Protein 9GPH (pdb70)

B-factor: mean 25.3, std 8.69, range [13.29, 93.48]

Radius of gyration: 35.25 Å; Cα contacts (8 Å, |Δi|>4): 3715; chains: 4; bounding box: 80×82×98 Å

Nearest PDB structures (foldseek):
  7fip-assembly1_D  TM=9.670E-01  e=7.766E-43  Thermoanaerobacter sp. X514
  5b0r-assembly1_B  TM=9.169E-01  e=2.205E-27  Listeria innocua Clip11262
  1vkd-assembly1_A  TM=8.508E-01  e=1.346E-24  Thermotoga maritima MSB8
  4kmi-assembly1_A  TM=8.666E-01  e=1.536E-18  Bacteroides fragilis NCTC 9343
  3was-assembly1_A  TM=8.401E-01  e=7.927E-19  Bacteroides fragilis NCTC 9343

Sequence (1202 aa):
GIKLKRLSDKPVLMPKAENEWERAAVFNTAAIYDNGLFHLIYRATDIGPHAKYGKYISRLGYAVSKDGINFMRLDKPVMSNETEQELRGLEDPRIVKIDGIYYMMMYTGFGDRFQDDYRICLATSKNLIDWERKGVVLDEPNKDASLFPEKINGKYVMLHRRYPDIWIAFSDDLKNWYDHKPILKPIPNTWESARVGIGGPPIKTKDGWFLIYHAADDNNVYRLGAVLLDLEDPSKVIARQKEPILEPELGWEKEGYIPNVVFSCGNAVKDDTIYVYYGGADTVIGVAILEMKDIKFHHHHHHGIKLKRLSDKPVLMPKAENEWERAAVFNTAAIYDNGLFHLIYRATDIGPHAKYGKYISRLGYAVSKDGINFMRLDKPVMSNETEQELRGLEDPRIVKIDGIYYMMYTGFGDRFQDDYRICLATSKNLIDWERKGVVLDEPNKDASLFPEKINGKYVMLHRRYPDIWIAFSDDLKNWYDHKPILKPIPNTWESARVGIGGPPIKTKDGWFLIYHAADDNNVYRLGAVLLDLEDPSKVIARQKEPILEPELGWEKEGYIPNVVFSCGNAVKDDTIYVYYGGADTVIGVAILEMKDIKFGIKLKRLSDKPVLMPKAENEWERAAVFNTAAIYDNGLFHLIYRATDIGPHAKYGKYISRLGYAVSKDGINFMRLDKPVMSNETEQELRGLEDPRIVKIDGIYYMMYTGFGDRFQDDYRICLATSKNLIDWERKGVVLDEPNKDASLFPEKINGKYVMLHRRYPDIWIAFSDDLKNWYDHKPILKPIPNTWESARVGIGGPPIKTKDGWFLIYHAADDNNVYRLGAVLLDLEDPSKVIARQKEPILEPELGWEKEGYIPNVVFSCGNAVKDDTIYVYYGGADTVIGVAILEMKDIKFHHHHHHGIKLKRLSDKPVLMPKAENEWERAAVFNTAAIYDNGLFHLIYRATDIGPHAKYGKYISRLGYAVSKDGINFMRLDKPVMSNETEQELRGLEDPRIVKIDGIYYMMYTGFGDRFQDDYRICLATSKNLIDWERKGVVLDEPNKDASLFPEKINGKYVMLHRRYPDIWIAFSDDLKNWYDHKPILKPIPNTWESARVGIGGPPIKTKDGWFLIYHAADDNNVYRLGAVLLDLEDPSKVIARQKEPILEPELGWEKEGYIPNVVFSCGNAVKDDTIYVYYGGADTVIGVAILEMKDIKFHHHHHH

Secondary structure (DSSP, 8-state):
----EES-SS-SB---TT-GGGSSEEEEEEEEEETTEEEEEEEEESS-TT-SSS---EEEEEEEESSSSS-EEBSS-SB---SGGGTTBEEEEEEEEETTEEEEEEEEE--SSTT-EEEEEEEESSSSS-EEEEESSSSS--S-EE-SS-BTTBEEEEE-STTSEEEEEESSSS--EEEEEEE---TTSTT-SEEEE-S--EEETTEEEEEEEEE-TT--EEEEEEEE-SS-TTSEEEE-SS-SB---SHHHHSSSSSSBEEEEEEEEETTEEEEEEEETTTEEEEEEEEGGG---------/----EES-SS-SB---TT-GGGSSEEEEEEEEEETTEEEEEEEEESS-SSTTT----EEEEEEEESSSSS-EEBSS-SB---SGGGTTBEEEEEEEEETTEEEEEEEEE--SSTT-EEEEEEEESSSSS-EEEEESSSSS--S-EE-SS-BTTBEEEEE-STTSEEEEEESSSS--EEEEEEE---TTSTT-SEEEE-S--EEETTEEEEEEEEE-TT--EEEEEEEE-SS-TTSEEEE-SS-SB---SHHHHSSSSSSBEEEEEEEEETTEEEEEEEETTTEEEEEEEEGGG---/----EES-SS-SB---TT-GGGSSEEEEEEEEEETTEEEEEEEEESS-SSTTT----EEEEEEEESSSSS-EEBSS-SB---SGGGTTBEEEEEEEEETTEEEEEEEEE--SSTT-EEEEEEEESSSSS-EEEEESSSSS--S-EE-SS-BTTBEEEEE-STTSEEEEEESSSS--EEEEEEE---TTSTT-SEEEE-S--EEETTEEEEEEEEE-TT--EEEEEEEE-SS-TTSEEEE-SS-SB---SHHHHSSSSSSBEEEEEEEEETTEEEEEEEETTTEEEEEEEEGGG---------/----EES-SS-SB---TTSGGGSSEEEEEEEEEETTEEEEEEEEESS-TT-SSS---EEEEEEEESSSSS-EEBSS-SB---SGGGTTBEEEEEEEEETTEEEEEEEEE--SSTT-EEEEEEEESSSSS-EEEEESSSSS--S-EE-SS-BTTBEEEEE-STTSEEEEEESSSS--EEEEEEE---TTSTT-SEEEE-S--EEETTEEEEEEEEE-TT--EEEEEEEE-SS-TTSEEEE-SS-SB---SHHHHSSSSSSBEEEEEEEEETTEEEEEEEETTTEEEEEEEEGGG---------

Foldseek 3Di:
DAAWFFPDLDFLWFFDCVAQAANFFKFLWAWADDPQKIKTFIWGWNHQPPDPPDQIAIATWIWMGNVLRHIDTDRDGLGGQDDLLQCRHWANWAWADEPQKIKIWTWRHNVPDPLSIATWIWMDNPVRHIHTPGGQDPGRWGLKDWANYAAPQWIKMWIQPPAFIWMWTHNPSRDTDPIDGQGFADPPAQAHHGKGWFYHWDDDPQATWTKMWGHDPVGAIFIWIWGAHHRGRSHTQFTARDTNGWQDRPQQQDDSAGTDWGHHYWYDDPQKIWTWTGRRSGGITTTIDGNVNPDGDHDDDD/DAAFFFPDLDFLWFFDCVAQAANFFKFLWAWADDPQKIKTFIWGWNWQPDPVTHLIAIATWIWMGNPLRHIDTDRDGLGFQDDLLQCSHWANWAWADEPQKIKIWTWRHNPPDPLSIATWIWMDNPSRHIHTPGGQDPGRWGLKDWANYAAPQWIKMWIQPPAFIWIWTHNPSRDTDPIDGQGFADPPDQAHHGKHWFYHWDDDPQATKTKMWGHDPVRAIFIWIWGAHHRGRSHTPDTDPDTNGWQDRPQQQDGSAGTDWGHHYWYDDPQKIWTWTGRRSGGIGTTIDGNVNPDD/DAAWFFPDLDFLWFFDCVAQQANFFWFLWAWADDPQKIKTFIWGWNWQPDPVTHLIAIATWIWMGNPLRHIDTDRDGLGGQDDLLQCSHWANWAWADEPQKIKIWTWRHNPPDPLSIATWIWMDNPSRHIHTPGGQDPGRWGLKDWANYAAPQWIKMWIQPPAFIWMWTHNPSRDTDPIDGQGFADPPAQAHHGKGWFYHWDDDPQATKTKMWGHDPVRAIFIWIWGAHHRGRSHTPATARDTNGWQDRPQQQDGSAGTDWGHHYWYDDPQKIWTWTGRRSGGIGTTIDGNVNPDGDDDDDD/DAAWFFPDLDFLWFFDCVQQAANFFKFLWAWADDPQKIKTFIWGWNHQPPDPPDQIATFTWIWMGNPLRHIDTDRDGLGGQDDLLQCRHWANWAWADEPQKIKIWTWRHNVPDPLSIATWIWMDNPSRHIHTPGGQDPDRWGLKDWANYAAPQWIKMWIQPPAFIWMWIGNPSRDTDPIDGQGAADPPAQAHHGKHWFHHWDDDPQATWTKMWGHDPVGAIFIWIWGAHHRGRSHTQFTDRDTNGWQDRPQQQDDSAGTDWGHHYWYDDPQKIWTWTHRRSGGITTTIDGNVSPDGDGDDDD

Solvent-accessible surface area: 47420 Å² total; per-residue (Å²): 83,3,116,10,135,52,54,35,100,145,27,16,8,108,40,30,24,51,20,108,23,0,55,2,0,0,0,5,0,0,5,25,60,32,78,34,5,1,16,0,2,0,20,0,0,26,46,9,7,71,19,89,20,54,133,34,33,0,42,0,0,20,0,0,0,96,64,0,61,102,16,19,23,1,22,108,30,11,7,26,42,125,55,105,29,2,75,25,0,0,23,18,0,2,6,6,79,17,140,38,49,8,22,0,2,6,8,0,37,3,66,104,118,160,71,2,64,32,1,5,7,0,14,7,126,26,3,8,57,19,103,70,110,34,69,15,12,130,38,62,3,74,5,6,1,3,1,35,68,86,18,135,56,56,37,1,0,0,0,12,73,142,40,14,0,46,0,0,22,0,87,65,30,165,99,26,89,75,49,59,53,17,6,114,26,69,110,148,51,37,3,20,30,50,0,0,0,0,0,7,2,19,96,27,100,103,0,2,1,0,1,0,3,0,0,20,116,127,61,26,30,44,0,0,0,0,4,0,31,50,143,62,1,27,122,57,67,9,64,14,164,76,16,2,6,59,14,105,45,53,46,0,86,71,36,27,31,35,38,4,0,17,0,0,0,14,2,48,65,123,100,24,0,31,0,0,1,0,0,0,18,21,6,0,0,4,0,28,6,70,49,152,56,27,135,28,163,114,168,186,172,223,97,3,117,10,130,50,61,62,96,146,14,18,6,62,21,27,17,40,21,108,25,0,86,8,0,0,0,5,0,0,5,25,62,32,79,36,4,1,17,0,2,0,17,0,0,25,39,3,11,80,83,133,31,11,136,29,26,0,42,0,0,20,0,0,0,97,62,0,72,103,18,20,23,1,23,112,31,11,7,28,41,129,55,105,30,2,74,25,0,0,14,9,0,2,6,4,78,16,141,31,60,7,21,0,1,7,4,0,37,3,76,108,119,92,86,2,59,34,1,4,9,0,15,6,121,27,4,9,55,16,102,67,110,34,69,17,14,128,40,59,2,57,4,4,1,3,2,38,68,91,19,134,61,56,29,1,0,0,0,14,72,141,40,18,0,46,0,0,28,0,93,72,30,169,99,26,73,84,51,82,52,18,6,114,26,67,100,152,53,37,3,28,31,47,0,0,0,0,0,8,2,20,97,26,190,86,0,1,1,0,1,0,2,0,0,15,124,118,72,24,33,42,0,0,0,0,14,0,42,55,149,66,0,24,117,52,77,27,66,15,165,77,16,2,7,60,12,101,42,42,13,0,94,91,30,35,32,80,50,5,0,15,0,0,0,14,2,49,63,122,101,23,0,33,0,0,1,0,0,0,23,12,0,0,0,9,0,26,8,69,50,144,63,24,148,99,89,4,111,11,134,49,61,61,98,144,12,16,6,56,23,38,18,44,17,110,24,0,85,7,0,0,0,6,0,0,5,26,58,31,79,34,5,1,18,0,2,0,19,0,0,25,36,3,12,79,88,132,32,10,126,29,24,0,43,0,0,20,0,0,0,98,63,0,69,104,17,19,23,1,23,109,32,12,6,27,42,127,56,106,29,3,76,26,0,0,21,16,0,2,5,5,81,16,143,38,52,7,22,0,2,6,7,0,32,3,74,104,117,161,68,2,60,31,1,5,7,0,15,8,129,24,3,9,56,19,103,70,98,34,69,16,13,127,40,65,2,72,4,6,0,3,2,40,67,83,16,127,57,50,36,1,0,0,0,11,72,143,40,15,0,45,0,0,28,0,93,71,30,155,100,29,78,94,52,97,52,17,7,114,25,66,102,152,53,40,4,28,29,50,0,0,0,0,0,7,2,21,101,19,188,82,0,1,2,0,2,0,2,0,0,20,132,129,76,20,32,39,0,0,0,0,11,0,40,52,141,45,0,19,126,60,80,10,65,15,160,70,17,3,6,60,11,102,42,42,14,0,98,93,30,32,34,79,51,5,0,18,0,0,0,14,2,48,64,124,99,20,0,32,0,0,1,0,0,0,24,12,0,0,1,9,0,30,7,65,40,145,61,20,143,22,162,182,138,162,172,208,101,2,116,10,137,50,50,49,93,142,25,18,9,102,40,36,18,27,20,108,23,0,77,2,0,0,1,6,0,0,4,25,59,30,74,34,4,1,16,0,1,0,20,0,0,24,45,9,8,71,19,89,20,61,145,33,33,0,44,0,0,20,0,1,0,96,65,0,60,103,17,20,23,2,24,110,32,12,6,26,40,127,55,105,30,3,76,26,0,0,22,18,0,2,5,4,80,16,136,39,51,7,22,0,2,7,7,0,36,2,75,102,118,152,64,1,64,33,1,5,11,0,15,7,126,26,3,9,59,19,104,68,110,35,67,21,13,127,39,64,3,76,5,5,1,3,2,36,68,84,17,132,56,60,34,1,0,0,0,12,72,142,39,16,0,46,0,0,25,0,90,68,33,168,99,29,84,76,50,72,52,17,7,114,25,68,100,148,49,37,3,20,30,50,0,0,0,0,0,7,2,17,98,25,101,93,0,2,1,0,1,0,2,0,0,24,120,124,62,22,32,46,0,0,0,0,2,0,48,56,150,48,0,21,128,61,57,10,65,16,163,83,16,2,6,58,15,106,45,54,43,0,86,68,35,29,33,32,36,4,0,17,0,0,0,13,2,49,64,124,98,23,0,31,0,0,1,0,0,0,19,20,6,0,0,6,0,29,8,69,46,150,61,25,145,30,153,102,154,186,171,222

Organism: Thermoanaerobacter sp. (strain X514) (NCBI:txid399726)

Structure (mmCIF, N/CA/C/O backbone):
data_9GPH
#
_entry.id   9GPH
#
_cell.length_a   67.386
_cell.length_b   67.570
_cell.length_c   299.540
_cell.angle_alpha   90.000
_cell.angle_beta   90.000
_cell.angle_gamma   90.000
#
_symmetry.space_group_name_H-M   'P 21 21 21'
#
loop_
_entity.id
_entity.type
_entity.pdbx_description
1 polymer '1,2-beta-oligomannan phosphorylase'
2 non-polymer 'PHOSPHATE ION'
3 non-polymer alpha-D-mannopyranose
4 non-polymer 1,2-ETHANEDIOL
5 water water
#
loop_
_atom_site.group_PDB
_atom_site.id
_atom_site.type_symbol
_atom_site.label_atom_id
_atom_site.label_alt_id
_atom_site.label_comp_id
_atom_site.label_asym_id
_atom_site.label_entity_id
_atom_site.label_seq_id
_atom_site.pdbx_PDB_ins_code
_atom_site.Cartn_x
_atom_site.Cartn_y
_atom_site.Cartn_z
_atom_site.occupancy
_atom_site.B_iso_or_equiv
_atom_site.auth_seq_id
_atom_site.auth_comp_id
_atom_site.auth_asym_id
_atom_site.auth_atom_id
_atom_site.pdbx_PDB_model_num
ATOM 1 N N . GLY A 1 2 ? -22.489 -24.276 69.927 1.000 48.994 2 GLY A N 1
ATOM 2 C CA . GLY A 1 2 ? -23.067 -25.421 69.202 1.000 42.149 2 GLY A CA 1
ATOM 3 C C . GLY A 1 2 ? -23.218 -25.103 67.716 1.000 36.863 2 GLY A C 1
ATOM 4 O O . GLY A 1 2 ? -22.469 -25.625 66.893 1.000 36.749 2 GLY A O 1
ATOM 5 N N . ILE A 1 3 ? -24.245 -24.322 67.383 1.000 29.334 3 ILE A N 1
ATOM 6 C CA . ILE A 1 3 ? -24.510 -23.939 66.001 1.000 26.713 3 ILE A CA 1
ATOM 7 C C . ILE A 1 3 ? -23.501 -22.861 65.594 1.000 23.120 3 ILE A C 1
ATOM 8 O O . ILE A 1 3 ? -23.326 -21.875 66.313 1.000 20.715 3 ILE A O 1
ATOM 13 N N . LYS A 1 4 ? -22.822 -23.086 64.461 1.000 26.443 4 LYS A N 1
ATOM 14 C CA . LYS A 1 4 ? -21.920 -22.099 63.880 1.000 27.084 4 LYS A CA 1
ATOM 15 C C . LYS A 1 4 ? -22.146 -22.046 62.374 1.000 28.793 4 LYS A C 1
ATOM 16 O O . LYS A 1 4 ? -22.079 -23.085 61.712 1.000 25.278 4 LYS A O 1
ATOM 22 N N . LEU A 1 5 ? -22.398 -20.841 61.845 1.000 25.660 5 LEU A N 1
ATOM 23 C CA . LEU A 1 5 ? -22.472 -20.656 60.404 1.000 25.302 5 LEU A CA 1
ATOM 24 C C . LEU A 1 5 ? -21.085 -20.835 59.780 1.000 23.276 5 LEU A C 1
ATOM 25 O O . LEU A 1 5 ? -20.088 -20.412 60.337 1.000 22.958 5 LEU A O 1
ATOM 30 N N . LYS A 1 6 ? -21.055 -21.486 58.621 1.000 23.018 6 LYS A N 1
ATOM 31 C CA . LYS A 1 6 ? -19.828 -21.752 57.890 1.000 24.330 6 LYS A CA 1
ATOM 32 C C . LYS A 1 6 ? -19.748 -20.873 56.633 1.000 21.953 6 LYS A C 1
ATOM 33 O O . LYS A 1 6 ? -20.508 -21.073 55.703 1.000 20.543 6 LYS A O 1
ATOM 39 N N . ARG A 1 7 ? -18.786 -19.964 56.589 1.000 21.053 7 ARG A N 1
ATOM 40 C CA . ARG A 1 7 ? -18.587 -19.128 55.407 1.000 22.019 7 ARG A CA 1
ATOM 41 C C . ARG A 1 7 ? -18.291 -19.962 54.156 1.000 23.531 7 ARG A C 1
ATOM 42 O O . ARG A 1 7 ? -17.524 -20.896 54.236 1.000 23.416 7 ARG A O 1
ATOM 50 N N . LEU A 1 8 ? -18.898 -19.615 53.017 1.000 24.061 8 LEU A N 1
ATOM 51 C CA . LEU A 1 8 ? -18.647 -20.321 51.768 1.000 27.080 8 LEU A CA 1
ATOM 52 C C . LEU A 1 8 ? -17.421 -19.773 51.057 1.000 34.595 8 LEU A C 1
ATOM 53 O O . LEU A 1 8 ? -16.872 -20.444 50.195 1.000 37.771 8 LEU A O 1
ATOM 58 N N . SER A 1 9 ? -16.990 -18.564 51.426 1.000 34.517 9 SER A N 1
ATOM 59 C CA . SER A 1 9 ? -15.919 -17.879 50.740 1.000 34.505 9 SER A CA 1
ATOM 60 C C . SER A 1 9 ? -15.207 -16.984 51.746 1.000 32.005 9 SER A C 1
ATOM 61 O O . SER A 1 9 ? -15.866 -16.559 52.684 1.000 31.930 9 SER A O 1
ATOM 64 N N . ASP A 1 10 ? -13.909 -16.678 51.574 1.000 33.304 10 ASP A N 1
ATOM 65 C CA . ASP A 1 10 ? -13.300 -15.615 52.353 1.000 32.938 10 ASP A CA 1
ATOM 66 C C . ASP A 1 10 ? -13.438 -14.269 51.639 1.000 28.013 10 ASP A C 1
ATOM 67 O O . ASP A 1 10 ? -12.912 -13.271 52.101 1.000 26.441 10 ASP A O 1
ATOM 72 N N . LYS A 1 11 ? -14.185 -14.233 50.521 1.000 26.611 11 LYS A N 1
ATOM 73 C CA . LYS A 1 11 ? -14.411 -13.011 49.764 1.000 27.715 11 LYS A CA 1
ATOM 74 C C . LYS A 1 11 ? -15.907 -12.700 49.785 1.000 22.970 11 LYS A C 1
ATOM 75 O O . LYS A 1 11 ? -16.725 -13.616 49.772 1.000 21.699 11 LYS A O 1
ATOM 81 N N . PRO A 1 12 ? -16.307 -11.411 49.719 1.000 22.566 12 PRO A N 1
ATOM 82 C CA . PRO A 1 12 ? -17.715 -11.047 49.585 1.000 19.695 12 PRO A CA 1
ATOM 83 C C . PRO A 1 12 ? -18.322 -11.675 48.340 1.000 19.335 12 PRO A C 1
ATOM 84 O O . PRO A 1 12 ? -17.612 -11.913 47.347 1.000 19.524 12 PRO A O 1
ATOM 88 N N . VAL A 1 13 ? -19.645 -11.885 48.385 1.000 16.865 13 VAL A N 1
ATOM 89 C CA . VAL A 1 13 ? -20.377 -12.343 47.220 1.000 18.113 13 VAL A CA 1
ATOM 90 C C . VAL A 1 13 ? -20.954 -11.152 46.450 1.000 16.793 13 VAL A C 1
ATOM 91 O O . VAL A 1 13 ? -21.364 -11.294 45.298 1.000 17.757 13 VAL A O 1
ATOM 95 N N . LEU A 1 14 ? -21.027 -9.988 47.095 1.000 16.838 14 LEU A N 1
ATOM 96 C CA . LEU A 1 14 ? -21.495 -8.791 46.409 1.000 16.322 14 LEU A CA 1
ATOM 97 C C . LEU A 1 14 ? -20.814 -7.562 47.015 1.000 18.102 14 LEU A C 1
ATOM 98 O O . LEU A 1 14 ? -20.722 -7.397 48.241 1.000 15.731 14 LEU A O 1
ATOM 103 N N . MET A 1 15 ? -20.324 -6.698 46.111 1.000 16.556 15 MET A N 1
ATOM 104 C CA . MET A 1 15 ? -19.596 -5.498 46.485 1.000 17.253 15 MET A CA 1
ATOM 105 C C . MET A 1 15 ? -20.185 -4.272 45.779 1.000 16.186 15 MET A C 1
ATOM 106 O O . MET A 1 15 ? -20.875 -4.384 44.769 1.000 15.095 15 MET A O 1
ATOM 111 N N . PRO A 1 16 ? -19.967 -3.063 46.325 1.000 15.664 16 PRO A N 1
ATOM 112 C CA . PRO A 1 16 ? -20.420 -1.844 45.665 1.000 15.816 16 PRO A CA 1
ATOM 113 C C . PRO A 1 16 ? -19.788 -1.703 44.283 1.000 15.844 16 PRO A C 1
ATOM 114 O O . PRO A 1 16 ? -18.758 -2.279 43.996 1.000 18.300 16 PRO A O 1
ATOM 118 N N . LYS A 1 17 ? -20.449 -0.936 43.430 1.000 17.153 17 LYS A N 1
ATOM 119 C CA . LYS A 1 17 ? -20.044 -0.791 42.043 1.000 20.873 17 LYS A CA 1
ATOM 120 C C . LYS A 1 17 ? -19.934 0.698 41.719 1.000 21.244 17 LYS A C 1
ATOM 121 O O . LYS A 1 17 ? -20.938 1.404 41.654 1.000 20.207 17 LYS A O 1
ATOM 127 N N . ALA A 1 18 ? -18.710 1.128 41.439 1.000 24.867 18 ALA A N 1
ATOM 128 C CA . ALA A 1 18 ? -18.359 2.523 41.200 1.000 26.135 18 ALA A CA 1
ATOM 129 C C . ALA A 1 18 ? -19.185 3.189 40.096 1.000 23.401 18 ALA A C 1
ATOM 130 O O . ALA A 1 18 ? -19.539 4.354 40.204 1.000 25.279 18 ALA A O 1
ATOM 132 N N . GLU A 1 19 ? -19.498 2.423 39.058 1.000 22.190 19 GLU A N 1
ATOM 133 C CA . GLU A 1 19 ? -20.135 2.932 37.849 1.000 24.707 19 GLU A CA 1
ATOM 134 C C . GLU A 1 19 ? -21.567 3.397 38.116 1.000 26.093 19 GLU A C 1
ATOM 135 O O . GLU A 1 19 ? -22.097 4.195 37.356 1.000 24.888 19 GLU A O 1
ATOM 141 N N . ASN A 1 20 ? -22.232 2.837 39.138 1.000 20.692 20 ASN A N 1
ATOM 142 C CA . ASN A 1 20 ? -23.627 3.119 39.377 1.000 19.421 20 ASN A CA 1
ATOM 143 C C . ASN A 1 20 ? -23.758 3.908 40.682 1.000 20.295 20 ASN A C 1
ATOM 144 O O . ASN A 1 20 ? -23.491 3.361 41.767 1.000 18.310 20 ASN A O 1
ATOM 149 N N . GLU A 1 21 ? -24.154 5.181 40.557 1.000 19.381 21 GLU A N 1
ATOM 150 C CA . GLU A 1 21 ? -24.174 6.090 41.694 1.000 22.313 21 GLU A CA 1
ATOM 151 C C . GLU A 1 21 ? -24.967 5.503 42.865 1.000 20.709 21 GLU A C 1
ATOM 152 O O . GLU A 1 21 ? -24.539 5.592 44.012 1.000 19.718 21 GLU A O 1
ATOM 158 N N . TRP A 1 22 ? -26.116 4.898 42.575 1.000 17.783 22 TRP A N 1
ATOM 159 C CA . TRP A 1 22 ? -26.999 4.388 43.615 1.000 17.003 22 TRP A CA 1
ATOM 160 C C . TRP A 1 22 ? -26.373 3.289 44.494 1.000 16.960 22 TRP A C 1
ATOM 161 O O . TRP A 1 22 ? -26.879 3.027 45.595 1.000 18.305 22 TRP A O 1
ATOM 172 N N . GLU A 1 23 ? -25.303 2.631 44.035 1.000 15.444 23 GLU A N 1
ATOM 173 C CA . GLU A 1 23 ? -24.689 1.544 44.774 1.000 15.890 23 GLU A CA 1
ATOM 174 C C . GLU A 1 23 ? -23.178 1.735 44.797 1.000 15.928 23 GLU A C 1
ATOM 175 O O . GLU A 1 23 ? -22.414 0.773 44.847 1.000 16.608 23 GLU A O 1
ATOM 181 N N . ARG A 1 24 ? -22.750 2.999 44.750 1.000 16.899 24 ARG A N 1
ATOM 182 C CA . ARG A 1 24 ? -21.342 3.323 44.616 1.000 18.951 24 ARG A CA 1
ATOM 183 C C . ARG A 1 24 ? -20.573 3.032 45.902 1.000 18.383 24 ARG A C 1
ATOM 184 O O . ARG A 1 24 ? -19.400 2.687 45.837 1.000 17.525 24 ARG A O 1
ATOM 192 N N . ALA A 1 25 ? -21.206 3.201 47.070 1.000 17.287 25 ALA A N 1
ATOM 193 C CA . ALA A 1 25 ? -20.467 3.152 48.320 1.000 16.495 25 ALA A CA 1
ATOM 194 C C . ALA A 1 25 ? -20.552 1.796 49.007 1.000 16.397 25 ALA A C 1
ATOM 195 O O . ALA A 1 25 ? -19.532 1.255 49.468 1.000 16.823 25 ALA A O 1
ATOM 197 N N . ALA A 1 26 ? -21.774 1.270 49.147 1.000 16.450 26 ALA A N 1
ATOM 198 C CA . ALA A 1 26 ? -22.017 0.124 50.018 1.000 14.842 26 ALA A CA 1
ATOM 199 C C . ALA A 1 26 ? -23.168 -0.725 49.482 1.000 14.303 26 ALA A C 1
ATOM 200 O O . ALA A 1 26 ? -24.137 -0.159 48.994 1.000 14.933 26 ALA A O 1
ATOM 202 N N . VAL A 1 27 ? -23.023 -2.054 49.592 1.000 14.794 27 VAL A N 1
ATOM 203 C CA . VAL A 1 27 ? -24.135 -2.979 49.411 1.000 13.657 27 VAL A CA 1
ATOM 204 C C . VAL A 1 27 ? -24.131 -3.906 50.611 1.000 14.023 27 VAL A C 1
ATOM 205 O O . VAL A 1 27 ? -23.071 -4.377 51.001 1.000 14.202 27 VAL A O 1
ATOM 209 N N . PHE A 1 28 ? -25.276 -4.055 51.287 1.000 15.242 28 PHE A N 1
ATOM 210 C CA . PHE A 1 28 ? -25.290 -4.766 52.564 1.000 14.454 28 PHE A CA 1
ATOM 211 C C . PHE A 1 28 ? -26.728 -5.123 52.915 1.000 13.932 28 PHE A C 1
ATOM 212 O O . PHE A 1 28 ? -27.671 -4.777 52.199 1.000 14.453 28 PHE A O 1
ATOM 220 N N . ASN A 1 29 ? -26.874 -5.894 54.000 1.000 14.790 29 ASN A N 1
ATOM 221 C CA . ASN A 1 29 ? -28.149 -6.067 54.670 1.000 13.748 29 ASN A CA 1
ATOM 222 C C . ASN A 1 29 ? -29.245 -6.416 53.679 1.000 13.964 29 ASN A C 1
ATOM 223 O O . ASN A 1 29 ? -30.256 -5.714 53.582 1.000 16.603 29 ASN A O 1
ATOM 228 N N . THR A 1 30 ? -29.024 -7.501 52.947 1.000 14.194 30 THR A N 1
ATOM 229 C CA . THR A 1 30 ? -29.880 -7.902 51.847 1.000 15.148 30 THR A CA 1
ATOM 230 C C . THR A 1 30 ? -30.957 -8.886 52.303 1.000 14.666 30 THR A C 1
ATOM 231 O O . THR A 1 30 ? -30.706 -9.810 53.077 1.000 16.639 30 THR A O 1
ATOM 235 N N . ALA A 1 31 ? -32.133 -8.744 51.703 1.000 14.454 31 ALA A N 1
ATOM 236 C CA . ALA A 1 31 ? -33.100 -9.832 51.690 1.000 14.255 31 ALA A CA 1
ATOM 237 C C . ALA A 1 31 ? -32.588 -10.947 50.774 1.000 16.074 31 ALA A C 1
ATOM 238 O O . ALA A 1 31 ? -31.768 -10.703 49.894 1.000 14.231 31 ALA A O 1
ATOM 240 N N . ALA A 1 32 ? -33.079 -12.169 50.982 1.000 16.575 32 ALA A N 1
ATOM 241 C CA . ALA A 1 32 ? -32.662 -13.308 50.184 1.000 17.286 32 ALA A CA 1
ATOM 242 C C . ALA A 1 32 ? -33.758 -14.350 50.131 1.000 19.128 32 ALA A C 1
ATOM 243 O O . ALA A 1 32 ? -34.457 -14.581 51.120 1.000 18.081 32 ALA A O 1
ATOM 245 N N . ILE A 1 33 ? -33.887 -15.009 48.972 1.000 16.842 33 ILE A N 1
ATOM 246 C CA . ILE A 1 33 ? -34.860 -16.073 48.850 1.000 18.117 33 ILE A CA 1
ATOM 247 C C . ILE A 1 33 ? -34.445 -17.009 47.717 1.000 19.230 33 ILE A C 1
ATOM 248 O O . ILE A 1 33 ? -33.833 -16.572 46.735 1.000 19.560 33 ILE A O 1
ATOM 253 N N . TYR A 1 34 ? -34.694 -18.295 47.928 1.000 17.171 34 TYR A N 1
ATOM 254 C CA . TYR A 1 34 ? -34.476 -19.292 46.896 1.000 17.605 34 TYR A CA 1
ATOM 255 C C . TYR A 1 34 ? -35.815 -19.563 46.227 1.000 19.258 34 TYR A C 1
ATOM 256 O O . TYR A 1 34 ? -36.786 -19.908 46.897 1.000 18.207 34 TYR A O 1
ATOM 265 N N . ASP A 1 35 ? -35.865 -19.381 44.906 1.000 16.378 35 ASP A N 1
ATOM 266 C CA . ASP A 1 35 ? -37.090 -19.582 44.145 1.000 17.347 35 ASP A CA 1
ATOM 267 C C . ASP A 1 35 ? -36.783 -19.958 42.704 1.000 17.096 35 ASP A C 1
ATOM 268 O O . ASP A 1 35 ? -35.954 -19.316 42.062 1.000 17.073 35 ASP A O 1
ATOM 273 N N . ASN A 1 36 ? -37.491 -20.973 42.187 1.000 17.924 36 ASN A N 1
ATOM 274 C CA . ASN A 1 36 ? -37.430 -21.338 40.776 1.000 18.708 36 ASN A CA 1
ATOM 275 C C . ASN A 1 36 ? -35.989 -21.644 40.367 1.000 18.254 36 ASN A C 1
ATOM 276 O O . ASN A 1 36 ? -35.545 -21.263 39.283 1.000 18.167 36 ASN A O 1
ATOM 281 N N . GLY A 1 37 ? -35.253 -22.325 41.240 1.000 16.711 37 GLY A N 1
ATOM 282 C CA . GLY A 1 37 ? -33.930 -22.826 40.933 1.000 18.867 37 GLY A CA 1
ATOM 283 C C . GLY A 1 37 ? -32.831 -21.769 41.067 1.000 17.485 37 GLY A C 1
ATOM 284 O O . GLY A 1 37 ? -31.698 -22.037 40.683 1.000 17.483 37 GLY A O 1
ATOM 285 N N . LEU A 1 38 ? -33.141 -20.606 41.672 1.000 17.768 38 LEU A N 1
ATOM 286 C CA . LEU A 1 38 ? -32.172 -19.525 41.775 1.000 16.828 38 LEU A CA 1
ATOM 287 C C . LEU A 1 38 ? -32.205 -18.889 43.162 1.000 15.938 38 LEU A C 1
ATOM 288 O O . LEU A 1 38 ? -33.260 -18.822 43.795 1.000 16.016 38 LEU A O 1
ATOM 293 N N . PHE A 1 39 ? -31.043 -18.360 43.569 1.000 15.422 39 PHE A N 1
ATOM 294 C CA . PHE A 1 39 ? -30.937 -17.474 44.715 1.000 15.972 39 PHE A CA 1
ATOM 295 C C . PHE A 1 39 ? -31.162 -16.044 44.242 1.000 17.106 39 PHE A C 1
ATOM 296 O O . PHE A 1 39 ? -30.540 -15.611 43.278 1.000 15.735 39 PHE A O 1
ATOM 304 N N . HIS A 1 40 ? -32.016 -15.307 44.961 1.000 16.233 40 HIS A N 1
ATOM 305 C CA . HIS A 1 40 ? -32.310 -13.927 44.652 1.000 15.944 40 HIS A CA 1
ATOM 306 C C . HIS A 1 40 ? -32.006 -13.061 45.877 1.000 16.148 40 HIS A C 1
ATOM 307 O O . HIS A 1 40 ? -32.395 -13.405 46.997 1.000 16.401 40 HIS A O 1
ATOM 314 N N . LEU A 1 41 ? -31.280 -11.970 45.636 1.000 14.434 41 LEU A N 1
ATOM 315 C CA . LEU A 1 41 ? -30.990 -10.966 46.664 1.000 13.692 41 LEU A CA 1
ATOM 316 C C . LEU A 1 41 ? -31.716 -9.675 46.315 1.000 15.077 41 LEU A C 1
ATOM 317 O O . LEU A 1 41 ? -31.646 -9.199 45.179 1.000 14.643 41 LEU A O 1
ATOM 322 N N . ILE A 1 42 ? -32.417 -9.101 47.301 1.000 14.340 42 ILE A N 1
ATOM 323 C CA . ILE A 1 42 ? -32.861 -7.727 47.211 1.000 14.316 42 ILE A CA 1
ATOM 324 C C . ILE A 1 42 ? -32.047 -6.939 48.243 1.000 13.744 42 ILE A C 1
ATOM 325 O O . ILE A 1 42 ? -32.329 -7.013 49.445 1.000 13.673 42 ILE A O 1
ATOM 330 N N . TYR A 1 43 ? -31.030 -6.231 47.749 1.000 13.601 43 TYR A N 1
ATOM 331 C CA . TYR A 1 43 ? -29.953 -5.727 48.591 1.000 14.351 43 TYR A CA 1
ATOM 332 C C . TYR A 1 43 ? -30.077 -4.228 48.837 1.000 14.755 43 TYR A C 1
ATOM 333 O O . TYR A 1 43 ? -30.457 -3.461 47.940 1.000 14.211 43 TYR A O 1
ATOM 342 N N . ARG A 1 44 ? -29.702 -3.828 50.062 1.000 15.802 44 ARG A N 1
ATOM 343 C CA . ARG A 1 44 ? -29.601 -2.419 50.400 1.000 16.044 44 ARG A CA 1
ATOM 344 C C . ARG A 1 44 ? -28.316 -1.857 49.785 1.000 15.226 44 ARG A C 1
ATOM 345 O O . ARG A 1 44 ? -27.252 -2.461 49.897 1.000 16.835 44 ARG A O 1
ATOM 353 N N . ALA A 1 45 ? -28.441 -0.711 49.126 1.000 14.920 45 ALA A N 1
ATOM 354 C CA . ALA A 1 45 ? -27.295 -0.041 48.525 1.000 16.585 45 ALA A CA 1
ATOM 355 C C . ALA A 1 45 ? -27.323 1.449 48.837 1.000 17.002 45 ALA A C 1
ATOM 356 O O . ALA A 1 45 ? -28.398 2.056 48.800 1.000 17.000 45 ALA A O 1
ATOM 358 N N . THR A 1 46 ? -26.149 2.045 49.090 1.000 17.282 46 THR A N 1
ATOM 359 C CA . THR A 1 46 ? -26.053 3.485 49.278 1.000 16.112 46 THR A CA 1
ATOM 360 C C . THR A 1 46 ? -25.042 4.110 48.312 1.000 16.792 46 THR A C 1
ATOM 361 O O . THR A 1 46 ? -24.072 3.477 47.878 1.000 16.524 46 THR A O 1
ATOM 365 N N . ASP A 1 47 ? -25.310 5.383 48.025 1.000 16.420 47 ASP A N 1
ATOM 366 C CA . ASP A 1 47 ? -24.537 6.204 47.110 1.000 16.939 47 ASP A CA 1
ATOM 367 C C . ASP A 1 47 ? -23.322 6.801 47.805 1.000 18.113 47 ASP A C 1
ATOM 368 O O . ASP A 1 47 ? -22.313 7.066 47.145 1.000 20.068 47 ASP A O 1
ATOM 373 N N . ILE A 1 48 ? -23.441 7.003 49.121 1.000 20.113 48 ILE A N 1
ATOM 374 C CA . ILE A 1 48 ? -22.317 7.451 49.934 1.000 21.344 48 ILE A CA 1
ATOM 375 C C . ILE A 1 48 ? -22.269 6.552 51.155 1.000 19.977 48 ILE A C 1
ATOM 376 O O . ILE A 1 48 ? -23.227 5.837 51.427 1.000 21.256 48 ILE A O 1
ATOM 381 N N . GLY A 1 49 ? -21.163 6.581 51.887 1.000 18.199 49 GLY A N 1
ATOM 382 C CA . GLY A 1 49 ? -21.039 5.742 53.065 1.000 17.588 49 GLY A CA 1
ATOM 383 C C . GLY A 1 49 ? -22.252 5.916 53.983 1.000 17.484 49 GLY A C 1
ATOM 384 O O . GLY A 1 49 ? -22.722 7.045 54.203 1.000 17.586 49 GLY A O 1
ATOM 385 N N . PRO A 1 50 ? -22.825 4.808 54.504 1.000 19.283 50 PRO A N 1
ATOM 386 C CA . PRO A 1 50 ? -24.074 4.870 55.266 1.000 20.700 50 PRO A CA 1
ATOM 387 C C . PRO A 1 50 ? -23.935 5.420 56.678 1.000 21.908 50 PRO A C 1
ATOM 388 O O . PRO A 1 50 ? -24.914 5.416 57.410 1.000 23.793 50 PRO A O 1
ATOM 392 N N . HIS A 1 51 ? -22.705 5.818 57.060 1.000 21.336 51 HIS A N 1
ATOM 393 C CA . HIS A 1 51 ? -22.496 6.552 58.303 1.000 26.497 51 HIS A CA 1
ATOM 394 C C . HIS A 1 51 ? -21.982 7.972 58.064 1.000 28.152 51 HIS A C 1
ATOM 395 O O . HIS A 1 51 ? -21.388 8.587 58.952 1.000 26.798 51 HIS A O 1
ATOM 402 N N . ALA A 1 52 ? -22.221 8.492 56.853 1.000 24.961 52 ALA A N 1
ATOM 403 C CA . ALA A 1 52 ? -21.753 9.828 56.514 1.000 23.646 52 ALA A CA 1
ATOM 404 C C . ALA A 1 52 ? -22.545 10.858 57.316 1.000 23.121 52 ALA A C 1
ATOM 405 O O . ALA A 1 52 ? -23.763 10.769 57.458 1.000 21.414 52 ALA A O 1
ATOM 407 N N . LYS A 1 53 ? -21.824 11.855 57.823 1.000 23.226 53 LYS A N 1
ATOM 408 C CA . LYS A 1 53 ? -22.424 12.969 58.546 1.000 23.966 53 LYS A CA 1
ATOM 409 C C . LYS A 1 53 ? -22.505 14.228 57.676 1.000 24.108 53 LYS A C 1
ATOM 410 O O . LYS A 1 53 ? -22.966 15.268 58.138 1.000 26.058 53 LYS A O 1
ATOM 416 N N . TYR A 1 54 ? -22.071 14.124 56.427 1.000 20.956 54 TYR A N 1
ATOM 417 C CA . TYR A 1 54 ? -22.215 15.166 55.423 1.000 23.769 54 TYR A CA 1
ATOM 418 C C . TYR A 1 54 ? -23.203 14.643 54.390 1.000 26.541 54 TYR A C 1
ATOM 419 O O . TYR A 1 54 ? -23.358 13.424 54.275 1.000 25.105 54 TYR A O 1
ATOM 428 N N . GLY A 1 55 ? -23.807 15.546 53.606 1.000 27.329 55 GLY A N 1
ATOM 429 C CA . GLY A 1 55 ? -24.700 15.152 52.533 1.000 27.596 55 GLY A CA 1
ATOM 430 C C . GLY A 1 55 ? -25.902 14.391 53.086 1.000 28.958 55 GLY A C 1
ATOM 431 O O . GLY A 1 55 ? -26.262 14.547 54.256 1.000 26.307 55 GLY A O 1
ATOM 432 N N . LYS A 1 56 ? -26.505 13.544 52.240 1.000 26.270 56 LYS A N 1
ATOM 433 C CA . LYS A 1 56 ? -27.688 12.804 52.631 1.000 27.319 56 LYS A CA 1
ATOM 434 C C . LYS A 1 56 ? -27.695 11.459 51.916 1.000 20.716 56 LYS A C 1
ATOM 435 O O . LYS A 1 56 ? -28.251 11.383 50.823 1.000 24.330 56 LYS A O 1
ATOM 441 N N . TYR A 1 57 ? -27.089 10.427 52.528 1.000 20.717 57 TYR A N 1
ATOM 442 C CA . TYR A 1 57 ? -27.004 9.110 51.897 1.000 19.033 57 TYR A CA 1
ATOM 443 C C . TYR A 1 57 ? -28.430 8.630 51.676 1.000 19.492 57 TYR A C 1
ATOM 444 O O . TYR A 1 57 ? -29.310 8.906 52.492 1.000 20.179 57 TYR A O 1
ATOM 453 N N . ILE A 1 58 ? -28.629 7.915 50.558 1.000 17.002 58 ILE A N 1
ATOM 454 C CA . ILE A 1 58 ? -29.927 7.378 50.227 1.000 18.565 58 ILE A CA 1
ATOM 455 C C . ILE A 1 58 ? -29.763 5.873 50.023 1.000 17.682 58 ILE A C 1
ATOM 456 O O . ILE A 1 58 ? -28.853 5.455 49.325 1.000 15.954 58 ILE A O 1
ATOM 461 N N . SER A 1 59 ? -30.614 5.080 50.683 1.000 17.385 59 SER A N 1
ATOM 462 C CA . SER A 1 59 ? -30.651 3.635 50.498 1.000 17.693 59 SER A CA 1
ATOM 463 C C . SER A 1 59 ? -31.655 3.272 49.417 1.000 16.422 59 SER A C 1
ATOM 464 O O . SER A 1 59 ? -32.801 3.678 49.501 1.000 17.922 59 SER A O 1
ATOM 467 N N . ARG A 1 60 ? -31.210 2.470 48.432 1.000 15.259 60 ARG A N 1
ATOM 468 C CA . ARG A 1 60 ? -32.118 1.937 47.423 1.000 16.958 60 ARG A CA 1
ATOM 469 C C . ARG A 1 60 ? -31.908 0.435 47.342 1.000 16.272 60 ARG A C 1
ATOM 470 O O . ARG A 1 60 ? -30.925 -0.085 47.877 1.000 17.421 60 ARG A O 1
ATOM 478 N N . LEU A 1 61 ? -32.883 -0.270 46.729 1.000 15.253 61 LEU A N 1
ATOM 479 C CA . LEU A 1 61 ? -32.889 -1.715 46.778 1.000 15.589 61 LEU A CA 1
ATOM 480 C C . LEU A 1 61 ? -32.552 -2.283 45.402 1.000 14.590 61 LEU A C 1
ATOM 481 O O . LEU A 1 61 ? -33.253 -2.009 44.424 1.000 15.118 61 LEU A O 1
ATOM 486 N N . GLY A 1 62 ? -31.477 -3.065 45.369 1.000 14.013 62 GLY A N 1
ATOM 487 C CA . GLY A 1 62 ? -30.997 -3.711 44.157 1.000 15.451 62 GLY A CA 1
ATOM 488 C C . GLY A 1 62 ? -31.487 -5.143 44.050 1.000 14.785 62 GLY A C 1
ATOM 489 O O . GLY A 1 62 ? -31.984 -5.726 45.011 1.000 14.895 62 GLY A O 1
ATOM 490 N N . TYR A 1 63 ? -31.327 -5.717 42.853 1.000 14.706 63 TYR A N 1
ATOM 491 C CA . TYR A 1 63 ? -31.647 -7.114 42.600 1.000 15.198 63 TYR A CA 1
ATOM 492 C C . TYR A 1 63 ? -30.404 -7.844 42.071 1.000 16.049 63 TYR A C 1
ATOM 493 O O . TYR A 1 63 ? -29.763 -7.347 41.149 1.000 14.729 63 TYR A O 1
ATOM 502 N N . ALA A 1 64 ? -30.071 -8.975 42.694 1.000 14.298 64 ALA A N 1
ATOM 503 C CA . ALA A 1 64 ? -29.052 -9.884 42.192 1.000 16.130 64 ALA A CA 1
ATOM 504 C C . ALA A 1 64 ? -29.566 -11.318 42.181 1.000 16.638 64 ALA A C 1
ATOM 505 O O . ALA A 1 64 ? -30.456 -11.679 42.956 1.000 14.809 64 ALA A O 1
ATOM 507 N N . VAL A 1 65 ? -28.949 -12.157 41.352 1.000 16.461 65 VAL A N 1
ATOM 508 C CA . VAL A 1 65 ? -29.421 -13.499 41.107 1.000 15.559 65 VAL A CA 1
ATOM 509 C C . VAL A 1 65 ? -28.244 -14.448 40.864 1.000 16.927 65 VAL A C 1
ATOM 510 O O . VAL A 1 65 ? -27.248 -14.075 40.241 1.000 16.427 65 VAL A O 1
ATOM 514 N N . SER A 1 66 ? -28.367 -15.681 41.386 1.000 16.298 66 SER A N 1
ATOM 515 C CA . SER A 1 66 ? -27.296 -16.664 41.309 1.000 17.456 66 SER A CA 1
ATOM 516 C C . SER A 1 66 ? -27.839 -18.082 41.172 1.000 19.075 66 SER A C 1
ATOM 517 O O . SER A 1 66 ? -28.831 -18.424 41.815 1.000 19.402 66 SER A O 1
ATOM 520 N N . LYS A 1 67 ? -27.119 -18.921 40.409 1.000 19.912 67 LYS A N 1
ATOM 521 C CA . LYS A 1 67 ? -27.427 -20.345 40.334 1.000 24.504 67 LYS A CA 1
ATOM 522 C C . LYS A 1 67 ? -26.828 -21.083 41.529 1.000 24.545 67 LYS A C 1
ATOM 523 O O . LYS A 1 67 ? -27.340 -22.121 41.918 1.000 28.072 67 LYS A O 1
ATOM 529 N N . ASP A 1 68 ? -25.720 -20.604 42.085 1.000 22.102 68 ASP A N 1
ATOM 530 C CA . ASP A 1 68 ? -24.982 -21.396 43.062 1.000 22.483 68 ASP A CA 1
ATOM 531 C C . ASP A 1 68 ? -24.975 -20.754 44.448 1.000 22.527 68 ASP A C 1
ATOM 532 O O . ASP A 1 68 ? -24.469 -21.366 45.405 1.000 20.983 68 ASP A O 1
ATOM 537 N N . GLY A 1 69 ? -25.496 -19.519 44.564 1.000 21.949 69 GLY A N 1
ATOM 538 C CA . GLY A 1 69 ? -25.555 -18.846 45.852 1.000 18.102 69 GLY A CA 1
ATOM 539 C C . GLY A 1 69 ? -24.265 -18.111 46.245 1.000 17.835 69 GLY A C 1
ATOM 540 O O . GLY A 1 69 ? -24.225 -17.471 47.303 1.000 18.774 69 GLY A O 1
ATOM 541 N N . ILE A 1 70 ? -23.229 -18.153 45.379 1.000 17.899 70 ILE A N 1
ATOM 542 C CA . ILE A 1 70 ? -21.942 -17.523 45.617 1.000 19.685 70 ILE A CA 1
ATOM 543 C C . ILE A 1 70 ? -21.636 -16.461 44.548 1.000 18.975 70 ILE A C 1
ATOM 544 O O . ILE A 1 70 ? -21.211 -15.344 44.868 1.000 17.177 70 ILE A O 1
ATOM 549 N N . ASN A 1 71 ? -21.855 -16.832 43.283 1.000 19.150 71 ASN A N 1
ATOM 550 C CA . ASN A 1 71 ? -21.515 -16.005 42.137 1.000 18.953 71 ASN A CA 1
ATOM 551 C C . ASN A 1 71 ? -22.793 -15.377 41.601 1.000 16.809 71 ASN A C 1
ATOM 552 O O . ASN A 1 71 ? -23.641 -16.093 41.074 1.000 16.845 71 ASN A O 1
ATOM 557 N N . PHE A 1 72 ? -22.907 -14.045 41.745 1.000 16.052 72 PHE A N 1
ATOM 558 C CA . PHE A 1 72 ? -24.122 -13.318 41.414 1.000 15.994 72 PHE A CA 1
ATOM 559 C C . PHE A 1 72 ? -23.985 -12.490 40.144 1.000 16.453 72 PHE A C 1
ATOM 560 O O . PHE A 1 72 ? -22.926 -11.954 39.830 1.000 18.066 72 PHE A O 1
ATOM 568 N N . MET A 1 73 ? -25.108 -12.408 39.433 1.000 15.928 73 MET A N 1
ATOM 569 C CA . MET A 1 73 ? -25.372 -11.392 38.437 1.000 15.197 73 MET A CA 1
ATOM 570 C C . MET A 1 73 ? -26.265 -10.326 39.065 1.000 17.260 73 MET A C 1
ATOM 571 O O . MET A 1 73 ? -27.022 -10.637 39.979 1.000 19.418 73 MET A O 1
ATOM 576 N N . ARG A 1 74 ? -26.163 -9.076 38.597 1.000 14.614 74 ARG A N 1
ATOM 577 C CA . ARG A 1 74 ? -26.878 -7.970 39.223 1.000 15.038 74 ARG A CA 1
ATOM 578 C C . ARG A 1 74 ? -27.490 -7.078 38.152 1.000 16.811 74 ARG A C 1
ATOM 579 O O . ARG A 1 74 ? -26.887 -6.853 37.098 1.000 18.368 74 ARG A O 1
ATOM 587 N N . LEU A 1 75 ? -28.665 -6.517 38.467 1.000 15.122 75 LEU A N 1
ATOM 588 C CA . LEU A 1 75 ? -29.315 -5.544 37.599 1.000 16.814 75 LEU A CA 1
ATOM 589 C C . LEU A 1 75 ? -28.702 -4.154 37.783 1.000 16.472 75 LEU A C 1
ATOM 590 O O . LEU A 1 75 ? -28.180 -3.819 38.844 1.000 15.369 75 LEU A O 1
ATOM 595 N N . ASP A 1 76 ? -28.802 -3.338 36.719 1.000 14.088 76 ASP A N 1
ATOM 596 C CA . ASP A 1 76 ? -28.072 -2.080 36.640 1.000 14.944 76 ASP A CA 1
ATOM 597 C C . ASP A 1 76 ? -28.778 -0.940 37.369 1.000 15.380 76 ASP A C 1
ATOM 598 O O . ASP A 1 76 ? -28.163 0.080 37.627 1.000 16.868 76 ASP A O 1
ATOM 603 N N . LYS A 1 77 ? -30.054 -1.101 37.699 1.000 15.288 77 LYS A N 1
ATOM 604 C CA . LYS A 1 77 ? -30.835 -0.075 38.343 1.000 16.193 77 LYS A CA 1
ATOM 605 C C . LYS A 1 77 ? -31.543 -0.701 39.538 1.000 16.520 77 LYS A C 1
ATOM 606 O O . LYS A 1 77 ? -31.780 -1.904 39.560 1.000 17.051 77 LYS A O 1
ATOM 612 N N . PRO A 1 78 ? -31.915 0.104 40.549 1.000 16.944 78 PRO A N 1
ATOM 613 C CA . PRO A 1 78 ? -32.634 -0.424 41.698 1.000 15.160 78 PRO A CA 1
ATOM 614 C C . PRO A 1 78 ? -34.051 -0.837 41.344 1.000 16.678 78 PRO A C 1
ATOM 615 O O . PRO A 1 78 ? -34.687 -0.215 40.497 1.000 17.844 78 PRO A O 1
ATOM 619 N N . VAL A 1 79 ? -34.529 -1.910 41.999 1.000 16.539 79 VAL A N 1
ATOM 620 C CA . VAL A 1 79 ? -35.890 -2.388 41.802 1.000 18.096 79 VAL A CA 1
ATOM 621 C C . VAL A 1 79 ? -36.857 -1.601 42.690 1.000 16.817 79 VAL A C 1
ATOM 622 O O . VAL A 1 79 ? -38.034 -1.539 42.384 1.000 17.356 79 VAL A O 1
ATOM 626 N N . MET A 1 80 ? -36.353 -0.938 43.734 1.000 16.472 80 MET A N 1
ATOM 627 C CA . MET A 1 80 ? -37.146 0.059 44.452 1.000 17.003 80 MET A CA 1
ATOM 628 C C . MET A 1 80 ? -36.212 1.207 44.792 1.000 17.597 80 MET A C 1
ATOM 629 O O . MET A 1 80 ? -35.111 0.983 45.291 1.000 17.836 80 MET A O 1
ATOM 634 N N . SER A 1 81 ? -36.699 2.418 44.552 1.000 18.249 81 SER A N 1
ATOM 635 C CA . SER A 1 81 ? -35.958 3.634 44.808 1.000 20.097 81 SER A CA 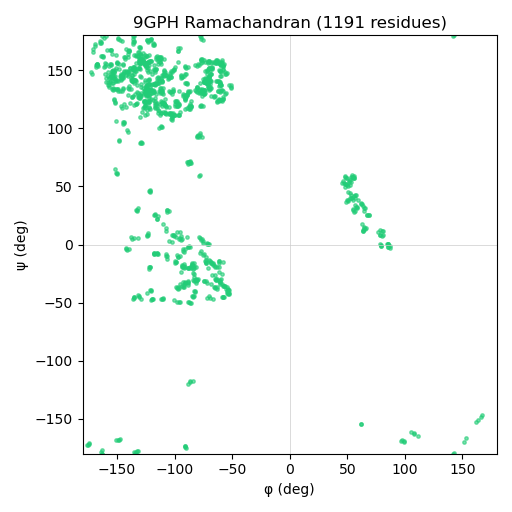1
ATOM 636 C C . SER A 1 81 ? -36.768 4.511 45.762 1.000 21.351 81 SER A C 1
ATOM 637 O O . SER A 1 81 ? -37.887 4.172 46.115 1.000 22.573 81 SER A O 1
ATOM 640 N N . ASN A 1 82 ? -36.173 5.626 46.180 1.000 21.834 82 ASN A N 1
ATOM 641 C CA . ASN A 1 82 ? -36.756 6.513 47.170 1.000 23.921 82 ASN A CA 1
ATOM 642 C C . ASN A 1 82 ? -37.877 7.356 46.556 1.000 30.280 82 ASN A C 1
ATOM 643 O O . ASN A 1 82 ? -37.613 8.453 46.075 1.000 36.006 82 ASN A O 1
ATOM 648 N N . GLU A 1 83 ? -39.129 6.887 46.641 1.000 24.407 83 GLU A N 1
ATOM 649 C CA . GLU A 1 83 ? -40.177 7.503 45.841 1.000 28.679 83 GLU A CA 1
ATOM 650 C C . GLU A 1 83 ? -41.296 8.138 46.664 1.000 27.220 83 GLU A C 1
ATOM 651 O O . GLU A 1 83 ? -42.150 8.785 46.075 1.000 31.458 83 GLU A O 1
ATOM 657 N N . THR A 1 84 ? -41.320 7.958 47.983 1.000 24.596 84 THR A N 1
ATOM 658 C CA . THR A 1 84 ? -42.318 8.636 48.805 1.000 25.302 84 THR A CA 1
ATOM 659 C C . THR A 1 84 ? -41.619 9.546 49.813 1.000 25.200 84 THR A C 1
ATOM 660 O O . THR A 1 84 ? -40.411 9.460 50.022 1.000 25.307 84 THR A O 1
ATOM 664 N N . GLU A 1 85 ? -42.427 10.334 50.530 1.000 24.879 85 GLU A N 1
ATOM 665 C CA . GLU A 1 85 ? -41.928 11.191 51.596 1.000 23.304 85 GLU A CA 1
ATOM 666 C C . GLU A 1 85 ? -41.374 10.358 52.753 1.000 22.153 85 GLU A C 1
ATOM 667 O O . GLU A 1 85 ? -40.396 10.745 53.388 1.000 22.806 85 GLU A O 1
ATOM 673 N N . GLN A 1 86 ? -42.005 9.222 53.060 1.000 23.611 86 GLN A N 1
ATOM 674 C CA . GLN A 1 86 ? -41.538 8.335 54.120 1.000 21.375 86 GLN A CA 1
ATOM 675 C C . GLN A 1 86 ? -40.188 7.701 53.758 1.000 19.684 86 GLN A C 1
ATOM 676 O O . GLN A 1 86 ? -39.483 7.178 54.630 1.000 18.798 86 GLN A O 1
ATOM 682 N N . GLU A 1 87 ? -39.832 7.764 52.467 1.000 22.117 87 GLU A N 1
ATOM 683 C CA . GLU A 1 87 ? -38.613 7.147 51.949 1.000 20.427 87 GLU A CA 1
ATOM 684 C C . GLU A 1 87 ? -37.646 8.197 51.385 1.000 21.873 87 GLU A C 1
ATOM 685 O O . GLU A 1 87 ? -36.815 7.883 50.528 1.000 18.714 87 GLU A O 1
ATOM 691 N N . LEU A 1 88 ? -37.707 9.449 51.861 1.000 22.598 88 LEU A N 1
ATOM 692 C CA . LEU A 1 88 ? -36.824 10.481 51.339 1.000 23.765 88 LEU A CA 1
ATOM 693 C C . LEU A 1 88 ? -35.356 10.052 51.396 1.000 21.584 88 LEU A C 1
ATOM 694 O O . LEU A 1 88 ? -34.596 10.369 50.474 1.000 22.860 88 LEU A O 1
ATOM 699 N N . ARG A 1 89 ? -34.944 9.363 52.462 1.000 21.167 89 ARG A N 1
ATOM 700 C CA . ARG A 1 89 ? -33.576 8.880 52.602 1.000 21.028 89 ARG A CA 1
ATOM 701 C C . ARG A 1 89 ? -33.478 7.384 52.281 1.000 21.380 89 ARG A C 1
ATOM 702 O O . ARG A 1 89 ? -32.449 6.759 52.535 1.000 20.915 89 ARG A O 1
ATOM 710 N N . GLY A 1 90 ? -34.570 6.818 51.768 1.000 20.801 90 GLY A N 1
ATOM 711 C CA . GLY A 1 90 ? -34.568 5.530 51.094 1.000 20.841 90 GLY A CA 1
ATOM 712 C C . GLY A 1 90 ? -35.163 4.395 51.928 1.000 21.097 90 GLY A C 1
ATOM 713 O O . GLY A 1 90 ? -35.957 4.603 52.862 1.000 17.546 90 GLY A O 1
ATOM 714 N N . LEU A 1 91 ? -34.811 3.174 51.502 1.000 18.176 91 LEU A N 1
ATOM 715 C CA . LEU A 1 91 ? -35.382 1.929 51.988 1.000 16.948 91 LEU A CA 1
ATOM 716 C C . LEU A 1 91 ? -34.270 1.092 52.595 1.000 17.030 91 LEU A C 1
ATOM 717 O O . LEU A 1 91 ? -33.271 0.823 51.925 1.000 17.299 91 LEU A O 1
ATOM 722 N N . GLU A 1 92 ? -34.479 0.577 53.809 1.000 15.763 92 GLU A N 1
ATOM 723 C CA . GLU A 1 92 ? -33.415 -0.089 54.547 1.000 16.372 92 GLU A CA 1
ATOM 724 C C . GLU A 1 92 ? -33.808 -1.518 54.923 1.000 16.471 92 GLU A C 1
ATOM 725 O O . GLU A 1 92 ? -34.949 -1.783 55.299 1.000 17.835 92 GLU A O 1
ATOM 731 N N . ASP A 1 93 ? -32.813 -2.410 54.830 1.000 17.492 93 ASP A N 1
ATOM 732 C CA . ASP A 1 93 ? -32.766 -3.681 55.533 1.000 15.989 93 ASP A CA 1
ATOM 733 C C . ASP A 1 93 ? -34.026 -4.497 55.269 1.000 16.379 93 ASP A C 1
ATOM 734 O O . ASP A 1 93 ? -34.762 -4.849 56.197 1.000 17.812 93 ASP A O 1
ATOM 739 N N . PRO A 1 94 ? -34.333 -4.805 53.992 1.000 15.435 94 PRO A N 1
ATOM 740 C CA . PRO A 1 94 ? -35.546 -5.535 53.641 1.000 16.616 94 PRO A CA 1
ATOM 741 C C . PRO A 1 94 ? -35.502 -6.986 54.129 1.000 15.714 94 PRO A C 1
ATOM 742 O O . PRO A 1 94 ? -34.441 -7.612 54.121 1.000 16.385 94 PRO A O 1
ATOM 746 N N . ARG A 1 95 ? -36.674 -7.524 54.497 1.000 14.818 95 ARG A N 1
ATOM 747 C CA . ARG A 1 95 ? -36.855 -8.941 54.754 1.000 14.586 95 ARG A CA 1
ATOM 748 C C . ARG A 1 95 ? -38.007 -9.433 53.890 1.000 14.484 95 ARG A C 1
ATOM 749 O O . ARG A 1 95 ? -39.056 -8.794 53.857 1.000 13.977 95 ARG A O 1
ATOM 757 N N . ILE A 1 96 ? -37.799 -10.570 53.205 1.000 15.499 96 ILE A N 1
ATOM 758 C CA . ILE A 1 96 ? -38.777 -11.097 52.265 1.000 15.811 96 ILE A CA 1
ATOM 759 C C . ILE A 1 96 ? -39.163 -12.532 52.635 1.000 16.019 96 ILE A C 1
ATOM 760 O O . ILE A 1 96 ? -38.317 -13.362 52.933 1.000 14.549 96 ILE A O 1
ATOM 765 N N . VAL A 1 97 ? -40.476 -12.800 52.545 1.000 17.152 97 VAL A N 1
ATOM 766 C CA . VAL A 1 97 ? -41.058 -14.130 52.533 1.000 15.527 97 VAL A CA 1
ATOM 767 C C . VAL A 1 97 ? -41.996 -14.257 51.338 1.000 15.801 97 VAL A C 1
ATOM 768 O O . VAL A 1 97 ? -42.487 -13.254 50.795 1.000 17.132 97 VAL A O 1
ATOM 772 N N . LYS A 1 98 ? -42.266 -15.497 50.932 1.000 16.900 98 LYS A N 1
ATOM 773 C CA . LYS A 1 98 ? -43.219 -15.781 49.870 1.000 16.912 98 LYS A CA 1
ATOM 774 C C . LYS A 1 98 ? -44.381 -16.592 50.444 1.000 18.470 98 LYS A C 1
ATOM 775 O O . LYS A 1 98 ? -44.153 -17.657 50.987 1.000 19.257 98 LYS A O 1
ATOM 781 N N . ILE A 1 99 ? -45.600 -16.074 50.323 1.000 19.622 99 ILE A N 1
ATOM 782 C CA . ILE A 1 99 ? -46.797 -16.782 50.770 1.000 20.664 99 ILE A CA 1
ATOM 783 C C . ILE A 1 99 ? -47.790 -16.873 49.607 1.000 20.216 99 ILE A C 1
ATOM 784 O O . ILE A 1 99 ? -48.232 -15.859 49.084 1.000 18.652 99 ILE A O 1
ATOM 789 N N . ASP A 1 100 ? -48.123 -18.114 49.206 1.000 24.514 100 ASP A N 1
ATOM 790 C CA . ASP A 1 100 ? -49.167 -18.364 48.215 1.000 23.994 100 ASP A CA 1
ATOM 791 C C . ASP A 1 100 ? -48.947 -17.498 46.972 1.000 25.229 100 ASP A C 1
ATOM 792 O O . ASP A 1 100 ? -49.856 -16.791 46.507 1.000 21.877 100 ASP A O 1
ATOM 797 N N . GLY A 1 101 ? -47.721 -17.537 46.433 1.000 24.078 101 GLY A N 1
ATOM 798 C CA . GLY A 1 101 ? -47.449 -16.907 45.150 1.000 22.475 101 GLY A CA 1
ATOM 799 C C . GLY A 1 101 ? -47.069 -15.422 45.223 1.000 21.601 101 GLY A C 1
ATOM 800 O O . GLY A 1 101 ? -46.800 -14.834 44.172 1.000 20.289 101 GLY A O 1
ATOM 801 N N . ILE A 1 102 ? -47.046 -14.821 46.423 1.000 20.702 102 ILE A N 1
ATOM 802 C CA . ILE A 1 102 ? -46.790 -13.403 46.566 1.000 18.152 102 ILE A CA 1
ATOM 803 C C . ILE A 1 102 ? -45.607 -13.214 47.518 1.000 16.775 102 ILE A C 1
ATOM 804 O O . ILE A 1 102 ? -45.519 -13.837 48.576 1.000 18.306 102 ILE A O 1
ATOM 809 N N . TYR A 1 103 ? -44.677 -12.350 47.109 1.000 16.547 103 TYR A N 1
ATOM 810 C CA . TYR A 1 103 ? -43.548 -11.958 47.945 1.000 16.122 103 TYR A CA 1
ATOM 811 C C . TYR A 1 103 ? -43.963 -10.747 48.786 1.000 15.763 103 TYR A C 1
ATOM 812 O O . TYR A 1 103 ? -44.491 -9.763 48.253 1.000 16.428 103 TYR A O 1
ATOM 821 N N . TYR A 1 104 ? -43.735 -10.857 50.101 1.000 14.961 104 TYR A N 1
ATOM 822 C CA . TYR A 1 104 ? -44.018 -9.811 51.071 1.000 15.704 104 TYR A CA 1
ATOM 823 C C . TYR A 1 104 ? -42.705 -9.304 51.644 1.000 14.687 104 TYR A C 1
ATOM 824 O O . TYR A 1 104 ? -41.999 -10.046 52.307 1.000 16.053 104 TYR A O 1
ATOM 833 N N A MET A 1 105 ? -42.392 -8.042 51.351 0.500 15.697 105 MET A N 1
ATOM 834 N N B MET A 1 105 ? -42.391 -8.044 51.346 0.500 16.087 105 MET A N 1
ATOM 835 C CA A MET A 1 105 ? -41.164 -7.415 51.800 0.500 16.173 105 MET A CA 1
ATOM 836 C CA B MET A 1 105 ? -41.165 -7.418 51.800 0.500 16.851 105 MET A CA 1
ATOM 837 C C A MET A 1 105 ? -41.497 -6.358 52.842 0.500 16.899 105 MET A C 1
ATOM 838 C C B MET A 1 105 ? -41.498 -6.360 52.842 0.500 17.290 105 MET A C 1
ATOM 839 O O A MET A 1 105 ? -42.224 -5.419 52.547 0.500 18.320 105 MET A O 1
ATOM 840 O O B MET A 1 105 ? -42.224 -5.419 52.547 0.500 18.775 105 MET A O 1
ATOM 849 N N . MET A 1 106 ? -40.934 -6.500 54.035 1.000 16.149 106 MET A N 1
ATOM 850 C CA . MET A 1 106 ? -40.941 -5.420 55.009 1.000 15.887 106 MET A CA 1
ATOM 851 C C . MET A 1 106 ? -39.567 -4.741 54.993 1.000 14.733 106 MET A C 1
ATOM 852 O O . MET A 1 106 ? -38.547 -5.415 55.010 1.000 16.145 106 MET A O 1
ATOM 857 N N . TYR A 1 107 ? -39.579 -3.411 54.934 1.000 14.505 107 TYR A N 1
ATOM 858 C CA . TYR A 1 107 ? -38.376 -2.612 54.958 1.000 14.555 107 TYR A CA 1
ATOM 859 C C . TYR A 1 107 ? -38.616 -1.384 55.821 1.000 16.621 107 TYR A C 1
ATOM 860 O O . TYR A 1 107 ? -39.765 -1.038 56.113 1.000 18.202 107 TYR A O 1
ATOM 869 N N . THR A 1 108 ? -37.529 -0.690 56.182 1.000 14.912 108 THR A N 1
ATOM 870 C CA . THR A 1 108 ? -37.661 0.543 56.928 1.000 16.505 108 THR A CA 1
ATOM 871 C C . THR A 1 108 ? -37.563 1.714 55.953 1.000 17.039 108 THR A C 1
ATOM 872 O O . THR A 1 108 ? -36.547 1.883 55.247 1.000 16.830 108 THR A O 1
ATOM 876 N N . GLY A 1 109 ? -38.638 2.501 55.898 1.000 16.003 109 GLY A N 1
ATOM 877 C CA . GLY A 1 109 ? -38.621 3.741 55.137 1.000 17.626 109 GLY A CA 1
ATOM 878 C C . GLY A 1 109 ? -38.078 4.857 56.023 1.000 17.994 109 GLY A C 1
ATOM 879 O O . GLY A 1 109 ? -38.683 5.168 57.041 1.000 18.130 109 GLY A O 1
ATOM 880 N N . PHE A 1 110 ? -36.957 5.449 55.617 1.000 19.093 110 PHE A N 1
ATOM 881 C CA . PHE A 1 110 ? -36.306 6.501 56.382 1.000 17.987 110 PHE A CA 1
ATOM 882 C C . PHE A 1 110 ? -36.595 7.839 55.708 1.000 20.355 110 PHE A C 1
ATOM 883 O O . PHE A 1 110 ? -36.131 8.099 54.604 1.000 19.158 110 PHE A O 1
ATOM 891 N N . GLY A 1 111 ? -37.373 8.690 56.385 1.000 20.352 111 GLY A N 1
ATOM 892 C CA . GLY A 1 111 ? -37.751 9.986 55.844 1.000 22.363 111 GLY A CA 1
ATOM 893 C C . GLY A 1 111 ? -36.861 11.118 56.356 1.000 23.446 111 GLY A C 1
ATOM 894 O O . GLY A 1 111 ? -36.543 12.046 55.617 1.000 26.916 111 GLY A O 1
ATOM 895 N N . ASP A 1 112 ? -36.487 11.031 57.637 1.000 24.942 112 ASP A N 1
ATOM 896 C CA . ASP A 1 112 ? -35.617 12.004 58.289 1.000 26.971 112 ASP A CA 1
ATOM 897 C C . ASP A 1 112 ? -36.196 13.423 58.237 1.000 29.208 112 ASP A C 1
ATOM 898 O O . ASP A 1 112 ? -35.437 14.386 58.207 1.000 29.401 112 ASP A O 1
ATOM 903 N N . ARG A 1 113 ? -37.524 13.557 58.274 1.000 31.976 113 ARG A N 1
ATOM 904 C CA . ARG A 1 113 ? -38.168 14.861 58.168 1.000 31.513 113 ARG A CA 1
ATOM 905 C C . ARG A 1 113 ? -38.317 15.503 59.548 1.000 31.878 113 ARG A C 1
ATOM 906 O O . ARG A 1 113 ? -38.525 16.706 59.656 1.000 28.687 113 ARG A O 1
ATOM 914 N N . PHE A 1 114 ? -38.264 14.683 60.593 1.000 32.046 114 PHE A N 1
ATOM 915 C CA . PHE A 1 114 ? -38.444 15.118 61.972 1.000 34.437 114 PHE A CA 1
ATOM 916 C C . PHE A 1 114 ? -37.902 13.987 62.838 1.000 35.665 114 PHE A C 1
ATOM 917 O O . PHE A 1 114 ? -37.442 12.976 62.313 1.000 30.503 114 PHE A O 1
ATOM 925 N N . GLN A 1 115 ? -37.959 14.150 64.160 1.000 34.494 115 GLN A N 1
ATOM 926 C CA . GLN A 1 115 ? -37.385 13.184 65.080 1.000 37.008 115 GLN A CA 1
ATOM 927 C C . GLN A 1 115 ? -38.021 11.815 64.845 1.000 33.315 115 GLN A C 1
ATOM 928 O O . GLN A 1 115 ? -39.242 11.709 64.739 1.000 31.074 115 GLN A O 1
ATOM 934 N N . ASP A 1 116 ? -37.170 10.777 64.746 1.000 29.702 116 ASP A N 1
ATOM 935 C CA . ASP A 1 116 ? -37.601 9.386 64.706 1.000 30.808 116 ASP A CA 1
ATOM 936 C C . ASP A 1 116 ? -38.489 9.123 63.480 1.000 26.169 116 ASP A C 1
ATOM 937 O O . ASP A 1 116 ? -39.417 8.307 63.543 1.000 25.836 116 ASP A O 1
ATOM 942 N N . ASP A 1 117 ? -38.182 9.772 62.350 1.000 23.164 117 ASP A N 1
ATOM 943 C CA . ASP A 1 117 ? -39.012 9.633 61.162 1.000 23.099 117 ASP A CA 1
ATOM 944 C C . ASP A 1 117 ? -38.540 8.432 60.344 1.000 21.828 117 ASP A C 1
ATOM 945 O O . ASP A 1 117 ? -37.956 8.595 59.274 1.000 22.970 117 ASP A O 1
ATOM 950 N N . TYR A 1 118 ? -38.768 7.235 60.875 1.000 22.236 118 TYR A N 1
ATOM 951 C CA . TYR A 1 118 ? -38.582 6.005 60.116 1.000 21.529 118 TYR A CA 1
ATOM 952 C C . TYR A 1 118 ? -39.719 5.060 60.480 1.000 21.056 118 TYR A C 1
ATOM 953 O O . TYR A 1 118 ? -40.205 5.078 61.600 1.000 24.208 118 TYR A O 1
ATOM 962 N N . ARG A 1 119 ? -40.146 4.218 59.521 1.000 19.606 119 ARG A N 1
ATOM 963 C CA . ARG A 1 119 ? -41.303 3.373 59.707 1.000 17.970 119 ARG A CA 1
ATOM 964 C C . ARG A 1 119 ? -41.083 2.046 58.984 1.000 17.614 119 ARG A C 1
ATOM 965 O O . ARG A 1 119 ? -40.492 2.018 57.906 1.000 17.136 119 ARG A O 1
ATOM 973 N N . ILE A 1 120 ? -41.577 0.978 59.591 1.000 17.562 120 ILE A N 1
ATOM 974 C CA . ILE A 1 120 ? -41.753 -0.290 58.906 1.000 17.224 120 ILE A CA 1
ATOM 975 C C . ILE A 1 120 ? -42.788 -0.094 57.812 1.000 18.840 120 ILE A C 1
ATOM 976 O O . ILE A 1 120 ? -43.897 0.341 58.095 1.000 17.985 120 ILE A O 1
ATOM 981 N N . CYS A 1 121 ? -42.433 -0.497 56.581 1.000 16.090 121 CYS A N 1
ATOM 982 C CA . CYS A 1 121 ? -43.307 -0.396 55.428 1.000 15.528 121 CYS A CA 1
ATOM 983 C C . CYS A 1 121 ? -43.362 -1.756 54.747 1.000 16.312 121 CYS A C 1
ATOM 984 O O . CYS A 1 121 ? -42.479 -2.576 54.951 1.000 15.888 121 CYS A O 1
ATOM 987 N N . LEU A 1 122 ? -44.431 -1.995 53.992 1.000 16.743 122 LEU A N 1
ATOM 988 C CA . LEU A 1 122 ? -44.656 -3.253 53.310 1.000 18.418 122 LEU A CA 1
ATOM 989 C C . LEU A 1 122 ? -44.756 -3.006 51.812 1.000 17.145 122 LEU A C 1
ATOM 990 O O . LEU A 1 122 ? -45.406 -2.055 51.390 1.000 16.486 122 LEU A O 1
ATOM 995 N N . ALA A 1 123 ? -44.116 -3.877 51.012 1.000 18.547 123 ALA A N 1
ATOM 996 C CA . ALA A 1 123 ? -44.366 -3.917 49.575 1.000 16.559 123 ALA A CA 1
ATOM 997 C C . ALA A 1 123 ? -44.522 -5.369 49.135 1.000 14.744 123 ALA A C 1
ATOM 998 O O . ALA A 1 123 ? -43.969 -6.278 49.770 1.000 15.429 123 ALA A O 1
ATOM 1000 N N . THR A 1 124 ? -45.303 -5.570 48.081 1.000 15.941 124 THR A N 1
ATOM 1001 C CA . THR A 1 124 ? -45.543 -6.904 47.543 1.000 17.551 124 THR A CA 1
ATOM 1002 C C . THR A 1 124 ? -45.122 -6.986 46.083 1.000 16.579 124 THR A C 1
ATOM 1003 O O . THR A 1 124 ? -45.108 -5.988 45.365 1.000 17.529 124 THR A O 1
ATOM 1007 N N . SER A 1 125 ? -44.859 -8.227 45.652 1.000 16.610 125 SER A N 1
ATOM 1008 C CA . SER A 1 125 ? -44.511 -8.507 44.268 1.000 17.822 125 SER A CA 1
ATOM 1009 C C . SER A 1 125 ? -44.838 -9.952 43.931 1.000 18.072 125 SER A C 1
ATOM 1010 O O . SER A 1 125 ? -44.774 -10.827 44.804 1.000 16.361 125 SER A O 1
ATOM 1013 N N . LYS A 1 126 ? -45.062 -10.212 42.634 1.000 17.299 126 LYS A N 1
ATOM 1014 C CA . LYS A 1 126 ? -45.142 -11.577 42.134 1.000 18.659 126 LYS A CA 1
ATOM 1015 C C . LYS A 1 126 ? -43.820 -12.049 41.535 1.000 18.675 126 LYS A C 1
ATOM 1016 O O . LYS A 1 126 ? -43.687 -13.246 41.244 1.000 18.642 126 LYS A O 1
ATOM 1022 N N . ASN A 1 127 ? -42.854 -11.139 41.343 1.000 16.969 127 ASN A N 1
ATOM 1023 C CA . ASN A 1 127 ? -41.708 -11.459 40.498 1.000 16.060 127 ASN A CA 1
ATOM 1024 C C . ASN A 1 127 ? -40.373 -10.913 41.016 1.000 15.263 127 ASN A C 1
ATOM 1025 O O . ASN A 1 127 ? -39.339 -11.158 40.387 1.000 16.509 127 ASN A O 1
ATOM 1030 N N . LEU A 1 128 ? -40.371 -10.130 42.108 1.000 15.959 128 LEU A N 1
ATOM 1031 C CA . LEU A 1 128 ? -39.178 -9.590 42.761 1.000 16.784 128 LEU A CA 1
ATOM 1032 C C . LEU A 1 128 ? -38.606 -8.360 42.038 1.000 16.383 128 LEU A C 1
ATOM 1033 O O . LEU A 1 128 ? -37.677 -7.713 42.548 1.000 16.731 128 LEU A O 1
ATOM 1038 N N . ILE A 1 129 ? -39.230 -7.954 40.940 1.000 15.738 129 ILE A N 1
ATOM 1039 C CA . ILE A 1 129 ? -38.752 -6.825 40.149 1.000 17.044 129 ILE A CA 1
ATOM 1040 C C . ILE A 1 129 ? -39.706 -5.641 40.276 1.000 17.498 129 ILE A C 1
ATOM 1041 O O . ILE A 1 129 ? -39.259 -4.514 40.482 1.000 17.692 129 ILE A O 1
ATOM 1046 N N . ASP A 1 130 ? -41.009 -5.909 40.163 1.000 16.599 130 ASP A N 1
ATOM 1047 C CA . ASP A 1 130 ? -42.050 -4.909 40.195 1.000 16.555 130 ASP A CA 1
ATOM 1048 C C . ASP A 1 130 ? -42.709 -4.942 41.565 1.000 17.432 130 ASP A C 1
ATOM 1049 O O . ASP A 1 130 ? -43.377 -5.913 41.893 1.000 18.406 130 ASP A O 1
ATOM 1054 N N . TRP A 1 131 ? -42.491 -3.885 42.356 1.000 16.853 131 TRP A N 1
ATOM 1055 C CA . TRP A 1 131 ? -42.930 -3.844 43.748 1.000 18.128 131 TRP A CA 1
ATOM 1056 C C . TRP A 1 131 ? -44.056 -2.842 43.910 1.000 18.569 131 TRP A C 1
ATOM 1057 O O . TRP A 1 131 ? -43.960 -1.727 43.425 1.000 18.878 131 TRP A O 1
ATOM 1068 N N . GLU A 1 132 ? -45.123 -3.266 44.597 1.000 18.255 132 GLU A N 1
ATOM 1069 C CA . GLU A 1 132 ? -46.253 -2.407 44.904 1.000 20.527 132 GLU A CA 1
ATOM 1070 C C . GLU A 1 132 ? -46.227 -2.070 46.394 1.000 17.632 132 GLU A C 1
ATOM 1071 O O . GLU A 1 132 ? -46.304 -2.964 47.234 1.000 19.754 132 GLU A O 1
ATOM 1077 N N . ARG A 1 133 ? -46.097 -0.777 46.698 1.000 19.124 133 ARG A N 1
ATOM 1078 C CA . ARG A 1 133 ? -46.088 -0.304 48.067 1.000 19.445 133 ARG A CA 1
ATOM 1079 C C . ARG A 1 133 ? -47.473 -0.460 48.682 1.000 20.523 133 ARG A C 1
ATOM 1080 O O . ARG A 1 133 ? -48.478 -0.135 48.056 1.000 21.279 133 ARG A O 1
ATOM 1088 N N . LYS A 1 134 ? -47.509 -0.994 49.895 1.000 20.902 134 LYS A N 1
ATOM 1089 C CA . LYS A 1 134 ? -48.752 -1.130 50.656 1.000 21.885 134 LYS A CA 1
ATOM 1090 C C . LYS A 1 134 ? -48.785 -0.125 51.814 1.000 23.509 134 LYS A C 1
ATOM 1091 O O . LYS A 1 134 ? -49.798 -0.030 52.506 1.000 25.680 134 LYS A O 1
ATOM 1097 N N . GLY A 1 135 ? -47.666 0.572 52.063 1.000 20.325 135 GLY A N 1
ATOM 1098 C CA . GLY A 1 135 ? -47.601 1.633 53.059 1.000 21.830 135 GLY A CA 1
ATOM 1099 C C . GLY A 1 135 ? -47.062 1.205 54.421 1.000 21.222 135 GLY A C 1
ATOM 1100 O O . GLY A 1 135 ? -46.527 0.123 54.601 1.000 19.839 135 GLY A O 1
ATOM 1101 N N . VAL A 1 136 ? -47.219 2.107 55.411 1.000 19.818 136 VAL A N 1
ATOM 1102 C CA . VAL A 1 136 ? -46.675 1.919 56.734 1.000 20.629 136 VAL A CA 1
ATOM 1103 C C . VAL A 1 136 ? -47.412 0.805 57.468 1.000 20.797 136 VAL A C 1
ATOM 1104 O O . VAL A 1 136 ? -48.639 0.762 57.495 1.000 21.965 136 VAL A O 1
ATOM 1108 N N . VAL A 1 137 ? -46.655 -0.075 58.122 1.000 19.807 137 VAL A N 1
ATOM 1109 C CA . VAL A 1 137 ? -47.215 -1.233 58.798 1.000 20.293 137 VAL A CA 1
ATOM 1110 C C . VAL A 1 137 ? -47.631 -0.840 60.214 1.000 23.788 137 VAL A C 1
ATOM 1111 O O . VAL A 1 137 ? -48.752 -1.156 60.621 1.000 22.310 137 VAL A O 1
ATOM 1115 N N . LEU A 1 138 ? -46.714 -0.193 60.956 1.000 22.379 138 LEU A N 1
ATOM 1116 C CA . LEU A 1 138 ? -46.981 0.260 62.316 1.000 23.566 138 LEU A CA 1
ATOM 1117 C C . LEU A 1 138 ? -46.709 1.757 62.361 1.000 24.293 138 LEU A C 1
ATOM 1118 O O . LEU A 1 138 ? -45.659 2.207 61.907 1.000 21.633 138 LEU A O 1
ATOM 1123 N N . ASP A 1 139 ? -47.634 2.534 62.942 1.000 24.851 139 ASP A N 1
ATOM 1124 C CA . ASP A 1 139 ? -47.465 3.980 62.987 1.000 27.191 139 ASP A CA 1
ATOM 1125 C C . ASP A 1 139 ? -46.645 4.363 64.218 1.000 27.751 139 ASP A C 1
ATOM 1126 O O . ASP A 1 139 ? -47.181 4.881 65.200 1.000 27.041 139 ASP A O 1
ATOM 1131 N N . GLU A 1 140 ? -45.353 4.051 64.177 1.000 24.824 140 GLU A N 1
ATOM 1132 C CA . GLU A 1 140 ? -44.474 4.248 65.316 1.000 22.791 140 GLU A CA 1
ATOM 1133 C C . GLU A 1 140 ? -43.051 4.067 64.826 1.000 22.685 140 GLU A C 1
ATOM 1134 O O . GLU A 1 140 ? -42.818 3.298 63.897 1.000 22.746 140 GLU A O 1
ATOM 1140 N N . PRO A 1 141 ? -42.048 4.708 65.462 1.000 23.326 141 PRO A N 1
ATOM 1141 C CA . PRO A 1 141 ? -40.661 4.404 65.137 1.000 26.073 141 PRO A CA 1
ATOM 1142 C C . PRO A 1 141 ? -40.385 2.938 65.450 1.000 23.181 141 PRO A C 1
ATOM 1143 O O . PRO A 1 141 ? -40.577 2.483 66.576 1.000 23.652 141 PRO A O 1
ATOM 1147 N N . ASN A 1 142 ? -39.930 2.196 64.430 1.000 19.864 142 ASN A N 1
ATOM 1148 C CA . ASN A 1 142 ? -39.686 0.767 64.556 1.000 19.351 142 ASN A CA 1
ATOM 1149 C C . ASN A 1 142 ? -38.920 0.324 63.305 1.000 18.867 142 ASN A C 1
ATOM 1150 O O . ASN A 1 142 ? -38.749 1.133 62.393 1.000 18.493 142 ASN A O 1
ATOM 1155 N N . LYS A 1 143 ? -38.459 -0.928 63.290 1.000 18.772 143 LYS A N 1
ATOM 1156 C CA . LYS A 1 143 ? -37.553 -1.456 62.279 1.000 20.424 143 LYS A CA 1
ATOM 1157 C C . LYS A 1 143 ? -37.365 -2.947 62.529 1.000 18.173 143 LYS A C 1
ATOM 1158 O O . LYS A 1 143 ? -38.028 -3.504 63.399 1.000 18.211 143 LYS A O 1
ATOM 1164 N N . ASP A 1 144 ? -36.428 -3.590 61.802 1.000 15.754 144 ASP A N 1
ATOM 1165 C CA . ASP A 1 144 ? -36.095 -4.989 62.012 1.000 17.250 144 ASP A CA 1
ATOM 1166 C C . ASP A 1 144 ? -37.372 -5.833 62.007 1.000 17.381 144 ASP A C 1
ATOM 1167 O O . ASP A 1 144 ? -37.607 -6.613 62.920 1.000 17.413 144 ASP A O 1
ATOM 1172 N N . ALA A 1 145 ? -38.150 -5.697 60.920 1.000 16.874 145 ALA A N 1
ATOM 1173 C CA . ALA A 1 145 ? -39.449 -6.333 60.792 1.000 16.472 145 ALA A CA 1
ATOM 1174 C C . ALA A 1 145 ? -39.470 -7.355 59.653 1.000 15.247 145 ALA A C 1
ATOM 1175 O O . ALA A 1 145 ? -38.779 -7.219 58.642 1.000 15.371 145 ALA A O 1
ATOM 1177 N N . SER A 1 146 ? -40.319 -8.355 59.832 1.000 15.474 146 SER A N 1
ATOM 1178 C CA . SER A 1 146 ? -40.614 -9.348 58.807 1.000 16.906 146 SER A CA 1
ATOM 1179 C C . SER A 1 146 ? -41.925 -10.054 59.125 1.000 19.323 146 SER A C 1
ATOM 1180 O O . SER A 1 146 ? -42.293 -10.187 60.300 1.000 20.226 146 SER A O 1
ATOM 1183 N N . LEU A 1 147 ? -42.607 -10.541 58.080 1.000 18.914 147 LEU A N 1
ATOM 1184 C CA . LEU A 1 147 ? -43.615 -11.569 58.269 1.000 18.983 147 LEU A CA 1
ATOM 1185 C C . LEU A 1 147 ? -42.954 -12.898 58.558 1.000 19.637 147 LEU A C 1
ATOM 1186 O O . LEU A 1 147 ? -41.812 -13.150 58.163 1.000 20.727 147 LEU A O 1
ATOM 1191 N N . PHE A 1 148 ? -43.709 -13.785 59.206 1.000 18.630 148 PHE A N 1
ATOM 1192 C CA . PHE A 1 148 ? -43.398 -15.195 59.153 1.000 17.388 148 PHE A CA 1
ATOM 1193 C C . PHE A 1 148 ? -43.785 -15.700 57.773 1.000 19.384 148 PHE A C 1
ATOM 1194 O O . PHE A 1 148 ? -44.701 -15.152 57.154 1.000 19.668 148 PHE A O 1
ATOM 1202 N N . PRO A 1 149 ? -43.086 -16.725 57.238 1.000 19.925 149 PRO A N 1
ATOM 1203 C CA . PRO A 1 149 ? -43.370 -17.236 55.889 1.000 21.701 149 PRO A CA 1
ATOM 1204 C C . PRO A 1 149 ? -44.603 -18.120 55.727 1.000 23.398 149 PRO A C 1
ATOM 1205 O O . PRO A 1 149 ? -44.833 -18.659 54.646 1.000 22.747 149 PRO A O 1
ATOM 1209 N N . GLU A 1 150 ? -45.384 -18.272 56.801 1.000 23.322 150 GLU A N 1
ATOM 1210 C CA . GLU A 1 150 ? -46.666 -18.943 56.733 1.000 25.978 150 GLU A CA 1
ATOM 1211 C C . GLU A 1 150 ? -47.616 -18.255 57.701 1.000 24.819 150 GLU A C 1
ATOM 1212 O O . GLU A 1 150 ? -47.172 -17.653 58.674 1.000 21.991 150 GLU A O 1
ATOM 1218 N N . LYS A 1 151 ? -48.924 -18.365 57.434 1.000 26.085 151 LYS A N 1
ATOM 1219 C CA . LYS A 1 151 ? -49.905 -17.974 58.436 1.000 26.084 151 LYS A CA 1
ATOM 1220 C C . LYS A 1 151 ? -49.841 -18.995 59.563 1.000 24.353 151 LYS A C 1
ATOM 1221 O O . LYS A 1 151 ? -49.448 -20.135 59.349 1.000 28.472 151 LYS A O 1
ATOM 1227 N N . ILE A 1 152 ? -50.185 -18.571 60.783 1.000 26.304 152 ILE A N 1
ATOM 1228 C CA . ILE A 1 152 ? -50.239 -19.486 61.909 1.000 26.390 152 ILE A CA 1
ATOM 1229 C C . ILE A 1 152 ? -51.635 -19.377 62.503 1.000 26.986 152 ILE A C 1
ATOM 1230 O O . ILE A 1 152 ? -52.092 -18.279 62.814 1.000 26.010 152 ILE A O 1
ATOM 1235 N N . ASN A 1 153 ? -52.333 -20.511 62.590 1.000 31.240 153 ASN A N 1
ATOM 1236 C CA . ASN A 1 153 ? -53.687 -20.506 63.127 1.000 34.000 153 ASN A CA 1
ATOM 1237 C C . ASN A 1 153 ? -54.536 -19.477 62.372 1.000 32.559 153 ASN A C 1
ATOM 1238 O O . ASN A 1 153 ? -55.285 -18.718 62.974 1.000 33.238 153 ASN A O 1
ATOM 1243 N N . GLY A 1 154 ? -54.356 -19.391 61.047 1.000 29.720 154 GLY A N 1
ATOM 1244 C CA . GLY A 1 154 ? -55.194 -18.546 60.210 1.000 31.208 154 GLY A CA 1
ATOM 1245 C C . GLY A 1 154 ? -54.844 -17.058 60.260 1.000 31.862 154 GLY A C 1
ATOM 1246 O O . GLY A 1 154 ? -55.574 -16.247 59.692 1.000 33.326 154 GLY A O 1
ATOM 1247 N N . LYS A 1 155 ? -53.725 -16.687 60.912 1.000 26.904 155 LYS A N 1
ATOM 1248 C CA . LYS A 1 155 ? -53.344 -15.289 61.024 1.000 26.567 155 LYS A CA 1
ATOM 1249 C C . LYS A 1 155 ? -51.967 -15.060 60.407 1.000 22.149 155 LYS A C 1
ATOM 1250 O O . LYS A 1 155 ? -51.112 -15.933 60.470 1.000 24.750 155 LYS A O 1
ATOM 1256 N N . TYR A 1 156 ? -51.775 -13.846 59.881 1.000 22.445 156 TYR A N 1
ATOM 1257 C CA . TYR A 1 156 ? -50.448 -13.349 59.551 1.000 22.428 156 TYR A CA 1
ATOM 1258 C C . TYR A 1 156 ? -49.729 -12.987 60.850 1.000 21.682 156 TYR A C 1
ATOM 1259 O O . TYR A 1 156 ? -50.342 -12.455 61.781 1.000 22.103 156 TYR A O 1
ATOM 1268 N N . VAL A 1 157 ? -48.440 -13.306 60.911 1.000 19.387 157 VAL A N 1
ATOM 1269 C CA . VAL A 1 157 ? -47.627 -13.012 62.065 1.000 19.421 157 VAL A CA 1
ATOM 1270 C C . VAL A 1 157 ? -46.413 -12.203 61.622 1.000 19.189 157 VAL A C 1
ATOM 1271 O O . VAL A 1 157 ? -45.784 -12.543 60.612 1.000 19.451 157 VAL A O 1
ATOM 1275 N N . MET A 1 158 ? -46.073 -11.158 62.395 1.000 18.831 158 MET A N 1
ATOM 1276 C CA . MET A 1 158 ? -44.891 -10.374 62.086 1.000 18.977 158 MET A CA 1
ATOM 1277 C C . MET A 1 158 ? -43.996 -10.291 63.312 1.000 21.047 158 MET A C 1
ATOM 1278 O O . MET A 1 158 ? -44.449 -10.382 64.470 1.000 20.375 158 MET A O 1
ATOM 1283 N N . LEU A 1 159 ? -42.727 -10.034 63.036 1.000 18.217 159 LEU A N 1
ATOM 1284 C CA . LEU A 1 159 ? -41.746 -9.700 64.045 1.000 19.207 159 LEU A CA 1
ATOM 1285 C C . LEU A 1 159 ? -41.381 -8.243 63.870 1.000 18.954 159 LEU A C 1
ATOM 1286 O O . LEU A 1 159 ? -41.344 -7.729 62.746 1.000 20.029 159 LEU A O 1
ATOM 1291 N N . HIS A 1 160 ? -41.101 -7.569 64.992 1.000 19.511 160 HIS A N 1
ATOM 1292 C CA . HIS A 1 160 ? -40.697 -6.183 64.976 1.000 18.870 160 HIS A CA 1
ATOM 1293 C C . HIS A 1 160 ? -39.761 -5.920 66.143 1.000 15.978 160 HIS A C 1
ATOM 1294 O O . HIS A 1 160 ? -39.257 -6.870 66.725 1.000 16.735 160 HIS A O 1
ATOM 1301 N N . ARG A 1 161 ? -39.475 -4.642 66.426 1.000 16.326 161 ARG A N 1
ATOM 1302 C CA . ARG A 1 161 ? -38.392 -4.339 67.345 1.000 17.063 161 ARG A CA 1
ATOM 1303 C C . ARG A 1 161 ? -38.652 -3.039 68.099 1.000 18.306 161 ARG A C 1
ATOM 1304 O O . ARG A 1 161 ? -37.847 -2.116 68.062 1.000 19.597 161 ARG A O 1
ATOM 1312 N N . ARG A 1 162 ? -39.748 -2.994 68.862 1.000 20.380 162 ARG A N 1
ATOM 1313 C CA . ARG A 1 162 ? -39.870 -1.943 69.854 1.000 19.829 162 ARG A CA 1
ATOM 1314 C C . ARG A 1 162 ? -38.674 -2.035 70.794 1.000 18.652 162 ARG A C 1
ATOM 1315 O O . ARG A 1 162 ? -38.374 -3.091 71.336 1.000 20.545 162 ARG A O 1
ATOM 1323 N N . TYR A 1 163 ? -37.961 -0.923 70.934 1.000 20.383 163 TYR A N 1
ATOM 1324 C CA . TYR A 1 163 ? -36.603 -0.980 71.457 1.000 23.147 163 TYR A CA 1
ATOM 1325 C C . TYR A 1 163 ? -36.588 -1.531 72.881 1.000 24.680 163 TYR A C 1
ATOM 1326 O O . TYR A 1 163 ? -37.446 -1.129 73.658 1.000 24.152 163 TYR A O 1
ATOM 1335 N N . PRO A 1 164 ? -35.618 -2.378 73.325 1.000 21.049 164 PRO A N 1
ATOM 1336 C CA . PRO A 1 164 ? -34.577 -3.017 72.506 1.000 22.686 164 PRO A CA 1
ATOM 1337 C C . PRO A 1 164 ? -34.750 -4.498 72.187 1.000 20.450 164 PRO A C 1
ATOM 1338 O O . PRO A 1 164 ? -33.760 -5.233 72.028 1.000 19.978 164 PRO A O 1
ATOM 1342 N N . ASP A 1 165 ? -36.017 -4.925 72.142 1.000 20.857 165 ASP A N 1
ATOM 1343 C CA . ASP A 1 165 ? -36.387 -6.324 72.127 1.000 19.598 165 ASP A CA 1
ATOM 1344 C C . ASP A 1 165 ? -37.001 -6.715 70.792 1.000 17.471 165 ASP A C 1
ATOM 1345 O O . ASP A 1 165 ? -37.564 -5.879 70.107 1.000 18.137 165 ASP A O 1
ATOM 1350 N N . ILE A 1 166 ? -36.953 -8.009 70.480 1.000 18.471 166 ILE A N 1
ATOM 1351 C CA . ILE A 1 166 ? -37.757 -8.548 69.396 1.000 18.232 166 ILE A CA 1
ATOM 1352 C C . ILE A 1 166 ? -39.179 -8.712 69.911 1.000 18.681 166 ILE A C 1
ATOM 1353 O O . ILE A 1 166 ? -39.372 -9.315 70.968 1.000 21.172 166 ILE A O 1
ATOM 1358 N N . TRP A 1 167 ? -40.130 -8.212 69.120 1.000 18.581 167 TRP A N 1
ATOM 1359 C CA . TRP A 1 167 ? -41.560 -8.329 69.373 1.000 19.420 167 TRP A CA 1
ATOM 1360 C C . TRP A 1 167 ? -42.224 -9.159 68.278 1.000 21.012 167 TRP A C 1
ATOM 1361 O O . TRP A 1 167 ? -41.704 -9.307 67.185 1.000 19.115 167 TRP A O 1
ATOM 1372 N N . ILE A 1 168 ? -43.427 -9.634 68.577 1.000 19.797 168 ILE A N 1
ATOM 1373 C CA . ILE A 1 168 ? -44.287 -10.310 67.625 1.000 20.747 168 ILE A CA 1
ATOM 1374 C C . ILE A 1 168 ? -45.631 -9.596 67.649 1.000 22.941 168 ILE A C 1
ATOM 1375 O O . ILE A 1 168 ? -45.981 -8.926 68.636 1.000 24.708 168 ILE A O 1
ATOM 1380 N N . ALA A 1 169 ? -46.375 -9.735 66.553 1.000 21.437 169 ALA A N 1
ATOM 1381 C CA . ALA A 1 169 ? -47.740 -9.254 66.474 1.000 19.685 169 ALA A CA 1
ATOM 1382 C C . ALA A 1 169 ? -48.486 -10.071 65.415 1.000 20.742 169 ALA A C 1
ATOM 1383 O O . ALA A 1 169 ? -47.875 -10.818 64.636 1.000 21.959 169 ALA A O 1
ATOM 1385 N N . PHE A 1 170 ? -49.809 -9.928 65.417 1.000 20.267 170 PHE A N 1
ATOM 1386 C CA . PHE A 1 170 ? -50.706 -10.789 64.658 1.000 20.265 170 PHE A CA 1
ATOM 1387 C C . PHE A 1 170 ? -51.675 -9.912 63.873 1.000 20.324 170 PHE A C 1
ATOM 1388 O O . PHE A 1 170 ? -51.981 -8.798 64.283 1.000 20.396 170 PHE A O 1
ATOM 1396 N N . SER A 1 171 ? -52.159 -10.429 62.734 1.000 20.704 171 SER A N 1
ATOM 1397 C CA . SER A 1 171 ? -53.075 -9.696 61.884 1.000 20.579 171 SER A CA 1
ATOM 1398 C C . SER A 1 171 ? -53.910 -10.665 61.055 1.000 23.266 171 SER A C 1
ATOM 1399 O O . SER A 1 171 ? -53.424 -11.709 60.615 1.000 22.036 171 SER A O 1
ATOM 1402 N N . ASP A 1 172 ? -55.169 -10.277 60.825 1.000 27.270 172 ASP A N 1
ATOM 1403 C CA . ASP A 1 172 ? -56.064 -11.028 59.958 1.000 27.668 172 ASP A CA 1
ATOM 1404 C C . ASP A 1 172 ? -55.991 -10.487 58.528 1.000 27.222 172 ASP A C 1
ATOM 1405 O O . ASP A 1 172 ? -56.365 -11.198 57.601 1.000 27.765 172 ASP A O 1
ATOM 1410 N N . ASP A 1 173 ? -55.505 -9.256 58.340 1.000 27.189 173 ASP A N 1
ATOM 1411 C CA . ASP A 1 173 ? -55.698 -8.543 57.080 1.000 29.977 173 ASP A CA 1
ATOM 1412 C C . ASP A 1 173 ? -54.439 -7.821 56.593 1.000 29.569 173 ASP A C 1
ATOM 1413 O O . ASP A 1 173 ? -54.520 -7.071 55.633 1.000 29.120 173 ASP A O 1
ATOM 1418 N N . LEU A 1 174 ? -53.300 -7.985 57.272 1.000 28.476 174 LEU A N 1
ATOM 1419 C CA . LEU A 1 174 ? -52.045 -7.318 56.933 1.000 31.192 174 LEU A CA 1
ATOM 1420 C C . LEU A 1 174 ? -52.108 -5.803 57.064 1.000 33.740 174 LEU A C 1
ATOM 1421 O O . LEU A 1 174 ? -51.207 -5.125 56.590 1.000 36.716 174 LEU A O 1
ATOM 1426 N N . LYS A 1 175 ? -53.156 -5.251 57.683 1.000 26.781 175 LYS A N 1
ATOM 1427 C CA . LYS A 1 175 ? -53.241 -3.809 57.852 1.000 29.286 175 LYS A CA 1
ATOM 1428 C C . LYS A 1 175 ? -53.328 -3.455 59.338 1.000 26.143 175 LYS A C 1
ATOM 1429 O O . LYS A 1 175 ? -52.713 -2.487 59.761 1.000 26.519 175 LYS A O 1
ATOM 1435 N N . ASN A 1 176 ? -54.094 -4.245 60.108 1.000 23.929 176 ASN A N 1
ATOM 1436 C CA . ASN A 1 176 ? -54.326 -4.003 61.522 1.000 24.301 176 ASN A CA 1
ATOM 1437 C C . ASN A 1 176 ? -53.632 -5.106 62.325 1.000 23.923 176 ASN A C 1
ATOM 1438 O O . ASN A 1 176 ? -53.862 -6.299 62.113 1.000 25.342 176 ASN A O 1
ATOM 1443 N N . TRP A 1 177 ? -52.755 -4.680 63.231 1.000 21.643 177 TRP A N 1
ATOM 1444 C CA . TRP A 1 177 ? -51.925 -5.587 64.006 1.000 21.697 177 TRP A CA 1
ATOM 1445 C C . TRP A 1 177 ? -52.318 -5.536 65.476 1.000 21.967 177 TRP A C 1
ATOM 1446 O O . TRP A 1 177 ? -52.605 -4.468 65.992 1.000 22.769 177 TRP A O 1
ATOM 1457 N N . TYR A 1 178 ? -52.321 -6.696 66.140 1.000 23.050 178 TYR A N 1
ATOM 1458 C CA . TYR A 1 178 ? -52.762 -6.749 67.527 1.000 24.835 178 TYR A CA 1
ATOM 1459 C C . TYR A 1 178 ? -51.997 -7.864 68.239 1.000 25.023 178 TYR A C 1
ATOM 1460 O O . TYR A 1 178 ? -51.194 -8.580 67.620 1.000 20.617 178 TYR A O 1
ATOM 1469 N N . ASP A 1 179 ? -52.265 -8.007 69.547 1.000 23.299 179 ASP A N 1
ATOM 1470 C CA . ASP A 1 179 ? -51.572 -8.951 70.396 1.000 25.536 179 ASP A CA 1
ATOM 1471 C C . ASP A 1 179 ? -50.050 -8.813 70.261 1.000 23.872 179 ASP A C 1
ATOM 1472 O O . ASP A 1 179 ? -49.345 -9.815 70.225 1.000 22.964 179 ASP A O 1
ATOM 1477 N N . HIS A 1 180 ? -49.568 -7.568 70.279 1.000 21.970 180 HIS A N 1
ATOM 1478 C CA . HIS A 1 180 ? -48.157 -7.258 70.366 1.000 22.271 180 HIS A CA 1
ATOM 1479 C C . HIS A 1 180 ? -47.572 -7.781 71.668 1.000 24.350 180 HIS A C 1
ATOM 1480 O O . HIS A 1 180 ? -48.128 -7.551 72.737 1.000 23.637 180 HIS A O 1
ATOM 1487 N N . LYS A 1 181 ? -46.438 -8.466 71.593 1.000 22.725 181 LYS A N 1
ATOM 1488 C CA . LYS A 1 181 ? -45.729 -8.842 72.802 1.000 25.410 181 LYS A CA 1
ATOM 1489 C C . LYS A 1 181 ? -44.240 -9.029 72.514 1.000 24.619 181 LYS A C 1
ATOM 1490 O O . LYS A 1 181 ? -43.844 -9.427 71.427 1.000 23.157 181 LYS A O 1
ATOM 1496 N N . PRO A 1 182 ? -43.366 -8.748 73.508 1.000 24.344 182 PRO A N 1
ATOM 1497 C CA . PRO A 1 182 ? -41.936 -9.010 73.367 1.000 22.059 182 PRO A CA 1
ATOM 1498 C C . PRO A 1 182 ? -41.650 -10.499 73.483 1.000 23.878 182 PRO A C 1
ATOM 1499 O O . PRO A 1 182 ? -42.276 -11.193 74.284 1.000 21.708 182 PRO A O 1
ATOM 1503 N N . ILE A 1 183 ? -40.723 -11.017 72.668 1.000 20.223 183 ILE A N 1
ATOM 1504 C CA . ILE A 1 183 ? -40.396 -12.432 72.724 1.000 21.692 183 ILE A CA 1
ATOM 1505 C C . ILE A 1 183 ? -38.912 -12.671 73.019 1.000 23.147 183 ILE A C 1
ATOM 1506 O O . ILE A 1 183 ? -38.541 -13.768 73.418 1.000 21.479 183 ILE A O 1
ATOM 1511 N N . LEU A 1 184 ? -38.046 -11.681 72.774 1.000 21.795 184 LEU A N 1
ATOM 1512 C CA . LEU A 1 184 ? -36.618 -11.875 72.973 1.000 21.533 184 LEU A CA 1
ATOM 1513 C C . LEU A 1 184 ? -36.002 -10.576 73.463 1.000 20.111 184 LEU A C 1
ATOM 1514 O O . LEU A 1 184 ? -36.216 -9.530 72.852 1.000 20.081 184 LEU A O 1
ATOM 1519 N N . LYS A 1 185 ? -35.188 -10.691 74.527 1.000 20.705 185 LYS A N 1
ATOM 1520 C CA . LYS A 1 185 ? -34.582 -9.525 75.131 1.000 22.288 185 LYS A CA 1
ATOM 1521 C C . LYS A 1 185 ? -33.060 -9.671 75.148 1.000 24.150 185 LYS A C 1
ATOM 1522 O O . LYS A 1 185 ? -32.524 -10.788 75.158 1.000 22.744 185 LYS A O 1
ATOM 1528 N N . PRO A 1 186 ? -32.334 -8.532 75.229 1.000 22.473 186 PRO A N 1
ATOM 1529 C CA . PRO A 1 186 ? -30.890 -8.553 75.462 1.000 23.270 186 PRO A CA 1
ATOM 1530 C C . PRO A 1 186 ? -30.577 -9.218 76.795 1.000 23.361 186 PRO A C 1
ATOM 1531 O O . PRO A 1 186 ? -31.425 -9.240 77.674 1.000 22.548 186 PRO A O 1
ATOM 1535 N N . ILE A 1 187 ? -29.368 -9.760 76.923 1.000 24.010 187 ILE A N 1
ATOM 1536 C CA . ILE A 1 187 ? -28.902 -10.340 78.170 1.000 25.376 187 ILE A CA 1
ATOM 1537 C C . ILE A 1 187 ? -27.716 -9.513 78.676 1.000 26.192 187 ILE A C 1
ATOM 1538 O O . ILE A 1 187 ? -26.699 -9.416 77.992 1.000 24.571 187 ILE A O 1
ATOM 1543 N N . PRO A 1 188 ? -27.827 -8.865 79.859 1.000 29.225 188 PRO A N 1
ATOM 1544 C CA . PRO A 1 188 ? -26.735 -8.059 80.418 1.000 28.730 188 PRO A CA 1
ATOM 1545 C C . PRO A 1 188 ? -25.425 -8.830 80.537 1.000 25.727 188 PRO A C 1
ATOM 1546 O O . PRO A 1 188 ? -25.428 -10.042 80.724 1.000 24.945 188 PRO A O 1
ATOM 1550 N N . ASN A 1 189 ? -24.307 -8.113 80.368 1.000 26.315 189 ASN A N 1
ATOM 1551 C CA . ASN A 1 189 ? -22.974 -8.646 80.614 1.000 27.301 189 ASN A CA 1
ATOM 1552 C C . ASN A 1 189 ? -22.650 -9.780 79.648 1.000 27.762 189 ASN A C 1
ATOM 1553 O O . ASN A 1 189 ? -21.901 -10.686 80.017 1.000 24.927 189 ASN A O 1
ATOM 1558 N N . THR A 1 190 ? -23.196 -9.728 78.415 1.000 23.627 190 THR A N 1
ATOM 1559 C CA . THR A 1 190 ? -22.845 -10.699 77.388 1.000 23.537 190 THR A CA 1
ATOM 1560 C C . THR A 1 190 ? -22.628 -9.948 76.072 1.000 22.526 190 THR A C 1
ATOM 1561 O O . THR A 1 190 ? -22.870 -8.765 75.993 1.000 19.821 190 THR A O 1
ATOM 1565 N N . TRP A 1 191 ? -22.295 -10.712 75.036 1.000 23.662 191 TRP A N 1
ATOM 1566 C CA . TRP A 1 191 ? -22.194 -10.231 73.665 1.000 23.994 191 TRP A CA 1
ATOM 1567 C C . TRP A 1 191 ? -23.525 -9.686 73.150 1.000 23.403 191 TRP A C 1
ATOM 1568 O O . TRP A 1 191 ? -23.520 -9.001 72.127 1.000 21.944 191 TRP A O 1
ATOM 1579 N N . GLU A 1 192 ? -24.641 -9.971 73.845 1.000 21.900 192 GLU A N 1
ATOM 1580 C CA . GLU A 1 192 ? -25.964 -9.577 73.366 1.000 22.342 192 GLU A CA 1
ATOM 1581 C C . GLU A 1 192 ? -26.665 -8.680 74.382 1.000 22.795 192 GLU A C 1
ATOM 1582 O O . GLU A 1 192 ? -27.860 -8.836 74.630 1.000 22.605 192 GLU A O 1
ATOM 1588 N N . SER A 1 193 ? -25.929 -7.701 74.916 1.000 22.494 193 SER A N 1
ATOM 1589 C CA . SER A 1 193 ? -26.395 -6.869 76.012 1.000 23.345 193 SER A CA 1
ATOM 1590 C C . SER A 1 193 ? -27.122 -5.593 75.583 1.000 22.062 193 SER A C 1
ATOM 1591 O O . SER A 1 193 ? -27.998 -5.137 76.309 1.000 25.935 193 SER A O 1
ATOM 1594 N N . ALA A 1 194 ? -26.753 -4.963 74.457 1.000 23.305 194 ALA A N 1
ATOM 1595 C CA . ALA A 1 194 ? -27.276 -3.636 74.159 1.000 21.911 194 ALA A CA 1
ATOM 1596 C C . ALA A 1 194 ? -28.655 -3.694 73.495 1.000 21.912 194 ALA A C 1
ATOM 1597 O O . ALA A 1 194 ? -29.549 -2.928 73.823 1.000 22.417 194 ALA A O 1
ATOM 1599 N N . ARG A 1 195 ? -28.818 -4.593 72.531 1.000 18.731 195 ARG A N 1
ATOM 1600 C CA . ARG A 1 195 ? -30.047 -4.678 71.759 1.000 19.637 195 ARG A CA 1
ATOM 1601 C C . ARG A 1 195 ? -30.031 -5.989 70.981 1.000 17.632 195 ARG A C 1
ATOM 1602 O O . ARG A 1 195 ? -28.970 -6.551 70.714 1.000 17.380 195 ARG A O 1
ATOM 1610 N N . VAL A 1 196 ? -31.236 -6.466 70.638 1.000 19.277 196 VAL A N 1
ATOM 1611 C CA . VAL A 1 196 ? -31.410 -7.610 69.780 1.000 17.725 196 VAL A CA 1
ATOM 1612 C C . VAL A 1 196 ? -32.413 -7.214 68.700 1.000 17.311 196 VAL A C 1
ATOM 1613 O O . VAL A 1 196 ? -33.181 -6.265 68.856 1.000 19.027 196 VAL A O 1
ATOM 1617 N N . GLY A 1 197 ? -32.377 -7.961 67.601 1.000 17.875 197 GLY A N 1
ATOM 1618 C CA . GLY A 1 197 ? -33.334 -7.788 66.518 1.000 17.276 197 GLY A CA 1
ATOM 1619 C C . GLY A 1 197 ? -33.295 -9.024 65.636 1.000 17.557 197 GLY A C 1
ATOM 1620 O O . GLY A 1 197 ? -32.347 -9.790 65.692 1.000 17.306 197 GLY A O 1
ATOM 1621 N N . ILE A 1 198 ? -34.314 -9.227 64.815 1.000 15.323 198 ILE A N 1
ATOM 1622 C CA . ILE A 1 198 ? -34.278 -10.356 63.918 1.000 15.046 198 ILE A CA 1
ATOM 1623 C C . ILE A 1 198 ? -33.106 -10.184 62.955 1.000 15.986 198 ILE A C 1
ATOM 1624 O O . ILE A 1 198 ? -32.671 -9.079 62.654 1.000 16.711 198 ILE A O 1
ATOM 1629 N N . GLY A 1 199 ? -32.655 -11.321 62.435 1.000 15.320 199 GLY A N 1
ATOM 1630 C CA . GLY A 1 199 ? -31.903 -11.325 61.190 1.000 16.106 199 GLY A CA 1
ATOM 1631 C C . GLY A 1 199 ? -32.868 -11.388 60.019 1.000 15.329 199 GLY A C 1
ATOM 1632 O O . GLY A 1 199 ? -33.718 -10.508 59.847 1.000 15.532 199 GLY A O 1
ATOM 1633 N N . GLY A 1 200 ? -32.764 -12.481 59.262 1.000 15.744 200 GLY A N 1
ATOM 1634 C CA . GLY A 1 200 ? -33.772 -12.741 58.246 1.000 16.718 200 GLY A CA 1
ATOM 1635 C C . GLY A 1 200 ? -35.061 -13.284 58.868 1.000 15.928 200 GLY A C 1
ATOM 1636 O O . GLY A 1 200 ? -35.144 -13.501 60.069 1.000 16.489 200 GLY A O 1
ATOM 1637 N N . PRO A 1 201 ? -36.094 -13.508 58.030 1.000 16.425 201 PRO A N 1
ATOM 1638 C CA . PRO A 1 201 ? -37.333 -14.140 58.459 1.000 17.013 201 PRO A CA 1
ATOM 1639 C C . PRO A 1 201 ? -37.051 -15.519 59.035 1.000 17.679 201 PRO A C 1
ATOM 1640 O O . PRO A 1 201 ? -36.133 -16.220 58.616 1.000 17.796 201 PRO A O 1
ATOM 1644 N N . PRO A 1 202 ? -37.891 -15.976 59.984 1.000 17.802 202 PRO A N 1
ATOM 1645 C CA . PRO A 1 202 ? -37.685 -17.288 60.592 1.000 19.113 202 PRO A CA 1
ATOM 1646 C C . PRO A 1 202 ? -37.988 -18.389 59.573 1.000 18.757 202 PRO A C 1
ATOM 1647 O O . PRO A 1 202 ? -38.708 -18.175 58.605 1.000 18.588 202 PRO A O 1
ATOM 1651 N N . ILE A 1 203 ? -37.430 -19.567 59.821 1.000 20.747 203 ILE A N 1
ATOM 1652 C CA . ILE A 1 203 ? -37.585 -20.709 58.926 1.000 21.970 203 ILE A CA 1
ATOM 1653 C C . ILE A 1 203 ? -38.294 -21.832 59.681 1.000 24.212 203 ILE A C 1
ATOM 1654 O O . ILE A 1 203 ? -37.876 -22.192 60.774 1.000 26.698 203 ILE A O 1
ATOM 1659 N N . LYS A 1 204 ? -39.320 -22.417 59.071 1.000 26.608 204 LYS A N 1
ATOM 1660 C CA . LYS A 1 204 ? -40.052 -23.493 59.730 1.000 28.115 204 LYS A CA 1
ATOM 1661 C C . LYS A 1 204 ? -39.222 -24.775 59.725 1.000 29.393 204 LYS A C 1
ATOM 1662 O O . LYS A 1 204 ? -38.678 -25.153 58.694 1.000 27.773 204 LYS A O 1
ATOM 1668 N N . THR A 1 205 ? -39.151 -25.428 60.897 1.000 29.427 205 THR A N 1
ATOM 1669 C CA . THR A 1 205 ? -38.536 -26.740 61.037 1.000 31.123 205 THR A CA 1
ATOM 1670 C C . THR A 1 205 ? -39.516 -27.641 61.789 1.000 34.957 205 THR A C 1
ATOM 1671 O O . THR A 1 205 ? -40.509 -27.159 62.326 1.000 29.055 205 THR A O 1
ATOM 1675 N N . LYS A 1 206 ? -39.214 -28.949 61.820 1.000 36.331 206 LYS A N 1
ATOM 1676 C CA . LYS A 1 206 ? -40.021 -29.921 62.552 1.000 39.856 206 LYS A CA 1
ATOM 1677 C C . LYS A 1 206 ? -40.042 -29.569 64.039 1.000 37.056 206 LYS A C 1
ATOM 1678 O O . LYS A 1 206 ? -41.041 -29.798 64.706 1.000 40.422 206 LYS A O 1
ATOM 1680 N N . ASP A 1 207 ? -38.950 -28.994 64.556 1.000 36.568 207 ASP A N 1
ATOM 1681 C CA . ASP A 1 207 ? -38.799 -28.733 65.984 1.000 36.617 207 ASP A CA 1
ATOM 1682 C C . ASP A 1 207 ? -39.284 -27.345 66.405 1.000 32.948 207 ASP A C 1
ATOM 1683 O O . ASP A 1 207 ? -39.290 -27.040 67.592 1.000 34.583 207 ASP A O 1
ATOM 1688 N N . GLY A 1 208 ? -39.662 -26.490 65.445 1.000 29.809 208 GLY A N 1
ATOM 1689 C CA . GLY A 1 208 ? -40.024 -25.122 65.765 1.000 26.377 208 GLY A CA 1
ATOM 1690 C C . GLY A 1 208 ? -39.553 -24.148 64.682 1.000 25.460 208 GLY A C 1
ATOM 1691 O O . GLY A 1 208 ? -38.940 -24.548 63.705 1.000 27.628 208 GLY A O 1
ATOM 1692 N N . TRP A 1 209 ? -39.839 -22.871 64.906 1.000 23.682 209 TRP A N 1
ATOM 1693 C CA . TRP A 1 209 ? -39.329 -21.786 64.073 1.000 23.348 209 TRP A CA 1
ATOM 1694 C C . TRP A 1 209 ? -37.880 -21.494 64.423 1.000 20.335 209 TRP A C 1
ATOM 1695 O O . TRP A 1 209 ? -37.575 -21.115 65.549 1.000 22.526 209 TRP A O 1
ATOM 1706 N N . PHE A 1 210 ? 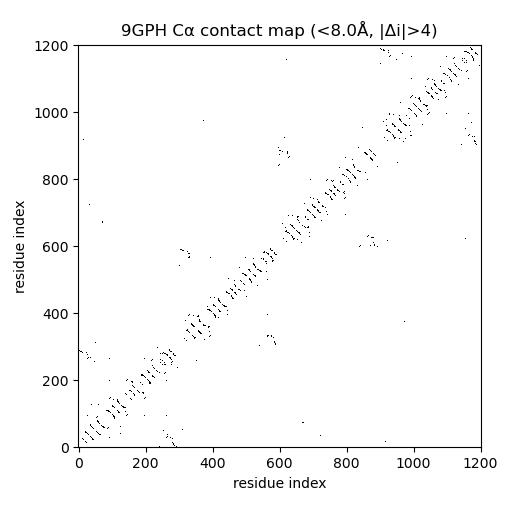-37.009 -21.656 63.425 1.000 23.090 210 PHE A N 1
ATOM 1707 C CA . PHE A 1 210 ? -35.597 -21.374 63.564 1.000 20.521 210 PHE A CA 1
ATOM 1708 C C . PHE A 1 210 ? -35.398 -19.923 63.155 1.000 22.514 210 PHE A C 1
ATOM 1709 O O . PHE A 1 210 ? -35.687 -19.551 62.015 1.000 20.397 210 PHE A O 1
ATOM 1717 N N . LEU A 1 211 ? -34.957 -19.115 64.126 1.000 21.303 211 LEU A N 1
ATOM 1718 C CA . LEU A 1 211 ? -34.863 -17.685 63.946 1.000 19.602 211 LEU A CA 1
ATOM 1719 C C . LEU A 1 211 ? -33.429 -17.280 64.230 1.000 19.323 211 LEU A C 1
ATOM 1720 O O . LEU A 1 211 ? -32.905 -17.461 65.340 1.000 18.906 211 LEU A O 1
ATOM 1725 N N . ILE A 1 212 ? -32.773 -16.774 63.182 1.000 17.463 212 ILE A N 1
ATOM 1726 C CA . ILE A 1 212 ? -31.528 -16.062 63.360 1.000 18.496 212 ILE A CA 1
ATOM 1727 C C . ILE A 1 212 ? -31.844 -14.657 63.845 1.000 17.847 212 ILE A C 1
ATOM 1728 O O . ILE A 1 212 ? -32.730 -13.982 63.323 1.000 19.518 212 ILE A O 1
ATOM 1733 N N . TYR A 1 213 ? -31.104 -14.222 64.864 1.000 17.249 213 TYR A N 1
ATOM 1734 C CA . TYR A 1 213 ? -31.208 -12.873 65.380 1.000 17.687 213 TYR A CA 1
ATOM 1735 C C . TYR A 1 213 ? -29.826 -12.231 65.389 1.000 17.401 213 TYR A C 1
ATOM 1736 O O . TYR A 1 213 ? -28.806 -12.910 65.242 1.000 19.298 213 TYR A O 1
ATOM 1745 N N . HIS A 1 214 ? -29.824 -10.900 65.473 1.000 17.028 214 HIS A N 1
ATOM 1746 C CA . HIS A 1 214 ? -28.592 -10.164 65.697 1.000 18.123 214 HIS A CA 1
ATOM 1747 C C . HIS A 1 214 ? -28.625 -9.526 67.071 1.000 17.699 214 HIS A C 1
ATOM 1748 O O . HIS A 1 214 ? -29.690 -9.354 67.671 1.000 20.045 214 HIS A O 1
ATOM 1755 N N . ALA A 1 215 ? -27.437 -9.172 67.547 1.000 17.142 215 ALA A N 1
ATOM 1756 C CA . ALA A 1 215 ? -27.312 -8.401 68.765 1.000 18.229 215 ALA A CA 1
ATOM 1757 C C . ALA A 1 215 ? -26.061 -7.544 68.696 1.000 17.538 215 ALA A C 1
ATOM 1758 O O . ALA A 1 215 ? -25.106 -7.879 67.996 1.000 20.014 215 ALA A O 1
ATOM 1760 N N . ALA A 1 216 ? -26.081 -6.484 69.482 1.000 18.890 216 ALA A N 1
ATOM 1761 C CA . ALA A 1 216 ? -24.941 -5.622 69.703 1.000 20.326 216 ALA A CA 1
ATOM 1762 C C . ALA A 1 216 ? -24.506 -5.745 71.158 1.000 21.955 216 ALA A C 1
ATOM 1763 O O . ALA A 1 216 ? -25.350 -5.827 72.047 1.000 22.609 216 ALA A O 1
ATOM 1765 N N . ASP A 1 217 ? -23.182 -5.702 71.363 1.000 20.731 217 ASP A N 1
ATOM 1766 C CA . ASP A 1 217 ? -22.599 -5.676 72.697 1.000 20.952 217 ASP A CA 1
ATOM 1767 C C . ASP A 1 217 ? -22.435 -4.228 73.128 1.000 22.147 217 ASP A C 1
ATOM 1768 O O . ASP A 1 217 ? -22.876 -3.307 72.453 1.000 21.867 217 ASP A O 1
ATOM 1773 N N . ASP A 1 218 ? -21.787 -4.028 74.285 1.000 22.319 218 ASP A N 1
ATOM 1774 C CA . ASP A 1 218 ? -21.679 -2.706 74.873 1.000 24.200 218 ASP A CA 1
ATOM 1775 C C . ASP A 1 218 ? -20.649 -1.860 74.123 1.000 24.169 218 ASP A C 1
ATOM 1776 O O . ASP A 1 218 ? -20.583 -0.659 74.375 1.000 24.879 218 ASP A O 1
ATOM 1781 N N . ASN A 1 219 ? -19.888 -2.473 73.201 1.000 22.940 219 ASN A N 1
ATOM 1782 C CA . ASN A 1 219 ? -18.987 -1.721 72.329 1.000 26.260 219 ASN A CA 1
ATOM 1783 C C . ASN A 1 219 ? -19.513 -1.651 70.898 1.000 25.245 219 ASN A C 1
ATOM 1784 O O . ASN A 1 219 ? -18.760 -1.326 69.976 1.000 24.190 219 ASN A O 1
ATOM 1789 N N . ASN A 1 220 ? -20.793 -2.002 70.716 1.000 25.050 220 ASN A N 1
ATOM 1790 C CA . ASN A 1 220 ? -21.470 -1.894 69.434 1.000 24.155 220 ASN A CA 1
ATOM 1791 C C . ASN A 1 220 ? -20.911 -2.873 68.387 1.000 22.165 220 ASN A C 1
ATOM 1792 O O . ASN A 1 220 ? -21.053 -2.644 67.180 1.000 22.588 220 ASN A O 1
ATOM 1797 N N . VAL A 1 221 ? -20.316 -3.985 68.831 1.000 20.277 221 VAL A N 1
ATOM 1798 C CA . VAL A 1 221 ? -20.005 -5.085 67.924 1.000 21.123 221 VAL A CA 1
ATOM 1799 C C . VAL A 1 221 ? -21.271 -5.900 67.660 1.000 21.472 221 VAL A C 1
ATOM 1800 O O . VAL A 1 221 ? -21.989 -6.245 68.606 1.000 22.130 221 VAL A O 1
ATOM 1804 N N . TYR A 1 222 ? -21.526 -6.203 66.376 1.000 19.398 222 TYR A N 1
ATOM 1805 C CA . TYR A 1 222 ? -22.708 -6.958 65.984 1.000 18.395 222 TYR A CA 1
ATOM 1806 C C . TYR A 1 222 ? -22.341 -8.395 65.656 1.000 18.588 222 TYR A C 1
ATOM 1807 O O . TYR A 1 222 ? -21.419 -8.649 64.868 1.000 19.361 222 TYR A O 1
ATOM 1816 N N . ARG A 1 223 ? -23.119 -9.317 66.241 1.000 18.128 223 ARG A N 1
ATOM 1817 C CA . ARG A 1 223 ? -22.998 -10.744 66.005 1.000 18.797 223 ARG A CA 1
ATOM 1818 C C . ARG A 1 223 ? -24.391 -11.326 65.755 1.000 16.513 223 ARG A C 1
ATOM 1819 O O . ARG A 1 223 ? -25.391 -10.691 66.067 1.000 19.050 223 ARG A O 1
ATOM 1827 N N . LEU A 1 224 ? -24.425 -12.513 65.169 1.000 17.729 224 LEU A N 1
ATOM 1828 C CA . LEU A 1 224 ? -25.659 -13.260 64.968 1.000 18.264 224 LEU A CA 1
ATOM 1829 C C . LEU A 1 224 ? -25.765 -14.368 66.016 1.000 19.512 224 LEU A C 1
ATOM 1830 O O . LEU A 1 224 ? -24.754 -14.963 66.387 1.000 19.483 224 LEU A O 1
ATOM 1835 N N . GLY A 1 225 ? -27.014 -14.672 66.388 1.000 19.345 225 GLY A N 1
ATOM 1836 C CA . GLY A 1 225 ? -27.356 -15.795 67.236 1.000 19.261 225 GLY A CA 1
ATOM 1837 C C . GLY A 1 225 ? -28.536 -16.574 66.664 1.000 20.482 225 GLY A C 1
ATOM 1838 O O . GLY A 1 225 ? -29.106 -16.204 65.622 1.000 19.256 225 GLY A O 1
ATOM 1839 N N . ALA A 1 226 ? -28.945 -17.610 67.402 1.000 18.179 226 ALA A N 1
ATOM 1840 C CA . ALA A 1 226 ? -30.033 -18.469 66.983 1.000 20.846 226 ALA A CA 1
ATOM 1841 C C . ALA A 1 226 ? -30.960 -18.763 68.163 1.000 22.226 226 ALA A C 1
ATOM 1842 O O . ALA A 1 226 ? -30.500 -18.976 69.286 1.000 21.849 226 ALA A O 1
ATOM 1844 N N . VAL A 1 227 ? -32.256 -18.781 67.859 1.000 20.341 227 VAL A N 1
ATOM 1845 C CA . VAL A 1 227 ? -33.286 -19.129 68.829 1.000 24.665 227 VAL A CA 1
ATOM 1846 C C . VAL A 1 227 ? -34.315 -20.008 68.114 1.000 24.548 227 VAL A C 1
ATOM 1847 O O . VAL A 1 227 ? -34.439 -19.977 66.886 1.000 22.154 227 VAL A O 1
ATOM 1851 N N . LEU A 1 228 ? -34.980 -20.882 68.881 1.000 24.604 228 LEU A N 1
ATOM 1852 C CA . LEU A 1 228 ? -35.996 -21.783 68.363 1.000 24.553 228 LEU A CA 1
ATOM 1853 C C . LEU A 1 228 ? -37.313 -21.459 69.075 1.000 22.532 228 LEU A C 1
ATOM 1854 O O . LEU A 1 228 ? -37.347 -21.426 70.299 1.000 24.919 228 LEU A O 1
ATOM 1859 N N . LEU A 1 229 ? -38.358 -21.171 68.288 1.000 24.767 229 LEU A N 1
ATOM 1860 C CA . LEU A 1 229 ? -39.665 -20.768 68.802 1.000 23.210 229 LEU A CA 1
ATOM 1861 C C . LEU A 1 229 ? -40.666 -21.902 68.589 1.000 24.299 229 LEU A C 1
ATOM 1862 O O . LEU A 1 229 ? -40.596 -22.630 67.602 1.000 23.047 229 LEU A O 1
ATOM 1867 N N . ASP A 1 230 ? -41.642 -22.021 69.506 1.000 24.969 230 ASP A N 1
ATOM 1868 C CA . ASP A 1 230 ? -42.723 -22.993 69.357 1.000 26.007 230 ASP A CA 1
ATOM 1869 C C . ASP A 1 230 ? -43.524 -22.757 68.065 1.000 25.494 230 ASP A C 1
ATOM 1870 O O . ASP A 1 230 ? -43.839 -21.617 67.731 1.000 27.250 230 ASP A O 1
ATOM 1875 N N . LEU A 1 231 ? -43.861 -23.835 67.340 1.000 28.515 231 LEU A N 1
ATOM 1876 C CA . LEU A 1 231 ? -44.531 -23.741 66.041 1.000 32.494 231 LEU A CA 1
ATOM 1877 C C . LEU A 1 231 ? -45.872 -23.013 66.120 1.000 38.525 231 LEU A C 1
ATOM 1878 O O . LEU A 1 231 ? -46.177 -22.187 65.260 1.000 33.492 231 LEU A O 1
ATOM 1883 N N . GLU A 1 232 ? -46.691 -23.342 67.128 1.000 44.201 232 GLU A N 1
ATOM 1884 C CA . GLU A 1 232 ? -48.063 -22.844 67.186 1.000 45.333 232 GLU A CA 1
ATOM 1885 C C . GLU A 1 232 ? -48.130 -21.513 67.910 1.000 41.061 232 GLU A C 1
ATOM 1886 O O . GLU A 1 232 ? -48.993 -20.689 67.612 1.000 41.211 232 GLU A O 1
ATOM 1892 N N . ASP A 1 233 ? -47.221 -21.327 68.873 1.000 37.806 233 ASP A N 1
ATOM 1893 C CA . ASP A 1 233 ? -47.148 -20.074 69.597 1.000 33.643 233 ASP A CA 1
ATOM 1894 C C . ASP A 1 233 ? -45.704 -19.592 69.575 1.000 33.394 233 ASP A C 1
ATOM 1895 O O . ASP A 1 233 ? -44.926 -19.883 70.475 1.000 26.844 233 ASP A O 1
ATOM 1900 N N . PRO A 1 234 ? -45.302 -18.834 68.533 1.000 35.438 234 PRO A N 1
ATOM 1901 C CA . PRO A 1 234 ? -43.911 -18.399 68.408 1.000 34.359 234 PRO A CA 1
ATOM 1902 C C . PRO A 1 234 ? -43.491 -17.333 69.408 1.000 37.290 234 PRO A C 1
ATOM 1903 O O . PRO A 1 234 ? -42.329 -16.940 69.419 1.000 35.205 234 PRO A O 1
ATOM 1907 N N . SER A 1 235 ? -44.403 -16.914 70.297 1.000 34.659 235 SER A N 1
ATOM 1908 C CA . SER A 1 235 ? -44.005 -16.102 71.434 1.000 33.415 235 SER A CA 1
ATOM 1909 C C . SER A 1 235 ? -43.246 -16.922 72.475 1.000 34.559 235 SER A C 1
ATOM 1910 O O . SER A 1 235 ? -42.594 -16.371 73.354 1.000 39.918 235 SER A O 1
ATOM 1913 N N . LYS A 1 236 ? -43.325 -18.252 72.395 1.000 32.894 236 LYS A N 1
ATOM 1914 C CA . LYS A 1 236 ? -42.685 -19.116 73.369 1.000 34.022 236 LYS A CA 1
ATOM 1915 C C . LYS A 1 236 ? -41.339 -19.589 72.829 1.000 31.047 236 LYS A C 1
ATOM 1916 O O . LYS A 1 236 ? -41.276 -20.243 71.799 1.000 27.545 236 LYS A O 1
ATOM 1922 N N . VAL A 1 237 ? -40.283 -19.289 73.576 1.000 31.543 237 VAL A N 1
ATOM 1923 C CA . VAL A 1 237 ? -38.935 -19.692 73.225 1.000 32.364 237 VAL A CA 1
ATOM 1924 C C . VAL A 1 237 ? -38.676 -21.088 73.774 1.000 33.748 237 VAL A C 1
ATOM 1925 O O . VAL A 1 237 ? -38.663 -21.257 74.988 1.000 32.754 237 VAL A O 1
ATOM 1929 N N . ILE A 1 238 ? -38.382 -22.040 72.885 1.000 27.498 238 ILE A N 1
ATOM 1930 C CA . ILE A 1 238 ? -38.019 -23.392 73.267 1.000 28.786 238 ILE A CA 1
ATOM 1931 C C . ILE A 1 238 ? -36.545 -23.472 73.637 1.000 27.097 238 ILE A C 1
ATOM 1932 O O . ILE A 1 238 ? -36.148 -24.221 74.522 1.000 27.205 238 ILE A O 1
ATOM 1937 N N . ALA A 1 239 ? -35.700 -22.771 72.883 1.000 24.477 239 ALA A N 1
ATOM 1938 C CA . ALA A 1 239 ? -34.272 -22.831 73.129 1.000 27.304 239 ALA A CA 1
ATOM 1939 C C . ALA A 1 239 ? -33.600 -21.609 72.515 1.000 25.998 239 ALA A C 1
ATOM 1940 O O . ALA A 1 239 ? -34.059 -21.097 71.501 1.000 26.914 239 ALA A O 1
ATOM 1942 N N . ARG A 1 240 ? -32.578 -21.114 73.212 1.000 25.967 240 ARG A N 1
ATOM 1943 C CA . ARG A 1 240 ? -31.800 -19.977 72.758 1.000 28.271 240 ARG A CA 1
ATOM 1944 C C . ARG A 1 240 ? -30.333 -20.318 72.936 1.000 27.820 240 ARG A C 1
ATOM 1945 O O . ARG A 1 240 ? -29.912 -20.665 74.028 1.000 28.263 240 ARG A O 1
ATOM 1953 N N . GLN A 1 241 ? -29.560 -20.297 71.853 1.000 25.608 241 GLN A N 1
ATOM 1954 C CA . GLN A 1 241 ? -28.169 -20.665 71.967 1.000 23.568 241 GLN A CA 1
ATOM 1955 C C . GLN A 1 241 ? -27.441 -19.553 72.717 1.000 23.294 241 GLN A C 1
ATOM 1956 O O . GLN A 1 241 ? -27.707 -18.377 72.504 1.000 25.261 241 GLN A O 1
ATOM 1962 N N . LYS A 1 242 ? -26.550 -19.946 73.637 1.000 20.794 242 LYS A N 1
ATOM 1963 C CA . LYS A 1 242 ? -25.849 -18.986 74.461 1.000 22.619 242 LYS A CA 1
ATOM 1964 C C . LYS A 1 242 ? -24.827 -18.189 73.638 1.000 21.872 242 LYS A C 1
ATOM 1965 O O . LYS A 1 242 ? -24.707 -16.978 73.803 1.000 23.405 242 LYS A O 1
ATOM 1971 N N . GLU A 1 243 ? -24.079 -18.895 72.797 1.000 22.255 243 GLU A N 1
ATOM 1972 C CA . GLU A 1 243 ? -22.960 -18.359 72.036 1.000 24.964 243 GLU A CA 1
ATOM 1973 C C . GLU A 1 243 ? -23.470 -17.860 70.682 1.000 23.633 243 GLU A C 1
ATOM 1974 O O . GLU A 1 243 ? -24.435 -18.388 70.148 1.000 23.547 243 GLU A O 1
ATOM 1980 N N . PRO A 1 244 ? -22.790 -16.883 70.059 1.000 23.569 244 PRO A N 1
ATOM 1981 C CA . PRO A 1 244 ? -23.155 -16.459 68.694 1.000 22.118 244 PRO A CA 1
ATOM 1982 C C . PRO A 1 244 ? -22.952 -17.566 67.664 1.000 21.846 244 PRO A C 1
ATOM 1983 O O . PRO A 1 244 ? -22.188 -18.506 67.894 1.000 22.173 244 PRO A O 1
ATOM 1987 N N . ILE A 1 245 ? -23.654 -17.465 66.527 1.000 17.472 245 ILE A N 1
ATOM 1988 C CA . ILE A 1 245 ? -23.468 -18.383 65.416 1.000 18.067 245 ILE A CA 1
ATOM 1989 C C . ILE A 1 245 ? -22.553 -17.766 64.354 1.000 20.672 245 ILE A C 1
ATOM 1990 O O . ILE A 1 245 ? -22.079 -18.484 63.464 1.000 21.197 245 ILE A O 1
ATOM 1995 N N . LEU A 1 246 ? -22.341 -16.444 64.427 1.000 20.961 246 LEU A N 1
ATOM 1996 C CA . LEU A 1 246 ? -21.473 -15.745 63.478 1.000 20.427 246 LEU A CA 1
ATOM 1997 C C . LEU A 1 246 ? -20.982 -14.456 64.126 1.000 19.232 246 LEU A C 1
ATOM 1998 O O . LEU A 1 246 ? -21.759 -13.743 64.754 1.000 18.373 246 LEU A O 1
ATOM 2003 N N . GLU A 1 247 ? -19.687 -14.167 63.990 1.000 18.696 247 GLU A N 1
ATOM 2004 C CA . GLU A 1 247 ? -19.164 -12.905 64.492 1.000 19.613 247 GLU A CA 1
ATOM 2005 C C . GLU A 1 247 ? -18.136 -12.363 63.496 1.000 18.721 247 GLU A C 1
ATOM 2006 O O . GLU A 1 247 ? -17.636 -13.103 62.640 1.000 19.890 247 GLU A O 1
ATOM 2012 N N . PRO A 1 248 ? -17.819 -11.060 63.562 1.000 19.425 248 PRO A N 1
ATOM 2013 C CA . PRO A 1 248 ? -16.856 -10.481 62.630 1.000 20.797 248 PRO A CA 1
ATOM 2014 C C . PRO A 1 248 ? -15.496 -11.147 62.807 1.000 20.723 248 PRO A C 1
ATOM 2015 O O . PRO A 1 248 ? -14.971 -11.175 63.921 1.000 21.920 248 PRO A O 1
ATOM 2019 N N . GLU A 1 249 ? -14.955 -11.683 61.708 1.000 22.794 249 GLU A N 1
ATOM 2020 C CA . GLU A 1 249 ? -13.659 -12.352 61.716 1.000 24.233 249 GLU A CA 1
ATOM 2021 C C . GLU A 1 249 ? -12.825 -11.927 60.502 1.000 24.396 249 GLU A C 1
ATOM 2022 O O . GLU A 1 249 ? -11.636 -11.639 60.647 1.000 23.690 249 GLU A O 1
ATOM 2028 N N . LEU A 1 250 ? -13.422 -11.925 59.313 1.000 21.331 250 LEU A N 1
ATOM 2029 C CA . LEU A 1 250 ? -12.670 -11.573 58.118 1.000 22.580 250 LEU A CA 1
ATOM 2030 C C . LEU A 1 250 ? -12.486 -10.067 58.062 1.000 19.400 250 LEU A C 1
ATOM 2031 O O . LEU A 1 250 ? -13.234 -9.309 58.661 1.000 20.529 250 LEU A O 1
ATOM 2036 N N . GLY A 1 251 ? -11.487 -9.615 57.297 1.000 21.755 251 GLY A N 1
ATOM 2037 C CA . GLY A 1 251 ? -11.128 -8.206 57.280 1.000 22.748 251 GLY A CA 1
ATOM 2038 C C . GLY A 1 251 ? -12.280 -7.307 56.849 1.000 20.320 251 GLY A C 1
ATOM 2039 O O . GLY A 1 251 ? -12.421 -6.191 57.337 1.000 21.270 251 GLY A O 1
ATOM 2040 N N . TRP A 1 252 ? -13.130 -7.783 55.945 1.000 18.784 252 TRP A N 1
ATOM 2041 C CA . TRP A 1 252 ? -14.226 -6.960 55.429 1.000 19.842 252 TRP A CA 1
ATOM 2042 C C . TRP A 1 252 ? -15.487 -7.086 56.287 1.000 19.744 252 TRP A C 1
ATOM 2043 O O . TRP A 1 252 ? -16.489 -6.418 56.004 1.000 19.733 252 TRP A O 1
ATOM 2054 N N . GLU A 1 253 ? -15.424 -7.935 57.330 1.000 18.956 253 GLU A N 1
ATOM 2055 C CA . GLU A 1 253 ? -16.425 -7.941 58.400 1.000 18.056 253 GLU A CA 1
ATOM 2056 C C . GLU A 1 253 ? -16.007 -7.019 59.546 1.000 20.439 253 GLU A C 1
ATOM 2057 O O . GLU A 1 253 ? -16.849 -6.380 60.188 1.000 17.321 253 GLU A O 1
ATOM 2063 N N . LYS A 1 254 ? -14.682 -6.981 59.825 1.000 20.308 254 LYS A N 1
ATOM 2064 C CA . LYS A 1 254 ? -14.119 -6.209 60.917 1.000 19.758 254 LYS A CA 1
ATOM 2065 C C . LYS A 1 254 ? -13.940 -4.744 60.574 1.000 20.602 254 LYS A C 1
ATOM 2066 O O . LYS A 1 254 ? -14.039 -3.890 61.467 1.000 20.825 254 LYS A O 1
ATOM 2072 N N . GLU A 1 255 ? -13.646 -4.456 59.302 1.000 20.920 255 GLU A N 1
ATOM 2073 C CA . GLU A 1 255 ? -13.329 -3.102 58.892 1.000 21.944 255 GLU A CA 1
ATOM 2074 C C . GLU A 1 255 ? -14.170 -2.708 57.681 1.000 19.046 255 GLU A C 1
ATOM 2075 O O . GLU A 1 255 ? -14.360 -3.511 56.770 1.000 21.271 255 GLU A O 1
ATOM 2081 N N . GLY A 1 256 ? -14.657 -1.477 57.734 1.000 18.526 256 GLY A N 1
ATOM 2082 C CA . GLY A 1 256 ? -15.394 -0.852 56.662 1.000 19.169 256 GLY A CA 1
ATOM 2083 C C . GLY A 1 256 ? -16.071 0.401 57.198 1.000 19.667 256 GLY A C 1
ATOM 2084 O O . GLY A 1 256 ? -15.544 1.026 58.103 1.000 21.881 256 GLY A O 1
ATOM 2085 N N . TYR A 1 257 ? -17.246 0.752 56.651 1.000 19.377 257 TYR A N 1
ATOM 2086 C CA . TYR A 1 257 ? -17.918 1.988 57.047 1.000 18.307 257 TYR A CA 1
ATOM 2087 C C . TYR A 1 257 ? -18.322 1.943 58.525 1.000 18.192 257 TYR A C 1
ATOM 2088 O O . TYR A 1 257 ? -18.420 2.986 59.154 1.000 19.605 257 TYR A O 1
ATOM 2097 N N . ILE A 1 258 ? -18.596 0.760 59.078 1.000 19.652 258 ILE A N 1
ATOM 2098 C CA . ILE A 1 258 ? -18.713 0.622 60.522 1.000 21.696 258 ILE A CA 1
ATOM 2099 C C . ILE A 1 258 ? -17.922 -0.614 60.918 1.000 19.129 258 ILE A C 1
ATOM 2100 O O . ILE A 1 258 ? -18.088 -1.679 60.333 1.000 18.436 258 ILE A O 1
ATOM 2105 N N . PRO A 1 259 ? -17.020 -0.522 61.925 1.000 18.253 259 PRO A N 1
ATOM 2106 C CA . PRO A 1 259 ? -16.232 -1.691 62.312 1.000 19.513 259 PRO A CA 1
ATOM 2107 C C . PRO A 1 259 ? -17.055 -2.784 62.987 1.000 16.592 259 PRO A C 1
ATOM 2108 O O . PRO A 1 259 ? -18.065 -2.492 63.630 1.000 17.827 259 PRO A O 1
ATOM 2112 N N . ASN A 1 260 ? -16.595 -4.023 62.791 1.000 17.928 260 ASN A N 1
ATOM 2113 C CA . ASN A 1 260 ? -17.015 -5.184 63.560 1.000 19.796 260 ASN A CA 1
ATOM 2114 C C . ASN A 1 260 ? -18.534 -5.371 63.524 1.000 19.314 260 ASN A C 1
ATOM 2115 O O . ASN A 1 260 ? -19.213 -5.426 64.562 1.000 21.174 260 ASN A O 1
ATOM 2120 N N . VAL A 1 261 ? -19.056 -5.531 62.318 1.000 18.951 261 VAL A N 1
ATOM 2121 C CA . VAL A 1 261 ? -20.465 -5.797 62.117 1.000 18.987 261 VAL A CA 1
ATOM 2122 C C . VAL A 1 261 ? -20.637 -6.972 61.172 1.000 18.635 261 VAL A C 1
ATOM 2123 O O . VAL A 1 261 ? -20.134 -6.951 60.057 1.000 16.543 261 VAL A O 1
ATOM 2127 N N . VAL A 1 262 ? -21.424 -7.963 61.613 1.000 18.720 262 VAL A N 1
ATOM 2128 C CA . VAL A 1 262 ? -22.126 -8.847 60.692 1.000 19.310 262 VAL A CA 1
ATOM 2129 C C . VAL A 1 262 ? -23.609 -8.649 60.945 1.000 20.434 262 VAL A C 1
ATOM 2130 O O . VAL A 1 262 ? -24.013 -8.522 62.098 1.000 20.862 262 VAL A O 1
ATOM 2134 N N . PHE A 1 263 ? -24.414 -8.595 59.862 1.000 17.547 263 PHE A N 1
ATOM 2135 C CA . PHE A 1 263 ? 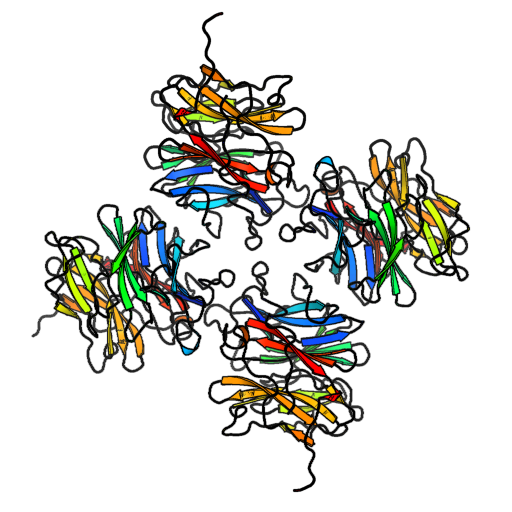-25.812 -8.238 59.994 1.000 17.737 263 PHE A CA 1
ATOM 2136 C C . PHE A 1 263 ? -26.607 -8.895 58.869 1.000 17.521 263 PHE A C 1
ATOM 2137 O O . PHE A 1 263 ? -26.278 -8.690 57.694 1.000 18.390 263 PHE A O 1
ATOM 2145 N N . SER A 1 264 ? -27.611 -9.692 59.220 1.000 15.227 264 SER A N 1
ATOM 2146 C CA . SER A 1 264 ? -28.337 -10.472 58.211 1.000 15.702 264 SER A CA 1
ATOM 2147 C C . SER A 1 264 ? -29.778 -9.980 58.122 1.000 16.154 264 SER A C 1
ATOM 2148 O O . SER A 1 264 ? -30.433 -9.743 59.161 1.000 17.850 264 SER A O 1
ATOM 2151 N N . CYS A 1 265 ? -30.273 -9.898 56.881 1.000 14.263 265 CYS A N 1
ATOM 2152 C CA . CYS A 1 265 ? -31.685 -9.684 56.623 1.000 15.357 265 CYS A CA 1
ATOM 2153 C C . CYS A 1 265 ? -32.268 -10.793 55.746 1.000 14.960 265 CYS A C 1
ATOM 2154 O O . CYS A 1 265 ? -33.402 -10.657 55.289 1.000 15.006 265 CYS A O 1
ATOM 2157 N N . GLY A 1 266 ? -31.498 -11.851 55.482 1.000 16.626 266 GLY A N 1
ATOM 2158 C CA . GLY A 1 266 ? -31.957 -12.853 54.527 1.000 15.717 266 GLY A CA 1
ATOM 2159 C C . GLY A 1 266 ? -31.305 -14.218 54.749 1.000 18.399 266 GLY A C 1
ATOM 2160 O O . GLY A 1 266 ? -30.100 -14.320 54.956 1.000 18.019 266 GLY A O 1
ATOM 2161 N N . ASN A 1 267 ? -32.124 -15.265 54.610 1.000 18.407 267 ASN A N 1
ATOM 2162 C CA . ASN A 1 267 ? -31.697 -16.642 54.761 1.000 23.115 267 ASN A CA 1
ATOM 2163 C C . ASN A 1 267 ? -32.489 -17.446 53.728 1.000 30.510 267 ASN A C 1
ATOM 2164 O O . ASN A 1 267 ? -33.662 -17.740 53.954 1.000 32.843 267 ASN A O 1
ATOM 2169 N N . ALA A 1 268 ? -31.808 -17.825 52.636 1.000 24.443 268 ALA A N 1
ATOM 2170 C CA . ALA A 1 268 ? -32.374 -18.657 51.581 1.000 23.543 268 ALA A CA 1
ATOM 2171 C C . ALA A 1 268 ? -32.151 -20.149 51.865 1.000 25.650 268 ALA A C 1
ATOM 2172 O O . ALA A 1 268 ? -31.100 -20.535 52.376 1.000 28.533 268 ALA A O 1
ATOM 2174 N N . VAL A 1 269 ? -33.099 -21.000 51.449 1.000 23.062 269 VAL A N 1
ATOM 2175 C CA . VAL A 1 269 ? -32.976 -22.429 51.696 1.000 20.208 269 VAL A CA 1
ATOM 2176 C C . VAL A 1 269 ? -33.011 -23.185 50.377 1.000 18.683 269 VAL A C 1
ATOM 2177 O O . VAL A 1 269 ? -33.952 -23.031 49.614 1.000 19.259 269 VAL A O 1
ATOM 2181 N N . LYS A 1 270 ? -31.960 -23.968 50.117 1.000 20.060 270 LYS A N 1
ATOM 2182 C CA . LYS A 1 270 ? -31.953 -24.909 49.010 1.000 21.878 270 LYS A CA 1
ATOM 2183 C C . LYS A 1 270 ? -31.610 -26.310 49.528 1.000 22.427 270 LYS A C 1
ATOM 2184 O O . LYS A 1 270 ? -30.560 -26.490 50.113 1.000 21.677 270 LYS A O 1
ATOM 2190 N N . ASP A 1 271 ? -32.477 -27.292 49.272 1.000 29.869 271 ASP A N 1
ATOM 2191 C CA . ASP A 1 271 ? -32.208 -28.687 49.637 1.000 30.833 271 ASP A CA 1
ATOM 2192 C C . ASP A 1 271 ? -31.685 -28.827 51.066 1.000 30.931 271 ASP A C 1
ATOM 2193 O O . ASP A 1 271 ? -30.604 -29.383 51.299 1.000 32.702 271 ASP A O 1
ATOM 2198 N N . ASP A 1 272 ? -32.426 -28.293 52.026 1.000 30.879 272 ASP A N 1
ATOM 2199 C CA . ASP A 1 272 ? -32.064 -28.497 53.426 1.000 39.539 272 ASP A CA 1
ATOM 2200 C C . ASP A 1 272 ? -30.740 -27.833 53.832 1.000 31.720 272 ASP A C 1
ATOM 2201 O O . ASP A 1 272 ? -30.228 -28.143 54.907 1.000 27.014 272 ASP A O 1
ATOM 2206 N N . THR A 1 273 ? -30.184 -26.915 53.016 1.000 28.528 273 THR A N 1
ATOM 2207 C CA . THR A 1 273 ? -29.083 -26.064 53.458 1.000 25.417 273 THR A CA 1
ATOM 2208 C C . THR A 1 273 ? -29.577 -24.609 53.516 1.000 25.020 273 THR A C 1
ATOM 2209 O O . THR A 1 273 ? -30.165 -24.107 52.564 1.000 22.039 273 THR A O 1
ATOM 2213 N N . ILE A 1 274 ? -29.299 -23.927 54.630 1.000 20.780 274 ILE A N 1
ATOM 2214 C CA . ILE A 1 274 ? -29.605 -22.515 54.804 1.000 20.745 274 ILE A CA 1
ATOM 2215 C C . ILE A 1 274 ? -28.415 -21.672 54.358 1.000 17.743 274 ILE A C 1
ATOM 2216 O O . ILE A 1 274 ? -27.311 -21.859 54.846 1.000 18.374 274 ILE A O 1
ATOM 2221 N N . TYR A 1 275 ? -28.676 -20.749 53.432 1.000 16.147 275 TYR A N 1
ATOM 2222 C CA . TYR A 1 275 ? -27.693 -19.780 52.970 1.000 17.281 275 TYR A CA 1
ATOM 2223 C C . TYR A 1 275 ? -28.017 -18.451 53.638 1.000 15.565 275 TYR A C 1
ATOM 2224 O O . TYR A 1 275 ? -29.004 -17.816 53.292 1.000 16.773 275 TYR A O 1
ATOM 2233 N N . VAL A 1 276 ? -27.188 -18.055 54.591 1.000 15.680 276 VAL A N 1
ATOM 2234 C CA . VAL A 1 276 ? -27.385 -16.834 55.349 1.000 17.339 276 VAL A CA 1
ATOM 2235 C C . VAL A 1 276 ? -26.546 -15.740 54.699 1.000 17.169 276 VAL A C 1
ATOM 2236 O O . VAL A 1 276 ? -25.332 -15.825 54.723 1.000 17.759 276 VAL A O 1
ATOM 2240 N N . TYR A 1 277 ? -27.208 -14.753 54.093 1.000 16.485 277 TYR A N 1
ATOM 2241 C CA . TYR A 1 277 ? -26.523 -13.611 53.510 1.000 15.790 277 TYR A CA 1
ATOM 2242 C C . TYR A 1 277 ? -26.413 -12.553 54.589 1.000 16.842 277 TYR A C 1
ATOM 2243 O O . TYR A 1 277 ? -27.344 -12.329 55.351 1.000 16.997 277 TYR A O 1
ATOM 2252 N N . TYR A 1 278 ? -25.259 -11.897 54.654 1.000 16.653 278 TYR A N 1
ATOM 2253 C CA . TYR A 1 278 ? -25.083 -10.875 55.669 1.000 16.499 278 TYR A CA 1
ATOM 2254 C C . TYR A 1 278 ? -24.237 -9.726 55.110 1.000 16.900 278 TYR A C 1
ATOM 2255 O O . TYR A 1 278 ? -23.320 -9.931 54.307 1.000 16.532 278 TYR A O 1
ATOM 2264 N N . GLY A 1 279 ? -24.522 -8.538 55.634 1.000 17.852 279 GLY A N 1
ATOM 2265 C CA . GLY A 1 279 ? -23.642 -7.393 55.476 1.000 17.650 279 GLY A CA 1
ATOM 2266 C C . GLY A 1 279 ? -22.428 -7.568 56.378 1.000 16.791 279 GLY A C 1
ATOM 2267 O O . GLY A 1 279 ? -22.546 -8.070 57.490 1.000 16.744 279 GLY A O 1
ATOM 2268 N N . GLY A 1 280 ? -21.264 -7.196 55.831 1.000 16.446 280 GLY A N 1
ATOM 2269 C CA . GLY A 1 280 ? -20.045 -7.024 56.589 1.000 17.179 280 GLY A CA 1
ATOM 2270 C C . GLY A 1 280 ? -19.696 -5.550 56.676 1.000 18.452 280 GLY A C 1
ATOM 2271 O O . GLY A 1 280 ? -19.542 -4.885 55.645 1.000 19.397 280 GLY A O 1
ATOM 2272 N N . ALA A 1 281 ? -19.593 -5.044 57.917 1.000 17.306 281 ALA A N 1
ATOM 2273 C CA . ALA A 1 281 ? -19.166 -3.674 58.186 1.000 16.815 281 ALA A CA 1
ATOM 2274 C C . ALA A 1 281 ? -20.032 -2.632 57.464 1.000 16.193 281 ALA A C 1
ATOM 2275 O O . ALA A 1 281 ? -19.547 -1.556 57.172 1.000 17.280 281 ALA A O 1
ATOM 2277 N N . ASP A 1 282 ? -21.301 -2.950 57.196 1.000 15.530 282 ASP A N 1
ATOM 2278 C CA . ASP A 1 282 ? -22.205 -2.111 56.430 1.000 15.228 282 ASP A CA 1
ATOM 2279 C C . ASP A 1 282 ? -21.571 -1.668 55.100 1.000 15.260 282 ASP A C 1
ATOM 2280 O O . ASP A 1 282 ? -21.844 -0.574 54.628 1.000 15.640 282 ASP A O 1
ATOM 2285 N N . THR A 1 283 ? -20.811 -2.558 54.455 1.000 16.128 283 THR A N 1
ATOM 2286 C CA . THR A 1 283 ? -20.056 -2.192 53.260 1.000 16.837 283 THR A CA 1
ATOM 2287 C C . THR A 1 283 ? -20.264 -3.191 52.109 1.000 15.984 283 THR A C 1
ATOM 2288 O O . THR A 1 283 ? -20.401 -2.758 50.975 1.000 14.817 283 THR A O 1
ATOM 2292 N N . VAL A 1 284 ? -20.205 -4.497 52.405 1.000 15.175 284 VAL A N 1
ATOM 2293 C CA . VAL A 1 284 ? -20.291 -5.575 51.427 1.000 15.570 284 VAL A CA 1
ATOM 2294 C C . VAL A 1 284 ? -21.224 -6.674 51.941 1.000 16.270 284 VAL A C 1
ATOM 2295 O O . VAL A 1 284 ? -21.658 -6.631 53.080 1.000 17.136 284 VAL A O 1
ATOM 2299 N N . ILE A 1 285 ? -21.482 -7.681 51.098 1.000 15.548 285 ILE A N 1
ATOM 2300 C CA . ILE A 1 285 ? -22.335 -8.815 51.427 1.000 16.257 285 ILE A CA 1
ATOM 2301 C C . ILE A 1 285 ? -21.541 -10.109 51.314 1.000 16.857 285 ILE A C 1
ATOM 2302 O O . ILE A 1 285 ? -20.860 -10.353 50.295 1.000 18.691 285 ILE A O 1
ATOM 2307 N N . GLY A 1 286 ? -21.690 -10.954 52.348 1.000 16.746 286 GLY A N 1
ATOM 2308 C CA . GLY A 1 286 ? -21.132 -12.295 52.369 1.000 17.630 286 GLY A CA 1
ATOM 2309 C C . GLY A 1 286 ? -22.192 -13.367 52.546 1.000 17.903 286 GLY A C 1
ATOM 2310 O O . GLY A 1 286 ? -23.367 -13.043 52.750 1.000 15.346 286 GLY A O 1
ATOM 2311 N N . VAL A 1 287 ? -21.760 -14.635 52.496 1.000 18.236 287 VAL A N 1
ATOM 2312 C CA . VAL A 1 287 ? -22.667 -15.761 52.688 1.000 19.146 287 VAL A CA 1
ATOM 2313 C C . VAL A 1 287 ? -22.013 -16.810 53.585 1.000 18.890 287 VAL A C 1
ATOM 2314 O O . VAL A 1 287 ? -20.843 -17.124 53.456 1.000 17.250 287 VAL A O 1
ATOM 2318 N N . ALA A 1 288 ? -22.825 -17.391 54.475 1.000 20.132 288 ALA A N 1
ATOM 2319 C CA . ALA A 1 288 ? -22.420 -18.507 55.315 1.000 19.620 288 ALA A CA 1
ATOM 2320 C C . ALA A 1 288 ? -23.570 -19.501 55.398 1.000 20.129 288 ALA A C 1
ATOM 2321 O O . ALA A 1 288 ? -24.719 -19.081 55.332 1.000 20.037 288 ALA A O 1
ATOM 2323 N N . ILE A 1 289 ? -23.265 -20.810 55.535 1.000 20.085 289 ILE A N 1
ATOM 2324 C CA . ILE A 1 289 ? -24.298 -21.817 55.449 1.000 19.827 289 ILE A CA 1
ATOM 2325 C C . ILE A 1 289 ? -24.475 -22.524 56.797 1.000 19.979 289 ILE A C 1
ATOM 2326 O O . ILE A 1 289 ? -23.579 -22.532 57.638 1.000 21.794 289 ILE A O 1
ATOM 2331 N N . LEU A 1 290 ? -25.653 -23.154 56.911 1.000 21.742 290 LEU A N 1
ATOM 2332 C CA . LEU A 1 290 ? -25.999 -24.062 57.994 1.000 20.205 290 LEU A CA 1
ATOM 2333 C C . LEU A 1 290 ? -26.864 -25.169 57.416 1.000 21.991 290 LEU A C 1
ATOM 2334 O O . LEU A 1 290 ? -27.945 -24.888 56.895 1.000 20.479 290 LEU A O 1
ATOM 2339 N N . GLU A 1 291 ? -26.425 -26.427 57.530 1.000 22.103 291 GLU A N 1
ATOM 2340 C CA . GLU A 1 291 ? -27.299 -27.521 57.127 1.000 25.604 291 GLU A CA 1
ATOM 2341 C C . GLU A 1 291 ? -28.393 -27.695 58.178 1.000 21.972 291 GLU A C 1
ATOM 2342 O O . GLU A 1 291 ? -28.111 -27.588 59.352 1.000 25.061 291 GLU A O 1
ATOM 2348 N N . MET A 1 292 ? -29.609 -28.024 57.747 1.000 24.138 292 MET A N 1
ATOM 2349 C CA . MET A 1 292 ? -30.747 -28.177 58.642 1.000 28.820 292 MET A CA 1
ATOM 2350 C C . MET A 1 292 ? -30.456 -29.246 59.703 1.000 28.595 292 MET A C 1
ATOM 2351 O O . MET A 1 292 ? -30.856 -29.078 60.853 1.000 26.762 292 MET A O 1
ATOM 2356 N N . LYS A 1 293 ? -29.729 -30.314 59.330 1.000 28.158 293 LYS A N 1
ATOM 2357 C CA . LYS A 1 293 ? -29.427 -31.393 60.272 1.000 30.147 293 LYS A CA 1
ATOM 2358 C C . LYS A 1 293 ? -28.495 -30.917 61.392 1.000 28.404 293 LYS A C 1
ATOM 2359 O O . LYS A 1 293 ? -28.360 -31.607 62.405 1.000 30.615 293 LYS A O 1
ATOM 2365 N N . ASP A 1 294 ? -27.831 -29.761 61.222 1.000 29.441 294 ASP A N 1
ATOM 2366 C CA . ASP A 1 294 ? -26.924 -29.242 62.238 1.000 27.217 294 ASP A CA 1
ATOM 2367 C C . ASP A 1 294 ? -27.605 -28.246 63.176 1.000 26.691 294 ASP A C 1
ATOM 2368 O O . ASP A 1 294 ? -26.941 -27.667 64.038 1.000 29.868 294 ASP A O 1
ATOM 2373 N N . ILE A 1 295 ? -28.914 -28.033 63.026 1.000 25.109 295 ILE A N 1
ATOM 2374 C CA . ILE A 1 295 ? -29.658 -27.193 63.957 1.000 25.908 295 ILE A CA 1
ATOM 2375 C C . ILE A 1 295 ? -29.919 -28.034 65.213 1.000 30.672 295 ILE A C 1
ATOM 2376 O O . ILE A 1 295 ? -30.863 -28.814 65.252 1.000 28.793 295 ILE A O 1
ATOM 2381 N N . LYS A 1 296 ? -29.057 -27.870 66.210 1.000 27.833 296 LYS A N 1
ATOM 2382 C CA . LYS A 1 296 ? -29.130 -28.617 67.455 1.000 29.122 296 LYS A CA 1
ATOM 2383 C C . LYS A 1 296 ? -29.027 -27.620 68.605 1.000 26.115 296 LYS A C 1
ATOM 2384 O O . LYS A 1 296 ? -28.092 -26.842 68.675 1.000 26.746 296 LYS A O 1
ATOM 2390 N N . PHE A 1 297 ? -29.965 -27.675 69.550 1.000 25.076 297 PHE A N 1
ATOM 2391 C CA . PHE A 1 297 ? -29.903 -26.845 70.735 1.000 26.368 297 PHE A CA 1
ATOM 2392 C C . PHE A 1 297 ? -29.806 -27.732 71.977 1.000 25.832 297 PHE A C 1
ATOM 2393 O O . PHE A 1 297 ? -30.266 -28.863 71.931 1.000 26.441 297 PHE A O 1
ATOM 2401 N N . HIS A 1 298 ? -29.236 -27.190 73.046 1.000 27.493 298 HIS A N 1
ATOM 2402 C CA . HIS A 1 298 ? -29.269 -27.823 74.354 1.000 32.961 298 HIS A CA 1
ATOM 2403 C C . HIS A 1 298 ? -30.693 -27.748 74.904 1.000 34.601 298 HIS A C 1
ATOM 2404 O O . HIS A 1 298 ? -31.336 -26.719 74.795 1.000 36.141 298 HIS A O 1
ATOM 2411 N N . HIS A 1 299 ? -31.201 -28.849 75.466 1.000 32.151 299 HIS A N 1
ATOM 2412 C CA . HIS A 1 299 ? -32.504 -28.878 76.109 1.000 32.428 299 HIS A CA 1
ATOM 2413 C C . HIS A 1 299 ? -32.282 -29.437 77.514 1.000 34.517 299 HIS A C 1
ATOM 2414 O O . HIS A 1 299 ? -31.283 -30.114 77.749 1.000 29.482 299 HIS A O 1
ATOM 2421 N N . HIS A 1 300 ? -33.193 -29.127 78.447 1.000 34.482 300 HIS A N 1
ATOM 2422 C CA . HIS A 1 300 ? -33.095 -29.605 79.820 1.000 41.080 300 HIS A CA 1
ATOM 2423 C C . HIS A 1 300 ? -34.498 -29.923 80.318 1.000 35.797 300 HIS A C 1
ATOM 2424 O O . HIS A 1 300 ? -35.486 -29.584 79.649 1.000 37.615 300 HIS A O 1
ATOM 2431 N N . HIS A 1 301 ? -34.583 -30.597 81.471 1.000 31.215 301 HIS A N 1
ATOM 2432 C CA . HIS A 1 301 ? -35.870 -30.756 82.136 1.000 30.596 301 HIS A CA 1
ATOM 2433 C C . HIS A 1 301 ? -35.699 -30.633 83.651 1.000 28.576 301 HIS A C 1
ATOM 2434 O O . HIS A 1 301 ? -35.287 -31.583 84.298 1.000 30.802 301 HIS A O 1
ATOM 2441 N N . HIS A 1 302 ? -35.990 -29.430 84.151 1.000 28.460 302 HIS A N 1
ATOM 2442 C CA . HIS A 1 302 ? -35.944 -29.082 85.564 1.000 30.116 302 HIS A CA 1
ATOM 2443 C C . HIS A 1 302 ? -36.523 -27.671 85.747 1.000 32.633 302 HIS A C 1
ATOM 2444 O O . HIS A 1 302 ? -36.330 -26.800 84.901 1.000 31.203 302 HIS A O 1
ATOM 2451 N N . HIS A 1 303 ? -37.161 -27.405 86.898 1.000 31.298 303 HIS A N 1
ATOM 2452 C CA . HIS A 1 303 ? -37.444 -26.046 87.344 1.000 33.730 303 HIS A CA 1
ATOM 2453 C C . HIS A 1 303 ? -36.126 -25.263 87.493 1.000 30.810 303 HIS A C 1
ATOM 2454 O O . HIS A 1 303 ? -36.415 -24.052 87.333 1.000 33.034 303 HIS A O 1
ATOM 2461 N N . GLY B 1 2 ? -14.052 40.795 66.853 1.000 44.696 2 GLY B N 1
ATOM 2462 C CA . GLY B 1 2 ? -12.949 39.817 66.789 1.000 41.731 2 GLY B CA 1
ATOM 2463 C C . GLY B 1 2 ? -12.948 39.148 65.418 1.000 40.172 2 GLY B C 1
ATOM 2464 O O . GLY B 1 2 ? -13.908 39.299 64.664 1.000 39.620 2 GLY B O 1
ATOM 2465 N N . ILE B 1 3 ? -11.839 38.478 65.090 1.000 32.040 3 ILE B N 1
ATOM 2466 C CA . ILE B 1 3 ? -11.703 37.782 63.820 1.000 30.876 3 ILE B CA 1
ATOM 2467 C C . ILE B 1 3 ? -12.547 36.512 63.866 1.000 27.451 3 ILE B C 1
ATOM 2468 O O . ILE B 1 3 ? -12.437 35.723 64.803 1.000 25.398 3 ILE B O 1
ATOM 2473 N N . LYS B 1 4 ? -13.374 36.318 62.835 1.000 31.907 4 LYS B N 1
ATOM 2474 C CA . LYS B 1 4 ? -14.133 35.088 62.654 1.000 31.377 4 LYS B CA 1
ATOM 2475 C C . LYS B 1 4 ? -14.064 34.711 61.178 1.000 29.954 4 LYS B C 1
ATOM 2476 O O . LYS B 1 4 ? -14.358 35.535 60.312 1.000 29.605 4 LYS B O 1
ATOM 2482 N N . LEU B 1 5 ? -13.655 33.467 60.905 1.000 27.675 5 LEU B N 1
ATOM 2483 C CA . LEU B 1 5 ? -13.703 32.942 59.545 1.000 24.063 5 LEU B CA 1
ATOM 2484 C C . LEU B 1 5 ? -15.163 32.756 59.134 1.000 25.085 5 LEU B C 1
ATOM 2485 O O . LEU B 1 5 ? -15.999 32.348 59.950 1.000 26.809 5 LEU B O 1
ATOM 2490 N N . LYS B 1 6 ? -15.458 33.062 57.871 1.000 24.018 6 LYS B N 1
ATOM 2491 C CA . LYS B 1 6 ? -16.801 32.944 57.328 1.000 26.558 6 LYS B CA 1
ATOM 2492 C C . LYS B 1 6 ? -16.895 31.765 56.352 1.000 25.196 6 LYS B C 1
ATOM 2493 O O . LYS B 1 6 ? -16.328 31.800 55.266 1.000 22.905 6 LYS B O 1
ATOM 2499 N N . ARG B 1 7 ? -17.657 30.738 56.736 1.000 22.876 7 ARG B N 1
ATOM 2500 C CA . ARG B 1 7 ? -17.947 29.626 55.847 1.000 22.544 7 ARG B CA 1
ATOM 2501 C C . ARG B 1 7 ? -18.731 30.137 54.639 1.000 25.760 7 ARG B C 1
ATOM 2502 O O . ARG B 1 7 ? -19.601 30.984 54.771 1.000 27.765 7 ARG B O 1
ATOM 2510 N N . LEU B 1 8 ? -18.425 29.617 53.452 1.000 30.183 8 LEU B N 1
ATOM 2511 C CA . LEU B 1 8 ? -19.087 30.039 52.216 1.000 34.098 8 LEU B CA 1
ATOM 2512 C C . LEU B 1 8 ? -20.377 29.259 51.997 1.000 34.859 8 LEU B C 1
ATOM 2513 O O . LEU B 1 8 ? -21.223 29.681 51.227 1.000 39.684 8 LEU B O 1
ATOM 2518 N N . SER B 1 9 ? -20.518 28.107 52.644 1.000 33.373 9 SER B N 1
ATOM 2519 C CA . SER B 1 9 ? -21.741 27.326 52.578 1.000 33.255 9 SER B CA 1
ATOM 2520 C C . SER B 1 9 ? -21.721 26.325 53.721 1.000 30.732 9 SER B C 1
ATOM 2521 O O . SER B 1 9 ? -20.748 26.228 54.463 1.000 29.477 9 SER B O 1
ATOM 2524 N N . ASP B 1 10 ? -22.778 25.528 53.797 1.000 30.477 10 ASP B N 1
ATOM 2525 C CA . ASP B 1 10 ? -22.868 24.479 54.790 1.000 32.402 10 ASP B CA 1
ATOM 2526 C C . ASP B 1 10 ? -22.404 23.143 54.211 1.000 28.057 10 ASP B C 1
ATOM 2527 O O . ASP B 1 10 ? -22.577 22.117 54.867 1.000 28.914 10 ASP B O 1
ATOM 2532 N N . LYS B 1 11 ? -21.796 23.149 53.014 1.000 28.264 11 LYS B N 1
ATOM 2533 C CA . LYS B 1 11 ? -21.363 21.901 52.402 1.000 28.725 11 LYS B CA 1
ATOM 2534 C C . LYS B 1 11 ? -19.844 21.823 52.266 1.000 26.922 11 LYS B C 1
ATOM 2535 O O . LYS B 1 11 ? -19.224 22.818 51.907 1.000 25.108 11 LYS B O 1
ATOM 2541 N N . PRO B 1 12 ? -19.235 20.615 52.451 1.000 22.172 12 PRO B N 1
ATOM 2542 C CA . PRO B 1 12 ? -17.807 20.441 52.188 1.000 21.485 12 PRO B CA 1
ATOM 2543 C C . PRO B 1 12 ? -17.459 20.807 50.750 1.000 21.368 12 PRO B C 1
ATOM 2544 O O . PRO B 1 12 ? -18.289 20.680 49.867 1.000 21.332 12 PRO B O 1
ATOM 2548 N N . VAL B 1 13 ? -16.207 21.206 50.520 1.000 18.367 13 VAL B N 1
ATOM 2549 C CA . VAL B 1 13 ? -15.686 21.399 49.177 1.000 18.481 13 VAL B CA 1
ATOM 2550 C C . VAL B 1 13 ? -15.042 20.118 48.650 1.000 17.398 13 VAL B C 1
ATOM 2551 O O . VAL B 1 13 ? -14.815 19.993 47.444 1.000 18.800 13 VAL B O 1
ATOM 2555 N N . LEU B 1 14 ? -14.689 19.191 49.546 1.000 16.094 14 LEU B N 1
ATOM 2556 C CA . LEU B 1 14 ? -14.083 17.946 49.114 1.000 17.756 14 LEU B CA 1
ATOM 2557 C C . LEU B 1 14 ? -14.469 16.833 50.080 1.000 17.173 14 LEU B C 1
ATOM 2558 O O . LEU B 1 14 ? -14.383 16.972 51.296 1.000 17.215 14 LEU B O 1
ATOM 2563 N N . MET B 1 15 ? -14.906 15.710 49.507 1.000 17.133 15 MET B N 1
ATOM 2564 C CA . MET B 1 15 ? -15.364 14.562 50.285 1.000 18.345 15 MET B CA 1
ATOM 2565 C C . MET B 1 15 ? -14.655 13.298 49.818 1.000 17.744 15 MET B C 1
ATOM 2566 O O . MET B 1 15 ? -14.064 13.238 48.735 1.000 15.748 15 MET B O 1
ATOM 2571 N N . PRO B 1 16 ? -14.621 12.253 50.664 1.000 17.512 16 PRO B N 1
ATOM 2572 C CA . PRO B 1 16 ? -14.023 10.993 50.260 1.000 16.887 16 PRO B CA 1
ATOM 2573 C C . PRO B 1 16 ? -14.738 10.424 49.036 1.000 17.058 16 PRO B C 1
ATOM 2574 O O . PRO B 1 16 ? -15.876 10.744 48.775 1.000 18.405 16 PRO B O 1
ATOM 2578 N N . LYS B 1 17 ? -14.021 9.591 48.289 1.000 17.711 17 LYS B N 1
ATOM 2579 C CA . LYS B 1 17 ? -14.522 9.037 47.051 1.000 17.937 17 LYS B CA 1
ATOM 2580 C C . LYS B 1 17 ? -14.452 7.522 47.143 1.000 17.793 17 LYS B C 1
ATOM 2581 O O . LYS B 1 17 ? -13.374 6.950 47.154 1.000 17.839 17 LYS B O 1
ATOM 2587 N N . ALA B 1 18 ? -15.619 6.883 47.185 1.000 22.164 18 ALA B N 1
ATOM 2588 C CA . ALA B 1 18 ? -15.718 5.444 47.411 1.000 21.690 18 ALA B CA 1
ATOM 2589 C C . ALA B 1 18 ? -14.994 4.623 46.338 1.000 22.614 18 ALA B C 1
ATOM 2590 O O . ALA B 1 18 ? -14.411 3.591 46.687 1.000 24.136 18 ALA B O 1
ATOM 2592 N N . GLU B 1 19 ? -14.907 5.143 45.110 1.000 23.070 19 GLU B N 1
ATOM 2593 C CA . GLU B 1 19 ? -14.301 4.431 43.988 1.000 25.927 19 GLU B CA 1
ATOM 2594 C C . GLU B 1 19 ? -12.797 4.186 44.186 1.000 27.957 19 GLU B C 1
ATOM 2595 O O . GLU B 1 19 ? -12.218 3.248 43.630 1.000 25.859 19 GLU B O 1
ATOM 2601 N N . ASN B 1 20 ? -12.127 5.080 44.928 1.000 22.599 20 ASN B N 1
ATOM 2602 C CA . ASN B 1 20 ? -10.681 5.036 45.039 1.000 22.282 20 ASN B CA 1
ATOM 2603 C C . ASN B 1 20 ? -10.289 4.648 46.460 1.000 23.299 20 ASN B C 1
ATOM 2604 O O . ASN B 1 20 ? -10.519 5.427 47.381 1.000 22.832 20 ASN B O 1
ATOM 2609 N N . GLU B 1 21 ? -9.694 3.460 46.608 1.000 23.959 21 GLU B N 1
ATOM 2610 C CA . GLU B 1 21 ? -9.411 2.899 47.919 1.000 25.010 21 GLU B CA 1
ATOM 2611 C C . GLU B 1 21 ? -8.599 3.883 48.774 1.000 24.309 21 GLU B C 1
ATOM 2612 O O . GLU B 1 21 ? -8.880 4.068 49.960 1.000 23.068 21 GLU B O 1
ATOM 2618 N N . TRP B 1 22 ? -7.616 4.545 48.163 1.000 21.825 22 TRP B N 1
ATOM 2619 C CA . TRP B 1 22 ? -6.705 5.410 48.895 1.000 17.940 22 TRP B CA 1
ATOM 2620 C C . TRP B 1 22 ? -7.406 6.625 49.522 1.000 17.736 22 TRP B C 1
ATOM 2621 O O . TRP B 1 22 ? -6.834 7.249 50.414 1.000 18.397 22 TRP B O 1
ATOM 2632 N N . GLU B 1 23 ? -8.609 6.986 49.061 1.000 16.940 23 GLU B N 1
ATOM 2633 C CA . GLU B 1 23 ? -9.314 8.148 49.592 1.000 17.113 23 GLU B CA 1
ATOM 2634 C C . GLU B 1 23 ? -10.765 7.781 49.895 1.000 16.915 23 GLU B C 1
ATOM 2635 O O . GLU B 1 23 ? -11.669 8.607 49.822 1.000 17.127 23 GLU B O 1
ATOM 2641 N N . ARG B 1 24 ? -10.987 6.515 50.226 1.000 19.298 24 ARG B N 1
ATOM 2642 C CA . ARG B 1 24 ? -12.335 5.988 50.388 1.000 19.052 24 ARG B CA 1
ATOM 2643 C C . ARG B 1 24 ? -12.967 6.466 51.696 1.000 20.897 24 ARG B C 1
ATOM 2644 O O . ARG B 1 24 ? -14.175 6.626 51.763 1.000 18.482 24 ARG B O 1
ATOM 2652 N N . ALA B 1 25 ? -12.171 6.685 52.742 1.000 19.639 25 ALA B N 1
ATOM 2653 C CA . ALA B 1 25 ? -12.743 6.977 54.058 1.000 19.027 25 ALA B CA 1
ATOM 2654 C C . ALA B 1 25 ? -12.820 8.473 54.340 1.000 17.014 25 ALA B C 1
ATOM 2655 O O . ALA B 1 25 ? -13.839 8.973 54.789 1.000 17.608 25 ALA B O 1
ATOM 2657 N N . ALA B 1 26 ? -11.707 9.182 54.122 1.000 17.792 26 ALA B N 1
ATOM 2658 C CA . ALA B 1 26 ? -11.551 10.545 54.594 1.000 16.417 26 ALA B CA 1
ATOM 2659 C C . ALA B 1 26 ? -10.631 11.348 53.678 1.000 15.237 26 ALA B C 1
ATOM 2660 O O . ALA B 1 26 ? -9.669 10.812 53.167 1.000 15.862 26 ALA B O 1
ATOM 2662 N N . VAL B 1 27 ? -10.973 12.615 53.472 1.000 14.773 27 VAL B N 1
ATOM 2663 C CA . VAL B 1 27 ? -10.075 13.614 52.910 1.000 14.929 27 VAL B CA 1
ATOM 2664 C C . VAL B 1 27 ? -10.128 14.804 53.854 1.000 16.884 27 VAL B C 1
ATOM 2665 O O . VAL B 1 27 ? -11.211 15.207 54.271 1.000 16.640 27 VAL B O 1
ATOM 2669 N N . PHE B 1 28 ? -8.960 15.308 54.273 1.000 14.744 28 PHE B N 1
ATOM 2670 C CA . PHE B 1 28 ? -8.943 16.311 55.330 1.000 15.029 28 PHE B CA 1
ATOM 2671 C C . PHE B 1 28 ? -7.570 16.977 55.352 1.000 16.854 28 PHE B C 1
ATOM 2672 O O . PHE B 1 28 ? -6.687 16.635 54.563 1.000 16.440 28 PHE B O 1
ATOM 2680 N N . ASN B 1 29 ? -7.437 17.998 56.211 1.000 17.137 29 ASN B N 1
ATOM 2681 C CA . ASN B 1 29 ? -6.134 18.527 56.599 1.000 16.368 29 ASN B CA 1
ATOM 2682 C C . ASN B 1 29 ? -5.260 18.767 55.371 1.000 16.402 29 ASN B C 1
ATOM 2683 O O . ASN B 1 29 ? -4.167 18.229 55.272 1.000 18.598 29 ASN B O 1
ATOM 2688 N N . THR B 1 30 ? -5.755 19.602 54.462 1.000 17.554 30 THR B N 1
ATOM 2689 C CA . THR B 1 30 ? -5.131 19.815 53.175 1.000 16.196 30 THR B CA 1
ATOM 2690 C C . THR B 1 30 ? -4.196 21.027 53.205 1.000 16.610 30 THR B C 1
ATOM 2691 O O . THR B 1 30 ? -4.523 22.075 53.767 1.000 16.999 30 THR B O 1
ATOM 2695 N N . ALA B 1 31 ? -3.083 20.904 52.468 1.000 17.020 31 ALA B N 1
ATOM 2696 C CA . ALA B 1 31 ? -2.323 22.059 52.046 1.000 15.587 31 ALA B CA 1
ATOM 2697 C C . ALA B 1 31 ? -3.120 22.806 50.979 1.000 18.136 31 ALA B C 1
ATOM 2698 O O . ALA B 1 31 ? -3.990 22.225 50.332 1.000 19.413 31 ALA B O 1
ATOM 2700 N N . ALA B 1 32 ? -2.838 24.099 50.804 1.000 17.159 32 ALA B N 1
ATOM 2701 C CA . ALA B 1 32 ? -3.528 24.891 49.810 1.000 18.305 32 ALA B CA 1
ATOM 2702 C C . ALA B 1 32 ? -2.626 26.016 49.329 1.000 20.700 32 ALA B C 1
ATOM 2703 O O . ALA B 1 32 ? -1.908 26.631 50.122 1.000 21.217 32 ALA B O 1
ATOM 2705 N N . ILE B 1 33 ? -2.745 26.336 48.037 1.000 18.750 33 ILE B N 1
ATOM 2706 C CA . ILE B 1 33 ? -2.039 27.485 47.516 1.000 19.740 33 ILE B CA 1
ATOM 2707 C C . ILE B 1 33 ? -2.759 28.010 46.285 1.000 19.659 33 ILE B C 1
ATOM 2708 O O . ILE B 1 33 ? -3.394 27.244 45.551 1.000 18.371 33 ILE B O 1
ATOM 2713 N N . TYR B 1 34 ? -2.701 29.329 46.111 1.000 18.397 34 TYR B N 1
ATOM 2714 C CA . TYR B 1 34 ? -3.208 29.962 44.909 1.000 19.781 34 TYR B CA 1
ATOM 2715 C C . TYR B 1 34 ? -2.014 30.228 44.006 1.000 20.381 34 TYR B C 1
ATOM 2716 O O . TYR B 1 34 ? -1.052 30.865 44.427 1.000 21.091 34 TYR B O 1
ATOM 2725 N N . ASP B 1 35 ? -2.056 29.685 42.788 1.000 19.414 35 ASP B N 1
ATOM 2726 C CA . ASP B 1 35 ? -0.964 29.841 41.839 1.000 19.606 35 ASP B CA 1
ATOM 2727 C C . ASP B 1 35 ? -1.475 29.749 40.407 1.000 20.489 35 ASP B C 1
ATOM 2728 O O . ASP B 1 35 ? -2.244 28.848 40.085 1.000 19.212 35 ASP B O 1
ATOM 2733 N N . ASN B 1 36 ? -1.025 30.688 39.553 1.000 23.497 36 ASN B N 1
ATOM 2734 C CA . ASN B 1 36 ? -1.289 30.637 38.120 1.000 21.373 36 ASN B CA 1
ATOM 2735 C C . ASN B 1 36 ? -2.791 30.587 37.873 1.000 19.144 36 ASN B C 1
ATOM 2736 O O . ASN B 1 36 ? -3.255 29.850 37.005 1.000 20.855 36 ASN B O 1
ATOM 2741 N N . GLY B 1 37 ? -3.542 31.399 38.624 1.000 18.935 37 GLY B N 1
ATOM 2742 C CA . GLY B 1 37 ? -4.954 31.589 38.419 1.000 20.474 37 GLY B CA 1
ATOM 2743 C C . GLY B 1 37 ? -5.839 30.461 38.959 1.000 19.821 37 GLY B C 1
ATOM 2744 O O . GLY B 1 37 ? -7.022 30.442 38.660 1.000 19.631 37 GLY B O 1
ATOM 2745 N N . LEU B 1 38 ? -5.278 29.566 39.767 1.000 18.744 38 LEU B N 1
ATOM 2746 C CA . LEU B 1 38 ? -6.026 28.427 40.296 1.000 19.768 38 LEU B CA 1
ATOM 2747 C C . LEU B 1 38 ? -5.732 28.215 41.776 1.000 18.039 38 LEU B C 1
ATOM 2748 O O . LEU B 1 38 ? -4.622 28.480 42.235 1.000 17.456 38 LEU B O 1
ATOM 2753 N N . PHE B 1 39 ? -6.737 27.681 42.485 1.000 19.748 39 PHE B N 1
ATOM 2754 C CA . PHE B 1 39 ? -6.553 27.112 43.806 1.000 18.614 39 PHE B CA 1
ATOM 2755 C C . PHE B 1 39 ? -6.135 25.657 43.683 1.000 19.366 39 PHE B C 1
ATOM 2756 O O . PHE B 1 39 ? -6.764 24.896 42.961 1.000 20.654 39 PHE B O 1
ATOM 2764 N N . HIS B 1 40 ? -5.084 25.276 44.417 1.000 18.015 40 HIS B N 1
ATOM 2765 C CA . HIS B 1 40 ? -4.590 23.916 44.420 1.000 18.079 40 HIS B CA 1
ATOM 2766 C C . HIS B 1 40 ? -4.601 23.389 45.858 1.000 19.511 40 HIS B C 1
ATOM 2767 O O . HIS B 1 40 ? -4.155 24.087 46.779 1.000 19.905 40 HIS B O 1
ATOM 2774 N N . LEU B 1 41 ? -5.111 22.174 46.020 1.000 18.122 41 LEU B N 1
ATOM 2775 C CA . LEU B 1 41 ? -5.097 21.454 47.284 1.000 17.712 41 LEU B CA 1
ATOM 2776 C C . LEU B 1 41 ? -4.177 20.253 47.155 1.000 16.546 41 LEU B C 1
ATOM 2777 O O . LEU B 1 41 ? -4.272 19.475 46.195 1.000 17.601 41 LEU B O 1
ATOM 2782 N N . ILE B 1 42 ? -3.333 20.054 48.162 1.000 16.125 42 ILE B N 1
ATOM 2783 C CA . ILE B 1 42 ? -2.651 18.796 48.350 1.000 15.990 42 ILE B CA 1
ATOM 2784 C C . ILE B 1 42 ? -3.218 18.222 49.643 1.000 15.838 42 ILE B C 1
ATOM 2785 O O . ILE B 1 42 ? -2.847 18.670 50.732 1.000 17.018 42 ILE B O 1
ATOM 2790 N N . TYR B 1 43 ? -4.151 17.276 49.487 1.000 15.358 43 TYR B N 1
ATOM 2791 C CA . TYR B 1 43 ? -5.010 16.858 50.586 1.000 16.595 43 TYR B CA 1
ATOM 2792 C C . TYR B 1 43 ? -4.571 15.526 51.166 1.000 16.458 43 TYR B C 1
ATOM 2793 O O . TYR B 1 43 ? -4.140 14.632 50.463 1.000 15.927 43 TYR B O 1
ATOM 2802 N N . ARG B 1 44 ? -4.729 15.409 52.487 1.000 17.320 44 ARG B N 1
ATOM 2803 C CA . ARG B 1 44 ? -4.542 14.155 53.182 1.000 16.162 44 ARG B CA 1
ATOM 2804 C C . ARG B 1 44 ? -5.770 13.280 52.928 1.000 16.747 44 ARG B C 1
ATOM 2805 O O . ARG B 1 44 ? -6.898 13.744 53.017 1.000 17.697 44 ARG B O 1
ATOM 2813 N N . ALA B 1 45 ? -5.537 12.030 52.569 1.000 16.701 45 ALA B N 1
ATOM 2814 C CA . ALA B 1 45 ? -6.600 11.059 52.325 1.000 18.627 45 ALA B CA 1
ATOM 2815 C C . ALA B 1 45 ? -6.271 9.734 52.996 1.000 18.576 45 ALA B C 1
ATOM 2816 O O . ALA B 1 45 ? -5.110 9.308 52.992 1.000 18.015 45 ALA B O 1
ATOM 2818 N N . THR B 1 46 ? -7.289 9.077 53.560 1.000 17.980 46 THR B N 1
ATOM 2819 C CA . THR B 1 46 ? -7.120 7.747 54.123 1.000 18.299 46 THR B CA 1
ATOM 2820 C C . THR B 1 46 ? -8.135 6.775 53.525 1.000 17.030 46 THR B C 1
ATOM 2821 O O . THR B 1 46 ? -9.228 7.127 53.103 1.000 16.290 46 THR B O 1
ATOM 2825 N N . ASP B 1 47 ? -7.710 5.512 53.556 1.000 18.393 47 ASP B N 1
ATOM 2826 C CA . ASP B 1 47 ? -8.440 4.359 53.045 1.000 18.927 47 ASP B CA 1
ATOM 2827 C C . ASP B 1 47 ? -9.424 3.861 54.105 1.000 18.419 47 ASP B C 1
ATOM 2828 O O . ASP B 1 47 ? -10.437 3.266 53.769 1.000 20.105 47 ASP B O 1
ATOM 2833 N N . ILE B 1 48 ? -9.110 4.163 55.363 1.000 18.799 48 ILE B N 1
ATOM 2834 C CA . ILE B 1 48 ? -9.837 3.737 56.547 1.000 18.669 48 ILE B CA 1
ATOM 2835 C C . ILE B 1 48 ? -9.939 4.953 57.452 1.000 19.540 48 ILE B C 1
ATOM 2836 O O . ILE B 1 48 ? -9.067 5.811 57.417 1.000 18.632 48 ILE B O 1
ATOM 2841 N N . GLY B 1 49 ? -10.973 5.031 58.294 1.000 18.807 49 GLY B N 1
ATOM 2842 C CA . GLY B 1 49 ? -11.076 6.151 59.207 1.000 19.703 49 GLY B CA 1
ATOM 2843 C C . GLY B 1 49 ? -9.794 6.339 60.016 1.000 19.306 49 GLY B C 1
ATOM 2844 O O . GLY B 1 49 ? -9.202 5.374 60.471 1.000 20.492 49 GLY B O 1
ATOM 2845 N N . PRO B 1 50 ? -9.327 7.591 60.188 1.000 19.547 50 PRO B N 1
ATOM 2846 C CA . PRO B 1 50 ? -8.018 7.852 60.790 1.000 19.950 50 PRO B CA 1
ATOM 2847 C C . PRO B 1 50 ? -7.970 7.731 62.316 1.000 21.779 50 PRO B C 1
ATOM 2848 O O . PRO B 1 50 ? -7.595 8.659 63.039 1.000 22.197 50 PRO B O 1
ATOM 2852 N N . HIS B 1 51 ? -8.300 6.533 62.796 1.000 24.074 51 HIS B N 1
ATOM 2853 C CA . HIS B 1 51 ? -8.112 6.180 64.205 1.000 24.035 51 HIS B CA 1
ATOM 2854 C C . HIS B 1 51 ? -7.925 4.673 64.268 1.000 22.080 51 HIS B C 1
ATOM 2855 O O . HIS B 1 51 ? -8.492 3.935 63.464 1.000 20.280 51 HIS B O 1
ATOM 2862 N N . ALA B 1 52 ? -7.137 4.194 65.239 1.000 23.803 52 ALA B N 1
ATOM 2863 C CA . ALA B 1 52 ? -6.847 2.773 65.363 1.000 25.213 52 ALA B CA 1
ATOM 2864 C C . ALA B 1 52 ? -8.129 1.957 65.552 1.000 24.730 52 ALA B C 1
ATOM 2865 O O . ALA B 1 52 ? -8.169 0.799 65.164 1.000 26.956 52 ALA B O 1
ATOM 2867 N N . LYS B 1 53 ? -9.187 2.559 66.081 1.000 27.366 53 LYS B N 1
ATOM 2868 C CA . LYS B 1 53 ? -10.385 1.770 66.288 1.000 30.233 53 LYS B CA 1
ATOM 2869 C C . LYS B 1 53 ? -11.082 1.466 64.957 1.000 28.911 53 LYS B C 1
ATOM 2870 O O . LYS B 1 53 ? -11.996 0.644 64.921 1.000 23.137 53 LYS B O 1
ATOM 2876 N N . TYR B 1 54 ? -10.650 2.114 63.860 1.000 24.713 54 TYR B N 1
ATOM 2877 C CA . TYR B 1 54 ? -11.220 1.817 62.548 1.000 23.514 54 TYR B CA 1
ATOM 2878 C C . TYR B 1 54 ? -10.341 0.823 61.792 1.000 22.363 54 TYR B C 1
ATOM 2879 O O . TYR B 1 54 ? -10.866 -0.017 61.075 1.000 23.263 54 TYR B O 1
ATOM 2888 N N . GLY B 1 55 ? -9.018 0.930 61.948 1.000 22.625 55 GLY B N 1
ATOM 2889 C CA . GLY B 1 55 ? -8.089 -0.022 61.335 1.000 22.054 55 GLY B CA 1
ATOM 2890 C C . GLY B 1 55 ? -6.727 0.627 61.078 1.000 21.631 55 GLY B C 1
ATOM 2891 O O . GLY B 1 55 ? -6.452 1.700 61.597 1.000 20.814 55 GLY B O 1
ATOM 2892 N N . LYS B 1 56 ? -5.888 -0.041 60.287 1.000 22.474 56 LYS B N 1
ATOM 2893 C CA . LYS B 1 56 ? -4.521 0.400 60.050 1.000 25.894 56 LYS B CA 1
ATOM 2894 C C . LYS B 1 56 ? -4.504 1.366 58.860 1.000 24.082 56 LYS B C 1
ATOM 2895 O O . LYS B 1 56 ? -4.029 1.032 57.781 1.000 23.283 56 LYS B O 1
ATOM 2901 N N . TYR B 1 57 ? -5.078 2.544 59.081 1.000 20.935 57 TYR B N 1
ATOM 2902 C CA . TYR B 1 57 ? -5.245 3.550 58.048 1.000 19.879 57 TYR B CA 1
ATOM 2903 C C . TYR B 1 57 ? -3.863 3.935 57.525 1.000 20.970 57 TYR B C 1
ATOM 2904 O O . TYR B 1 57 ? -2.882 3.987 58.274 1.000 19.536 57 TYR B O 1
ATOM 2913 N N . ILE B 1 58 ? -3.813 4.282 56.250 1.000 18.667 58 ILE B N 1
ATOM 2914 C CA . ILE B 1 58 ? -2.627 4.838 55.627 1.000 19.271 58 ILE B CA 1
ATOM 2915 C C . ILE B 1 58 ? -3.037 6.167 54.994 1.000 18.497 58 ILE B C 1
ATOM 2916 O O . ILE B 1 58 ? -4.031 6.209 54.253 1.000 19.724 58 ILE B O 1
ATOM 2921 N N . SER B 1 59 ? -2.289 7.225 55.317 1.000 18.024 59 SER B N 1
ATOM 2922 C CA . SER B 1 59 ? -2.484 8.550 54.739 1.000 17.524 59 SER B CA 1
ATOM 2923 C C . SER B 1 59 ? -1.664 8.728 53.462 1.000 18.166 59 SER B C 1
ATOM 2924 O O . SER B 1 59 ? -0.467 8.495 53.483 1.000 18.322 59 SER B O 1
ATOM 2927 N N . ARG B 1 60 ? -2.315 9.193 52.385 1.000 18.307 60 ARG B N 1
ATOM 2928 C CA . ARG B 1 60 ? -1.634 9.530 51.139 1.000 18.316 60 ARG B CA 1
ATOM 2929 C C . ARG B 1 60 ? -2.113 10.904 50.702 1.000 17.304 60 ARG B C 1
ATOM 2930 O O . ARG B 1 60 ? -3.122 11.395 51.199 1.000 18.622 60 ARG B O 1
ATOM 2938 N N . LEU B 1 61 ? -1.366 11.545 49.798 1.000 16.061 61 LEU B N 1
ATOM 2939 C CA . LEU B 1 61 ? -1.612 12.937 49.462 1.000 17.268 61 LEU B CA 1
ATOM 2940 C C . LEU B 1 61 ? -2.175 13.052 48.049 1.000 17.198 61 LEU B C 1
ATOM 2941 O O . LEU B 1 61 ? -1.533 12.640 47.080 1.000 17.347 61 LEU B O 1
ATOM 2946 N N . GLY B 1 62 ? -3.374 13.637 47.979 1.000 16.791 62 GLY B N 1
ATOM 2947 C CA . GLY B 1 62 ? -4.089 13.839 46.723 1.000 17.105 62 GLY B CA 1
ATOM 2948 C C . GLY B 1 62 ? -3.867 15.247 46.178 1.000 18.092 62 GLY B C 1
ATOM 2949 O O . GLY B 1 62 ? -3.374 16.133 46.883 1.000 18.353 62 GLY B O 1
ATOM 2950 N N . TYR B 1 63 ? -4.252 15.441 44.908 1.000 17.694 63 TYR B N 1
ATOM 2951 C CA . TYR B 1 63 ? -4.234 16.756 44.287 1.000 16.942 63 TYR B CA 1
ATOM 2952 C C . TYR B 1 63 ? -5.623 17.137 43.791 1.000 17.253 63 TYR B C 1
ATOM 2953 O O . TYR B 1 63 ? -6.275 16.331 43.116 1.000 17.628 63 TYR B O 1
ATOM 2962 N N . ALA B 1 64 ? -6.079 18.329 44.171 1.000 16.270 64 ALA B N 1
ATOM 2963 C CA . ALA B 1 64 ? -7.296 18.911 43.613 1.000 16.271 64 ALA B CA 1
ATOM 2964 C C . ALA B 1 64 ? -7.026 20.335 43.144 1.000 16.752 64 ALA B C 1
ATOM 2965 O O . ALA B 1 64 ? -6.139 21.014 43.656 1.000 19.126 64 ALA B O 1
ATOM 2967 N N . VAL B 1 65 ? -7.880 20.815 42.231 1.000 17.215 65 VAL B N 1
ATOM 2968 C CA . VAL B 1 65 ? -7.683 22.091 41.596 1.000 16.863 65 VAL B CA 1
ATOM 2969 C C . VAL B 1 65 ? -9.037 22.745 41.308 1.000 19.435 65 VAL B C 1
ATOM 2970 O O . VAL B 1 65 ? -10.020 22.073 40.985 1.000 18.836 65 VAL B O 1
ATOM 2974 N N . SER B 1 66 ? -9.087 24.070 41.455 1.000 20.247 66 SER B N 1
ATOM 2975 C CA . SER B 1 66 ? -10.314 24.843 41.316 1.000 21.592 66 SER B CA 1
ATOM 2976 C C . SER B 1 66 ? -10.052 26.227 40.749 1.000 23.597 66 SER B C 1
ATOM 2977 O O . SER B 1 66 ? -9.069 26.861 41.119 1.000 20.531 66 SER B O 1
ATOM 2980 N N . LYS B 1 67 ? -11.002 26.727 39.937 1.000 21.554 67 LYS B N 1
ATOM 2981 C CA . LYS B 1 67 ? -10.965 28.110 39.467 1.000 26.747 67 LYS B CA 1
ATOM 2982 C C . LYS B 1 67 ? -11.510 29.062 40.530 1.000 26.139 67 LYS B C 1
ATOM 2983 O O . LYS B 1 67 ? -11.128 30.220 40.577 1.000 32.241 67 LYS B O 1
ATOM 2989 N N . ASP B 1 68 ? -12.446 28.608 41.361 1.000 24.620 68 ASP B N 1
ATOM 2990 C CA . ASP B 1 68 ? -13.193 29.513 42.222 1.000 25.095 68 ASP B CA 1
ATOM 2991 C C . ASP B 1 68 ? -12.916 29.271 43.702 1.000 25.195 68 ASP B C 1
ATOM 2992 O O . ASP B 1 68 ? -13.399 30.034 44.545 1.000 23.689 68 ASP B O 1
ATOM 2997 N N . GLY B 1 69 ? -12.186 28.188 44.031 1.000 22.289 69 GLY B N 1
ATOM 2998 C CA . GLY B 1 69 ? -11.871 27.901 45.426 1.000 20.879 69 GLY B CA 1
ATOM 2999 C C . GLY B 1 69 ? -12.960 27.125 46.167 1.000 20.620 69 GLY B C 1
ATOM 3000 O O . GLY B 1 69 ? -12.790 26.812 47.359 1.000 21.847 69 GLY B O 1
ATOM 3001 N N . ILE B 1 70 ? -14.059 26.781 45.471 1.000 20.144 70 ILE B N 1
ATOM 3002 C CA . ILE B 1 70 ? -15.199 26.090 46.055 1.000 22.653 70 ILE B CA 1
ATOM 3003 C C . ILE B 1 70 ? -15.428 24.753 45.342 1.000 21.366 70 ILE B C 1
ATOM 3004 O O . ILE B 1 70 ? -15.607 23.727 45.992 1.000 21.491 70 ILE B O 1
ATOM 3009 N N . ASN B 1 71 ? -15.428 24.792 44.007 1.000 20.804 71 ASN B N 1
ATOM 3010 C CA . ASN B 1 71 ? -15.730 23.644 43.163 1.000 22.307 71 ASN B CA 1
ATOM 3011 C C . ASN B 1 71 ? -14.444 23.064 42.612 1.000 20.383 71 ASN B C 1
ATOM 3012 O O . ASN B 1 71 ? -13.782 23.725 41.810 1.000 20.823 71 ASN B O 1
ATOM 3017 N N . PHE B 1 72 ? -14.102 21.844 43.067 1.000 18.607 72 PHE B N 1
ATOM 3018 C CA . PHE B 1 72 ? -12.822 21.232 42.762 1.000 18.129 72 PHE B CA 1
ATOM 3019 C C . PHE B 1 72 ? -12.960 20.082 41.760 1.000 20.059 72 PHE B C 1
ATOM 3020 O O . PHE B 1 72 ? -13.939 19.335 41.748 1.000 21.781 72 PHE B O 1
ATOM 3028 N N . MET B 1 73 ? -11.925 19.965 40.938 1.000 19.162 73 MET B N 1
ATOM 3029 C CA . MET B 1 73 ? -11.580 18.769 40.201 1.000 20.052 73 MET B CA 1
ATOM 3030 C C . MET B 1 73 ? -10.451 18.070 40.952 1.000 19.099 73 MET B C 1
ATOM 3031 O O . MET B 1 73 ? -9.653 18.729 41.597 1.000 22.009 73 MET B O 1
ATOM 3036 N N . ARG B 1 74 ? -10.372 16.752 40.850 1.000 17.624 74 ARG B N 1
ATOM 3037 C CA . ARG B 1 74 ? -9.400 15.964 41.581 1.000 16.228 74 ARG B CA 1
ATOM 3038 C C . ARG B 1 74 ? -8.749 14.917 40.680 1.000 18.543 74 ARG B C 1
ATOM 3039 O O . ARG B 1 74 ? -9.395 14.345 39.798 1.000 17.405 74 ARG B O 1
ATOM 3047 N N . LEU B 1 75 ? -7.472 14.636 40.945 1.000 16.851 75 LEU B N 1
ATOM 3048 C CA . LEU B 1 75 ? -6.757 13.549 40.270 1.000 18.137 75 LEU B CA 1
ATOM 3049 C C . LEU B 1 75 ? -7.118 12.196 40.893 1.000 17.691 75 LEU B C 1
ATOM 3050 O O . LEU B 1 75 ? -7.434 12.111 42.070 1.000 16.604 75 LEU B O 1
ATOM 3055 N N . ASP B 1 76 ? -6.965 11.134 40.090 1.000 18.570 76 ASP B N 1
ATOM 3056 C CA . ASP B 1 76 ? -7.474 9.818 40.427 1.000 16.878 76 ASP B CA 1
ATOM 3057 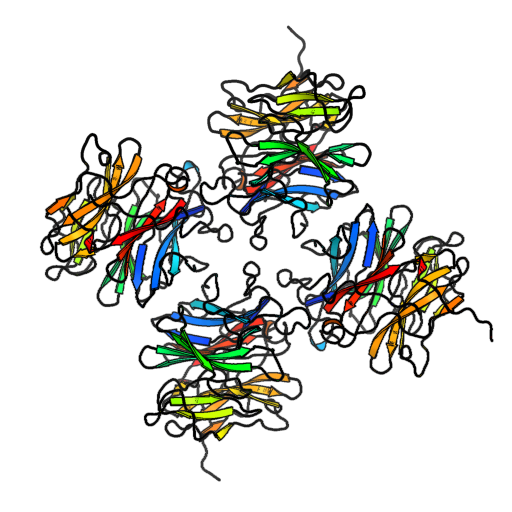C C . ASP B 1 76 ? -6.508 9.044 41.310 1.000 19.346 76 ASP B C 1
ATOM 3058 O O . ASP B 1 76 ? -6.915 8.080 41.925 1.000 19.756 76 ASP B O 1
ATOM 3063 N N . LYS B 1 77 ? -5.238 9.457 41.369 1.000 19.648 77 LYS B N 1
ATOM 3064 C CA . LYS B 1 77 ? -4.246 8.751 42.148 1.000 20.472 77 LYS B CA 1
ATOM 3065 C C . LYS B 1 77 ? -3.517 9.773 43.017 1.000 18.556 77 LYS B C 1
ATOM 3066 O O . LYS B 1 77 ? -3.496 10.953 42.698 1.000 19.844 77 LYS B O 1
ATOM 3072 N N . PRO B 1 78 ? -2.905 9.347 44.130 1.000 20.008 78 PRO B N 1
ATOM 3073 C CA . PRO B 1 78 ? -2.176 10.278 44.998 1.000 19.053 78 PRO B CA 1
ATOM 3074 C C . PRO B 1 78 ? -0.891 10.757 44.323 1.000 19.714 78 PRO B C 1
ATOM 3075 O O . PRO B 1 78 ? -0.237 9.972 43.615 1.000 18.999 78 PRO B O 1
ATOM 3079 N N . VAL B 1 79 ? -0.548 12.029 44.560 1.000 19.566 79 VAL B N 1
ATOM 3080 C CA . VAL B 1 79 ? 0.691 12.610 44.065 1.000 18.858 79 VAL B CA 1
ATOM 3081 C C . VAL B 1 79 ? 1.860 12.239 44.995 1.000 20.756 79 VAL B C 1
ATOM 3082 O O . VAL B 1 79 ? 3.008 12.280 44.568 1.000 21.029 79 VAL B O 1
ATOM 3086 N N . MET B 1 80 ? 1.578 11.831 46.244 1.000 18.173 80 MET B N 1
ATOM 3087 C CA . MET B 1 80 ? 2.591 11.227 47.084 1.000 20.355 80 MET B CA 1
ATOM 3088 C C . MET B 1 80 ? 1.945 10.084 47.838 1.000 23.213 80 MET B C 1
ATOM 3089 O O . MET B 1 80 ? 0.879 10.275 48.421 1.000 21.381 80 MET B O 1
ATOM 3094 N N . SER B 1 81 ? 2.638 8.945 47.849 1.000 21.912 81 SER B N 1
ATOM 3095 C CA . SER B 1 81 ? 2.153 7.748 48.512 1.000 22.390 81 SER B CA 1
ATOM 3096 C C . SER B 1 81 ? 3.202 7.292 49.518 1.000 21.255 81 SER B C 1
ATOM 3097 O O . SER B 1 81 ? 4.263 7.902 49.639 1.000 24.289 81 SER B O 1
ATOM 3100 N N . ASN B 1 82 ? 2.879 6.241 50.271 1.000 24.042 82 ASN B N 1
ATOM 3101 C CA . ASN B 1 82 ? 3.676 5.814 51.416 1.000 25.167 82 ASN B CA 1
ATOM 3102 C C . ASN B 1 82 ? 4.874 5.006 50.932 1.000 27.132 82 ASN B C 1
ATOM 3103 O O . ASN B 1 82 ? 4.770 3.796 50.802 1.000 34.924 82 ASN B O 1
ATOM 3108 N N . GLU B 1 83 ? 6.017 5.648 50.719 1.000 27.449 83 GLU B N 1
ATOM 3109 C CA . GLU B 1 83 ? 7.090 4.989 49.990 1.000 31.765 83 GLU B CA 1
ATOM 3110 C C . GLU B 1 83 ? 8.368 4.802 50.793 1.000 32.637 83 GLU B C 1
ATOM 3111 O O . GLU B 1 83 ? 9.255 4.113 50.312 1.000 35.804 83 GLU B O 1
ATOM 3117 N N . THR B 1 84 ? 8.476 5.361 51.999 1.000 27.937 84 THR B N 1
ATOM 3118 C CA . THR B 1 84 ? 9.644 5.114 52.831 1.000 28.701 84 THR B CA 1
ATOM 3119 C C . THR B 1 84 ? 9.205 4.435 54.122 1.000 29.158 84 THR B C 1
ATOM 3120 O O . THR B 1 84 ? 8.009 4.391 54.447 1.000 29.086 84 THR B O 1
ATOM 3124 N N . GLU B 1 85 ? 10.199 3.989 54.905 1.000 27.554 85 GLU B N 1
ATOM 3125 C CA . GLU B 1 85 ? 9.900 3.369 56.186 1.000 26.809 85 GLU B CA 1
ATOM 3126 C C . GLU B 1 85 ? 9.343 4.407 57.164 1.000 24.981 85 GLU B C 1
ATOM 3127 O O . GLU B 1 85 ? 8.503 4.082 58.003 1.000 27.395 85 GLU B O 1
ATOM 3133 N N . GLN B 1 86 ? 9.823 5.650 57.076 1.000 26.731 86 GLN B N 1
ATOM 3134 C CA . GLN B 1 86 ? 9.331 6.728 57.919 1.000 25.319 86 GLN B CA 1
ATOM 3135 C C . GLN B 1 86 ? 7.869 7.064 57.590 1.000 25.263 86 GLN B C 1
ATOM 3136 O O . GLN B 1 86 ? 7.187 7.695 58.398 1.000 25.462 86 GLN B O 1
ATOM 3142 N N . GLU B 1 87 ? 7.403 6.624 56.412 1.000 25.768 87 GLU B N 1
ATOM 3143 C CA . GLU B 1 87 ? 6.052 6.884 55.933 1.000 27.204 87 GLU B CA 1
ATOM 3144 C C . GLU B 1 87 ? 5.225 5.596 55.818 1.000 28.185 87 GLU B C 1
ATOM 3145 O O . GLU B 1 87 ? 4.270 5.547 55.035 1.000 25.909 87 GLU B O 1
ATOM 3151 N N . LEU B 1 88 ? 5.544 4.535 56.575 1.000 26.902 88 LEU B N 1
ATOM 3152 C CA . LEU B 1 88 ? 4.813 3.276 56.444 1.000 31.265 88 LEU B CA 1
ATOM 3153 C C . LEU B 1 88 ? 3.308 3.491 56.565 1.000 25.467 88 LEU B C 1
ATOM 3154 O O . LEU B 1 88 ? 2.544 2.848 55.848 1.000 26.305 88 LEU B O 1
ATOM 3159 N N . ARG B 1 89 ? 2.907 4.341 57.526 1.000 24.130 89 ARG B N 1
ATOM 3160 C CA . ARG B 1 89 ? 1.497 4.620 57.751 1.000 25.177 89 ARG B CA 1
ATOM 3161 C C . ARG B 1 89 ? 1.072 5.930 57.092 1.000 25.078 89 ARG B C 1
ATOM 3162 O O . ARG B 1 89 ? -0.045 6.386 57.305 1.000 27.583 89 ARG B O 1
ATOM 3170 N N . GLY B 1 90 ? 1.988 6.519 56.328 1.000 24.353 90 GLY B N 1
ATOM 3171 C CA . GLY B 1 90 ? 1.669 7.512 55.322 1.000 24.570 90 GLY B CA 1
ATOM 3172 C C . GLY B 1 90 ? 2.177 8.901 55.682 1.000 21.062 90 GLY B C 1
ATOM 3173 O O . GLY B 1 90 ? 3.067 9.101 56.528 1.000 22.392 90 GLY B O 1
ATOM 3174 N N . LEU B 1 91 ? 1.611 9.856 54.944 1.000 20.335 91 LEU B N 1
ATOM 3175 C CA . LEU B 1 91 ? 1.998 11.251 54.981 1.000 19.944 91 LEU B CA 1
ATOM 3176 C C . LEU B 1 91 ? 0.817 12.067 55.487 1.000 18.931 91 LEU B C 1
ATOM 3177 O O . LEU B 1 91 ? -0.264 12.003 54.910 1.000 19.995 91 LEU B O 1
ATOM 3182 N N . GLU B 1 92 ? 1.080 12.916 56.482 1.000 17.954 92 GLU B N 1
ATOM 3183 C CA . GLU B 1 92 ? 0.019 13.625 57.159 1.000 20.600 92 GLU B CA 1
ATOM 3184 C C . GLU B 1 92 ? 0.190 15.136 57.097 1.000 20.297 92 GLU B C 1
ATOM 3185 O O . GLU B 1 92 ? 1.283 15.654 57.203 1.000 20.715 92 GLU B O 1
ATOM 3191 N N . ASP B 1 93 ? -0.943 15.826 56.946 1.000 18.999 93 ASP B N 1
ATOM 3192 C CA . ASP B 1 93 ? -1.122 17.215 57.329 1.000 18.783 93 ASP B CA 1
ATOM 3193 C C . ASP B 1 93 ? -0.046 18.105 56.693 1.000 20.757 93 ASP B C 1
ATOM 3194 O O . ASP B 1 93 ? 0.706 18.800 57.389 1.000 17.379 93 ASP B O 1
ATOM 3199 N N . PRO B 1 94 ? 0.020 18.136 55.350 1.000 18.054 94 PRO B N 1
ATOM 3200 C CA . PRO B 1 94 ? 1.043 18.907 54.651 1.000 15.806 94 PRO B CA 1
ATOM 3201 C C . PRO B 1 94 ? 0.791 20.393 54.751 1.000 16.564 94 PRO B C 1
ATOM 3202 O O . PRO B 1 94 ? -0.348 20.831 54.743 1.000 19.182 94 PRO B O 1
ATOM 3206 N N . ARG B 1 95 ? 1.875 21.179 54.806 1.000 16.867 95 ARG B N 1
ATOM 3207 C CA . ARG B 1 95 ? 1.834 22.616 54.671 1.000 16.341 95 ARG B CA 1
ATOM 3208 C C . ARG B 1 95 ? 2.791 23.023 53.558 1.000 17.450 95 ARG B C 1
ATOM 3209 O O . ARG B 1 95 ? 3.927 22.516 53.533 1.000 19.270 95 ARG B O 1
ATOM 3217 N N . ILE B 1 96 ? 2.297 23.899 52.654 1.000 17.959 96 ILE B N 1
ATOM 3218 C CA . ILE B 1 96 ? 3.073 24.251 51.469 1.000 19.284 96 ILE B CA 1
ATOM 3219 C C . ILE B 1 96 ? 3.242 25.764 51.391 1.000 17.720 96 ILE B C 1
ATOM 3220 O O . ILE B 1 96 ? 2.285 26.532 51.540 1.000 18.148 96 ILE B O 1
ATOM 3225 N N . VAL B 1 97 ? 4.480 26.161 51.065 1.000 18.759 97 VAL B N 1
ATOM 3226 C CA . VAL B 1 97 ? 4.793 27.518 50.614 1.000 18.440 97 VAL B CA 1
ATOM 3227 C C . VAL B 1 97 ? 5.571 27.450 49.301 1.000 19.065 97 VAL B C 1
ATOM 3228 O O . VAL B 1 97 ? 6.200 26.442 49.004 1.000 18.039 97 VAL B O 1
ATOM 3232 N N . LYS B 1 98 ? 5.531 28.559 48.542 1.000 21.279 98 LYS B N 1
ATOM 3233 C CA . LYS B 1 98 ? 6.295 28.676 47.309 1.000 20.372 98 LYS B CA 1
ATOM 3234 C C . LYS B 1 98 ? 7.340 29.783 47.485 1.000 21.669 98 LYS B C 1
ATOM 3235 O O . LYS B 1 98 ? 6.970 30.918 47.741 1.000 21.895 98 LYS B O 1
ATOM 3241 N N . ILE B 1 99 ? 8.616 29.443 47.312 1.000 23.719 99 ILE B N 1
ATOM 3242 C CA . ILE B 1 99 ? 9.699 30.409 47.395 1.000 24.317 99 ILE B CA 1
ATOM 3243 C C . ILE B 1 99 ? 10.545 30.311 46.123 1.000 22.465 99 ILE B C 1
ATOM 3244 O O . ILE B 1 99 ? 11.106 29.255 45.827 1.000 21.982 99 ILE B O 1
ATOM 3249 N N . ASP B 1 100 ? 10.594 31.419 45.374 1.000 26.089 100 ASP B N 1
ATOM 3250 C CA . ASP B 1 100 ? 11.439 31.526 44.195 1.000 28.805 100 ASP B CA 1
ATOM 3251 C C . ASP B 1 100 ? 11.264 30.322 43.273 1.000 26.403 100 ASP B C 1
ATOM 3252 O O . ASP B 1 100 ? 12.231 29.665 42.890 1.000 27.119 100 ASP B O 1
ATOM 3257 N N . GLY B 1 101 ? 10.014 30.035 42.931 1.000 26.895 101 GLY B N 1
ATOM 3258 C CA . GLY B 1 101 ? 9.715 29.029 41.928 1.000 26.301 101 GLY B CA 1
ATOM 3259 C C . GLY B 1 101 ? 9.601 27.598 42.452 1.000 25.442 101 GLY B C 1
ATOM 3260 O O . GLY B 1 101 ? 9.304 26.715 41.654 1.000 22.671 101 GLY B O 1
ATOM 3261 N N . ILE B 1 102 ? 9.840 27.354 43.754 1.000 21.773 102 ILE B N 1
ATOM 3262 C CA . ILE B 1 102 ? 9.875 26.004 44.282 1.000 23.288 102 ILE B CA 1
ATOM 3263 C C . ILE B 1 102 ? 8.856 25.901 45.419 1.000 23.745 102 ILE B C 1
ATOM 3264 O O . ILE B 1 102 ? 8.754 26.796 46.275 1.000 23.319 102 ILE B O 1
ATOM 3269 N N . TYR B 1 103 ? 8.069 24.819 45.379 1.000 21.778 103 TYR B N 1
ATOM 3270 C CA . TYR B 1 103 ? 7.115 24.522 46.434 1.000 20.083 103 TYR B CA 1
ATOM 3271 C C . TYR B 1 103 ? 7.818 23.666 47.482 1.000 19.470 103 TYR B C 1
ATOM 3272 O O . TYR B 1 103 ? 8.451 22.656 47.164 1.000 18.723 103 TYR B O 1
ATOM 3281 N N . TYR B 1 104 ? 7.700 24.106 48.748 1.000 19.688 104 TYR B N 1
ATOM 3282 C CA . TYR B 1 104 ? 8.301 23.424 49.884 1.000 19.695 104 TYR B CA 1
ATOM 3283 C C . TYR B 1 104 ? 7.169 22.905 50.764 1.000 19.219 104 TYR B C 1
ATOM 3284 O O . TYR B 1 104 ? 6.411 23.707 51.304 1.000 19.046 104 TYR B O 1
ATOM 3293 N N . MET B 1 105 ? 7.092 21.589 50.872 1.000 19.608 105 MET B N 1
ATOM 3294 C CA . MET B 1 105 ? 6.026 20.938 51.618 1.000 20.237 105 MET B CA 1
ATOM 3295 C C . MET B 1 105 ? 6.652 20.274 52.830 1.000 19.777 105 MET B C 1
ATOM 3296 O O . MET B 1 105 ? 7.481 19.412 52.676 1.000 19.091 105 MET B O 1
ATOM 3301 N N . MET B 1 106 ? 6.197 20.665 54.027 1.000 19.038 106 MET B N 1
ATOM 3302 C CA . MET B 1 106 ? 6.486 19.896 55.219 1.000 19.307 106 MET B CA 1
ATOM 3303 C C . MET B 1 106 ? 5.251 19.079 55.579 1.000 19.602 106 MET B C 1
ATOM 3304 O O . MET B 1 106 ? 4.133 19.593 55.550 1.000 21.148 106 MET B O 1
ATOM 3309 N N . TYR B 1 107 ? 5.483 17.802 55.871 1.000 19.924 107 TYR B N 1
ATOM 3310 C CA . TYR B 1 107 ? 4.439 16.884 56.261 1.000 19.639 107 TYR B CA 1
ATOM 3311 C C . TYR B 1 107 ? 4.972 15.985 57.372 1.000 20.490 107 TYR B C 1
ATOM 3312 O O . TYR B 1 107 ? 6.190 15.911 57.599 1.000 20.435 107 TYR B O 1
ATOM 3321 N N . THR B 1 108 ? 4.053 15.274 58.041 1.000 19.360 108 THR B N 1
ATOM 3322 C CA . THR B 1 108 ? 4.468 14.303 59.040 1.000 19.424 108 THR B CA 1
ATOM 3323 C C . THR B 1 108 ? 4.515 12.928 58.408 1.000 20.257 108 THR B C 1
ATOM 3324 O O . THR B 1 108 ? 3.518 12.438 57.861 1.000 22.734 108 THR B O 1
ATOM 3328 N N . GLY B 1 109 ? 5.700 12.316 58.450 1.000 19.292 109 GLY B N 1
ATOM 3329 C CA . GLY B 1 109 ? 5.829 10.933 58.086 1.000 19.559 109 GLY B CA 1
ATOM 3330 C C . GLY B 1 109 ? 5.561 10.059 59.299 1.000 20.588 109 GLY B C 1
ATOM 3331 O O . GLY B 1 109 ? 6.301 10.142 60.276 1.000 21.019 109 GLY B O 1
ATOM 3332 N N . PHE B 1 110 ? 4.535 9.227 59.204 1.000 20.353 110 PHE B N 1
ATOM 3333 C CA . PHE B 1 110 ? 4.126 8.370 60.310 1.000 22.556 110 PHE B CA 1
ATOM 3334 C C . PHE B 1 110 ? 4.571 6.949 59.995 1.000 23.668 110 PHE B C 1
ATOM 3335 O O . PHE B 1 110 ? 4.052 6.327 59.076 1.000 22.576 110 PHE B O 1
ATOM 3343 N N . GLY B 1 111 ? 5.525 6.435 60.781 1.000 24.166 111 GLY B N 1
ATOM 3344 C CA . GLY B 1 111 ? 6.038 5.090 60.557 1.000 26.960 111 GLY B CA 1
ATOM 3345 C C . GLY B 1 111 ? 5.390 4.054 61.490 1.000 27.313 111 GLY B C 1
ATOM 3346 O O . GLY B 1 111 ? 5.174 2.911 61.102 1.000 28.322 111 GLY B O 1
ATOM 3347 N N . ASP B 1 112 ? 5.115 4.462 62.731 1.000 27.798 112 ASP B N 1
ATOM 3348 C CA . ASP B 1 112 ? 4.477 3.626 63.742 1.000 29.566 112 ASP B CA 1
ATOM 3349 C C . ASP B 1 112 ? 5.260 2.344 64.030 1.000 31.304 112 ASP B C 1
ATOM 3350 O O . ASP B 1 112 ? 4.655 1.331 64.372 1.000 30.741 112 ASP B O 1
ATOM 3355 N N . ARG B 1 113 ? 6.591 2.380 63.913 1.000 31.887 113 ARG B N 1
ATOM 3356 C CA . ARG B 1 113 ? 7.405 1.182 64.103 1.000 32.499 113 ARG B CA 1
ATOM 3357 C C . ARG B 1 113 ? 7.771 1.015 65.580 1.000 33.386 113 ARG B C 1
ATOM 3358 O O . ARG B 1 113 ? 8.148 -0.068 66.013 1.000 34.980 113 ARG B O 1
ATOM 3366 N N . PHE B 1 114 ? 7.680 2.106 66.341 1.000 31.214 114 PHE B N 1
ATOM 3367 C CA . PHE B 1 114 ? 7.999 2.129 67.759 1.000 36.668 114 PHE B CA 1
ATOM 3368 C C . PHE B 1 114 ? 7.339 3.378 68.327 1.000 34.557 114 PHE B C 1
ATOM 3369 O O . PHE B 1 114 ? 6.725 4.138 67.581 1.000 34.129 114 PHE B O 1
ATOM 3377 N N . GLN B 1 115 ? 7.459 3.589 69.637 1.000 31.105 115 GLN B N 1
ATOM 3378 C CA . GLN B 1 115 ? 6.804 4.726 70.278 1.000 32.387 115 GLN B CA 1
ATOM 3379 C C . GLN B 1 115 ? 7.309 6.026 69.636 1.000 34.605 115 GLN B C 1
ATOM 3380 O O . GLN B 1 115 ? 8.517 6.185 69.428 1.000 32.221 115 GLN B O 1
ATOM 3382 N N . ASP B 1 116 ? 6.373 6.925 69.299 1.000 31.456 116 ASP B N 1
ATOM 3383 C CA . ASP B 1 116 ? 6.688 8.263 68.825 1.000 32.182 116 ASP B CA 1
ATOM 3384 C C . ASP B 1 116 ? 7.466 8.226 67.506 1.000 26.958 116 ASP B C 1
ATOM 3385 O O . ASP B 1 116 ? 8.269 9.116 67.220 1.000 30.105 116 ASP B O 1
ATOM 3390 N N . ASP B 1 117 ? 7.159 7.249 66.661 1.000 27.249 117 ASP B N 1
ATOM 3391 C CA . ASP B 1 117 ? 7.792 7.132 65.356 1.000 25.760 117 ASP B CA 1
ATOM 3392 C C . ASP B 1 117 ? 7.035 7.985 64.325 1.000 23.420 117 ASP B C 1
ATOM 3393 O O . ASP B 1 117 ? 6.377 7.449 63.425 1.000 25.694 117 ASP B O 1
ATOM 3398 N N . TYR B 1 118 ? 7.159 9.306 64.475 1.000 22.443 118 TYR B N 1
ATOM 3399 C CA . TYR B 1 118 ? 6.682 10.232 63.453 1.000 23.028 118 TYR B CA 1
ATOM 3400 C C . TYR B 1 118 ? 7.679 11.374 63.370 1.000 24.194 118 TYR B C 1
ATOM 3401 O O . TYR B 1 118 ? 8.290 11.725 64.376 1.000 22.431 118 TYR B O 1
ATOM 3410 N N . ARG B 1 119 ? 7.825 11.963 62.170 1.000 23.755 119 ARG B N 1
ATOM 3411 C CA . ARG B 1 119 ? 8.845 12.970 61.933 1.000 22.193 119 ARG B CA 1
ATOM 3412 C C . ARG B 1 119 ? 8.332 13.999 60.938 1.000 20.947 119 ARG B C 1
ATOM 3413 O O . ARG B 1 119 ? 7.597 13.654 59.997 1.000 20.910 119 ARG B O 1
ATOM 3421 N N . ILE B 1 120 ? 8.750 15.251 61.156 1.000 19.816 120 ILE B N 1
ATOM 3422 C CA . ILE B 1 120 ? 8.619 16.283 60.153 1.000 21.601 120 ILE B CA 1
ATOM 3423 C C . ILE B 1 120 ? 9.525 15.910 58.979 1.000 23.461 120 ILE B C 1
ATOM 3424 O O . ILE B 1 120 ? 10.720 15.709 59.187 1.000 23.078 120 ILE B O 1
ATOM 3429 N N . CYS B 1 121 ? 8.948 15.883 57.769 1.000 22.628 121 CYS B N 1
ATOM 3430 C CA . CYS B 1 121 ? 9.696 15.581 56.557 1.000 21.061 121 CYS B CA 1
ATOM 3431 C C . CYS B 1 121 ? 9.454 16.693 55.547 1.000 20.841 121 CYS B C 1
ATOM 3432 O O . CYS B 1 121 ? 8.462 17.405 55.647 1.000 19.433 121 CYS B O 1
ATOM 3435 N N . LEU B 1 122 ? 10.399 16.853 54.614 1.000 20.604 122 LEU B N 1
ATOM 3436 C CA . LEU B 1 122 ? 10.313 17.886 53.599 1.000 21.413 122 LEU B CA 1
ATOM 3437 C C . LEU B 1 122 ? 10.287 17.237 52.214 1.000 21.318 122 LEU B C 1
ATOM 3438 O O . LEU B 1 122 ? 11.052 16.326 51.964 1.000 21.001 122 LEU B O 1
ATOM 3443 N N . ALA B 1 123 ? 9.420 17.753 51.324 1.000 21.117 123 ALA B N 1
ATOM 3444 C CA . ALA B 1 123 ? 9.500 17.427 49.911 1.000 20.285 123 ALA B CA 1
ATOM 3445 C C . ALA B 1 123 ? 9.376 18.715 49.099 1.000 20.272 123 ALA B C 1
ATOM 3446 O O . ALA B 1 123 ? 8.746 19.674 49.544 1.000 18.819 123 ALA B O 1
ATOM 3448 N N . THR B 1 124 ? 10.018 18.739 47.924 1.000 19.137 124 THR B N 1
ATOM 3449 C CA . THR B 1 124 ? 9.948 19.888 47.040 1.000 18.039 124 THR B CA 1
ATOM 3450 C C . THR B 1 124 ? 9.362 19.505 45.688 1.000 17.744 124 THR B C 1
ATOM 3451 O O . THR B 1 124 ? 9.435 18.348 45.276 1.000 17.748 124 THR B O 1
ATOM 3455 N N . SER B 1 125 ? 8.848 20.536 45.009 1.000 20.099 125 SER B N 1
ATOM 3456 C CA . SER B 1 125 ? 8.308 20.377 43.675 1.000 21.215 125 SER B CA 1
ATOM 3457 C C . SER B 1 125 ? 8.329 21.706 42.935 1.000 22.347 125 SER B C 1
ATOM 3458 O O . SER B 1 125 ? 8.169 22.757 43.549 1.000 21.759 125 SER B O 1
ATOM 3461 N N . LYS B 1 126 ? 8.388 21.621 41.594 1.000 21.526 126 LYS B N 1
ATOM 3462 C CA . LYS B 1 126 ? 8.141 22.770 40.737 1.000 21.159 126 LYS B CA 1
ATOM 3463 C C . LYS B 1 126 ? 6.698 22.847 40.235 1.000 17.784 126 LYS B C 1
ATOM 3464 O O . LYS B 1 126 ? 6.295 23.881 39.695 1.000 19.922 126 LYS B O 1
ATOM 3470 N N . ASN B 1 127 ? 5.891 21.804 40.437 1.000 19.146 127 ASN B N 1
ATOM 3471 C CA . ASN B 1 127 ? 4.613 21.720 39.724 1.000 19.445 127 ASN B CA 1
ATOM 3472 C C . ASN B 1 127 ? 3.457 21.143 40.557 1.000 22.556 127 ASN B C 1
ATOM 3473 O O . ASN B 1 127 ? 2.344 21.082 40.039 1.000 21.997 127 ASN B O 1
ATOM 3478 N N . LEU B 1 128 ? 3.724 20.713 41.810 1.000 18.872 128 LEU B N 1
ATOM 3479 C CA . LEU B 1 128 ? 2.717 20.209 42.752 1.000 19.591 128 LEU B CA 1
ATOM 3480 C C . LEU B 1 128 ? 2.306 18.762 42.467 1.000 22.520 128 LEU B C 1
ATOM 3481 O O . LEU B 1 128 ? 1.554 18.163 43.247 1.000 19.142 128 LEU B O 1
ATOM 3486 N N . ILE B 1 129 ? 2.874 18.150 41.421 1.000 20.676 129 ILE B N 1
ATOM 3487 C CA . ILE B 1 129 ? 2.525 16.792 41.031 1.000 20.233 129 ILE B CA 1
ATOM 3488 C C . ILE B 1 129 ? 3.694 15.852 41.294 1.000 20.851 129 ILE B C 1
ATOM 3489 O O . ILE B 1 129 ? 3.508 14.772 41.849 1.000 19.287 129 ILE B O 1
ATOM 3494 N N . ASP B 1 130 ? 4.901 16.262 40.880 1.000 20.909 130 ASP B N 1
ATOM 3495 C CA . ASP B 1 130 ? 6.111 15.471 41.026 1.000 22.606 130 ASP B CA 1
ATOM 3496 C C . ASP B 1 130 ? 6.883 15.974 42.253 1.000 22.486 130 ASP B C 1
ATOM 3497 O O . ASP B 1 130 ? 7.376 17.091 42.238 1.000 21.366 130 ASP B O 1
ATOM 3502 N N . TRP B 1 131 ? 6.936 15.144 43.300 1.000 23.804 131 TRP B N 1
ATOM 3503 C CA . TRP B 1 131 ? 7.490 15.538 44.581 1.000 21.597 131 TRP B CA 1
ATOM 3504 C C . TRP B 1 131 ? 8.794 14.790 44.822 1.000 22.194 131 TRP B C 1
ATOM 3505 O O . TRP B 1 131 ? 8.824 13.576 44.700 1.000 23.034 131 TRP B O 1
ATOM 3516 N N . GLU B 1 132 ? 9.831 15.541 45.220 1.000 22.444 132 GLU B N 1
ATOM 3517 C CA . GLU B 1 132 ? 11.114 14.973 45.572 1.000 22.927 132 GLU B CA 1
ATOM 3518 C C . GLU B 1 132 ? 11.286 15.052 47.084 1.000 20.717 132 GLU B C 1
ATOM 3519 O O . GLU B 1 132 ? 11.304 16.143 47.643 1.000 21.410 132 GLU B O 1
ATOM 3525 N N . ARG B 1 133 ? 11.439 13.896 47.722 1.000 19.912 133 ARG B N 1
ATOM 3526 C CA . ARG B 1 133 ? 11.679 13.841 49.150 1.000 23.729 133 ARG B CA 1
ATOM 3527 C C . ARG B 1 133 ? 13.076 14.358 49.483 1.000 24.393 133 ARG B C 1
ATOM 3528 O O . ARG B 1 133 ? 14.051 14.010 48.816 1.000 25.186 133 ARG B O 1
ATOM 3536 N N . LYS B 1 134 ? 13.146 15.198 50.505 1.000 22.890 134 LYS B N 1
ATOM 3537 C CA . LYS B 1 134 ? 14.414 15.687 51.020 1.000 26.320 134 LYS B CA 1
ATOM 3538 C C . LYS B 1 134 ? 14.731 15.024 52.366 1.000 29.235 134 LYS B C 1
ATOM 3539 O O . LYS B 1 134 ? 15.843 15.164 52.845 1.000 28.643 134 LYS B O 1
ATOM 3545 N N . GLY B 1 135 ? 13.773 14.300 52.964 1.000 27.073 135 GLY B N 1
ATOM 3546 C CA . GLY B 1 135 ? 14.026 13.529 54.182 1.000 27.011 135 GLY B CA 1
ATOM 3547 C C . GLY B 1 135 ? 13.568 14.252 55.459 1.000 25.648 135 GLY B C 1
ATOM 3548 O O . GLY B 1 135 ? 12.876 15.266 55.419 1.000 23.675 135 GLY B O 1
ATOM 3549 N N . VAL B 1 136 ? 13.978 13.705 56.611 1.000 27.428 136 VAL B N 1
ATOM 3550 C CA . VAL B 1 136 ? 13.558 14.197 57.914 1.000 24.825 136 VAL B CA 1
ATOM 3551 C C . VAL B 1 136 ? 14.170 15.562 58.204 1.000 24.677 136 VAL B C 1
ATOM 3552 O O . VAL B 1 136 ? 15.366 15.769 58.000 1.000 27.168 136 VAL B O 1
ATOM 3556 N N . VAL B 1 137 ? 13.358 16.489 58.726 1.000 23.268 137 VAL B N 1
ATOM 3557 C CA . VAL B 1 137 ? 13.805 17.856 58.946 1.000 24.387 137 VAL B CA 1
ATOM 3558 C C . VAL B 1 137 ? 14.453 17.963 60.332 1.000 27.831 137 VAL B C 1
ATOM 3559 O O . VAL B 1 137 ? 15.543 18.533 60.461 1.000 24.175 137 VAL B O 1
ATOM 3563 N N . LEU B 1 138 ? 13.747 17.446 61.352 1.000 24.847 138 LEU B N 1
ATOM 3564 C CA . LEU B 1 138 ? 14.251 17.430 62.721 1.000 27.174 138 LEU B CA 1
ATOM 3565 C C . LEU B 1 138 ? 14.175 15.991 63.211 1.000 25.342 138 LEU B C 1
ATOM 3566 O O . LEU B 1 138 ? 13.144 15.351 63.084 1.000 25.672 138 LEU B O 1
ATOM 3571 N N . ASP B 1 139 ? 15.262 15.474 63.785 1.000 28.504 139 ASP B N 1
ATOM 3572 C CA . ASP B 1 139 ? 15.315 14.079 64.183 1.000 32.835 139 ASP B CA 1
ATOM 3573 C C . ASP B 1 139 ? 14.762 13.921 65.596 1.000 31.685 139 ASP B C 1
ATOM 3574 O O . ASP B 1 139 ? 15.485 13.661 66.543 1.000 32.640 139 ASP B O 1
ATOM 3579 N N . GLU B 1 140 ? 13.449 14.085 65.730 1.000 28.110 140 GLU B N 1
ATOM 3580 C CA . GLU B 1 140 ? 12.783 14.075 67.023 1.000 26.245 140 GLU B CA 1
ATOM 3581 C C . GLU B 1 140 ? 11.287 13.967 66.748 1.000 29.112 140 GLU B C 1
ATOM 3582 O O . GLU B 1 140 ? 10.828 14.396 65.687 1.000 24.895 140 GLU B O 1
ATOM 3588 N N . PRO B 1 141 ? 10.476 13.446 67.692 1.000 26.998 141 PRO B N 1
ATOM 3589 C CA . PRO B 1 141 ? 9.030 13.445 67.504 1.000 25.277 141 PRO B CA 1
ATOM 3590 C C . PRO B 1 141 ? 8.542 14.889 67.428 1.000 25.516 141 PRO B C 1
ATOM 3591 O O . PRO B 1 141 ? 8.759 15.687 68.333 1.000 24.102 141 PRO B O 1
ATOM 3595 N N . ASN B 1 142 ? 7.872 15.219 66.317 1.000 23.523 142 ASN B N 1
ATOM 3596 C CA . ASN B 1 142 ? 7.464 16.576 66.019 1.000 21.605 142 ASN B CA 1
ATOM 3597 C C . ASN B 1 142 ? 6.537 16.496 64.810 1.000 20.828 142 ASN B C 1
ATOM 3598 O O . ASN B 1 142 ? 6.484 15.473 64.144 1.000 21.047 142 ASN B O 1
ATOM 3603 N N . LYS B 1 143 ? 5.831 17.594 64.559 1.000 21.977 143 LYS B N 1
ATOM 3604 C CA . LYS B 1 143 ? 4.787 17.666 63.543 1.000 22.976 143 LYS B CA 1
ATOM 3605 C C . LYS B 1 143 ? 4.330 19.119 63.465 1.000 21.876 143 LYS B C 1
ATOM 3606 O O . LYS B 1 143 ? 4.924 19.988 64.105 1.000 22.300 143 LYS B O 1
ATOM 3612 N N . ASP B 1 144 ? 3.242 19.383 62.731 1.000 19.107 144 ASP B N 1
ATOM 3613 C CA . ASP B 1 144 ? 2.666 20.720 62.679 1.000 20.240 144 ASP B CA 1
ATOM 3614 C C . ASP B 1 144 ? 3.743 21.723 62.286 1.000 20.364 144 ASP B C 1
ATOM 3615 O O . ASP B 1 144 ? 3.905 22.751 62.956 1.000 18.739 144 ASP B O 1
ATOM 3620 N N . ALA B 1 145 ? 4.406 21.434 61.154 1.000 20.396 145 ALA B N 1
ATOM 3621 C CA . ALA B 1 145 ? 5.531 22.214 60.697 1.000 19.936 145 ALA B CA 1
ATOM 3622 C C . ALA B 1 145 ? 5.249 22.872 59.345 1.000 20.476 145 ALA B C 1
ATOM 3623 O O . ALA B 1 145 ? 4.491 22.356 58.500 1.000 19.012 145 ALA B O 1
ATOM 3625 N N . SER B 1 146 ? 5.893 24.023 59.150 1.000 18.637 146 SER B N 1
ATOM 3626 C CA . SER B 1 146 ? 5.887 24.713 57.863 1.000 19.448 146 SER B CA 1
ATOM 3627 C C . SER B 1 146 ? 7.068 25.677 57.804 1.000 20.568 146 SER B C 1
ATOM 3628 O O . SER B 1 146 ? 7.488 26.214 58.847 1.000 22.465 146 SER B O 1
ATOM 3631 N N . LEU B 1 147 ? 7.504 25.984 56.579 1.000 20.427 147 LEU B N 1
ATOM 3632 C CA . LEU B 1 147 ? 8.317 27.170 56.360 1.000 21.063 147 LEU B CA 1
ATOM 3633 C C . LEU B 1 147 ? 7.439 28.406 56.384 1.000 23.311 147 LEU B C 1
ATOM 3634 O O . LEU B 1 147 ? 6.239 28.343 56.123 1.000 21.230 147 LEU B O 1
ATOM 3639 N N . PHE B 1 148 ? 8.065 29.546 56.670 1.000 21.647 148 PHE B N 1
ATOM 3640 C CA . PHE B 1 148 ? 7.503 30.825 56.288 1.000 23.513 148 PHE B CA 1
ATOM 3641 C C . PHE B 1 148 ? 7.626 30.961 54.771 1.000 21.934 148 PHE B C 1
ATOM 3642 O O . PHE B 1 148 ? 8.553 30.404 54.189 1.000 23.088 148 PHE B O 1
ATOM 3650 N N . PRO B 1 149 ? 6.702 31.687 54.106 1.000 22.594 149 PRO B N 1
ATOM 3651 C CA . PRO B 1 149 ? 6.719 31.803 52.640 1.000 24.616 149 PRO B CA 1
ATOM 3652 C C . PRO B 1 149 ? 7.735 32.780 52.038 1.000 26.817 149 PRO B C 1
ATOM 3653 O O . PRO B 1 149 ? 7.734 33.049 50.835 1.000 24.297 149 PRO B O 1
ATOM 3657 N N . GLU B 1 150 ? 8.592 33.345 52.885 1.000 27.125 150 GLU B N 1
ATOM 3658 C CA . GLU B 1 150 ? 9.716 34.161 52.444 1.000 30.025 150 GLU B CA 1
ATOM 3659 C C . GLU B 1 150 ? 10.866 33.907 53.410 1.000 30.652 150 GLU B C 1
ATOM 3660 O O . GLU B 1 150 ? 10.613 33.590 54.573 1.000 27.366 150 GLU B O 1
ATOM 3666 N N . LYS B 1 151 ? 12.099 34.095 52.953 1.000 29.886 151 LYS B N 1
ATOM 3667 C CA . LYS B 1 151 ? 13.228 34.180 53.864 1.000 33.501 151 LYS B CA 1
ATOM 3668 C C . LYS B 1 151 ? 13.108 35.460 54.668 1.000 31.069 151 LYS B C 1
ATOM 3669 O O . LYS B 1 151 ? 12.504 36.425 54.209 1.000 36.279 151 LYS B O 1
ATOM 3675 N N . ILE B 1 152 ? 13.650 35.454 55.887 1.000 32.737 152 ILE B N 1
ATOM 3676 C CA . ILE B 1 152 ? 13.652 36.644 56.720 1.000 34.554 152 ILE B CA 1
ATOM 3677 C C . ILE B 1 152 ? 15.098 36.911 57.123 1.000 35.087 152 ILE B C 1
ATOM 3678 O O . ILE B 1 152 ? 15.775 36.018 57.624 1.000 31.279 152 ILE B O 1
ATOM 3683 N N . ASN B 1 153 ? 15.592 38.109 56.799 1.000 34.772 153 ASN B N 1
ATOM 3684 C CA . ASN B 1 153 ? 16.967 38.461 57.118 1.000 40.100 153 ASN B CA 1
ATOM 3685 C C . ASN B 1 153 ? 17.895 37.391 56.538 1.000 38.346 153 ASN B C 1
ATOM 3686 O O . ASN B 1 153 ? 18.836 36.947 57.189 1.000 41.349 153 ASN B O 1
ATOM 3691 N N . GLY B 1 154 ? 17.592 36.920 55.324 1.000 35.475 154 GLY B N 1
ATOM 3692 C CA . GLY B 1 154 ? 18.479 36.023 54.600 1.000 34.767 154 GLY B CA 1
ATOM 3693 C C . GLY B 1 154 ? 18.416 34.572 55.070 1.000 34.272 154 GLY B C 1
ATOM 3694 O O . GLY B 1 154 ? 19.212 33.760 54.606 1.000 34.788 154 GLY B O 1
ATOM 3695 N N . LYS B 1 155 ? 17.457 34.231 55.957 1.000 31.324 155 LYS B N 1
ATOM 3696 C CA . LYS B 1 155 ? 17.369 32.873 56.477 1.000 30.707 155 LYS B CA 1
ATOM 3697 C C . LYS B 1 155 ? 15.984 32.281 56.186 1.000 24.883 155 LYS B C 1
ATOM 3698 O O . LYS B 1 155 ? 14.988 33.000 56.171 1.000 26.398 155 LYS B O 1
ATOM 3704 N N . TYR B 1 156 ? 15.962 30.962 55.990 1.000 25.058 156 TYR B N 1
ATOM 3705 C CA . TYR B 1 156 ? 14.728 30.188 56.031 1.000 24.881 156 TYR B CA 1
ATOM 3706 C C . TYR B 1 156 ? 14.242 30.081 57.473 1.000 26.391 156 TYR B C 1
ATOM 3707 O O . TYR B 1 156 ? 15.051 29.936 58.400 1.000 26.580 156 TYR B O 1
ATOM 3716 N N . VAL B 1 157 ? 12.929 30.209 57.666 1.000 27.027 157 VAL B N 1
ATOM 3717 C CA . VAL B 1 157 ? 12.388 30.116 59.018 1.000 28.609 157 VAL B CA 1
ATOM 3718 C C . VAL B 1 157 ? 11.245 29.105 59.015 1.000 27.006 157 VAL B C 1
ATOM 3719 O O . VAL B 1 157 ? 10.449 29.057 58.077 1.000 24.786 157 VAL B O 1
ATOM 3723 N N . MET B 1 158 ? 11.236 28.238 60.039 1.000 24.732 158 MET B N 1
ATOM 3724 C CA . MET B 1 158 ? 10.208 27.225 60.144 1.000 25.982 158 MET B CA 1
ATOM 3725 C C . MET B 1 158 ? 9.475 27.347 61.473 1.000 26.130 158 MET B C 1
ATOM 3726 O O . MET B 1 158 ? 10.023 27.802 62.482 1.000 26.391 158 MET B O 1
ATOM 3731 N N . LEU B 1 159 ? 8.224 26.914 61.433 1.000 24.823 159 LEU B N 1
ATOM 3732 C CA . LEU B 1 159 ? 7.432 26.697 62.631 1.000 24.030 159 LEU B CA 1
ATOM 3733 C C . LEU B 1 159 ? 7.316 25.204 62.868 1.000 22.769 159 LEU B C 1
ATOM 3734 O O . LEU B 1 159 ? 7.248 24.432 61.920 1.000 24.711 159 LEU B O 1
ATOM 3739 N N . HIS B 1 160 ? 7.359 24.802 64.142 1.000 21.434 160 HIS B N 1
ATOM 3740 C CA . HIS B 1 160 ? 7.249 23.397 64.491 1.000 20.291 160 HIS B CA 1
ATOM 3741 C C . HIS B 1 160 ? 6.533 23.294 65.830 1.000 18.371 160 HIS B C 1
ATOM 3742 O O . HIS B 1 160 ? 5.928 24.273 66.257 1.000 19.368 160 HIS B O 1
ATOM 3749 N N . ARG B 1 161 ? 6.557 22.122 66.444 1.000 19.206 161 ARG B N 1
ATOM 3750 C CA . ARG B 1 161 ? 5.670 21.888 67.573 1.000 20.149 161 ARG B CA 1
ATOM 3751 C C . ARG B 1 161 ? 6.266 20.869 68.528 1.000 21.648 161 ARG B C 1
ATOM 3752 O O . ARG B 1 161 ? 5.681 19.818 68.773 1.000 25.057 161 ARG B O 1
ATOM 3760 N N . ARG B 1 162 ? 7.390 21.217 69.144 1.000 23.129 162 ARG B N 1
ATOM 3761 C CA . ARG B 1 162 ? 7.833 20.446 70.302 1.000 25.130 162 ARG B CA 1
ATOM 3762 C C . ARG B 1 162 ? 6.732 20.520 71.344 1.000 23.117 162 ARG B C 1
ATOM 3763 O O . ARG B 1 162 ? 6.329 21.611 71.719 1.000 26.578 162 ARG B O 1
ATOM 3771 N N . TYR B 1 163 ? 6.239 19.356 71.767 1.000 23.775 163 TYR B N 1
ATOM 3772 C CA . TYR B 1 163 ? 4.965 19.303 72.461 1.000 28.300 163 TYR B CA 1
ATOM 3773 C C . TYR B 1 163 ? 5.015 20.122 73.745 1.000 30.186 163 TYR B C 1
ATOM 3774 O O . TYR B 1 163 ? 6.007 20.010 74.462 1.000 30.732 163 TYR B O 1
ATOM 3783 N N . PRO B 1 164 ? 3.982 20.909 74.142 1.000 27.353 164 PRO B N 1
ATOM 3784 C CA . PRO B 1 164 ? 2.755 21.178 73.380 1.000 25.316 164 PRO B CA 1
ATOM 3785 C C . PRO B 1 164 ? 2.622 22.566 72.757 1.000 25.641 164 PRO B C 1
ATOM 3786 O O . PRO B 1 164 ? 1.515 23.072 72.581 1.000 24.267 164 PRO B O 1
ATOM 3790 N N . ASP B 1 165 ? 3.773 23.182 72.452 1.000 22.184 165 ASP B N 1
ATOM 3791 C CA . ASP B 1 165 ? 3.858 24.583 72.083 1.000 23.020 165 ASP B CA 1
ATOM 3792 C C . ASP B 1 165 ? 4.256 24.728 70.608 1.000 18.919 165 ASP B C 1
ATOM 3793 O O . ASP B 1 165 ? 4.882 23.852 70.059 1.000 20.567 165 ASP B O 1
ATOM 3798 N N . ILE B 1 166 ? 3.897 25.848 70.003 1.000 21.132 166 ILE B N 1
ATOM 3799 C CA . ILE B 1 166 ? 4.442 26.230 68.708 1.000 21.856 166 ILE B CA 1
ATOM 3800 C C . ILE B 1 166 ? 5.847 26.773 68.941 1.000 22.128 166 ILE B C 1
ATOM 3801 O O . ILE B 1 166 ? 6.023 27.638 69.809 1.000 22.546 166 ILE B O 1
ATOM 3806 N N . TRP B 1 167 ? 6.788 26.251 68.142 1.000 19.197 167 TRP B N 1
ATOM 3807 C CA . TRP B 1 167 ? 8.173 26.683 68.142 1.000 22.958 167 TRP B CA 1
ATOM 3808 C C . TRP B 1 167 ? 8.541 27.307 66.795 1.000 24.072 167 TRP B C 1
ATOM 3809 O O . TRP B 1 167 ? 7.870 27.092 65.766 1.000 21.900 167 TRP B O 1
ATOM 3820 N N . ILE B 1 168 ? 9.631 28.070 66.802 1.000 24.979 168 ILE B N 1
ATOM 3821 C CA . ILE B 1 168 ? 10.220 28.602 65.575 1.000 25.978 168 ILE B CA 1
ATOM 3822 C C . ILE B 1 168 ? 11.679 28.171 65.549 1.000 26.869 168 ILE B C 1
ATOM 3823 O O . ILE B 1 168 ? 12.273 27.888 66.602 1.000 22.846 168 ILE B O 1
ATOM 3828 N N . ALA B 1 169 ? 12.250 28.122 64.341 1.000 25.754 169 ALA B N 1
ATOM 3829 C CA . ALA B 1 169 ? 13.667 27.861 64.167 1.000 23.958 169 ALA B CA 1
ATOM 3830 C C . ALA B 1 169 ? 14.122 28.431 62.826 1.000 27.531 169 ALA B C 1
ATOM 3831 O O . ALA B 1 169 ? 13.294 28.817 61.992 1.000 25.203 169 ALA B O 1
ATOM 3833 N N . PHE B 1 170 ? 15.449 28.498 62.645 1.000 25.033 170 PHE B N 1
ATOM 3834 C CA . PHE B 1 170 ? 16.057 29.251 61.552 1.000 23.059 170 PHE B CA 1
ATOM 3835 C C . PHE B 1 170 ? 17.088 28.367 60.867 1.000 24.041 170 PHE B C 1
ATOM 3836 O O . PHE B 1 170 ? 17.648 27.463 61.496 1.000 24.088 170 PHE B O 1
ATOM 3844 N N . SER B 1 171 ? 17.312 28.609 59.560 1.000 27.587 171 SER B N 1
ATOM 3845 C CA . SER B 1 171 ? 18.248 27.810 58.790 1.000 28.758 171 SER B CA 1
ATOM 3846 C C . SER B 1 171 ? 18.786 28.611 57.607 1.000 32.288 171 SER B C 1
ATOM 3847 O O . SER B 1 171 ? 18.055 29.388 56.998 1.000 32.411 171 SER B O 1
ATOM 3850 N N . ASP B 1 172 ? 20.069 28.398 57.289 1.000 34.509 172 ASP B N 1
ATOM 3851 C CA . ASP B 1 172 ? 20.685 29.014 56.118 1.000 35.854 172 ASP B CA 1
ATOM 3852 C C . ASP B 1 172 ? 20.591 28.057 54.925 1.000 32.544 172 ASP B C 1
ATOM 3853 O O . ASP B 1 172 ? 20.708 28.511 53.796 1.000 40.258 172 ASP B O 1
ATOM 3858 N N . ASP B 1 173 ? 20.366 26.754 55.160 1.000 36.823 173 ASP B N 1
ATOM 3859 C CA . ASP B 1 173 ? 20.529 25.748 54.119 1.000 36.402 173 ASP B CA 1
ATOM 3860 C C . ASP B 1 173 ? 19.389 24.719 54.064 1.000 38.522 173 ASP B C 1
ATOM 3861 O O . ASP B 1 173 ? 19.506 23.729 53.348 1.000 35.268 173 ASP B O 1
ATOM 3866 N N . LEU B 1 174 ? 18.324 24.894 54.858 1.000 37.793 174 LEU B N 1
ATOM 3867 C CA . LEU B 1 174 ? 17.206 23.953 54.930 1.000 35.768 174 LEU B CA 1
ATOM 3868 C C . LEU B 1 174 ? 17.604 22.575 55.450 1.000 39.764 174 LEU B C 1
ATOM 3869 O O . LEU B 1 174 ? 16.810 21.651 55.362 1.000 47.432 174 LEU B O 1
ATOM 3874 N N . LYS B 1 175 ? 18.799 22.412 56.011 1.000 39.234 175 LYS B N 1
ATOM 3875 C CA . LYS B 1 175 ? 19.189 21.115 56.555 1.000 40.345 175 LYS B CA 1
ATOM 3876 C C . LYS B 1 175 ? 19.528 21.230 58.044 1.000 36.581 175 LYS B C 1
ATOM 3877 O O . LYS B 1 175 ? 19.191 20.342 58.823 1.000 38.431 175 LYS B O 1
ATOM 3883 N N . ASN B 1 176 ? 20.193 22.331 58.420 1.000 37.754 176 ASN B N 1
ATOM 3884 C CA . ASN B 1 176 ? 20.609 22.585 59.795 1.000 33.249 176 ASN B CA 1
ATOM 3885 C C . ASN B 1 176 ? 19.754 23.711 60.353 1.000 30.634 176 ASN B C 1
ATOM 3886 O O . ASN B 1 176 ? 19.732 24.819 59.806 1.000 29.472 176 ASN B O 1
ATOM 3891 N N . TRP B 1 177 ? 19.064 23.405 61.456 1.000 26.999 177 TRP B N 1
ATOM 3892 C CA . TRP B 1 177 ? 18.164 24.345 62.090 1.000 25.801 177 TRP B CA 1
ATOM 3893 C C . TRP B 1 177 ? 18.745 24.780 63.433 1.000 24.267 177 TRP B C 1
ATOM 3894 O O . TRP B 1 177 ? 19.301 23.960 64.147 1.000 30.647 177 TRP B O 1
ATOM 3905 N N . TYR B 1 178 ? 18.591 26.062 63.765 1.000 25.921 178 TYR B N 1
ATOM 3906 C CA . TYR B 1 178 ? 19.176 26.598 64.988 1.000 28.964 178 TYR B CA 1
ATOM 3907 C C . TYR B 1 178 ? 18.290 27.726 65.502 1.000 28.428 178 TYR B C 1
ATOM 3908 O O . TYR B 1 178 ? 17.301 28.088 64.868 1.000 25.939 178 TYR B O 1
ATOM 3917 N N . ASP B 1 179 ? 18.659 28.277 66.670 1.000 25.701 179 ASP B N 1
ATOM 3918 C CA . ASP B 1 179 ? 17.896 29.310 67.342 1.000 27.703 179 ASP B CA 1
ATOM 3919 C C . ASP B 1 179 ? 16.439 28.872 67.525 1.000 25.945 179 ASP B C 1
ATOM 3920 O O . ASP B 1 179 ? 15.540 29.692 67.360 1.000 27.922 179 ASP B O 1
ATOM 3925 N N . HIS B 1 180 ? 16.228 27.614 67.923 1.000 24.804 180 HIS B N 1
ATOM 3926 C CA . HIS B 1 180 ? 14.919 27.123 68.320 1.000 24.631 180 HIS B CA 1
ATOM 3927 C C . HIS B 1 180 ? 14.383 27.897 69.525 1.000 27.114 180 HIS B C 1
ATOM 3928 O O . HIS B 1 180 ? 15.078 28.043 70.521 1.000 25.193 180 HIS B O 1
ATOM 3935 N N . LYS B 1 181 ? 13.135 28.359 69.472 1.000 24.603 181 LYS B N 1
ATOM 3936 C CA . LYS B 1 181 ? 12.485 28.847 70.670 1.000 28.653 181 LYS B CA 1
ATOM 3937 C C . LYS B 1 181 ? 10.970 28.670 70.581 1.000 28.940 181 LYS B C 1
ATOM 3938 O O . LYS B 1 181 ? 10.386 28.685 69.500 1.000 28.196 181 LYS B O 1
ATOM 3944 N N . PRO B 1 182 ? 10.292 28.480 71.733 1.000 28.563 182 PRO B N 1
ATOM 3945 C CA . PRO B 1 182 ? 8.834 28.429 71.763 1.000 27.359 182 PRO B CA 1
ATOM 3946 C C . PRO B 1 182 ? 8.266 29.825 71.580 1.000 27.323 182 PRO B C 1
ATOM 3947 O O . PRO B 1 182 ? 8.819 30.801 72.093 1.000 27.757 182 PRO B O 1
ATOM 3951 N N . ILE B 1 183 ? 7.177 29.940 70.817 1.000 23.895 183 ILE B N 1
ATOM 3952 C CA . ILE B 1 183 ? 6.574 31.245 70.602 1.000 23.854 183 ILE B CA 1
ATOM 3953 C C . ILE B 1 183 ? 5.117 31.277 71.059 1.000 25.044 183 ILE B C 1
ATOM 3954 O O . ILE B 1 183 ? 4.584 32.355 71.254 1.000 28.336 183 ILE B O 1
ATOM 3959 N N . LEU B 1 184 ? 4.459 30.127 71.212 1.000 25.656 184 LEU B N 1
ATOM 3960 C CA . LEU B 1 184 ? 3.048 30.111 71.578 1.000 24.885 184 LEU B CA 1
ATOM 3961 C C . LEU B 1 184 ? 2.769 28.883 72.432 1.000 23.155 184 LEU B C 1
ATOM 3962 O O . LEU B 1 184 ? 3.135 27.775 72.059 1.000 24.597 184 LEU B O 1
ATOM 3967 N N . LYS B 1 185 ? 2.069 29.091 73.553 1.000 24.759 185 LYS B N 1
ATOM 3968 C CA . LYS B 1 185 ? 1.789 28.024 74.497 1.000 26.508 185 LYS B CA 1
ATOM 3969 C C . LYS B 1 185 ? 0.283 27.904 74.742 1.000 23.035 185 LYS B C 1
ATOM 3970 O O . LYS B 1 185 ? -0.467 28.856 74.571 1.000 23.649 185 LYS B O 1
ATOM 3976 N N . PRO B 1 186 ? -0.181 26.716 75.167 1.000 24.323 186 PRO B N 1
ATOM 3977 C CA . PRO B 1 186 ? -1.558 26.528 75.626 1.000 26.857 186 PRO B CA 1
ATOM 3978 C C . PRO B 1 186 ? -1.844 27.421 76.828 1.000 29.683 186 PRO B C 1
ATOM 3979 O O . PRO B 1 186 ? -0.917 27.809 77.540 1.000 28.879 186 PRO B O 1
ATOM 3983 N N . ILE B 1 187 ? -3.120 27.739 77.026 1.000 29.844 187 ILE B N 1
ATOM 3984 C CA . ILE B 1 187 ? -3.570 28.531 78.163 1.000 29.505 187 ILE B CA 1
ATOM 3985 C C . ILE B 1 187 ? -4.506 27.659 79.008 1.000 33.669 187 ILE B C 1
ATOM 3986 O O . ILE B 1 187 ? -5.547 27.208 78.527 1.000 30.901 187 ILE B O 1
ATOM 3991 N N . PRO B 1 188 ? -4.150 27.368 80.290 1.000 33.790 188 PRO B N 1
ATOM 3992 C CA . PRO B 1 188 ? -4.972 26.502 81.144 1.000 32.567 188 PRO B CA 1
ATOM 3993 C C . PRO B 1 188 ? -6.402 27.007 81.280 1.000 26.852 188 PRO B C 1
ATOM 3994 O O . PRO B 1 188 ? -6.666 28.211 81.217 1.000 25.869 188 PRO B O 1
ATOM 3998 N N . ASN B 1 189 ? -7.332 26.056 81.403 1.000 33.212 189 ASN B N 1
ATOM 3999 C CA . ASN B 1 189 ? -8.730 26.331 81.699 1.000 34.907 189 ASN B CA 1
ATOM 4000 C C . ASN B 1 189 ? -9.387 27.168 80.612 1.000 31.550 189 ASN B C 1
ATOM 4001 O O . ASN B 1 189 ? -10.252 27.993 80.911 1.000 29.274 189 ASN B O 1
ATOM 4006 N N . THR B 1 190 ? -8.982 26.948 79.341 1.000 28.299 190 THR B N 1
ATOM 4007 C CA . THR B 1 190 ? -9.631 27.588 78.209 1.000 24.428 190 THR B CA 1
ATOM 4008 C C . THR B 1 190 ? -9.855 26.551 77.107 1.000 20.560 190 THR B C 1
ATOM 4009 O O . THR B 1 190 ? -9.404 25.421 77.240 1.000 22.102 190 THR B O 1
ATOM 4013 N N . TRP B 1 191 ? -10.416 27.019 75.999 1.000 20.518 191 TRP B N 1
ATOM 4014 C CA . TRP B 1 191 ? -10.559 26.242 74.769 1.000 20.854 191 TRP B CA 1
ATOM 4015 C C . TRP B 1 191 ? -9.210 25.814 74.191 1.000 22.238 191 TRP B C 1
ATOM 4016 O O . TRP B 1 191 ? -9.164 24.896 73.365 1.000 21.772 191 TRP B O 1
ATOM 4027 N N . GLU B 1 192 ? -8.109 26.441 74.651 1.000 24.446 192 GLU B N 1
ATOM 4028 C CA . GLU B 1 192 ? -6.788 26.165 74.092 1.000 23.984 192 GLU B CA 1
ATOM 4029 C C . GLU B 1 192 ? -5.820 25.675 75.164 1.000 25.916 192 GLU B C 1
ATOM 4030 O O . GLU B 1 192 ? -4.654 26.099 75.188 1.000 25.259 192 GLU B O 1
ATOM 4036 N N . SER B 1 193 ? -6.285 24.729 76.003 1.000 25.411 193 SER B N 1
ATOM 4037 C CA . SER B 1 193 ? -5.541 24.297 77.174 1.000 25.148 193 SER B CA 1
ATOM 4038 C C . SER B 1 193 ? -4.604 23.116 76.947 1.000 25.653 193 SER B C 1
ATOM 4039 O O . SER B 1 193 ? -3.593 22.994 77.647 1.000 26.322 193 SER B O 1
ATOM 4042 N N . ALA B 1 194 ? -4.940 22.181 76.053 1.000 24.533 194 ALA B N 1
ATOM 4043 C CA . ALA B 1 194 ? -4.214 20.925 75.998 1.000 24.881 194 ALA B CA 1
ATOM 4044 C C . ALA B 1 194 ? -2.956 21.062 75.138 1.000 25.589 194 ALA B C 1
ATOM 4045 O O . ALA B 1 194 ? -1.905 20.542 75.504 1.000 24.715 194 ALA B O 1
ATOM 4047 N N . ARG B 1 195 ? -3.091 21.708 73.977 1.000 24.248 195 ARG B N 1
ATOM 4048 C CA . ARG B 1 195 ? -1.988 21.789 73.025 1.000 23.182 195 ARG B CA 1
ATOM 4049 C C . ARG B 1 195 ? -2.341 22.833 71.978 1.000 21.770 195 ARG B C 1
ATOM 4050 O O . ARG B 1 195 ? -3.518 23.111 71.739 1.000 20.001 195 ARG B O 1
ATOM 4058 N N . VA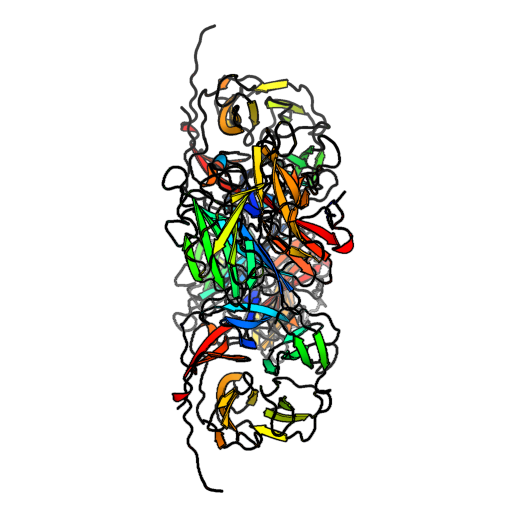L B 1 196 ? -1.295 23.416 71.362 1.000 22.268 196 VAL B N 1
ATOM 4059 C CA . VAL B 1 196 ? -1.466 24.335 70.244 1.000 21.990 196 VAL B CA 1
ATOM 4060 C C . VAL B 1 196 ? -0.531 23.871 69.127 1.000 21.486 196 VAL B C 1
ATOM 4061 O O . VAL B 1 196 ? 0.383 23.103 69.371 1.000 21.228 196 VAL B O 1
ATOM 4065 N N . GLY B 1 197 ? -0.839 24.289 67.899 1.000 21.150 197 GLY B N 1
ATOM 4066 C CA . GLY B 1 197 ? -0.032 23.985 66.731 1.000 20.892 197 GLY B CA 1
ATOM 4067 C C . GLY B 1 197 ? -0.390 24.938 65.608 1.000 19.332 197 GLY B C 1
ATOM 4068 O O . GLY B 1 197 ? -1.457 25.542 65.641 1.000 19.476 197 GLY B O 1
ATOM 4069 N N . ILE B 1 198 ? 0.479 25.080 64.605 1.000 18.633 198 ILE B N 1
ATOM 4070 C CA . ILE B 1 198 ? 0.108 25.944 63.508 1.000 17.330 198 ILE B CA 1
ATOM 4071 C C . ILE B 1 198 ? -1.110 25.355 62.791 1.000 16.760 198 ILE B C 1
ATOM 4072 O O . ILE B 1 198 ? -1.370 24.161 62.836 1.000 18.526 198 ILE B O 1
ATOM 4077 N N . GLY B 1 199 ? -1.806 26.239 62.080 1.000 17.640 199 GLY B N 1
ATOM 4078 C CA . GLY B 1 199 ? -2.695 25.825 61.011 1.000 18.165 199 GLY B CA 1
ATOM 4079 C C . GLY B 1 199 ? -1.896 25.736 59.723 1.000 18.377 199 GLY B C 1
ATOM 4080 O O . GLY B 1 199 ? -0.936 24.989 59.647 1.000 19.331 199 GLY B O 1
ATOM 4081 N N . GLY B 1 200 ? -2.298 26.534 58.731 1.000 18.452 200 GLY B N 1
ATOM 4082 C CA . GLY B 1 200 ? -1.509 26.682 57.536 1.000 19.931 200 GLY B CA 1
ATOM 4083 C C . GLY B 1 200 ? -0.288 27.567 57.781 1.000 19.853 200 GLY B C 1
ATOM 4084 O O . GLY B 1 200 ? -0.110 28.135 58.863 1.000 20.062 200 GLY B O 1
ATOM 4085 N N . PRO B 1 201 ? 0.581 27.711 56.755 1.000 20.101 201 PRO B N 1
ATOM 4086 C CA . PRO B 1 201 ? 1.710 28.626 56.814 1.000 20.634 201 PRO B CA 1
ATOM 4087 C C . PRO B 1 201 ? 1.240 30.049 57.063 1.000 18.712 201 PRO B C 1
ATOM 4088 O O . PRO B 1 201 ? 0.171 30.477 56.626 1.000 20.313 201 PRO B O 1
ATOM 4092 N N . PRO B 1 202 ? 2.076 30.861 57.730 1.000 19.994 202 PRO B N 1
ATOM 4093 C CA . PRO B 1 202 ? 1.712 32.240 58.023 1.000 22.073 202 PRO B CA 1
ATOM 4094 C C . PRO B 1 202 ? 1.662 33.079 56.747 1.000 22.612 202 PRO B C 1
ATOM 4095 O O . PRO B 1 202 ? 2.283 32.730 55.736 1.000 23.051 202 PRO B O 1
ATOM 4099 N N . ILE B 1 203 ? 0.894 34.163 56.812 1.000 24.725 203 ILE B N 1
ATOM 4100 C CA . ILE B 1 203 ? 0.693 35.052 55.675 1.000 24.648 203 ILE B CA 1
ATOM 4101 C C . ILE B 1 203 ? 1.221 36.440 56.024 1.000 25.880 203 ILE B C 1
ATOM 4102 O O . ILE B 1 203 ? 0.872 36.991 57.053 1.000 27.136 203 ILE B O 1
ATOM 4107 N N . LYS B 1 204 ? 2.017 37.031 55.138 1.000 28.634 204 LYS B N 1
ATOM 4108 C CA . LYS B 1 204 ? 2.591 38.337 55.412 1.000 29.033 204 LYS B CA 1
ATOM 4109 C C . LYS B 1 204 ? 1.530 39.420 55.234 1.000 30.512 204 LYS B C 1
ATOM 4110 O O . LYS B 1 204 ? 0.790 39.415 54.250 1.000 31.655 204 LYS B O 1
ATOM 4116 N N . THR B 1 205 ? 1.451 40.332 56.215 1.000 32.266 205 THR B N 1
ATOM 4117 C CA . THR B 1 205 ? 0.607 41.516 56.137 1.000 35.876 205 THR B CA 1
ATOM 4118 C C . THR B 1 205 ? 1.458 42.734 56.491 1.000 37.753 205 THR B C 1
ATOM 4119 O O . THR B 1 205 ? 2.584 42.584 56.974 1.000 34.468 205 THR B O 1
ATOM 4123 N N . LYS B 1 206 ? 0.903 43.935 56.264 1.000 43.001 206 LYS B N 1
ATOM 4124 C CA . LYS B 1 206 ? 1.613 45.166 56.591 1.000 50.806 206 LYS B CA 1
ATOM 4125 C C . LYS B 1 206 ? 1.846 45.255 58.099 1.000 46.211 206 LYS B C 1
ATOM 4126 O O . LYS B 1 206 ? 2.861 45.806 58.525 1.000 46.856 206 LYS B O 1
ATOM 4132 N N . ASP B 1 207 ? 0.940 44.674 58.900 1.000 47.569 207 ASP B N 1
ATOM 4133 C CA . ASP B 1 207 ? 1.021 44.766 60.352 1.000 43.131 207 ASP B CA 1
ATOM 4134 C C . ASP B 1 207 ? 1.806 43.624 61.002 1.000 36.452 207 ASP B C 1
ATOM 4135 O O . ASP B 1 207 ? 2.017 43.663 62.201 1.000 35.641 207 ASP B O 1
ATOM 4140 N N . GLY B 1 208 ? 2.270 42.635 60.233 1.000 34.654 208 GLY B N 1
ATOM 4141 C CA . GLY B 1 208 ? 2.951 41.474 60.802 1.000 33.285 208 GLY B CA 1
ATOM 4142 C C . GLY B 1 208 ? 2.578 40.183 60.067 1.000 29.204 208 GLY B C 1
ATOM 4143 O O . GLY B 1 208 ? 1.779 40.206 59.138 1.000 29.213 208 GLY B O 1
ATOM 4144 N N . TRP B 1 209 ? 3.154 39.061 60.512 1.000 30.885 209 TRP B N 1
ATOM 4145 C CA . TRP B 1 209 ? 2.766 37.742 60.047 1.000 30.019 209 TRP B CA 1
ATOM 4146 C C . TRP B 1 209 ? 1.453 37.307 60.696 1.000 27.113 209 TRP B C 1
ATOM 4147 O O . TRP B 1 209 ? 1.378 37.162 61.913 1.000 28.967 209 TRP B O 1
ATOM 4158 N N . PHE B 1 210 ? 0.445 37.072 59.849 1.000 26.194 210 PHE B N 1
ATOM 4159 C CA . PHE B 1 210 ? -0.829 36.538 60.275 1.000 26.852 210 PHE B CA 1
ATOM 4160 C C . PHE B 1 210 ? -0.737 35.020 60.280 1.000 26.242 210 PHE B C 1
ATOM 4161 O O . PHE B 1 210 ? -0.511 34.414 59.233 1.000 26.659 210 PHE B O 1
ATOM 4169 N N . LEU B 1 211 ? -0.885 34.441 61.472 1.000 25.960 211 LEU B N 1
ATOM 4170 C CA . LEU B 1 211 ? -0.742 33.010 61.655 1.000 25.265 211 LEU B CA 1
ATOM 4171 C C . LEU B 1 211 ? -2.037 32.468 62.247 1.000 26.084 211 LEU B C 1
ATOM 4172 O O . LEU B 1 211 ? -2.452 32.845 63.342 1.000 24.105 211 LEU B O 1
ATOM 4177 N N . ILE B 1 212 ? -2.687 31.584 61.490 1.000 23.379 212 ILE B N 1
ATOM 4178 C CA . ILE B 1 212 ? -3.746 30.780 62.062 1.000 21.383 212 ILE B CA 1
ATOM 4179 C C . ILE B 1 212 ? -3.105 29.620 62.809 1.000 20.753 212 ILE B C 1
ATOM 4180 O O . ILE B 1 212 ? -2.161 28.995 62.325 1.000 22.477 212 ILE B O 1
ATOM 4185 N N . TYR B 1 213 ? -3.610 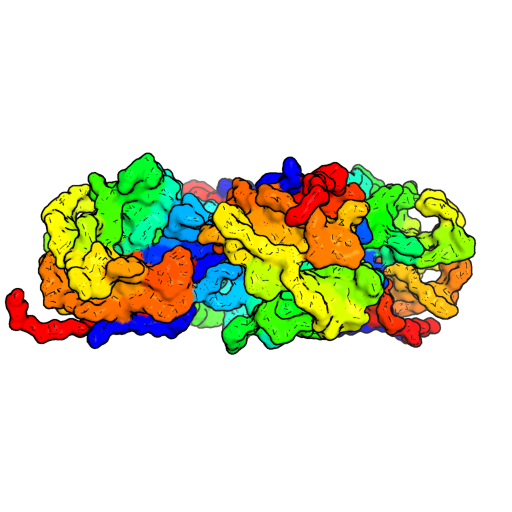29.357 64.018 1.000 19.355 213 TYR B N 1
ATOM 4186 C CA . TYR B 1 213 ? -3.186 28.213 64.806 1.000 18.049 213 TYR B CA 1
ATOM 4187 C C . TYR B 1 213 ? -4.410 27.366 65.171 1.000 18.775 213 TYR B C 1
ATOM 4188 O O . TYR B 1 213 ? -5.550 27.804 65.030 1.000 20.613 213 TYR B O 1
ATOM 4197 N N . HIS B 1 214 ? -4.155 26.134 65.566 1.000 19.508 214 HIS B N 1
ATOM 4198 C CA . HIS B 1 214 ? -5.177 25.291 66.159 1.000 21.814 214 HIS B CA 1
ATOM 4199 C C . HIS B 1 214 ? -4.854 25.031 67.618 1.000 20.957 214 HIS B C 1
ATOM 4200 O O . HIS B 1 214 ? -3.723 25.192 68.074 1.000 22.596 214 HIS B O 1
ATOM 4207 N N . ALA B 1 215 ? -5.887 24.614 68.356 1.000 20.901 215 ALA B N 1
ATOM 4208 C CA . ALA B 1 215 ? -5.711 24.148 69.718 1.000 21.440 215 ALA B CA 1
ATOM 4209 C C . ALA B 1 215 ? -6.752 23.080 70.018 1.000 21.386 215 ALA B C 1
ATOM 4210 O O . ALA B 1 215 ? -7.821 23.056 69.396 1.000 23.149 215 ALA B O 1
ATOM 4212 N N . ALA B 1 216 ? -6.409 22.224 70.977 1.000 21.596 216 ALA B N 1
ATOM 4213 C CA . ALA B 1 216 ? -7.333 21.278 71.562 1.000 21.338 216 ALA B CA 1
ATOM 4214 C C . ALA B 1 216 ? -7.604 21.681 73.011 1.000 23.728 216 ALA B C 1
ATOM 4215 O O . ALA B 1 216 ? -6.692 22.142 73.718 1.000 25.027 216 ALA B O 1
ATOM 4217 N N . ASP B 1 217 ? -8.851 21.495 73.439 1.000 22.363 217 ASP B N 1
ATOM 4218 C CA . ASP B 1 217 ? -9.243 21.690 74.830 1.000 21.947 217 ASP B CA 1
ATOM 4219 C C . ASP B 1 217 ? -9.086 20.368 75.574 1.000 23.337 217 ASP B C 1
ATOM 4220 O O . ASP B 1 217 ? -8.549 19.391 75.041 1.000 25.829 217 ASP B O 1
ATOM 4225 N N . ASP B 1 218 ? -9.539 20.332 76.835 1.000 24.822 218 ASP B N 1
ATOM 4226 C CA . ASP B 1 218 ? -9.329 19.182 77.694 1.000 28.015 218 ASP B CA 1
ATOM 4227 C C . ASP B 1 218 ? -10.251 18.029 77.299 1.000 24.845 218 ASP B C 1
ATOM 4228 O O . ASP B 1 218 ? -10.085 16.933 77.808 1.000 25.867 218 ASP B O 1
ATOM 4233 N N . ASN B 1 219 ? -11.204 18.266 76.383 1.000 24.584 219 ASN B N 1
ATOM 4234 C CA . ASN B 1 219 ? -12.063 17.207 75.852 1.000 25.022 219 ASN B CA 1
ATOM 4235 C C . ASN B 1 219 ? -11.681 16.865 74.412 1.000 26.296 219 ASN B C 1
ATOM 4236 O O . ASN B 1 219 ? -12.439 16.199 73.706 1.000 27.483 219 ASN B O 1
ATOM 4241 N N . ASN B 1 220 ? -10.524 17.375 73.973 1.000 24.519 220 ASN B N 1
ATOM 4242 C CA . ASN B 1 220 ? -9.967 17.051 72.664 1.000 25.088 220 ASN B CA 1
ATOM 4243 C C . ASN B 1 220 ? -10.798 17.650 71.528 1.000 22.087 220 ASN B C 1
ATOM 4244 O O . ASN B 1 220 ? -10.751 17.154 70.394 1.000 20.885 220 ASN B O 1
ATOM 4249 N N . VAL B 1 221 ? -11.519 18.738 71.807 1.000 18.907 221 VAL B N 1
ATOM 4250 C CA . VAL B 1 221 ? -12.177 19.515 70.768 1.000 20.786 221 VAL B CA 1
ATOM 4251 C C . VAL B 1 221 ? -11.142 20.443 70.138 1.000 23.254 221 VAL B C 1
ATOM 4252 O O . VAL B 1 221 ? -10.426 21.139 70.847 1.000 23.333 221 VAL B O 1
ATOM 4256 N N . TYR B 1 222 ? -11.100 20.462 68.800 1.000 20.804 222 TYR B N 1
ATOM 4257 C CA . TYR B 1 222 ? -10.149 21.273 68.055 1.000 20.099 222 TYR B CA 1
ATOM 4258 C C . TYR B 1 222 ? -10.849 22.491 67.466 1.000 20.017 222 TYR B C 1
ATOM 4259 O O . TYR B 1 222 ? -11.897 22.378 66.825 1.000 19.293 222 TYR B O 1
ATOM 4268 N N . ARG B 1 223 ? -10.223 23.653 67.662 1.000 17.144 223 ARG B N 1
ATOM 4269 C CA . ARG B 1 223 ? -10.665 24.933 67.144 1.000 17.929 223 ARG B CA 1
ATOM 4270 C C . ARG B 1 223 ? -9.459 25.680 66.568 1.000 17.396 223 ARG B C 1
ATOM 4271 O O . ARG B 1 223 ? -8.327 25.347 66.893 1.000 19.745 223 ARG B O 1
ATOM 4279 N N . LEU B 1 224 ? -9.736 26.696 65.753 1.000 18.864 224 LEU B N 1
ATOM 4280 C CA . LEU B 1 224 ? -8.713 27.558 65.184 1.000 20.202 224 LEU B CA 1
ATOM 4281 C C . LEU B 1 224 ? -8.710 28.896 65.919 1.000 21.604 224 LEU B C 1
ATOM 4282 O O . LEU B 1 224 ? -9.765 29.403 66.310 1.000 23.331 224 LEU B O 1
ATOM 4287 N N . GLY B 1 225 ? -7.503 29.470 66.040 1.000 23.479 225 GLY B N 1
ATOM 4288 C CA . GLY B 1 225 ? -7.316 30.821 66.531 1.000 22.801 225 GLY B CA 1
ATOM 4289 C C . GLY B 1 225 ? -6.383 31.602 65.605 1.000 25.999 225 GLY B C 1
ATOM 4290 O O . GLY B 1 225 ? -5.867 31.071 64.600 1.000 22.955 225 GLY B O 1
ATOM 4291 N N . ALA B 1 226 ? -6.098 32.845 65.992 1.000 24.885 226 ALA B N 1
ATOM 4292 C CA . ALA B 1 226 ? -5.218 33.699 65.209 1.000 25.455 226 ALA B CA 1
ATOM 4293 C C . ALA B 1 226 ? -4.228 34.438 66.115 1.000 28.088 226 ALA B C 1
ATOM 4294 O O . ALA B 1 226 ? -4.580 34.849 67.222 1.000 28.454 226 ALA B O 1
ATOM 4296 N N . VAL B 1 227 ? -2.998 34.575 65.608 1.000 28.781 227 VAL B N 1
ATOM 4297 C CA . VAL B 1 227 ? -1.953 35.369 66.231 1.000 31.478 227 VAL B CA 1
ATOM 4298 C C . VAL B 1 227 ? -1.289 36.241 65.161 1.000 31.077 227 VAL B C 1
ATOM 4299 O O . VAL B 1 227 ? -1.314 35.916 63.972 1.000 29.704 227 VAL B O 1
ATOM 4303 N N . LEU B 1 228 ? -0.679 37.351 65.604 1.000 29.558 228 LEU B N 1
ATOM 4304 C CA . LEU B 1 228 ? 0.074 38.242 64.736 1.000 29.848 228 LEU B CA 1
ATOM 4305 C C . LEU B 1 228 ? 1.506 38.311 65.256 1.000 29.572 228 LEU B C 1
ATOM 4306 O O . LEU B 1 228 ? 1.714 38.593 66.433 1.000 31.316 228 LEU B O 1
ATOM 4311 N N . LEU B 1 229 ? 2.485 38.021 64.384 1.000 32.083 229 LEU B N 1
ATOM 4312 C CA . LEU B 1 229 ? 3.897 37.992 64.751 1.000 31.663 229 LEU B CA 1
ATOM 4313 C C . LEU B 1 229 ? 4.611 39.192 64.114 1.000 32.814 229 LEU B C 1
ATOM 4314 O O . LEU B 1 229 ? 4.268 39.634 63.017 1.000 29.137 229 LEU B O 1
ATOM 4319 N N . ASP B 1 230 ? 5.654 39.696 64.785 1.000 36.582 230 ASP B N 1
ATOM 4320 C CA . ASP B 1 230 ? 6.473 40.774 64.234 1.000 37.546 230 ASP B CA 1
ATOM 4321 C C . ASP B 1 230 ? 7.141 40.346 62.920 1.000 32.432 230 ASP B C 1
ATOM 4322 O O . ASP B 1 230 ? 7.653 39.244 62.809 1.000 34.293 230 ASP B O 1
ATOM 4327 N N . LEU B 1 231 ? 7.160 41.246 61.920 1.000 34.465 231 LEU B N 1
ATOM 4328 C CA . LEU B 1 231 ? 7.663 40.951 60.582 1.000 36.238 231 LEU B CA 1
ATOM 4329 C C . LEU B 1 231 ? 9.118 40.493 60.597 1.000 40.978 231 LEU B C 1
ATOM 4330 O O . LEU B 1 231 ? 9.479 39.556 59.885 1.000 37.975 231 LEU B O 1
ATOM 4335 N N . GLU B 1 232 ? 9.970 41.198 61.354 1.000 43.986 232 GLU B N 1
ATOM 4336 C CA . GLU B 1 232 ? 11.406 40.979 61.291 1.000 44.692 232 GLU B CA 1
ATOM 4337 C C . GLU B 1 232 ? 11.836 39.900 62.270 1.000 41.549 232 GLU B C 1
ATOM 4338 O O . GLU B 1 232 ? 12.800 39.184 62.014 1.000 37.486 232 GLU B O 1
ATOM 4344 N N . ASP B 1 233 ? 11.137 39.831 63.407 1.000 38.935 233 ASP B N 1
ATOM 4345 C CA . ASP B 1 233 ? 11.412 38.806 64.396 1.000 38.645 233 ASP B CA 1
ATOM 4346 C C . ASP B 1 233 ? 10.104 38.110 64.756 1.000 38.925 233 ASP B C 1
ATOM 4347 O O . ASP B 1 233 ? 9.409 38.505 65.701 1.000 31.908 233 ASP B O 1
ATOM 4352 N N . PRO B 1 234 ? 9.719 37.063 63.991 1.000 36.694 234 PRO B N 1
ATOM 4353 C CA . PRO B 1 234 ? 8.439 36.396 64.221 1.000 35.545 234 PRO B CA 1
ATOM 4354 C C . PRO B 1 234 ? 8.367 35.572 65.501 1.000 38.827 234 PRO B C 1
ATOM 4355 O O . PRO B 1 234 ? 7.331 34.980 65.797 1.000 39.248 234 PRO B O 1
ATOM 4359 N N . SER B 1 235 ? 9.452 35.547 66.284 1.000 39.017 235 SER B N 1
ATOM 4360 C CA . SER B 1 235 ? 9.383 34.982 67.622 1.000 38.367 235 SER B CA 1
ATOM 4361 C C . SER B 1 235 ? 8.608 35.903 68.562 1.000 34.461 235 SER B C 1
ATOM 4362 O O . SER B 1 235 ? 8.214 35.483 69.647 1.000 45.997 235 SER B O 1
ATOM 4365 N N . LYS B 1 236 ? 8.382 37.163 68.164 1.000 36.147 236 LYS B N 1
ATOM 4366 C CA . LYS B 1 236 ? 7.682 38.090 69.037 1.000 42.070 236 LYS B CA 1
ATOM 4367 C C . LYS B 1 236 ? 6.219 38.166 68.600 1.000 39.440 236 LYS B C 1
ATOM 4368 O O . LYS B 1 236 ? 5.908 38.569 67.475 1.000 34.604 236 LYS B O 1
ATOM 4374 N N . VAL B 1 237 ? 5.338 37.812 69.546 1.000 35.942 237 VAL B N 1
ATOM 4375 C CA . VAL B 1 237 ? 3.907 37.850 69.334 1.000 36.442 237 VAL B CA 1
ATOM 4376 C C . VAL B 1 237 ? 3.403 39.251 69.648 1.000 38.018 237 VAL B C 1
ATOM 4377 O O . VAL B 1 237 ? 3.489 39.689 70.786 1.000 44.600 237 VAL B O 1
ATOM 4381 N N . ILE B 1 238 ? 2.838 39.933 68.652 1.000 34.289 238 ILE B N 1
ATOM 4382 C CA . ILE B 1 238 ? 2.359 41.265 68.932 1.000 39.412 238 ILE B CA 1
ATOM 4383 C C . ILE B 1 238 ? 0.876 41.239 69.282 1.000 41.868 238 ILE B C 1
ATOM 4384 O O . ILE B 1 238 ? 0.442 42.105 70.031 1.000 38.614 238 ILE B O 1
ATOM 4389 N N . ALA B 1 239 ? 0.113 40.220 68.856 1.000 40.853 239 ALA B N 1
ATOM 4390 C CA . ALA B 1 239 ? -1.253 40.089 69.336 1.000 42.708 239 ALA B CA 1
ATOM 4391 C C . ALA B 1 239 ? -1.720 38.650 69.176 1.000 41.945 239 ALA B C 1
ATOM 4392 O O . ALA B 1 239 ? -1.299 37.984 68.241 1.000 40.618 239 ALA B O 1
ATOM 4394 N N . ARG B 1 240 ? -2.533 38.188 70.132 1.000 40.162 240 ARG B N 1
ATOM 4395 C CA . ARG B 1 240 ? -3.129 36.862 70.101 1.000 35.180 240 ARG B CA 1
ATOM 4396 C C . ARG B 1 240 ? -4.605 37.010 70.446 1.000 34.354 240 ARG B C 1
ATOM 4397 O O . ARG B 1 240 ? -4.941 37.555 71.482 1.000 31.074 240 ARG B O 1
ATOM 4405 N N . GLN B 1 241 ? -5.486 36.590 69.549 1.000 32.297 241 GLN B N 1
ATOM 4406 C CA . GLN B 1 241 ? -6.899 36.747 69.804 1.000 30.862 241 GLN B CA 1
ATOM 4407 C C . GLN B 1 241 ? -7.317 35.772 70.903 1.000 29.957 241 GLN B C 1
ATOM 4408 O O . GLN B 1 241 ? -6.878 34.630 70.934 1.000 28.015 241 GLN B O 1
ATOM 4414 N N . LYS B 1 242 ? -8.158 36.258 71.816 1.000 27.423 242 LYS B N 1
ATOM 4415 C CA . LYS B 1 242 ? -8.625 35.465 72.940 1.000 30.268 242 LYS B CA 1
ATOM 4416 C C . LYS B 1 242 ? -9.561 34.334 72.481 1.000 27.698 242 LYS B C 1
ATOM 4417 O O . LYS B 1 242 ? -9.451 33.210 72.965 1.000 26.179 242 LYS B O 1
ATOM 4423 N N . GLU B 1 243 ? -10.508 34.692 71.609 1.000 26.950 243 GLU B N 1
ATOM 4424 C CA . GLU B 1 243 ? -11.583 33.816 71.176 1.000 28.583 243 GLU B CA 1
ATOM 4425 C C . GLU B 1 243 ? -11.132 33.047 69.934 1.000 26.909 243 GLU B C 1
ATOM 4426 O O . GLU B 1 243 ? -10.340 33.563 69.152 1.000 24.885 243 GLU B O 1
ATOM 4432 N N . PRO B 1 244 ? -11.661 31.837 69.682 1.000 26.630 244 PRO B N 1
ATOM 4433 C CA . PRO B 1 244 ? -11.391 31.144 68.416 1.000 24.538 244 PRO B CA 1
ATOM 4434 C C . PRO B 1 244 ? -11.906 31.904 67.197 1.000 23.853 244 PRO B C 1
ATOM 4435 O O . PRO B 1 244 ? -12.806 32.732 67.296 1.000 26.893 244 PRO B O 1
ATOM 4439 N N . ILE B 1 245 ? -11.316 31.623 66.021 1.000 22.743 245 ILE B N 1
ATOM 4440 C CA . ILE B 1 245 ? -11.793 32.177 64.760 1.000 21.887 245 ILE B CA 1
ATOM 4441 C C . ILE B 1 245 ? -12.679 31.164 64.025 1.000 19.965 245 ILE B C 1
ATOM 4442 O O . ILE B 1 245 ? -13.371 31.539 63.077 1.000 19.430 245 ILE B O 1
ATOM 4447 N N . LEU B 1 246 ? -12.621 29.897 64.450 1.000 22.475 246 LEU B N 1
ATOM 4448 C CA . LEU B 1 246 ? -13.446 28.841 63.869 1.000 21.245 246 LEU B CA 1
ATOM 4449 C C . LEU B 1 246 ? -13.580 27.710 64.870 1.000 21.041 246 LEU B C 1
ATOM 4450 O O . LEU B 1 246 ? -12.610 27.308 65.481 1.000 22.359 246 LEU B O 1
ATOM 4455 N N . GLU B 1 247 ? -14.782 27.158 65.022 1.000 21.220 247 GLU B N 1
ATOM 4456 C CA . GLU B 1 247 ? -14.981 26.026 65.906 1.000 21.916 247 GLU B CA 1
ATOM 4457 C C . GLU B 1 247 ? -16.011 25.091 65.286 1.000 18.792 247 GLU B C 1
ATOM 4458 O O . GLU B 1 247 ? -16.741 25.506 64.390 1.000 21.410 247 GLU B O 1
ATOM 4464 N N . PRO B 1 248 ? -16.050 23.810 65.699 1.000 19.678 248 PRO B N 1
ATOM 4465 C CA . PRO B 1 248 ? -16.992 22.856 65.111 1.000 20.346 248 PRO B CA 1
ATOM 4466 C C . PRO B 1 248 ? -18.417 23.345 65.340 1.000 24.136 248 PRO B C 1
ATOM 4467 O O . PRO B 1 248 ? -18.794 23.585 66.487 1.000 22.850 248 PRO B O 1
ATOM 4471 N N . GLU B 1 249 ? -19.177 23.490 64.249 1.000 25.066 249 GLU B N 1
ATOM 4472 C CA . GLU B 1 249 ? -20.566 23.920 64.307 1.000 25.938 249 GLU B CA 1
ATOM 4473 C C . GLU B 1 249 ? -21.448 23.068 63.394 1.000 25.581 249 GLU B C 1
ATOM 4474 O O . GLU B 1 249 ? -22.535 22.674 63.802 1.000 25.082 249 GLU B O 1
ATOM 4480 N N . LEU B 1 250 ? -21.003 22.812 62.156 1.000 22.942 250 LEU B N 1
ATOM 4481 C CA . LEU B 1 250 ? -21.819 22.054 61.219 1.000 22.697 250 LEU B CA 1
ATOM 4482 C C . LEU B 1 250 ? -21.788 20.585 61.614 1.000 22.529 250 LEU B C 1
ATOM 4483 O O . LEU B 1 250 ? -20.846 20.118 62.272 1.000 23.054 250 LEU B O 1
ATOM 4488 N N . GLY B 1 251 ? -22.799 19.820 61.153 1.000 22.200 251 GLY B N 1
ATOM 4489 C CA . GLY B 1 251 ? -22.898 18.415 61.522 1.000 20.906 251 GLY B CA 1
ATOM 4490 C C . GLY B 1 251 ? -21.647 17.610 61.164 1.000 18.674 251 GLY B C 1
ATOM 4491 O O . GLY B 1 251 ? -21.250 16.727 61.930 1.000 19.880 251 GLY B O 1
ATOM 4492 N N . TRP B 1 252 ? -21.016 17.967 60.024 1.000 19.212 252 TRP B N 1
ATOM 4493 C CA . TRP B 1 252 ? -19.879 17.221 59.521 1.000 19.655 252 TRP B CA 1
ATOM 4494 C C . TRP B 1 252 ? -18.552 17.737 60.097 1.000 21.462 252 TRP B C 1
ATOM 4495 O O . TRP B 1 252 ? -17.488 17.193 59.799 1.000 19.785 252 TRP B O 1
ATOM 4506 N N . GLU B 1 253 ? -18.623 18.795 60.909 1.000 19.876 253 GLU B N 1
ATOM 4507 C CA . GLU B 1 253 ? -17.504 19.235 61.737 1.000 19.694 253 GLU B CA 1
ATOM 4508 C C . GLU B 1 253 ? -17.582 18.606 63.123 1.000 20.746 253 GLU B C 1
ATOM 4509 O O . GLU B 1 253 ? -16.548 18.309 63.721 1.000 19.063 253 GLU B O 1
ATOM 4515 N N . LYS B 1 254 ? -18.813 18.454 63.660 1.000 20.281 254 LYS B N 1
ATOM 4516 C CA . LYS B 1 254 ? -19.024 17.917 64.996 1.000 21.100 254 LYS B CA 1
ATOM 4517 C C . LYS B 1 254 ? -18.976 16.395 65.035 1.000 19.823 254 LYS B C 1
ATOM 4518 O O . LYS B 1 254 ? -18.553 15.802 66.027 1.000 18.288 254 LYS B O 1
ATOM 4524 N N . GLU B 1 255 ? -19.401 15.751 63.932 1.000 20.503 255 GLU B N 1
ATOM 4525 C CA . GLU B 1 255 ? -19.446 14.302 63.887 1.000 21.519 255 GLU B CA 1
ATOM 4526 C C . GLU B 1 255 ? -18.735 13.806 62.634 1.000 18.102 255 GLU B C 1
ATOM 4527 O O . GLU B 1 255 ? -18.839 14.397 61.585 1.000 19.619 255 GLU B O 1
ATOM 4533 N N . GLY B 1 256 ? -18.062 12.682 62.797 1.000 19.961 256 GLY B N 1
ATOM 4534 C CA . GLY B 1 256 ? -17.327 12.000 61.747 1.000 19.658 256 GLY B CA 1
ATOM 4535 C C . GLY B 1 256 ? -16.393 11.009 62.411 1.000 20.141 256 GLY B C 1
ATOM 4536 O O . GLY B 1 256 ? -16.644 10.565 63.532 1.000 21.331 256 GLY B O 1
ATOM 4537 N N . TYR B 1 257 ? -15.259 10.703 61.783 1.000 18.647 257 TYR B N 1
ATOM 4538 C CA . TYR B 1 257 ? -14.360 9.718 62.351 1.000 19.008 257 TYR B CA 1
ATOM 4539 C C . TYR B 1 257 ? -13.785 10.204 63.690 1.000 19.474 257 TYR B C 1
ATOM 4540 O O . TYR B 1 257 ? -13.579 9.406 64.604 1.000 20.866 257 TYR B O 1
ATOM 4549 N N . ILE B 1 258 ? -13.525 11.498 63.790 1.000 19.418 258 ILE B N 1
ATOM 4550 C CA . ILE B 1 258 ? -13.083 12.086 65.042 1.000 20.296 258 ILE B CA 1
ATOM 4551 C C . ILE B 1 258 ? -14.037 13.218 65.335 1.000 21.081 258 ILE B C 1
ATOM 4552 O O . ILE B 1 258 ? -14.087 14.169 64.571 1.000 19.313 258 ILE B O 1
ATOM 4557 N N . PRO B 1 259 ? -14.807 13.182 66.444 1.000 21.218 259 PRO B N 1
ATOM 4558 C CA . PRO B 1 259 ? -15.767 14.244 66.706 1.000 22.344 259 PRO B CA 1
ATOM 4559 C C . PRO B 1 259 ? -15.133 15.592 67.024 1.000 19.076 259 PRO B C 1
ATOM 4560 O O . PRO B 1 259 ? -14.003 15.649 67.517 1.000 21.108 259 PRO B O 1
ATOM 4564 N N . ASN B 1 260 ? -15.878 16.648 66.699 1.000 19.236 260 ASN B N 1
ATOM 4565 C CA . ASN B 1 260 ? -15.593 18.014 67.125 1.000 21.775 260 ASN B CA 1
ATOM 4566 C C . ASN B 1 260 ? -14.186 18.462 66.748 1.000 20.309 260 ASN B C 1
ATOM 4567 O O . ASN B 1 260 ? -13.394 18.891 67.592 1.000 21.955 260 ASN B O 1
ATOM 4572 N N . VAL B 1 261 ? -13.910 18.418 65.446 1.000 20.089 261 VAL B N 1
ATOM 4573 C CA . VAL B 1 261 ? -12.633 18.870 64.933 1.000 17.925 261 VAL B CA 1
ATOM 4574 C C . VAL B 1 261 ? -12.857 19.818 63.766 1.000 17.885 261 VAL B C 1
ATOM 4575 O O . VAL B 1 261 ? -13.522 19.476 62.790 1.000 17.012 261 VAL B O 1
ATOM 4579 N N . VAL B 1 262 ? -12.253 21.008 63.852 1.000 18.207 262 VAL B N 1
ATOM 4580 C CA . VAL B 1 262 ? -11.843 21.748 62.670 1.000 18.345 262 VAL B CA 1
ATOM 4581 C C . VAL B 1 262 ? -10.327 21.882 62.726 1.000 20.213 262 VAL B C 1
ATOM 4582 O O . VAL B 1 262 ? -9.772 22.131 63.792 1.000 19.586 262 VAL B O 1
ATOM 4586 N N . PHE B 1 263 ? -9.652 21.689 61.580 1.000 19.048 263 PHE B N 1
ATOM 4587 C CA . PHE B 1 263 ? -8.208 21.618 61.558 1.000 17.830 263 PHE B CA 1
ATOM 4588 C C . PHE B 1 263 ? -7.709 22.079 60.193 1.000 19.813 263 PHE B C 1
ATOM 4589 O O . PHE B 1 263 ? -8.146 21.531 59.175 1.000 21.555 263 PHE B O 1
ATOM 4597 N N . SER B 1 264 ? -6.821 23.081 60.177 1.000 18.623 264 SER B N 1
ATOM 4598 C CA . SER B 1 264 ? -6.352 23.657 58.928 1.000 18.202 264 SER B CA 1
ATOM 4599 C C . SER B 1 264 ? -4.866 23.401 58.732 1.000 18.638 264 SER B C 1
ATOM 4600 O O . SER B 1 264 ? -4.057 23.556 59.668 1.000 20.477 264 SER B O 1
ATOM 4603 N N . CYS B 1 265 ? -4.511 23.070 57.479 1.000 18.671 265 CYS B N 1
ATOM 4604 C CA . CYS B 1 265 ? -3.128 23.015 57.050 1.000 19.027 265 CYS B CA 1
ATOM 4605 C C . CYS B 1 265 ? -2.889 23.923 55.841 1.000 18.210 265 CYS B C 1
ATOM 4606 O O . CYS B 1 265 ? -1.810 23.858 55.248 1.000 19.398 265 CYS B O 1
ATOM 4609 N N . GLY B 1 266 ? -3.875 24.725 55.444 1.000 18.321 266 GLY B N 1
ATOM 4610 C CA . GLY B 1 266 ? -3.721 25.500 54.219 1.000 19.601 266 GLY B CA 1
ATOM 4611 C C . GLY B 1 266 ? -4.596 26.749 54.194 1.000 22.949 266 GLY B C 1
ATOM 4612 O O . GLY B 1 266 ? -5.770 26.732 54.613 1.000 24.729 266 GLY B O 1
ATOM 4613 N N . ASN B 1 267 ? -4.001 27.823 53.661 1.000 22.404 267 ASN B N 1
ATOM 4614 C CA . ASN B 1 267 ? -4.662 29.107 53.542 1.000 25.128 267 ASN B CA 1
ATOM 4615 C C . ASN B 1 267 ? -4.174 29.734 52.241 1.000 31.762 267 ASN B C 1
ATOM 4616 O O . ASN B 1 267 ? -3.062 30.271 52.194 1.000 35.329 267 ASN B O 1
ATOM 4621 N N . ALA B 1 268 ? -5.052 29.714 51.229 1.000 24.191 268 ALA B N 1
ATOM 4622 C CA . ALA B 1 268 ? -4.756 30.272 49.920 1.000 26.094 268 ALA B CA 1
ATOM 4623 C C . ALA B 1 268 ? -5.254 31.715 49.817 1.000 28.580 268 ALA B C 1
ATOM 4624 O O . ALA B 1 268 ? -6.290 32.059 50.383 1.000 28.223 268 ALA B O 1
ATOM 4626 N N . VAL B 1 269 ? -4.520 32.560 49.064 1.000 24.206 269 VAL B N 1
ATOM 4627 C CA . VAL B 1 269 ? -4.869 33.968 48.986 1.000 23.967 269 VAL B CA 1
ATOM 4628 C C . VAL B 1 269 ? -5.115 34.356 47.536 1.000 23.805 269 VAL B C 1
ATOM 4629 O O . VAL B 1 269 ? -4.246 34.144 46.692 1.000 25.338 269 VAL B O 1
ATOM 4633 N N . LYS B 1 270 ? -6.297 34.914 47.277 1.000 26.585 270 LYS B N 1
ATOM 4634 C CA . LYS B 1 270 ? -6.620 35.502 45.995 1.000 27.264 270 LYS B CA 1
ATOM 4635 C C . LYS B 1 270 ? -7.239 36.885 46.218 1.000 31.167 270 LYS B C 1
ATOM 4636 O O . LYS B 1 270 ? -8.244 36.990 46.910 1.000 29.341 270 LYS B O 1
ATOM 4642 N N . ASP B 1 271 ? -6.698 37.926 45.559 1.000 34.617 271 ASP B N 1
ATOM 4643 C CA . ASP B 1 271 ? -7.261 39.271 45.616 1.000 36.953 271 ASP B CA 1
ATOM 4644 C C . ASP B 1 271 ? -7.596 39.697 47.049 1.000 38.642 271 ASP B C 1
ATOM 4645 O O . ASP B 1 271 ? -8.730 40.093 47.327 1.000 41.925 271 ASP B O 1
ATOM 4650 N N . ASP B 1 272 ? -6.636 39.599 47.970 1.000 36.643 272 ASP B N 1
ATOM 4651 C CA . ASP B 1 272 ? -6.863 40.100 49.325 1.000 41.740 272 ASP B CA 1
ATOM 4652 C C . ASP B 1 272 ? -7.953 39.350 50.112 1.000 37.719 272 ASP B C 1
ATOM 4653 O O . ASP B 1 272 ? -8.375 39.843 51.161 1.000 31.826 272 ASP B O 1
ATOM 4658 N N . THR B 1 273 ? -8.404 38.172 49.641 1.000 31.527 273 THR B N 1
ATOM 4659 C CA . THR B 1 273 ? -9.222 37.284 50.460 1.000 29.118 273 THR B CA 1
ATOM 4660 C C . THR B 1 273 ? -8.419 36.011 50.774 1.000 25.866 273 THR B C 1
ATOM 4661 O O . THR B 1 273 ? -7.859 35.377 49.875 1.000 25.284 273 THR B O 1
ATOM 4665 N N . ILE B 1 274 ? -8.414 35.614 52.048 1.000 24.408 274 ILE B N 1
ATOM 4666 C CA . ILE B 1 274 ? -7.821 34.357 52.482 1.000 25.136 274 ILE B CA 1
ATOM 4667 C C . ILE B 1 274 ? -8.894 33.278 52.454 1.000 23.462 274 ILE B C 1
ATOM 4668 O O . ILE B 1 274 ? -9.948 33.420 53.080 1.000 22.478 274 ILE B O 1
ATOM 4673 N N . TYR B 1 275 ? -8.585 32.186 51.745 1.000 26.860 275 TYR B N 1
ATOM 4674 C CA . TYR B 1 275 ? -9.421 30.991 51.734 1.000 23.963 275 TYR B CA 1
ATOM 4675 C C . TYR B 1 275 ? -8.760 29.967 52.657 1.000 21.946 275 TYR B C 1
ATOM 4676 O O . TYR B 1 275 ? -7.692 29.446 52.329 1.000 22.839 275 TYR B O 1
ATOM 4685 N N . VAL B 1 276 ? -9.377 29.724 53.813 1.000 18.817 276 VAL B N 1
ATOM 4686 C CA . VAL B 1 276 ? -8.841 28.804 54.804 1.000 18.411 276 VAL B CA 1
ATOM 4687 C C . VAL B 1 276 ? -9.520 27.451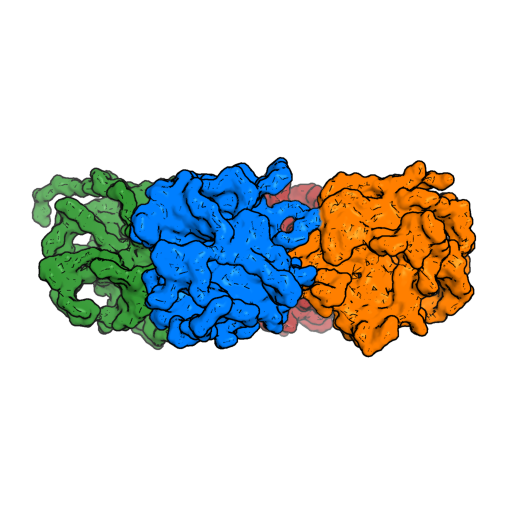 54.609 1.000 19.171 276 VAL B C 1
ATOM 4688 O O . VAL B 1 276 ? -10.713 27.343 54.833 1.000 19.598 276 VAL B O 1
ATOM 4692 N N . TYR B 1 277 ? -8.760 26.452 54.152 1.000 17.121 277 TYR B N 1
ATOM 4693 C CA . TYR B 1 277 ? -9.272 25.114 53.960 1.000 18.293 277 TYR B CA 1
ATOM 4694 C C . TYR B 1 277 ? -9.072 24.363 55.268 1.000 19.293 277 TYR B C 1
ATOM 4695 O O . TYR B 1 277 ? -8.045 24.503 55.932 1.000 19.534 277 TYR B O 1
ATOM 4704 N N . TYR B 1 278 ? -10.077 23.586 55.658 1.000 17.349 278 TYR B N 1
ATOM 4705 C CA . TYR B 1 278 ? -9.959 22.859 56.913 1.000 16.817 278 TYR B CA 1
ATOM 4706 C C . TYR B 1 278 ? -10.630 21.495 56.804 1.000 18.523 278 TYR B C 1
ATOM 4707 O O . TYR B 1 278 ? -11.633 21.339 56.109 1.000 19.780 278 TYR B O 1
ATOM 4716 N N . GLY B 1 279 ? -10.071 20.539 57.543 1.000 17.241 279 GLY B N 1
ATOM 4717 C CA . GLY B 1 279 ? -10.726 19.283 57.803 1.000 17.944 279 GLY B CA 1
ATOM 4718 C C . GLY B 1 279 ? -11.848 19.495 58.808 1.000 20.082 279 GLY B C 1
ATOM 4719 O O . GLY B 1 279 ? -11.685 20.286 59.745 1.000 19.390 279 GLY B O 1
ATOM 4720 N N . GLY B 1 280 ? -12.965 18.809 58.561 1.000 18.445 280 GLY B N 1
ATOM 4721 C CA . GLY B 1 280 ? -14.049 18.644 59.512 1.000 19.618 280 GLY B CA 1
ATOM 4722 C C . GLY B 1 280 ? -14.106 17.194 59.984 1.000 18.858 280 GLY B C 1
ATOM 4723 O O . GLY B 1 280 ? -14.230 16.273 59.172 1.000 19.127 280 GLY B O 1
ATOM 4724 N N . ALA B 1 281 ? -13.977 16.999 61.290 1.000 17.909 281 ALA B N 1
ATOM 4725 C CA . ALA B 1 281 ? -14.066 15.691 61.937 1.000 18.702 281 ALA B CA 1
ATOM 4726 C C . ALA B 1 281 ? -13.103 14.665 61.342 1.000 17.774 281 ALA B C 1
ATOM 4727 O O . ALA B 1 281 ? -13.381 13.459 61.391 1.000 20.094 281 ALA B O 1
ATOM 4729 N N . ASP B 1 282 ? -11.957 15.144 60.823 1.000 18.109 282 ASP B N 1
ATOM 4730 C CA . ASP B 1 282 ? -10.988 14.308 60.135 1.000 16.635 282 ASP B CA 1
ATOM 4731 C C . ASP B 1 282 ? -11.665 13.435 59.067 1.000 15.607 282 ASP B C 1
ATOM 4732 O O . ASP B 1 282 ? -11.248 12.301 58.837 1.000 18.384 282 ASP B O 1
ATOM 4737 N N . THR B 1 283 ? -12.652 13.989 58.366 1.000 15.726 283 THR B N 1
ATOM 4738 C CA . THR B 1 283 ? -13.444 13.216 57.419 1.000 16.567 283 THR B CA 1
ATOM 4739 C C . THR B 1 283 ? -13.576 13.907 56.060 1.000 15.922 283 THR B C 1
ATOM 4740 O O . THR B 1 283 ? -13.515 13.234 55.023 1.000 17.297 283 THR B O 1
ATOM 4744 N N . VAL B 1 284 ? -13.843 15.206 56.063 1.000 16.240 284 VAL B N 1
ATOM 4745 C CA . VAL B 1 284 ? -14.099 16.003 54.857 1.000 17.556 284 VAL B CA 1
ATOM 4746 C C . VAL B 1 284 ? -13.353 17.329 54.936 1.000 18.386 284 VAL B C 1
ATOM 4747 O O . VAL B 1 284 ? -12.788 17.668 55.979 1.000 19.432 284 VAL B O 1
ATOM 4751 N N . ILE B 1 285 ? -13.381 18.086 53.830 1.000 18.009 285 ILE B N 1
ATOM 4752 C CA . ILE B 1 285 ? -12.709 19.382 53.741 1.000 18.647 285 ILE B CA 1
ATOM 4753 C C . ILE B 1 285 ? -13.726 20.468 53.449 1.000 16.917 285 ILE B C 1
ATOM 4754 O O . ILE B 1 285 ? -14.542 20.347 52.516 1.000 16.892 285 ILE B O 1
ATOM 4759 N N . GLY B 1 286 ? -13.622 21.552 54.231 1.000 17.299 286 GLY B N 1
ATOM 4760 C CA . GLY B 1 286 ? -14.436 22.732 54.024 1.000 18.447 286 GLY B CA 1
ATOM 4761 C C . GLY B 1 286 ? -13.557 23.962 53.750 1.000 19.921 286 GLY B C 1
ATOM 4762 O O . GLY B 1 286 ? -12.330 23.880 53.841 1.000 19.576 286 GLY B O 1
ATOM 4763 N N . VAL B 1 287 ? -14.207 25.094 53.471 1.000 20.463 287 VAL B N 1
ATOM 4764 C CA . VAL B 1 287 ? -13.503 26.351 53.263 1.000 20.889 287 VAL B CA 1
ATOM 4765 C C . VAL B 1 287 ? -14.250 27.472 53.979 1.000 21.936 287 VAL B C 1
ATOM 4766 O O . VAL B 1 287 ? -15.481 27.538 53.970 1.000 22.294 287 VAL B O 1
ATOM 4770 N N . ALA B 1 288 ? -13.475 28.370 54.577 1.000 19.760 288 ALA B N 1
ATOM 4771 C CA . ALA B 1 288 ? -14.012 29.576 55.205 1.000 21.874 288 ALA B CA 1
ATOM 4772 C C . ALA B 1 288 ? -13.063 30.733 54.895 1.000 22.487 288 ALA B C 1
ATOM 4773 O O . ALA B 1 288 ? -11.859 30.512 54.757 1.000 24.301 288 ALA B O 1
ATOM 4775 N N . ILE B 1 289 ? -13.602 31.942 54.705 1.000 23.098 289 ILE B N 1
ATOM 4776 C CA . ILE B 1 289 ? -12.793 33.043 54.206 1.000 23.476 289 ILE B CA 1
ATOM 4777 C C . ILE B 1 289 ? -12.614 34.123 55.267 1.000 24.271 289 ILE B C 1
ATOM 4778 O O . ILE B 1 289 ? -13.359 34.194 56.245 1.000 27.563 289 ILE B O 1
ATOM 4783 N N . LEU B 1 290 ? -11.572 34.919 55.043 1.000 25.922 290 LEU B N 1
ATOM 4784 C CA . LEU B 1 290 ? -11.244 36.096 55.833 1.000 25.406 290 LEU B CA 1
ATOM 4785 C C . LEU B 1 290 ? -10.651 37.142 54.895 1.000 26.327 290 LEU B C 1
ATOM 4786 O O . LEU B 1 290 ? -9.620 36.896 54.273 1.000 25.935 290 LEU B O 1
ATOM 4791 N N . GLU B 1 291 ? -11.307 38.304 54.763 1.000 32.140 291 GLU B N 1
ATOM 4792 C CA . GLU B 1 291 ? -10.710 39.378 53.980 1.000 31.335 291 GLU B CA 1
ATOM 4793 C C . GLU B 1 291 ? -9.532 39.973 54.757 1.000 30.234 291 GLU B C 1
ATOM 4794 O O . GLU B 1 291 ? -9.615 40.111 55.966 1.000 31.728 291 GLU B O 1
ATOM 4800 N N . MET B 1 292 ? -8.461 40.357 54.043 1.000 31.014 292 MET B N 1
ATOM 4801 C CA . MET B 1 292 ? -7.265 40.927 54.651 1.000 36.648 292 MET B CA 1
ATOM 4802 C C . MET B 1 292 ? -7.602 42.151 55.512 1.000 36.075 292 MET B C 1
ATOM 4803 O O . MET B 1 292 ? -7.039 42.330 56.589 1.000 33.839 292 MET B O 1
ATOM 4808 N N . LYS B 1 293 ? -8.551 42.970 55.049 1.000 37.346 293 LYS B N 1
ATOM 4809 C CA . LYS B 1 293 ? -8.897 44.197 55.753 1.000 40.017 293 LYS B CA 1
ATOM 4810 C C . LYS B 1 293 ? -9.616 43.898 57.064 1.000 41.317 293 LYS B C 1
ATOM 4811 O O . LYS B 1 293 ? -9.760 44.796 57.897 1.000 42.166 293 LYS B O 1
ATOM 4817 N N . ASP B 1 294 ? -10.068 42.652 57.268 1.000 38.325 294 ASP B N 1
ATOM 4818 C CA . ASP B 1 294 ? -10.749 42.280 58.507 1.000 35.441 294 ASP B CA 1
ATOM 4819 C C . ASP B 1 294 ? -9.784 41.663 59.523 1.000 29.523 294 ASP B C 1
ATOM 4820 O O . ASP B 1 294 ? -10.221 41.226 60.575 1.000 32.138 294 ASP B O 1
ATOM 4825 N N . ILE B 1 295 ? -8.480 41.640 59.232 1.000 29.020 295 ILE B N 1
ATOM 4826 C CA . ILE B 1 295 ? -7.500 41.167 60.203 1.000 29.769 295 ILE B CA 1
ATOM 4827 C C . ILE B 1 295 ? -7.252 42.309 61.188 1.000 34.008 295 ILE B C 1
ATOM 4828 O O . ILE B 1 295 ? -6.440 43.189 60.920 1.000 30.218 295 ILE B O 1
ATOM 4833 N N . LYS B 1 296 ? -7.994 42.307 62.294 1.000 33.896 296 LYS B N 1
ATOM 4834 C CA . LYS B 1 296 ? -7.953 43.373 63.283 1.000 38.034 296 LYS B CA 1
ATOM 4835 C C . LYS B 1 296 ? -7.841 42.728 64.651 1.000 35.889 296 LYS B C 1
ATOM 4836 O O . LYS B 1 296 ? -8.678 41.899 65.006 1.000 37.804 296 LYS B O 1
ATOM 4842 N N . PHE B 1 297 ? -6.784 43.073 65.389 1.000 36.335 297 PHE B N 1
ATOM 4843 C CA . PHE B 1 297 ? -6.619 42.672 66.773 1.000 35.728 297 PHE B CA 1
ATOM 4844 C C . PHE B 1 297 ? -6.759 43.924 67.688 1.000 38.778 297 PHE B C 1
ATOM 4845 O O . PHE B 1 297 ? -6.939 43.710 68.919 1.000 46.852 297 PHE B O 1
ATOM 4853 N N . GLY C 1 2 ? -52.877 -2.232 5.228 1.000 42.915 2 GLY C N 1
ATOM 4854 C CA . GLY C 1 2 ? -52.317 -3.545 5.581 1.000 35.382 2 GLY C CA 1
ATOM 4855 C C . GLY C 1 2 ? -51.753 -3.481 6.993 1.000 32.871 2 GLY C C 1
ATOM 4856 O O . GLY C 1 2 ? -51.916 -2.461 7.670 1.000 37.290 2 GLY C O 1
ATOM 4857 N N . ILE C 1 3 ? -51.133 -4.583 7.420 1.000 27.786 3 ILE C N 1
ATOM 4858 C CA . ILE C 1 3 ? -50.514 -4.675 8.733 1.000 26.417 3 ILE C CA 1
ATOM 4859 C C . ILE C 1 3 ? -49.224 -3.856 8.713 1.000 24.316 3 ILE C C 1
ATOM 4860 O O . ILE C 1 3 ? -48.396 -4.004 7.806 1.000 21.974 3 ILE C O 1
ATOM 4865 N N . LYS C 1 4 ? -49.056 -2.988 9.718 1.000 24.008 4 LYS C N 1
ATOM 4866 C CA . LYS C 1 4 ? -47.840 -2.208 9.889 1.000 25.798 4 LYS C CA 1
ATOM 4867 C C . LYS C 1 4 ? -47.538 -2.153 11.384 1.000 24.756 4 LYS C C 1
ATOM 4868 O O . LYS C 1 4 ? -48.417 -1.819 12.184 1.000 24.367 4 LYS C O 1
ATOM 4874 N N . LEU C 1 5 ? -46.307 -2.504 11.752 1.000 23.610 5 LEU C N 1
ATOM 4875 C CA . LEU C 1 5 ? -45.869 -2.358 13.132 1.000 20.650 5 LEU C CA 1
ATOM 4876 C C . LEU C 1 5 ? -45.708 -0.874 13.456 1.000 20.260 5 LEU C C 1
ATOM 4877 O O . LEU C 1 5 ? -45.242 -0.099 12.628 1.000 22.110 5 LEU C O 1
ATOM 4882 N N . LYS C 1 6 ? -46.085 -0.491 14.676 1.000 20.662 6 LYS C N 1
ATOM 4883 C CA . LYS C 1 6 ? -45.978 0.887 15.142 1.000 20.873 6 LYS C CA 1
ATOM 4884 C C . LYS C 1 6 ? -44.863 1.032 16.185 1.000 19.920 6 LYS C C 1
ATOM 4885 O O . LYS C 1 6 ? -44.982 0.537 17.300 1.000 21.605 6 LYS C O 1
ATOM 4891 N N . ARG C 1 7 ? -43.814 1.762 15.829 1.000 20.669 7 ARG C N 1
ATOM 4892 C CA . ARG C 1 7 ? -42.755 2.102 16.753 1.000 20.913 7 ARG C CA 1
ATOM 4893 C C . ARG C 1 7 ? -43.324 2.978 17.865 1.000 22.945 7 ARG C C 1
ATOM 4894 O O . ARG C 1 7 ? -44.174 3.823 17.615 1.000 22.279 7 ARG C O 1
ATOM 4902 N N . LEU C 1 8 ? -42.876 2.747 19.102 1.000 25.078 8 LEU C N 1
ATOM 4903 C CA . LEU C 1 8 ? -43.391 3.511 20.248 1.000 30.231 8 LEU C CA 1
ATOM 4904 C C . LEU C 1 8 ? -42.653 4.840 20.400 1.000 33.656 8 LEU C C 1
ATOM 4905 O O . LEU C 1 8 ? -43.157 5.755 21.045 1.000 39.796 8 LEU C O 1
ATOM 4910 N N . SER C 1 9 ? -41.452 4.944 19.825 1.000 28.661 9 SER C N 1
ATOM 4911 C CA . SER C 1 9 ? -40.671 6.162 19.880 1.000 29.841 9 SER C CA 1
ATOM 4912 C C . SER C 1 9 ? -39.592 6.099 18.804 1.000 30.635 9 SER C C 1
ATOM 4913 O O . SER C 1 9 ? -39.515 5.120 18.082 1.000 29.997 9 SER C O 1
ATOM 4916 N N . ASP C 1 10 ? -38.742 7.114 18.747 1.000 26.588 10 ASP C N 1
ATOM 4917 C CA . ASP C 1 10 ? -37.632 7.126 17.814 1.000 28.796 10 ASP C CA 1
ATOM 4918 C C . ASP C 1 10 ? -36.347 6.668 18.508 1.000 23.057 10 ASP C C 1
ATOM 4919 O O . ASP C 1 10 ? -35.267 6.803 17.940 1.000 21.679 10 ASP C O 1
ATOM 4924 N N . LYS C 1 11 ? -36.440 6.135 19.719 1.000 21.882 11 LYS C N 1
ATOM 4925 C CA . LYS C 1 11 ? -35.238 5.762 20.472 1.000 23.857 11 LYS C CA 1
ATOM 4926 C C . LYS C 1 11 ? -35.176 4.254 20.700 1.000 21.071 11 LYS C C 1
ATOM 4927 O O . LYS C 1 11 ? -36.210 3.660 20.990 1.000 20.185 11 LYS C O 1
ATOM 4933 N N . PRO C 1 12 ? -33.986 3.615 20.603 1.000 20.703 12 PRO C N 1
ATOM 4934 C CA . PRO C 1 12 ? -33.846 2.201 20.966 1.000 19.649 12 PRO C CA 1
ATOM 4935 C C . PRO C 1 12 ? -34.282 1.946 22.399 1.000 18.644 12 PRO C C 1
ATOM 4936 O O . PRO C 1 12 ? -34.194 2.838 23.243 1.000 19.420 12 PRO C O 1
ATOM 4940 N N . VAL C 1 13 ? -34.680 0.709 22.670 1.000 17.026 13 VAL C N 1
ATOM 4941 C CA . VAL C 1 13 ? -34.998 0.272 24.015 1.000 17.017 13 VAL C CA 1
ATOM 4942 C C . VAL C 1 13 ? -33.780 -0.367 24.676 1.000 17.383 13 VAL C C 1
ATOM 4943 O O . VAL C 1 13 ? -33.739 -0.522 25.892 1.000 16.963 13 VAL C O 1
ATOM 4947 N N . LEU C 1 14 ? -32.784 -0.771 23.869 1.000 16.725 14 LEU C N 1
ATOM 4948 C CA . LEU C 1 14 ? -31.569 -1.327 24.435 1.000 16.145 14 LEU C CA 1
ATOM 4949 C C . LEU C 1 14 ? -30.403 -1.007 23.503 1.000 16.027 14 LEU C C 1
ATOM 4950 O O . LEU C 1 14 ? -30.483 -1.168 22.292 1.000 16.181 14 LEU C O 1
ATOM 4955 N N . MET C 1 15 ? -29.313 -0.542 24.123 1.000 16.312 15 MET C N 1
ATOM 4956 C CA . MET C 1 15 ? -28.114 -0.141 23.420 1.000 17.516 15 MET C CA 1
ATOM 4957 C C . MET C 1 15 ? -26.896 -0.844 24.002 1.000 16.966 15 MET C C 1
ATOM 4958 O O . MET C 1 15 ? -26.909 -1.350 25.116 1.000 16.806 15 MET C O 1
ATOM 4963 N N . PRO C 1 16 ? -25.791 -0.921 23.231 1.000 16.824 16 PRO C N 1
ATOM 4964 C CA . PRO C 1 16 ? -24.564 -1.497 23.760 1.000 17.233 16 PRO C CA 1
ATOM 4965 C C . PRO C 1 16 ? -24.092 -0.725 24.993 1.000 17.108 16 PRO C C 1
ATOM 4966 O O . PRO C 1 16 ? -24.438 0.429 25.182 1.000 16.168 16 PRO C O 1
ATOM 4970 N N . LYS C 1 17 ? -23.304 -1.393 25.825 1.000 17.552 17 LYS C N 1
ATOM 4971 C CA . LYS C 1 17 ? -22.856 -0.831 27.079 1.000 19.073 17 LYS C CA 1
ATOM 4972 C C . LYS C 1 17 ? -21.341 -0.910 27.117 1.000 18.434 17 LYS C C 1
ATOM 4973 O O . LYS C 1 17 ? -20.769 -1.994 27.203 1.000 20.027 17 LYS C O 1
ATOM 4979 N N . ALA C 1 18 ? -20.696 0.268 27.054 1.000 19.777 18 ALA C N 1
ATOM 4980 C CA . ALA C 1 18 ? -19.257 0.345 26.910 1.000 20.108 18 ALA C CA 1
ATOM 4981 C C . ALA C 1 18 ? -18.494 -0.317 28.054 1.000 19.913 18 ALA C C 1
ATOM 4982 O O . ALA C 1 18 ? -17.431 -0.894 27.811 1.000 20.798 18 ALA C O 1
ATOM 4984 N N . GLU C 1 19 ? -19.073 -0.308 29.264 1.000 22.643 19 GLU C N 1
ATOM 4985 C CA . GLU C 1 19 ? -18.430 -0.855 30.458 1.000 26.146 19 GLU C CA 1
ATOM 4986 C C . GLU C 1 19 ? -18.178 -2.360 30.357 1.000 23.835 19 GLU C C 1
ATOM 4987 O O . GLU C 1 19 ? -17.267 -2.877 31.007 1.000 22.272 19 GLU C O 1
ATOM 4993 N N . ASN C 1 20 ? -19.029 -3.085 29.615 1.000 19.194 20 ASN C N 1
ATOM 4994 C CA . ASN C 1 20 ? -18.979 -4.536 29.602 1.000 20.230 20 ASN C CA 1
ATOM 4995 C C . ASN C 1 20 ? -18.514 -5.007 28.222 1.000 20.180 20 ASN C C 1
ATOM 4996 O O . ASN C 1 20 ? -19.222 -4.823 27.245 1.000 18.845 20 ASN C O 1
ATOM 5001 N N . GLU C 1 21 ? -17.323 -5.599 28.174 1.000 18.675 21 GLU C N 1
ATOM 5002 C CA . GLU C 1 21 ? -16.693 -5.995 26.932 1.000 21.296 21 GLU C CA 1
ATOM 5003 C C . GLU C 1 21 ? -17.628 -6.869 26.095 1.000 19.563 21 GLU C C 1
ATOM 5004 O O . GLU C 1 21 ? -17.725 -6.677 24.886 1.000 17.902 21 GLU C O 1
ATOM 5010 N N . TRP C 1 22 ? -18.340 -7.799 26.749 1.000 17.886 22 TRP C N 1
ATOM 5011 C CA . TRP C 1 22 ? -19.179 -8.750 26.026 1.000 17.524 22 TRP C CA 1
ATOM 5012 C C . TRP C 1 22 ? -20.324 -8.077 25.261 1.000 16.113 22 TRP C C 1
ATOM 5013 O O . TRP C 1 22 ? -20.896 -8.710 24.360 1.000 17.079 22 TRP C O 1
ATOM 5024 N N . GLU C 1 23 ? -20.700 -6.842 25.613 1.000 16.468 23 GLU C N 1
ATOM 5025 C CA . GLU C 1 23 ? -21.816 -6.170 24.958 1.000 16.763 23 GLU C CA 1
ATOM 5026 C C . GLU C 1 23 ? -21.423 -4.753 24.575 1.000 16.681 23 GLU C C 1
ATOM 5027 O O . GLU C 1 23 ? -22.243 -3.856 24.528 1.000 16.541 23 GLU C O 1
ATOM 5033 N N . ARG C 1 24 ? -20.136 -4.549 24.324 1.000 19.197 24 ARG C N 1
ATOM 5034 C CA . ARG C 1 24 ? -19.598 -3.221 24.104 1.000 17.961 24 ARG C CA 1
ATOM 5035 C C . ARG C 1 24 ? -19.980 -2.688 22.727 1.000 17.457 24 ARG C C 1
ATOM 5036 O O . ARG C 1 24 ? -20.145 -1.491 22.566 1.000 16.380 24 ARG C O 1
ATOM 5044 N N . ALA C 1 25 ? -20.126 -3.555 21.714 1.000 15.522 25 ALA C N 1
ATOM 5045 C CA . ALA C 1 25 ? -20.329 -3.070 20.350 1.000 15.743 25 ALA C CA 1
ATOM 5046 C C . ALA C 1 25 ? -21.807 -3.006 19.979 1.000 14.505 25 ALA C C 1
ATOM 5047 O O . ALA C 1 25 ? -22.270 -2.006 19.412 1.000 15.276 25 ALA C O 1
ATOM 5049 N N . ALA C 1 26 ? -22.531 -4.107 20.240 1.000 15.340 26 ALA C N 1
ATOM 5050 C CA . ALA C 1 26 ? -23.851 -4.286 19.662 1.000 15.683 26 ALA C CA 1
ATOM 5051 C C . ALA C 1 26 ? -24.731 -5.151 20.546 1.000 14.746 26 ALA C C 1
ATOM 5052 O O . ALA C 1 26 ? -24.249 -6.085 21.160 1.000 16.099 26 ALA C O 1
ATOM 5054 N N . VAL C 1 27 ? -26.005 -4.789 20.637 1.000 16.884 27 VAL C N 1
ATOM 5055 C CA . VAL C 1 27 ? -27.053 -5.623 21.197 1.000 15.312 27 VAL C CA 1
ATOM 5056 C C . VAL C 1 27 ? -28.177 -5.639 20.169 1.000 14.464 27 VAL C C 1
ATOM 5057 O O . VAL C 1 27 ? -28.525 -4.599 19.646 1.000 16.072 27 VAL C O 1
ATOM 5061 N N . PHE C 1 28 ? -28.634 -6.830 19.777 1.000 14.049 28 PHE C N 1
ATOM 5062 C CA . PHE C 1 28 ? -29.572 -6.922 18.668 1.000 14.454 28 PHE C CA 1
ATOM 5063 C C . PHE C 1 28 ? -30.229 -8.294 18.681 1.000 15.465 28 PHE C C 1
ATOM 5064 O O . PHE C 1 28 ? -29.916 -9.135 19.521 1.000 16.325 28 PHE C O 1
ATOM 5072 N N . ASN C 1 29 ? -31.196 -8.470 17.779 1.000 16.740 29 ASN C N 1
ATOM 5073 C CA . ASN C 1 29 ? -31.706 -9.787 17.422 1.000 16.148 29 ASN C CA 1
ATOM 5074 C C . ASN C 1 29 ? -32.032 -10.597 18.673 1.000 15.851 29 ASN C C 1
ATOM 5075 O O . ASN C 1 29 ? -31.492 -11.685 18.888 1.000 17.065 29 ASN C O 1
ATOM 5080 N N . THR C 1 30 ? -32.905 -10.041 19.508 1.000 15.006 30 THR C N 1
ATOM 5081 C CA . THR C 1 30 ? -33.185 -10.593 20.829 1.000 14.818 30 THR C CA 1
ATOM 5082 C C . THR C 1 30 ? -34.404 -11.513 20.796 1.000 13.577 30 THR C C 1
ATOM 5083 O O . THR C 1 30 ? -35.410 -11.235 20.142 1.000 15.016 30 THR C O 1
ATOM 5087 N N . ALA C 1 31 ? -34.335 -12.561 21.612 1.000 14.774 31 ALA C N 1
ATOM 5088 C CA . ALA C 1 31 ? -35.536 -13.288 21.999 1.000 14.661 31 ALA C CA 1
ATOM 5089 C C . ALA C 1 31 ? -36.357 -12.407 22.942 1.000 14.917 31 ALA C C 1
ATOM 5090 O O . ALA C 1 31 ? -35.809 -11.507 23.580 1.000 14.193 31 ALA C O 1
ATOM 5092 N N . ALA C 1 32 ? -37.658 -12.687 23.047 1.000 16.432 32 ALA C N 1
ATOM 5093 C CA . ALA C 1 32 ? -38.517 -11.901 23.941 1.000 14.938 32 ALA C CA 1
ATOM 5094 C C . ALA C 1 32 ? -39.691 -12.748 24.390 1.000 17.862 32 ALA C C 1
ATOM 5095 O O . ALA C 1 32 ? -40.251 -13.525 23.594 1.000 17.491 32 ALA C O 1
ATOM 5097 N N . ILE C 1 33 ? -40.086 -12.562 25.656 1.000 17.465 33 ILE C N 1
ATOM 5098 C CA . ILE C 1 33 ? -41.278 -13.235 26.130 1.000 19.112 33 ILE C CA 1
ATOM 5099 C C . ILE C 1 33 ? -41.879 -12.443 27.287 1.000 17.542 33 ILE C C 1
ATOM 5100 O O . ILE C 1 33 ? -41.171 -11.758 28.028 1.000 15.454 33 ILE C O 1
ATOM 5105 N N . TYR C 1 34 ? -43.216 -12.480 27.358 1.000 16.833 34 TYR C N 1
ATOM 5106 C CA . TYR C 1 34 ? -43.922 -11.862 28.464 1.000 17.057 34 TYR C CA 1
ATOM 5107 C C . TYR C 1 34 ? -44.272 -12.981 29.428 1.000 18.519 34 TYR C C 1
ATOM 5108 O O . TYR C 1 34 ? -44.896 -13.965 29.026 1.000 17.714 34 TYR C O 1
ATOM 5117 N N . ASP C 1 35 ? -43.830 -12.839 30.688 1.000 16.682 35 ASP C N 1
ATOM 5118 C CA . ASP C 1 35 ? -44.047 -13.874 31.685 1.000 18.442 35 ASP C CA 1
ATOM 5119 C C . ASP C 1 35 ? -44.052 -13.268 33.087 1.000 19.393 35 ASP C C 1
ATOM 5120 O O . ASP C 1 35 ? -43.173 -12.480 33.417 1.000 16.875 35 ASP C O 1
ATOM 5125 N N . ASN C 1 36 ? -45.050 -13.659 33.897 1.000 18.518 36 ASN C N 1
ATOM 5126 C CA . ASN C 1 36 ? -45.108 -13.282 35.306 1.000 17.954 36 ASN C CA 1
ATOM 5127 C C . ASN C 1 36 ? -45.062 -11.765 35.451 1.000 17.049 36 ASN C C 1
ATOM 5128 O O . ASN C 1 36 ? -44.384 -11.229 36.336 1.000 16.563 36 ASN C O 1
ATOM 5133 N N . GLY C 1 37 ? -45.789 -11.066 34.578 1.000 16.108 37 GLY C N 1
ATOM 5134 C CA . GLY C 1 37 ? -45.994 -9.632 34.686 1.000 18.091 37 GLY C CA 1
ATOM 5135 C C . GLY C 1 37 ? -44.827 -8.797 34.160 1.000 17.681 37 GLY C C 1
ATOM 5136 O O . GLY C 1 37 ? -44.816 -7.589 34.349 1.000 17.904 37 GLY C O 1
ATOM 5137 N N . LEU C 1 38 ? -43.873 -9.427 33.462 1.000 16.561 38 LEU C N 1
ATOM 5138 C CA . LEU C 1 38 ? -42.691 -8.728 32.975 1.000 17.414 38 LEU C CA 1
ATOM 5139 C C . LEU C 1 38 ? -42.377 -9.110 31.541 1.000 15.564 38 LEU C C 1
ATOM 5140 O O . LEU C 1 38 ? -42.621 -10.255 31.124 1.000 17.449 38 LEU C O 1
ATOM 5145 N N . PHE C 1 39 ? -41.766 -8.149 30.821 1.000 17.687 39 PHE C N 1
ATOM 5146 C CA . PHE C 1 39 ? -41.128 -8.425 29.542 1.000 17.269 39 PHE C CA 1
ATOM 5147 C C . PHE C 1 39 ? -39.693 -8.849 29.788 1.000 16.851 39 PHE C C 1
ATOM 5148 O O . PHE C 1 39 ? -38.981 -8.175 30.534 1.000 16.396 39 PHE C O 1
ATOM 5156 N N . HIS C 1 40 ? -39.286 -9.961 29.152 1.000 16.055 40 HIS C N 1
ATOM 5157 C CA . HIS C 1 40 ? -37.933 -10.474 29.293 1.000 16.767 40 HIS C CA 1
ATOM 5158 C C . HIS C 1 40 ? -37.291 -10.558 27.909 1.000 17.071 40 HIS C C 1
ATOM 5159 O O . HIS C 1 40 ? -37.923 -11.048 26.960 1.000 16.971 40 HIS C O 1
ATOM 5166 N N . LEU C 1 41 ? -36.053 -10.052 27.817 1.000 16.675 41 LEU C N 1
ATOM 5167 C CA . LEU C 1 41 ? -35.252 -10.170 26.599 1.000 14.927 41 LEU C CA 1
ATOM 5168 C C . LEU C 1 41 ? -34.075 -11.091 26.864 1.000 15.195 41 LEU C C 1
ATOM 5169 O O . LEU C 1 41 ? -33.377 -10.933 27.862 1.000 16.822 41 LEU C O 1
ATOM 5174 N N . ILE C 1 42 ? -33.824 -12.022 25.928 1.000 14.576 42 ILE C N 1
ATOM 5175 C CA . ILE C 1 42 ? -32.555 -12.711 25.882 1.000 15.511 42 ILE C CA 1
ATOM 5176 C C . ILE C 1 42 ? -31.875 -12.230 24.609 1.000 14.540 42 ILE C C 1
ATOM 5177 O O . ILE C 1 42 ? -32.234 -12.676 23.516 1.000 14.537 42 ILE C O 1
ATOM 5182 N N . TYR C 1 43 ? -30.926 -11.291 24.772 1.000 13.630 43 TYR C N 1
ATOM 5183 C CA . TYR C 1 43 ? -30.437 -10.503 23.651 1.000 14.407 43 TYR C CA 1
ATOM 5184 C C . TYR C 1 43 ? -29.075 -10.985 23.175 1.000 14.771 43 TYR C C 1
ATOM 5185 O O . TYR C 1 43 ? -28.215 -11.360 23.979 1.000 15.178 43 TYR C O 1
ATOM 5194 N N . ARG C 1 44 ? -28.893 -10.907 21.848 1.000 17.121 44 ARG C N 1
ATOM 5195 C CA . ARG C 1 44 ? -27.583 -11.144 21.268 1.000 18.337 44 ARG C CA 1
ATOM 5196 C C . ARG C 1 44 ? -26.716 -9.913 21.509 1.000 16.901 44 ARG C C 1
ATOM 5197 O O . ARG C 1 44 ? -27.153 -8.788 21.268 1.000 16.209 44 ARG C O 1
ATOM 5205 N N . ALA C 1 45 ? -25.494 -10.138 21.989 1.000 15.791 45 ALA C N 1
ATOM 5206 C CA . ALA C 1 45 ? -24.553 -9.067 22.234 1.000 16.248 45 ALA C CA 1
ATOM 5207 C C . ALA C 1 45 ? -23.185 -9.445 21.670 1.000 16.904 45 ALA C C 1
ATOM 5208 O O . ALA C 1 45 ? -22.758 -10.582 21.807 1.000 15.899 45 ALA C O 1
ATOM 5210 N N . THR C 1 46 ? -22.492 -8.465 21.084 1.000 17.986 46 THR C N 1
ATOM 5211 C CA . THR C 1 46 ? -21.129 -8.683 20.612 1.000 19.012 46 THR C CA 1
ATOM 5212 C C . THR C 1 46 ? -20.173 -7.648 21.201 1.000 17.012 46 THR C C 1
ATOM 5213 O O . THR C 1 46 ? -20.547 -6.521 21.536 1.000 16.616 46 THR C O 1
ATOM 5217 N N . ASP C 1 47 ? -18.917 -8.088 21.270 1.000 18.197 47 ASP C N 1
ATOM 5218 C CA . ASP C 1 47 ? -17.796 -7.310 21.797 1.000 18.793 47 ASP C CA 1
ATOM 5219 C C . ASP C 1 47 ? -17.243 -6.389 20.713 1.000 18.610 47 ASP C C 1
ATOM 5220 O O . ASP C 1 47 ? -16.689 -5.341 21.014 1.000 17.695 47 ASP C O 1
ATOM 5225 N N . ILE C 1 48 ? -17.453 -6.796 19.459 1.000 18.930 48 ILE C N 1
ATOM 5226 C CA . ILE C 1 48 ? -16.970 -6.143 18.260 1.000 19.641 48 ILE C CA 1
ATOM 5227 C C . ILE C 1 48 ? -18.137 -6.112 17.286 1.000 19.741 48 ILE C C 1
ATOM 5228 O O . ILE C 1 48 ? -19.008 -6.985 17.327 1.000 20.353 48 ILE C O 1
ATOM 5233 N N . GLY C 1 49 ? -18.158 -5.131 16.389 1.000 17.310 49 GLY C N 1
ATOM 5234 C CA . GLY C 1 49 ? -19.206 -5.065 15.392 1.000 16.308 49 GLY C CA 1
ATOM 5235 C C . GLY C 1 49 ? -19.350 -6.392 14.660 1.000 17.341 49 GLY C C 1
ATOM 5236 O O . GLY C 1 49 ? -18.361 -7.023 14.304 1.000 17.559 49 GLY C O 1
ATOM 5237 N N . PRO C 1 50 ? -20.604 -6.847 14.420 1.000 19.126 50 PRO C N 1
ATOM 5238 C CA . PRO C 1 50 ? -20.842 -8.185 13.892 1.000 18.635 50 PRO C CA 1
ATOM 5239 C C . PRO C 1 50 ? -20.625 -8.374 12.403 1.000 19.798 50 PRO C C 1
ATOM 5240 O O . PRO C 1 50 ? -21.532 -8.819 11.667 1.000 18.204 50 PRO C O 1
ATOM 5244 N N . HIS C 1 51 ? -19.392 -8.093 11.980 1.000 19.960 51 HIS C N 1
ATOM 5245 C CA . HIS C 1 51 ? -18.951 -8.369 10.617 1.000 20.753 51 HIS C CA 1
ATOM 5246 C C . HIS C 1 51 ? -17.444 -8.573 10.655 1.000 21.773 51 HIS C C 1
ATOM 5247 O O . HIS C 1 51 ? -16.751 -7.962 11.474 1.000 21.089 51 HIS C O 1
ATOM 5254 N N . ALA C 1 52 ? -16.922 -9.404 9.727 1.000 21.512 52 ALA C N 1
ATOM 5255 C CA . ALA C 1 52 ? -15.492 -9.699 9.718 1.000 22.966 52 ALA C CA 1
ATOM 5256 C C . ALA C 1 52 ? -14.670 -8.432 9.493 1.000 22.106 52 ALA C C 1
ATOM 5257 O O . ALA C 1 52 ? -13.528 -8.347 9.943 1.000 24.908 52 ALA C O 1
ATOM 5259 N N . LYS C 1 53 ? -15.245 -7.406 8.883 1.000 21.997 53 LYS C N 1
ATOM 5260 C CA . LYS C 1 53 ? -14.431 -6.227 8.647 1.000 26.809 53 LYS C CA 1
ATOM 5261 C C . LYS C 1 53 ? -14.167 -5.466 9.948 1.000 26.082 53 LYS C C 1
ATOM 5262 O O . LYS C 1 53 ? -13.299 -4.600 9.965 1.000 25.387 53 LYS C O 1
ATOM 5268 N N . TYR C 1 54 ? -14.905 -5.791 11.026 1.000 22.395 54 TYR C N 1
ATOM 5269 C CA . TYR C 1 54 ? -14.662 -5.148 12.313 1.000 21.105 54 TYR C CA 1
ATOM 5270 C C . TYR C 1 54 ? -13.727 -5.986 13.187 1.000 21.698 54 TYR C C 1
ATOM 5271 O O . TYR C 1 54 ? -12.938 -5.431 13.950 1.000 24.260 54 TYR C O 1
ATOM 5280 N N . GLY C 1 55 ? -13.809 -7.318 13.083 1.000 21.174 55 GLY C N 1
ATOM 5281 C CA . GLY C 1 55 ? -12.935 -8.219 13.814 1.000 21.703 55 GLY C CA 1
ATOM 5282 C C . GLY C 1 55 ? -13.616 -9.553 14.094 1.000 23.825 55 GLY C C 1
ATOM 5283 O O . GLY C 1 55 ? -14.683 -9.830 13.547 1.000 22.845 55 GLY C O 1
ATOM 5284 N N . LYS C 1 56 ? -12.983 -10.380 14.936 1.000 23.244 56 LYS C N 1
ATOM 5285 C CA . LYS C 1 56 ? -13.479 -11.717 15.239 1.000 26.759 56 LYS C CA 1
ATOM 5286 C C . LYS C 1 56 ? -14.494 -11.648 16.396 1.000 22.084 56 LYS C C 1
ATOM 5287 O O . LYS C 1 56 ? -14.221 -12.059 17.502 1.000 21.971 56 LYS C O 1
ATOM 5293 N N . TYR C 1 57 ? -15.668 -11.091 16.092 1.000 19.441 57 TYR C N 1
ATOM 5294 C CA . TYR C 1 57 ? -16.699 -10.855 17.097 1.000 19.075 57 TYR C CA 1
ATOM 5295 C C . TYR C 1 57 ? -17.117 -12.194 17.696 1.000 19.903 57 TYR C C 1
ATOM 5296 O O . TYR C 1 57 ? -17.140 -13.235 17.024 1.000 20.039 57 TYR C O 1
ATOM 5305 N N . ILE C 1 58 ? -17.535 -12.147 18.951 1.000 18.851 58 ILE C N 1
ATOM 5306 C CA . ILE C 1 58 ? -18.134 -13.273 19.649 1.000 20.023 58 ILE C CA 1
ATOM 5307 C C . ILE C 1 58 ? -19.497 -12.819 20.158 1.000 19.513 58 ILE C C 1
ATOM 5308 O O . ILE C 1 58 ? -19.584 -11.755 20.777 1.000 18.397 58 ILE C O 1
ATOM 5313 N N . SER C 1 59 ? -20.537 -13.605 19.851 1.000 17.571 59 SER C N 1
ATOM 5314 C CA . SER C 1 59 ? -21.884 -13.346 20.313 1.000 15.985 59 SER C CA 1
ATOM 5315 C C . SER C 1 59 ? -22.166 -14.076 21.609 1.000 15.846 59 SER C C 1
ATOM 5316 O O . SER C 1 59 ? -21.939 -15.279 21.706 1.000 16.935 59 SER C O 1
ATOM 5319 N N . ARG C 1 60 ? -22.690 -13.330 22.611 1.000 15.589 60 ARG C N 1
ATOM 5320 C CA . ARG C 1 60 ? -23.134 -13.922 23.860 1.000 15.531 60 ARG C CA 1
ATOM 5321 C C . ARG C 1 60 ? -24.542 -13.426 24.157 1.000 15.045 60 ARG C C 1
ATOM 5322 O O . ARG C 1 60 ? -25.009 -12.478 23.518 1.000 18.259 60 ARG C O 1
ATOM 5330 N N . LEU C 1 61 ? -25.243 -14.098 25.077 1.000 14.397 61 LEU C N 1
ATOM 5331 C CA . LEU C 1 61 ? -26.645 -13.825 25.306 1.000 14.993 61 LEU C CA 1
ATOM 5332 C C . LEU C 1 61 ? -26.837 -13.142 26.656 1.000 14.808 61 LEU C C 1
ATOM 5333 O O . LEU C 1 61 ? -26.493 -13.715 27.700 1.000 15.342 61 LEU C O 1
ATOM 5338 N N . GLY C 1 62 ? -27.411 -11.933 26.597 1.000 13.287 62 GLY C N 1
ATOM 5339 C CA . GLY C 1 62 ? -27.732 -11.162 27.782 1.000 15.666 62 GLY C CA 1
ATOM 5340 C C . GLY C 1 62 ? -29.174 -11.346 28.228 1.000 16.756 62 GLY C C 1
ATOM 5341 O O . GLY C 1 62 ? -30.004 -11.879 27.488 1.000 16.669 62 GLY C O 1
ATOM 5342 N N . TYR C 1 63 ? -29.466 -10.843 29.429 1.000 15.710 63 TYR C N 1
ATOM 5343 C CA . TYR C 1 63 ? -30.814 -10.849 29.979 1.000 15.973 63 TYR C CA 1
ATOM 5344 C C . TYR C 1 63 ? -31.209 -9.418 30.339 1.000 15.016 63 TYR C C 1
ATOM 5345 O O . TYR C 1 63 ? -30.455 -8.705 31.018 1.000 15.087 63 TYR C O 1
ATOM 5354 N N . ALA C 1 64 ? -32.376 -9.001 29.850 1.000 14.399 64 ALA C N 1
ATOM 5355 C CA . ALA C 1 64 ? -32.970 -7.732 30.260 1.000 15.318 64 ALA C CA 1
ATOM 5356 C C . ALA C 1 64 ? -34.427 -7.955 30.653 1.000 15.004 64 ALA C C 1
ATOM 5357 O O . ALA C 1 64 ? -35.081 -8.876 30.176 1.000 15.489 64 ALA C O 1
ATOM 5359 N N . VAL C 1 65 ? -34.943 -7.053 31.488 1.000 15.580 65 VAL C N 1
ATOM 5360 C CA . VAL C 1 65 ? -36.277 -7.182 32.038 1.000 15.531 65 VAL C CA 1
ATOM 5361 C C . VAL C 1 65 ? -36.928 -5.806 32.184 1.000 17.486 65 VAL C C 1
ATOM 5362 O O . VAL C 1 65 ? -36.271 -4.815 32.489 1.000 17.964 65 VAL C O 1
ATOM 5366 N N . SER C 1 66 ? -38.236 -5.749 31.929 1.000 16.581 66 SER C N 1
ATOM 5367 C CA . SER C 1 66 ? -38.993 -4.508 31.950 1.000 17.175 66 SER C CA 1
ATOM 5368 C C . SER C 1 66 ? -40.405 -4.739 32.459 1.000 17.538 66 SER C C 1
ATOM 5369 O O . SER C 1 66 ? -41.024 -5.743 32.085 1.000 16.446 66 SER C O 1
ATOM 5372 N N . LYS C 1 67 ? -40.950 -3.739 33.194 1.000 17.687 67 LYS C N 1
ATOM 5373 C CA . LYS C 1 67 ? -42.359 -3.719 33.534 1.000 20.089 67 LYS C CA 1
ATOM 5374 C C . LYS C 1 67 ? -43.223 -3.225 32.379 1.000 20.330 67 LYS C C 1
ATOM 5375 O O . LYS C 1 67 ? -44.372 -3.614 32.280 1.000 23.118 67 LYS C O 1
ATOM 5381 N N . ASP C 1 68 ? -42.700 -2.356 31.511 1.000 18.812 68 ASP C N 1
ATOM 5382 C CA . ASP C 1 68 ? -43.555 -1.675 30.544 1.000 20.463 68 ASP C CA 1
ATOM 5383 C C . ASP C 1 68 ? -43.228 -2.052 29.101 1.000 19.625 68 ASP C C 1
ATOM 5384 O O . ASP C 1 68 ? -43.940 -1.637 28.179 1.000 21.070 68 ASP C O 1
ATOM 5389 N N . GLY C 1 69 ? -42.144 -2.798 28.890 1.000 18.843 69 GLY C N 1
ATOM 5390 C CA . GLY C 1 69 ? -41.763 -3.218 27.545 1.000 17.808 69 GLY C CA 1
ATOM 5391 C C . GLY C 1 69 ? -40.924 -2.189 26.791 1.000 18.127 69 GLY C C 1
ATOM 5392 O O . GLY C 1 69 ? -40.523 -2.454 25.660 1.000 17.960 69 GLY C O 1
ATOM 5393 N N . ILE C 1 70 ? -40.623 -1.037 27.423 1.000 17.518 70 ILE C N 1
ATOM 5394 C CA . ILE C 1 70 ? -39.872 0.047 26.811 1.000 18.107 70 ILE C CA 1
ATOM 5395 C C . ILE C 1 70 ? -38.581 0.323 27.588 1.000 18.279 70 ILE C C 1
ATOM 5396 O O . ILE C 1 70 ? -37.513 0.461 26.993 1.000 17.474 70 ILE C O 1
ATOM 5401 N N . ASN C 1 71 ? -38.708 0.413 28.912 1.000 17.363 71 ASN C N 1
ATOM 5402 C CA . ASN C 1 71 ? -37.617 0.769 29.810 1.000 17.301 71 ASN C CA 1
ATOM 5403 C C . ASN C 1 71 ? -37.087 -0.490 30.464 1.000 18.301 71 ASN C C 1
ATOM 5404 O O . ASN C 1 71 ? -37.801 -1.095 31.257 1.000 17.745 71 ASN C O 1
ATOM 5409 N N . PHE C 1 72 ? -35.840 -0.855 30.143 1.000 18.237 72 PHE C N 1
ATOM 5410 C CA . PHE C 1 72 ? -35.281 -2.130 30.563 1.000 17.285 72 PHE C CA 1
ATOM 5411 C C . PHE C 1 72 ? -34.181 -1.972 31.608 1.000 16.995 72 PHE C C 1
ATOM 5412 O O . PHE C 1 72 ? -33.416 -1.017 31.591 1.000 17.703 72 PHE C O 1
ATOM 5420 N N . MET C 1 73 ? -34.139 -2.949 32.503 1.000 15.574 73 MET C N 1
ATOM 5421 C CA . MET C 1 73 ? -33.005 -3.250 33.359 1.000 18.154 73 MET C CA 1
ATOM 5422 C C . MET C 1 73 ? -32.261 -4.442 32.781 1.000 18.341 73 MET C C 1
ATOM 5423 O O . MET C 1 73 ? -32.869 -5.257 32.090 1.000 19.826 73 MET C O 1
ATOM 5428 N N . ARG C 1 74 ? -30.945 -4.510 33.011 1.000 16.563 74 ARG C N 1
ATOM 5429 C CA . ARG C 1 74 ? -30.114 -5.503 32.364 1.000 16.168 74 ARG C CA 1
ATOM 5430 C C . ARG C 1 74 ? -29.118 -6.075 33.367 1.000 17.064 74 ARG C C 1
ATOM 5431 O O . ARG C 1 74 ? -28.598 -5.352 34.226 1.000 16.882 74 ARG C O 1
ATOM 5439 N N . LEU C 1 75 ? -28.853 -7.379 33.230 1.000 16.551 75 LEU C N 1
ATOM 5440 C CA . LEU C 1 75 ? -27.851 -8.072 34.036 1.000 17.020 75 LEU C CA 1
ATOM 5441 C C . LEU C 1 75 ? -26.454 -7.773 33.486 1.000 16.514 75 LEU C C 1
ATOM 5442 O O . LEU C 1 75 ? -26.269 -7.534 32.300 1.000 16.577 75 LEU C O 1
ATOM 5447 N N . ASP C 1 76 ? -25.462 -7.866 34.373 1.000 15.854 76 ASP C N 1
ATOM 5448 C CA . ASP C 1 76 ? -24.121 -7.384 34.103 1.000 16.912 76 ASP C CA 1
ATOM 5449 C C . ASP C 1 76 ? -23.281 -8.412 33.355 1.000 17.795 76 ASP C C 1
ATOM 5450 O O . ASP C 1 76 ? -22.249 -8.048 32.797 1.000 18.723 76 ASP C O 1
ATOM 5455 N N . LYS C 1 77 ? -23.698 -9.684 33.345 1.000 17.045 77 LYS C N 1
ATOM 5456 C CA . LYS C 1 77 ? -22.956 -10.734 32.702 1.000 17.112 77 LYS C CA 1
ATOM 5457 C C . LYS C 1 77 ? -23.912 -11.513 31.815 1.000 16.038 77 LYS C C 1
ATOM 5458 O O . LYS C 1 77 ? -25.107 -11.540 32.070 1.000 16.763 77 LYS C O 1
ATOM 5464 N N . PRO C 1 78 ? -23.415 -12.186 30.766 1.000 16.727 78 PRO C N 1
ATOM 5465 C CA . PRO C 1 78 ? -24.279 -12.968 29.888 1.000 17.032 78 PRO C CA 1
ATOM 5466 C C . PRO C 1 78 ? -24.813 -14.212 30.590 1.000 17.170 78 PRO C C 1
ATOM 5467 O O . PRO C 1 78 ? -24.109 -14.825 31.406 1.000 18.046 78 PRO C O 1
ATOM 5471 N N . VAL C 1 79 ? -26.057 -14.565 30.273 1.000 17.862 79 VAL C N 1
ATOM 5472 C CA . VAL C 1 79 ? -26.681 -15.758 30.821 1.000 19.033 79 VAL C CA 1
ATOM 5473 C C . VAL C 1 79 ? -26.279 -16.989 30.011 1.000 20.405 79 VAL C C 1
ATOM 5474 O O . VAL C 1 79 ? -26.359 -18.105 30.525 1.000 19.186 79 VAL C O 1
ATOM 5478 N N . MET C 1 80 ? -25.788 -16.796 28.769 1.000 18.398 80 MET C N 1
ATOM 5479 C CA . MET C 1 80 ? -25.107 -17.878 28.063 1.000 18.921 80 MET C CA 1
ATOM 5480 C C . MET C 1 80 ? -23.910 -17.282 27.350 1.000 20.493 80 MET C C 1
ATOM 5481 O O . MET C 1 80 ? -24.037 -16.240 26.707 1.000 20.504 80 MET C O 1
ATOM 5486 N N . SER C 1 81 ? -22.786 -17.988 27.443 1.000 20.905 81 SER C N 1
ATOM 5487 C CA . SER C 1 81 ? -21.534 -17.556 26.856 1.000 22.272 81 SER C CA 1
ATOM 5488 C C . SER C 1 81 ? -21.015 -18.647 25.924 1.000 23.018 81 SER C C 1
ATOM 5489 O O . SER C 1 81 ? -21.605 -19.714 25.815 1.000 23.120 81 SER C O 1
ATOM 5492 N N . ASN C 1 82 ? -19.905 -18.366 25.245 1.000 23.415 82 ASN C N 1
ATOM 5493 C CA . ASN C 1 82 ? -19.375 -19.249 24.217 1.000 24.280 82 ASN C CA 1
ATOM 5494 C C . ASN C 1 82 ? -18.603 -20.392 24.872 1.000 26.653 82 ASN C C 1
ATOM 5495 O O . ASN C 1 82 ? -17.404 -20.268 25.055 1.000 36.855 82 ASN C O 1
ATOM 5500 N N . GLU C 1 83 ? -19.267 -21.520 25.141 1.000 25.773 83 GLU C N 1
ATOM 5501 C CA . GLU C 1 83 ? -18.665 -22.520 26.005 1.000 29.019 83 GLU C CA 1
ATOM 5502 C C . GLU C 1 83 ? -18.422 -23.861 25.328 1.000 29.335 83 GLU C C 1
ATOM 5503 O O . GLU C 1 83 ? -17.835 -24.719 25.969 1.000 34.109 83 GLU C O 1
ATOM 5509 N N . THR C 1 84 ? -18.900 -24.080 24.095 1.000 25.937 84 THR C N 1
ATOM 5510 C CA . THR C 1 84 ? -18.607 -25.319 23.392 1.000 23.349 84 THR C CA 1
ATOM 5511 C C . THR C 1 84 ? -17.822 -25.012 22.116 1.000 23.063 84 THR C C 1
ATOM 5512 O O . THR C 1 84 ? -17.748 -23.864 21.690 1.000 21.998 84 THR C O 1
ATOM 5516 N N . GLU C 1 85 ? -17.342 -26.075 21.448 1.000 23.912 85 GLU C N 1
ATOM 5517 C CA . GLU C 1 85 ? -16.673 -25.946 20.164 1.000 25.674 85 GLU C CA 1
ATOM 5518 C C . GLU C 1 85 ? -17.634 -25.428 19.083 1.000 21.569 85 GLU C C 1
ATOM 5519 O O . GLU C 1 85 ? -17.229 -24.661 18.211 1.000 24.534 85 GLU C O 1
ATOM 5525 N N . GLN C 1 86 ? -18.891 -25.862 19.124 1.000 20.840 86 GLN C N 1
ATOM 5526 C CA . GLN C 1 86 ? -19.890 -25.419 18.154 1.000 20.960 86 GLN C CA 1
ATOM 5527 C C . GLN C 1 86 ? -20.231 -23.944 18.369 1.000 19.775 86 GLN C C 1
ATOM 5528 O O . GLN C 1 86 ? -20.826 -23.313 17.485 1.000 21.400 86 GLN C O 1
ATOM 5534 N N . GLU C 1 87 ? -19.828 -23.390 19.522 1.000 22.192 87 GLU C N 1
ATOM 5535 C CA . GLU C 1 87 ? -20.126 -22.015 19.903 1.000 22.828 87 GLU C CA 1
ATOM 5536 C C . GLU C 1 87 ? -18.853 -21.189 20.067 1.000 22.609 87 GLU C C 1
ATOM 5537 O O . GLU C 1 87 ? -18.863 -20.189 20.781 1.000 21.212 87 GLU C O 1
ATOM 5543 N N . LEU C 1 88 ? -17.753 -21.559 19.389 1.000 22.761 88 LEU C N 1
ATOM 5544 C CA . LEU C 1 88 ? -16.502 -20.818 19.557 1.000 23.863 88 LEU C CA 1
ATOM 5545 C C . LEU C 1 88 ? -16.690 -19.320 19.311 1.000 22.216 88 LEU C C 1
ATOM 5546 O O . LEU C 1 88 ? -16.062 -18.513 19.984 1.000 20.536 88 LEU C O 1
ATOM 5551 N N . ARG C 1 89 ? -17.496 -18.947 18.322 1.000 21.238 89 ARG C N 1
ATOM 5552 C CA . ARG C 1 89 ? -17.757 -17.554 17.984 1.000 24.088 89 ARG C CA 1
ATOM 5553 C C . ARG C 1 89 ? -19.129 -17.120 18.517 1.000 21.830 89 ARG C C 1
ATOM 5554 O O . ARG C 1 89 ? -19.611 -16.044 18.174 1.000 22.169 89 ARG C O 1
ATOM 5562 N N . GLY C 1 90 ? -19.755 -17.987 19.319 1.000 20.589 90 GLY C N 1
ATOM 5563 C CA . GLY C 1 90 ? -20.847 -17.601 20.199 1.000 21.233 90 GLY C CA 1
ATOM 5564 C C . GLY C 1 90 ? -22.210 -18.102 19.740 1.000 18.972 90 GLY C C 1
ATOM 5565 O O . GLY C 1 90 ? -22.339 -19.054 18.957 1.000 18.588 90 GLY C O 1
ATOM 5566 N N . LEU C 1 91 ? -23.235 -17.466 20.320 1.000 18.101 91 LEU C N 1
ATOM 5567 C CA . LEU C 1 91 ? -24.625 -17.864 20.172 1.000 17.505 91 LEU C CA 1
ATOM 5568 C C . LEU C 1 91 ? -25.394 -16.715 19.517 1.000 16.849 91 LEU C C 1
ATOM 5569 O O . LEU C 1 91 ? -25.344 -15.589 20.005 1.000 17.100 91 LEU C O 1
ATOM 5574 N N . GLU C 1 92 ? -26.191 -17.030 18.503 1.000 15.298 92 GLU C N 1
ATOM 5575 C CA . GLU C 1 92 ? -26.814 -16.015 17.688 1.000 18.577 92 GLU C CA 1
ATOM 5576 C C . GLU C 1 92 ? -28.327 -16.187 17.629 1.000 19.283 92 GLU C C 1
ATOM 5577 O O . GLU C 1 92 ? -28.858 -17.304 17.558 1.000 18.505 92 GLU C O 1
ATOM 5583 N N . ASP C 1 93 ? -28.994 -15.030 17.650 1.000 16.744 93 ASP C N 1
ATOM 5584 C CA . ASP C 1 93 ? -30.350 -14.855 17.175 1.000 16.417 93 ASP C CA 1
ATOM 5585 C C . ASP C 1 93 ? -31.302 -15.857 17.812 1.000 15.993 93 ASP C C 1
ATOM 5586 O O . ASP C 1 93 ? -31.966 -16.626 17.116 1.000 15.303 93 ASP C O 1
ATOM 5591 N N . PRO C 1 94 ? -31.392 -15.866 19.158 1.000 16.883 94 PRO C N 1
ATOM 5592 C CA . PRO C 1 94 ? -32.236 -16.833 19.878 1.000 15.808 94 PRO C CA 1
ATOM 5593 C C . PRO C 1 94 ? -33.720 -16.576 19.639 1.000 16.693 94 PRO C C 1
ATOM 5594 O O . PRO C 1 94 ? -34.145 -15.434 19.526 1.000 16.973 94 PRO C O 1
ATOM 5598 N N . ARG C 1 95 ? -34.510 -17.665 19.611 1.000 15.541 95 ARG C N 1
ATOM 5599 C CA . ARG C 1 95 ? -35.952 -17.597 19.623 1.000 15.151 95 ARG C CA 1
ATOM 5600 C C . ARG C 1 95 ? -36.442 -18.478 20.773 1.000 16.916 95 ARG C C 1
ATOM 5601 O O . ARG C 1 95 ? -35.971 -19.613 20.912 1.000 18.047 95 ARG C O 1
ATOM 5609 N N . ILE C 1 96 ? -37.353 -17.934 21.591 1.000 15.063 96 ILE C N 1
ATOM 5610 C CA . ILE C 1 96 ? -37.830 -18.624 22.789 1.000 16.051 96 ILE C CA 1
ATOM 5611 C C . ILE C 1 96 ? -39.342 -18.783 22.758 1.000 15.195 96 ILE C C 1
ATOM 5612 O O . ILE C 1 96 ? -40.078 -17.843 22.454 1.000 16.408 96 ILE C O 1
ATOM 5617 N N . VAL C 1 97 ? -39.790 -19.985 23.165 1.000 17.086 97 VAL C N 1
ATOM 5618 C CA . VAL C 1 97 ? -41.174 -20.249 23.530 1.000 16.686 97 VAL C CA 1
ATOM 5619 C C . VAL C 1 97 ? -41.196 -20.956 24.888 1.000 17.202 97 VAL C C 1
ATOM 5620 O O . VAL C 1 97 ? -40.222 -21.564 25.315 1.000 15.867 97 VAL C O 1
ATOM 5624 N N . LYS C 1 98 ? -42.357 -20.871 25.549 1.000 16.925 98 LYS C N 1
ATOM 5625 C CA . LYS C 1 98 ? -42.563 -21.541 26.819 1.000 18.244 98 LYS C CA 1
ATOM 5626 C C . LYS C 1 98 ? -43.661 -22.590 26.650 1.000 19.304 98 LYS C C 1
ATOM 5627 O O . LYS C 1 98 ? -44.772 -22.249 26.277 1.000 19.481 98 LYS C O 1
ATOM 5633 N N . ILE C 1 99 ? -43.327 -23.854 26.916 1.000 22.202 99 ILE C N 1
ATOM 5634 C CA . ILE C 1 99 ? -44.297 -24.946 26.841 1.000 21.350 99 ILE C CA 1
ATOM 5635 C C . ILE C 1 99 ? -44.310 -25.691 28.170 1.000 19.095 99 ILE C C 1
ATOM 5636 O O . ILE C 1 99 ? -43.294 -26.203 28.596 1.000 20.845 99 ILE C O 1
ATOM 5641 N N . ASP C 1 100 ? -45.481 -25.719 28.823 1.000 22.991 100 ASP C N 1
ATOM 5642 C CA . ASP C 1 100 ? -45.675 -26.507 30.030 1.000 23.184 100 ASP C CA 1
ATOM 5643 C C . ASP C 1 100 ? -44.563 -26.242 31.039 1.000 21.404 100 ASP C C 1
ATOM 5644 O O . ASP C 1 100 ? -43.950 -27.167 31.544 1.000 23.262 100 ASP C O 1
ATOM 5649 N N . GLY C 1 101 ? -44.303 -24.969 31.343 1.000 22.668 101 GLY C N 1
ATOM 5650 C CA . GLY C 1 101 ? -43.370 -24.602 32.400 1.000 22.541 101 GLY C CA 1
ATOM 5651 C C . GLY C 1 101 ? -41.895 -24.536 31.984 1.000 22.563 101 GLY C C 1
ATOM 5652 O O . GLY C 1 101 ? -41.056 -24.203 32.814 1.000 22.036 101 GLY C O 1
ATOM 5653 N N . ILE C 1 102 ? -41.563 -24.846 30.722 1.000 19.470 102 ILE C N 1
ATOM 5654 C CA . ILE C 1 102 ? -40.174 -24.926 30.284 1.000 19.128 102 ILE C CA 1
ATOM 5655 C C . ILE C 1 102 ? -39.977 -23.970 29.106 1.000 17.703 102 ILE C C 1
ATOM 5656 O O . ILE C 1 102 ? -40.790 -23.934 28.187 1.000 19.480 102 ILE C O 1
ATOM 5661 N N . TYR C 1 103 ? -38.898 -23.188 29.178 1.000 16.353 103 TYR C N 1
ATOM 5662 C CA . TYR C 1 103 ? -38.506 -22.304 28.085 1.000 15.928 103 TYR C CA 1
ATOM 5663 C C . TYR C 1 103 ? -37.573 -23.073 27.151 1.000 16.127 103 TYR C C 1
ATOM 5664 O O . TYR C 1 103 ? -36.598 -23.674 27.597 1.000 16.509 103 TYR C O 1
ATOM 5673 N N . TYR C 1 104 ? -37.924 -23.066 25.862 1.000 16.588 104 TYR C N 1
ATOM 5674 C CA . TYR C 1 104 ? -37.149 -23.731 24.824 1.000 16.456 104 TYR C CA 1
ATOM 5675 C C . TYR C 1 104 ? -36.583 -22.658 23.898 1.000 15.684 104 TYR C C 1
ATOM 5676 O O . TYR C 1 104 ? -37.347 -21.943 23.255 1.000 17.472 104 TYR C O 1
ATOM 5685 N N . MET C 1 105 ? -35.262 -22.555 23.891 1.000 16.205 105 MET C N 1
ATOM 5686 C CA . MET C 1 105 ? -34.565 -21.567 23.104 1.000 17.774 105 MET C CA 1
ATOM 5687 C C . MET C 1 105 ? -33.819 -22.285 21.996 1.000 16.781 105 MET C C 1
ATOM 5688 O O . MET C 1 105 ? -32.963 -23.110 22.276 1.000 17.128 105 MET C O 1
ATOM 5693 N N . MET C 1 106 ? -34.109 -21.912 20.754 1.000 16.396 106 MET C N 1
ATOM 5694 C CA . MET C 1 106 ? -33.254 -22.293 19.641 1.000 18.289 106 MET C CA 1
ATOM 5695 C C . MET C 1 106 ? -32.389 -21.099 19.269 1.000 17.684 106 MET C C 1
ATOM 5696 O O . MET C 1 106 ? -32.878 -19.980 19.140 1.000 19.194 106 MET C O 1
ATOM 5701 N N . TYR C 1 107 ? -31.090 -21.372 19.123 1.000 17.681 107 TYR C N 1
ATOM 5702 C CA . TYR C 1 107 ? -30.135 -20.365 18.713 1.000 17.679 107 TYR C CA 1
ATOM 5703 C C . TYR C 1 107 ? -29.166 -20.997 17.729 1.000 18.298 107 TYR C C 1
ATOM 5704 O O . TYR C 1 107 ? -29.104 -22.213 17.609 1.000 17.226 107 TYR C O 1
ATOM 5713 N N . THR C 1 108 ? -28.387 -20.145 17.053 1.000 18.304 108 THR C N 1
ATOM 5714 C CA . THR C 1 108 ? -27.371 -20.641 16.142 1.000 17.345 108 THR C CA 1
ATOM 5715 C C . THR C 1 108 ? -26.039 -20.603 16.855 1.000 18.371 108 THR C C 1
ATOM 5716 O O . THR C 1 108 ? -25.578 -19.546 17.312 1.000 17.918 108 THR C O 1
ATOM 5720 N N . GLY C 1 109 ? -25.441 -21.791 16.993 1.000 17.229 109 GLY C N 1
ATOM 5721 C CA . GLY C 1 109 ? -24.079 -21.876 17.469 1.000 18.262 109 GLY C CA 1
ATOM 5722 C C . GLY C 1 109 ? -23.103 -21.714 16.316 1.000 18.341 109 GLY C C 1
ATOM 5723 O O . GLY C 1 109 ? -23.122 -22.531 15.397 1.000 17.783 109 GLY C O 1
ATOM 5724 N N . PHE C 1 110 ? -22.265 -20.683 16.394 1.000 18.162 110 PHE C N 1
ATOM 5725 C CA . PHE C 1 110 ? -21.319 -20.361 15.341 1.000 18.001 110 PHE C CA 1
ATOM 5726 C C . PHE C 1 110 ? -19.937 -20.790 15.804 1.000 19.946 110 PHE C C 1
ATOM 5727 O O . PHE C 1 110 ? -19.363 -20.207 16.721 1.000 18.961 110 PHE C O 1
ATOM 5735 N N . GLY C 1 111 ? -19.384 -21.814 15.135 1.000 20.963 111 GLY C N 1
ATOM 5736 C CA . GLY C 1 111 ? -18.077 -22.342 15.487 1.000 22.342 111 GLY C CA 1
ATOM 5737 C C . GLY C 1 111 ? -16.956 -21.758 14.626 1.000 22.089 111 GLY C C 1
ATOM 5738 O O . GLY C 1 111 ? -15.850 -21.525 15.110 1.000 24.595 111 GLY C O 1
ATOM 5739 N N . ASP C 1 112 ? -17.259 -21.548 13.342 1.000 21.386 112 ASP C N 1
ATOM 5740 C CA . ASP C 1 112 ? -16.340 -20.990 12.360 1.000 25.064 112 ASP C CA 1
ATOM 5741 C C . ASP C 1 112 ? -15.047 -21.803 12.260 1.000 25.792 112 ASP C C 1
ATOM 5742 O O . ASP C 1 112 ? -13.981 -21.233 11.989 1.000 25.690 112 ASP C O 1
ATOM 5747 N N . ARG C 1 113 ? -15.141 -23.128 12.442 1.000 26.310 113 ARG C N 1
ATOM 5748 C CA . ARG C 1 113 ? -13.954 -23.977 12.375 1.000 26.895 113 ARG C CA 1
ATOM 5749 C C . ARG C 1 113 ? -13.681 -24.390 10.928 1.000 27.256 113 ARG C C 1
ATOM 5750 O O . ARG C 1 113 ? -12.571 -24.811 10.617 1.000 28.094 113 ARG C O 1
ATOM 5758 N N . PHE C 1 114 ? -14.703 -24.294 10.072 1.000 25.175 114 PHE C N 1
ATOM 5759 C CA . PHE C 1 114 ? -14.621 -24.652 8.667 1.000 27.479 114 PHE C CA 1
ATOM 5760 C C . PHE C 1 114 ? -15.821 -24.000 7.989 1.000 29.015 114 PHE C C 1
ATOM 5761 O O . PHE C 1 114 ? -16.633 -23.359 8.654 1.000 27.558 114 PHE C O 1
ATOM 5769 N N . GLN C 1 115 ? -15.955 -24.174 6.679 1.000 30.326 115 GLN C N 1
ATOM 5770 C CA . GLN C 1 115 ? -17.012 -23.515 5.916 1.000 30.111 115 GLN C CA 1
ATOM 5771 C C . GLN C 1 115 ? -18.370 -23.945 6.479 1.000 29.940 115 GLN C C 1
ATOM 5772 O O . GLN C 1 115 ? -18.587 -25.136 6.721 1.000 29.630 115 GLN C O 1
ATOM 5778 N N . ASP C 1 116 ? -19.263 -22.970 6.704 1.000 29.842 116 ASP C N 1
ATOM 5779 C CA . ASP C 1 116 ? -20.647 -23.259 7.069 1.000 28.965 116 ASP C CA 1
ATOM 5780 C C . ASP C 1 116 ? -20.725 -23.988 8.421 1.000 23.451 116 ASP C C 1
ATOM 5781 O O . ASP C 1 116 ? -21.640 -24.747 8.674 1.000 22.745 116 ASP C O 1
ATOM 5786 N N . ASP C 1 117 ? -19.807 -23.668 9.327 1.000 22.760 117 ASP C N 1
ATOM 5787 C CA . ASP C 1 117 ? -19.803 -24.260 10.656 1.000 23.198 117 ASP C CA 1
ATOM 5788 C C . ASP C 1 117 ? -20.696 -23.449 11.584 1.000 21.427 117 ASP C C 1
ATOM 5789 O O . ASP C 1 117 ? -20.220 -22.759 12.476 1.000 19.938 117 ASP C O 1
ATOM 5794 N N . TYR C 1 118 ? -22.001 -23.548 11.346 1.000 23.009 118 TYR C N 1
ATOM 5795 C CA . TYR C 1 118 ? -22.996 -23.023 12.269 1.000 20.663 118 TYR C CA 1
ATOM 5796 C C . TYR C 1 118 ? -24.145 -24.024 12.290 1.000 21.764 118 TYR C C 1
ATOM 5797 O O . TYR C 1 118 ? -24.425 -24.682 11.291 1.000 21.945 118 TYR C O 1
ATOM 5806 N N . ARG C 1 119 ? -24.809 -24.133 13.450 1.000 19.017 119 ARG C N 1
ATOM 5807 C CA . ARG C 1 119 ? -25.853 -25.118 13.642 1.000 20.435 119 ARG C CA 1
ATOM 5808 C C . ARG C 1 119 ? -26.948 -24.541 14.531 1.000 17.768 119 ARG C C 1
ATOM 5809 O O . ARG C 1 119 ? -26.653 -23.809 15.477 1.000 18.733 119 ARG C O 1
ATOM 5817 N N . ILE C 1 120 ? -28.170 -24.970 14.257 1.000 18.832 120 ILE C N 1
ATOM 5818 C CA . ILE C 1 120 ? -29.278 -24.766 15.174 1.000 18.062 120 ILE C CA 1
ATOM 5819 C C . ILE C 1 120 ? -29.025 -25.619 16.408 1.000 20.269 120 ILE C C 1
ATOM 5820 O O . ILE C 1 120 ? -28.830 -26.813 16.279 1.000 20.765 120 ILE C O 1
ATOM 5825 N N . CYS C 1 121 ? -29.082 -24.990 17.594 1.000 18.521 121 CYS C N 1
ATOM 5826 C CA . CYS C 1 121 ? -28.883 -25.666 18.865 1.000 18.247 121 CYS C CA 1
ATOM 5827 C C . CYS C 1 121 ? -30.074 -25.339 19.760 1.000 20.425 121 CYS C C 1
ATOM 5828 O O . CYS C 1 121 ? -30.762 -24.340 19.539 1.000 18.298 121 CYS C O 1
ATOM 5831 N N . LEU C 1 122 ? -30.321 -26.216 20.735 1.000 18.611 122 LEU C N 1
ATOM 5832 C CA . LEU C 1 122 ? -31.414 -26.044 21.671 1.000 19.122 122 LEU C CA 1
ATOM 5833 C C . LEU C 1 122 ? -30.871 -25.915 23.090 1.000 18.815 122 LEU C C 1
ATOM 5834 O O . LEU C 1 122 ? -29.946 -26.644 23.449 1.000 17.871 122 LEU C O 1
ATOM 5839 N N . ALA C 1 123 ? -31.446 -24.976 23.875 1.000 16.533 123 ALA C N 1
ATOM 5840 C CA . ALA C 1 123 ? -31.206 -24.950 25.310 1.000 18.674 123 ALA C CA 1
ATOM 5841 C C . ALA C 1 123 ? -32.539 -24.742 26.024 1.000 16.431 123 ALA C C 1
ATOM 5842 O O . ALA C 1 123 ? -33.450 -24.130 25.462 1.000 17.940 123 ALA C O 1
ATOM 5844 N N . THR C 1 124 ? -32.644 -25.306 27.231 1.000 18.031 124 THR C N 1
ATOM 5845 C CA . THR C 1 124 ? -33.860 -25.172 28.019 1.000 17.273 124 THR C CA 1
ATOM 5846 C C . THR C 1 124 ? -33.575 -24.488 29.357 1.000 17.529 124 THR C C 1
ATOM 5847 O O . THR C 1 124 ? -32.467 -24.567 29.900 1.000 17.073 124 THR C O 1
ATOM 5851 N N . SER C 1 125 ? -34.650 -23.918 29.909 1.000 18.204 125 SER C N 1
ATOM 5852 C CA . SER C 1 125 ? -34.596 -23.265 31.211 1.000 17.182 125 SER C CA 1
ATOM 5853 C C . SER C 1 125 ? -35.966 -23.252 31.857 1.000 17.144 125 SER C C 1
ATOM 5854 O O . SER C 1 125 ? -36.980 -23.171 31.165 1.000 17.215 125 SER C O 1
ATOM 5857 N N . LYS C 1 126 ? -35.984 -23.186 33.191 1.000 19.575 126 LYS C N 1
ATOM 5858 C CA . LYS C 1 126 ? -37.197 -22.890 33.941 1.000 20.333 126 LYS C CA 1
ATOM 5859 C C . LYS C 1 126 ? -37.284 -21.417 34.350 1.000 18.402 126 LYS C C 1
ATOM 5860 O O . LYS C 1 126 ? -38.344 -20.962 34.789 1.000 16.766 126 LYS C O 1
ATOM 5866 N N . ASN C 1 127 ? -36.219 -20.632 34.157 1.000 16.337 127 ASN C N 1
ATOM 5867 C CA . ASN C 1 127 ? -36.159 -19.319 34.794 1.000 16.856 127 ASN C CA 1
ATOM 5868 C C . ASN C 1 127 ? -35.518 -18.225 33.932 1.000 18.096 127 ASN C C 1
ATOM 5869 O O . ASN C 1 127 ? -35.470 -17.085 34.372 1.000 17.630 127 ASN C O 1
ATOM 5874 N N . LEU C 1 128 ? -35.013 -18.571 32.730 1.000 18.250 128 LEU C N 1
ATOM 5875 C CA . LEU C 1 128 ? -34.436 -17.641 31.757 1.000 17.977 128 LEU C CA 1
ATOM 5876 C C . LEU C 1 128 ? -33.011 -17.217 32.125 1.000 17.393 128 LEU C C 1
ATOM 5877 O O . LEU C 1 128 ? -32.354 -16.528 31.336 1.000 17.516 128 LEU C O 1
ATOM 5882 N N . ILE C 1 129 ? -32.478 -17.724 33.237 1.000 16.303 129 ILE C N 1
ATOM 5883 C CA . ILE C 1 129 ? -31.157 -17.349 33.711 1.000 17.513 129 ILE C CA 1
ATOM 5884 C C . ILE C 1 129 ? -30.209 -18.535 33.581 1.000 19.879 129 ILE C C 1
ATOM 5885 O O . ILE C 1 129 ? -29.094 -18.373 33.090 1.000 20.376 129 ILE C O 1
ATOM 5890 N N . ASP C 1 130 ? -30.660 -19.713 34.036 1.000 19.264 130 ASP C N 1
ATOM 5891 C CA . ASP C 1 130 ? -29.876 -20.935 34.050 1.000 18.696 130 ASP C CA 1
ATOM 5892 C C . ASP C 1 130 ? -30.305 -21.792 32.867 1.000 19.686 130 ASP C C 1
ATOM 5893 O O . ASP C 1 130 ? -31.435 -22.280 32.833 1.000 17.639 130 ASP C O 1
ATOM 5898 N N . TRP C 1 131 ? -29.399 -21.937 31.888 1.000 18.796 131 TRP C N 1
ATOM 5899 C CA . TRP C 1 131 ? -29.696 -22.581 30.628 1.000 17.450 131 TRP C CA 1
ATOM 5900 C C . TRP C 1 131 ? -28.953 -23.915 30.546 1.000 19.626 131 TRP C C 1
ATOM 5901 O O . TRP C 1 131 ? -27.759 -23.958 30.786 1.000 20.489 131 TRP C O 1
ATOM 5912 N N . GLU C 1 132 ? -29.683 -24.979 30.194 1.000 20.271 132 GLU C N 1
ATOM 5913 C CA . GLU C 1 132 ? -29.112 -26.287 29.950 1.000 22.542 132 GLU C CA 1
ATOM 5914 C C . GLU C 1 132 ? -29.061 -26.564 28.446 1.000 19.125 132 GLU C C 1
ATOM 5915 O O . GLU C 1 132 ? -30.104 -26.598 27.795 1.000 19.309 132 GLU C O 1
ATOM 5921 N N . ARG C 1 133 ? -27.855 -26.746 27.915 1.000 20.619 133 ARG C N 1
ATOM 5922 C CA . ARG C 1 133 ? -27.681 -27.064 26.507 1.000 22.598 133 ARG C CA 1
ATOM 5923 C C . ARG C 1 133 ? -28.174 -28.478 26.218 1.000 23.132 133 ARG C C 1
ATOM 5924 O O . ARG C 1 133 ? -27.885 -29.407 26.974 1.000 21.007 133 ARG C O 1
ATOM 5932 N N . LYS C 1 134 ? -28.931 -28.619 25.132 1.000 22.409 134 LYS C N 1
ATOM 5933 C CA . LYS C 1 134 ? -29.405 -29.912 24.680 1.000 22.432 134 LYS C CA 1
ATOM 5934 C C . LYS C 1 134 ? -28.635 -30.348 23.430 1.000 23.862 134 LYS C C 1
ATOM 5935 O O . LYS C 1 134 ? -28.750 -31.505 23.017 1.000 24.446 134 LYS C O 1
ATOM 5941 N N . GLY C 1 135 ? -27.884 -29.431 22.807 1.000 23.764 135 GLY C N 1
ATOM 5942 C CA . GLY C 1 135 ? -27.025 -29.744 21.659 1.000 24.219 135 GLY C CA 1
ATOM 5943 C C . GLY C 1 135 ? -27.668 -29.417 20.309 1.000 21.335 135 GLY C C 1
ATOM 5944 O O . GLY C 1 135 ? -28.717 -28.774 20.226 1.000 18.863 135 GLY C O 1
ATOM 5945 N N . VAL C 1 136 ? -27.025 -29.906 19.229 1.000 22.661 136 VAL C N 1
ATOM 5946 C CA . VAL C 1 136 ? -27.402 -29.549 17.869 1.000 22.025 136 VAL C CA 1
ATOM 5947 C C . VAL C 1 136 ? -28.735 -30.197 17.506 1.000 22.309 136 VAL C C 1
ATOM 5948 O O . VAL C 1 136 ? -28.951 -31.383 17.755 1.000 24.864 136 VAL C O 1
ATOM 5952 N N . VAL C 1 137 ? -29.612 -29.432 16.859 1.000 19.469 137 VAL C N 1
ATOM 5953 C CA . VAL C 1 137 ? -30.955 -29.886 16.556 1.000 21.450 137 VAL C CA 1
ATOM 5954 C C . VAL C 1 137 ? -30.949 -30.612 15.207 1.000 22.883 137 VAL C C 1
ATOM 5955 O O . VAL C 1 137 ? -31.514 -31.696 15.092 1.000 22.211 137 VAL C O 1
ATOM 5959 N N . LEU C 1 138 ? -30.346 -29.969 14.192 1.000 22.150 138 LEU C N 1
ATOM 5960 C CA . LEU C 1 138 ? -30.239 -30.515 12.849 1.000 23.988 138 LEU C CA 1
ATOM 5961 C C . LEU C 1 138 ? -28.769 -30.478 12.477 1.000 24.013 138 LEU C C 1
ATOM 5962 O O . LEU C 1 138 ? -28.120 -29.448 12.599 1.000 20.565 138 LEU C O 1
ATOM 5967 N N . ASP C 1 139 ? -28.240 -31.613 12.006 1.000 28.461 139 ASP C N 1
ATOM 5968 C CA . ASP C 1 139 ? -26.812 -31.695 11.746 1.000 29.479 139 ASP C CA 1
ATOM 5969 C C . ASP C 1 139 ? -26.524 -31.254 10.316 1.000 29.681 139 ASP C C 1
ATOM 5970 O O . ASP C 1 139 ? -26.214 -32.068 9.460 1.000 25.421 139 ASP C O 1
ATOM 5975 N N . GLU C 1 140 ? -26.662 -29.950 10.069 1.000 26.650 140 GLU C N 1
ATOM 5976 C CA . GLU C 1 140 ? -26.562 -29.374 8.744 1.000 25.655 140 GLU C CA 1
ATOM 5977 C C . GLU C 1 140 ? -26.473 -27.864 8.906 1.000 24.979 140 GLU C C 1
ATOM 5978 O O . GLU C 1 140 ? -26.988 -27.332 9.892 1.000 20.532 140 GLU C O 1
ATOM 5984 N N . PRO C 1 141 ? -25.869 -27.117 7.955 1.000 24.729 141 PRO C N 1
ATOM 5985 C CA . PRO C 1 141 ? -25.870 -25.656 8.050 1.000 24.054 141 PRO C CA 1
ATOM 5986 C C . PRO C 1 141 ? -27.309 -25.165 7.970 1.000 22.179 141 PRO C C 1
ATOM 5987 O O . PRO C 1 141 ? -28.043 -25.470 7.018 1.000 20.768 141 PRO C O 1
ATOM 5991 N N . ASN C 1 142 ? -27.709 -24.410 8.998 1.000 18.294 142 ASN C N 1
ATOM 5992 C CA . ASN C 1 142 ? -29.071 -23.968 9.149 1.000 17.770 142 ASN C CA 1
ATOM 5993 C C . ASN C 1 142 ? -29.084 -22.956 10.294 1.000 17.587 142 ASN C C 1
ATOM 5994 O O . ASN C 1 142 ? -28.089 -22.831 11.017 1.000 19.119 142 ASN C O 1
ATOM 5999 N N . LYS C 1 143 ? -30.222 -22.256 10.421 1.000 17.240 143 LYS C N 1
ATOM 6000 C CA . LYS C 1 143 ? -30.359 -21.107 11.310 1.000 18.853 143 LYS C CA 1
ATOM 6001 C C . LYS C 1 143 ? -31.814 -20.644 11.256 1.000 18.193 143 LYS C C 1
ATOM 6002 O O . LYS C 1 143 ? -32.640 -21.305 10.637 1.000 16.621 143 LYS C O 1
ATOM 6008 N N . ASP C 1 144 ? -32.126 -19.486 11.890 1.000 16.416 144 ASP C N 1
ATOM 6009 C CA . ASP C 1 144 ? -33.464 -18.922 11.833 1.000 17.673 144 ASP C CA 1
ATOM 6010 C C . ASP C 1 144 ? -34.495 -19.975 12.232 1.000 17.373 144 ASP C C 1
ATOM 6011 O O . ASP C 1 144 ? -35.481 -20.201 11.512 1.000 19.450 144 ASP C O 1
ATOM 6016 N N . ALA C 1 145 ? -34.290 -20.540 13.425 1.000 18.604 145 ALA C N 1
ATOM 6017 C CA . ALA C 1 145 ? -35.099 -21.646 13.911 1.000 18.011 145 ALA C CA 1
ATOM 6018 C C . ALA C 1 145 ? -35.867 -21.285 15.189 1.000 17.840 145 ALA C C 1
ATOM 6019 O O . ALA C 1 145 ? -35.436 -20.475 16.013 1.000 17.111 145 ALA C O 1
ATOM 6021 N N . SER C 1 146 ? -37.014 -21.943 15.345 1.000 18.151 146 SER C N 1
ATOM 6022 C CA . SER C 1 146 ? -37.823 -21.848 16.552 1.000 16.167 146 SER C CA 1
ATOM 6023 C C . SER C 1 146 ? -38.773 -23.031 16.626 1.000 17.881 146 SER C C 1
ATOM 6024 O O . SER C 1 146 ? -39.223 -23.549 15.591 1.000 19.442 146 SER C O 1
ATOM 6027 N N . LEU C 1 147 ? -39.165 -23.380 17.854 1.000 18.514 147 LEU C N 1
ATOM 6028 C CA . LEU C 1 147 ? -40.339 -24.197 18.060 1.000 19.854 147 LEU C CA 1
ATOM 6029 C C . LEU C 1 147 ? -41.578 -23.343 17.889 1.000 20.613 147 LEU C C 1
ATOM 6030 O O . LEU C 1 147 ? -41.550 -22.117 18.057 1.000 19.514 147 LEU C O 1
ATOM 6035 N N . PHE C 1 148 ? -42.688 -24.017 17.562 1.000 19.896 148 PHE C N 1
ATOM 6036 C CA . PHE C 1 148 ? -43.993 -23.449 17.803 1.000 19.105 148 PHE C CA 1
ATOM 6037 C C . PHE C 1 148 ? -44.237 -23.464 19.311 1.000 19.007 148 PHE C C 1
ATOM 6038 O O . PHE C 1 148 ? -43.728 -24.346 19.994 1.000 17.647 148 PHE C O 1
ATOM 6046 N N . PRO C 1 149 ? -45.017 -22.496 19.847 1.000 19.913 149 PRO C N 1
ATOM 6047 C CA . PRO C 1 149 ? -45.254 -22.396 21.282 1.000 21.296 149 PRO C CA 1
ATOM 6048 C C . PRO C 1 149 ? -46.251 -23.390 21.877 1.000 25.936 149 PRO C C 1
ATOM 6049 O O . PRO C 1 149 ? -46.563 -23.319 23.055 1.000 23.711 149 PRO C O 1
ATOM 6053 N N . GLU C 1 150 ? -46.760 -24.313 21.056 1.000 26.493 150 GLU C N 1
ATOM 6054 C CA . GLU C 1 150 ? -47.432 -25.486 21.604 1.000 29.397 150 GLU C CA 1
ATOM 6055 C C . GLU C 1 150 ? -47.265 -26.624 20.619 1.000 27.432 150 GLU C C 1
ATOM 6056 O O . GLU C 1 150 ? -46.933 -26.403 19.459 1.000 25.583 150 GLU C O 1
ATOM 6062 N N . LYS C 1 151 ? -47.508 -27.831 21.127 1.000 28.684 151 LYS C N 1
ATOM 6063 C CA . LYS C 1 151 ? -47.520 -29.011 20.284 1.000 28.544 151 LYS C CA 1
ATOM 6064 C C . LYS C 1 151 ? -48.749 -28.933 19.394 1.000 29.693 151 LYS C C 1
ATOM 6065 O O . LYS C 1 151 ? -49.731 -28.291 19.746 1.000 28.066 151 LYS C O 1
ATOM 6071 N N . ILE C 1 152 ? -48.666 -29.555 18.211 1.000 32.326 152 ILE C N 1
ATOM 6072 C CA . ILE C 1 152 ? -49.792 -29.600 17.295 1.000 32.938 152 ILE C CA 1
ATOM 6073 C C . ILE C 1 152 ? -50.023 -31.070 16.955 1.000 34.685 152 ILE C C 1
ATOM 6074 O O . ILE C 1 152 ? -49.088 -31.769 16.541 1.000 29.394 152 ILE C O 1
ATOM 6079 N N . ASN C 1 153 ? -51.252 -31.551 17.199 1.000 34.051 153 ASN C N 1
ATOM 6080 C CA . ASN C 1 153 ? -51.570 -32.940 16.901 1.000 36.272 153 ASN C CA 1
ATOM 6081 C C . ASN C 1 153 ? -50.559 -33.846 17.613 1.000 33.649 153 ASN C C 1
ATOM 6082 O O . ASN C 1 153 ? -50.058 -34.813 17.041 1.000 37.697 153 ASN C O 1
ATOM 6087 N N . GLY C 1 154 ? -50.179 -33.480 18.841 1.000 30.598 154 GLY C N 1
ATOM 6088 C CA . GLY C 1 154 ? -49.350 -34.331 19.679 1.000 30.256 154 GLY C CA 1
ATOM 6089 C C . GLY C 1 154 ? -47.862 -34.269 19.340 1.000 30.827 154 GLY C C 1
ATOM 6090 O O . GLY C 1 154 ? -47.096 -35.030 19.912 1.000 30.097 154 GLY C O 1
ATOM 6091 N N . LYS C 1 155 ? -47.445 -33.354 18.446 1.000 30.239 155 LYS C N 1
ATOM 6092 C CA . LYS C 1 155 ? -46.048 -33.285 18.048 1.000 29.523 155 LYS C CA 1
ATOM 6093 C C . LYS C 1 155 ? -45.479 -31.892 18.290 1.000 23.721 155 LYS C C 1
ATOM 6094 O O . LYS C 1 155 ? -46.203 -30.899 18.194 1.000 25.679 155 LYS C O 1
ATOM 6100 N N . TYR C 1 156 ? -44.176 -31.850 18.567 1.000 22.491 156 TYR C N 1
ATOM 6101 C CA . TYR C 1 156 ? -43.414 -30.614 18.503 1.000 23.179 156 TYR C CA 1
ATOM 6102 C C . TYR C 1 156 ? -43.232 -30.223 17.041 1.000 22.893 156 TYR C C 1
ATOM 6103 O O . TYR C 1 156 ? -42.961 -31.078 16.203 1.000 23.864 156 TYR C O 1
ATOM 6112 N N . VAL C 1 157 ? -43.335 -28.924 16.767 1.000 23.676 157 VAL C N 1
ATOM 6113 C CA . VAL C 1 157 ? -43.144 -28.411 15.429 1.000 22.514 157 VAL C CA 1
ATOM 6114 C C . VAL C 1 157 ? -42.063 -27.332 15.471 1.000 23.301 157 VAL C C 1
ATOM 6115 O O . VAL C 1 157 ? -42.071 -26.487 16.373 1.000 20.993 157 VAL C O 1
ATOM 6119 N N . MET C 1 158 ? -41.136 -27.381 14.501 1.000 20.950 158 MET C N 1
ATOM 6120 C CA . MET C 1 158 ? -40.116 -26.351 14.408 1.000 20.912 158 MET C CA 1
ATOM 6121 C C . MET C 1 158 ? -40.140 -25.709 13.020 1.000 21.430 158 MET C C 1
ATOM 6122 O O . MET C 1 158 ? -40.488 -26.328 12.011 1.000 19.076 158 MET C O 1
ATOM 6127 N N . LEU C 1 159 ? -39.698 -24.457 13.006 1.000 19.002 159 LEU C N 1
ATOM 6128 C CA . LEU C 1 159 ? -39.386 -23.744 11.785 1.000 19.331 159 LEU C CA 1
ATOM 6129 C C . LEU C 1 159 ? -37.877 -23.656 11.661 1.000 19.597 159 LEU C C 1
ATOM 6130 O O . LEU C 1 159 ? -37.170 -23.536 12.658 1.000 19.229 159 LEU C O 1
ATOM 6135 N N . HIS C 1 160 ? -37.395 -23.754 10.419 1.000 19.093 160 HIS C N 1
ATOM 6136 C CA . HIS C 1 160 ? -35.979 -23.649 10.152 1.000 18.636 160 HIS C CA 1
ATOM 6137 C C . HIS C 1 160 ? -35.802 -23.012 8.776 1.000 16.855 160 HIS C C 1
ATOM 6138 O O . HIS C 1 160 ? -36.752 -22.441 8.248 1.000 16.941 160 HIS C O 1
ATOM 6145 N N . ARG C 1 161 ? -34.586 -23.053 8.240 1.000 17.472 161 ARG C N 1
ATOM 6146 C CA . ARG C 1 161 ? -34.287 -22.221 7.075 1.000 18.056 161 ARG C CA 1
ATOM 6147 C C . ARG C 1 161 ? -33.213 -22.864 6.209 1.000 18.645 161 ARG C C 1
ATOM 6148 O O . ARG C 1 161 ? -32.185 -22.258 5.928 1.000 20.087 161 ARG C O 1
ATOM 6156 N N . ARG C 1 162 ? -33.514 -24.054 5.677 1.000 19.353 162 ARG C N 1
ATOM 6157 C CA . ARG C 1 162 ? -32.692 -24.551 4.569 1.000 19.460 162 ARG C CA 1
ATOM 6158 C C . ARG C 1 162 ? -32.751 -23.531 3.448 1.000 16.186 162 ARG C C 1
ATOM 6159 O O . ARG C 1 162 ? -33.823 -23.134 3.022 1.000 18.779 162 ARG C O 1
ATOM 6167 N N . TYR C 1 163 ? -31.585 -23.078 3.010 1.000 19.348 163 TYR C N 1
ATOM 6168 C CA . TYR C 1 163 ? -31.501 -21.861 2.223 1.000 21.053 163 TYR C CA 1
ATOM 6169 C C . TYR C 1 163 ? -32.286 -21.991 0.928 1.000 21.865 163 TYR C C 1
ATOM 6170 O O . TYR C 1 163 ? -32.163 -23.038 0.294 1.000 22.267 163 TYR C O 1
ATOM 6179 N N . PRO C 1 164 ? -33.043 -20.975 0.431 1.000 20.578 164 PRO C N 1
ATOM 6180 C CA . PRO C 1 164 ? -33.337 -19.697 1.113 1.000 19.211 164 PRO C CA 1
ATOM 6181 C C . PRO C 1 164 ? -34.743 -19.519 1.666 1.000 18.815 164 PRO C C 1
ATOM 6182 O O . PRO C 1 164 ? -35.245 -18.390 1.746 1.000 18.797 164 PRO C O 1
ATOM 6186 N N . ASP C 1 165 ? -35.365 -20.640 2.044 1.000 19.427 165 ASP C N 1
ATOM 6187 C CA . ASP C 1 165 ? -36.785 -20.712 2.331 1.000 18.767 165 ASP C CA 1
ATOM 6188 C C . ASP C 1 165 ? -37.012 -21.020 3.805 1.000 18.180 165 ASP C C 1
ATOM 6189 O O . ASP C 1 165 ? -36.154 -21.609 4.458 1.000 19.059 165 ASP C O 1
ATOM 6194 N N . ILE C 1 166 ? -38.181 -20.627 4.316 1.000 17.741 166 ILE C N 1
ATOM 6195 C CA . ILE C 1 166 ? -38.634 -21.114 5.603 1.000 16.469 166 ILE C CA 1
ATOM 6196 C C . ILE C 1 166 ? -39.118 -22.545 5.425 1.000 18.041 166 ILE C C 1
ATOM 6197 O O . ILE C 1 166 ? -39.941 -22.796 4.550 1.000 18.333 166 ILE C O 1
ATOM 6202 N N . TRP C 1 167 ? -38.632 -23.420 6.304 1.000 18.142 167 TRP C N 1
ATOM 6203 C CA . TRP C 1 167 ? -39.023 -24.820 6.372 1.000 18.579 167 TRP C CA 1
ATOM 6204 C C . TRP C 1 167 ? -39.710 -25.121 7.699 1.000 20.014 167 TRP C C 1
ATOM 6205 O O . TRP C 1 167 ? -39.572 -24.389 8.675 1.000 17.875 167 TRP C O 1
ATOM 6216 N N . ILE C 1 168 ? -40.473 -26.209 7.708 1.000 20.021 168 ILE C N 1
ATOM 6217 C CA . ILE C 1 168 ? -41.080 -26.741 8.916 1.000 21.648 168 ILE C CA 1
ATOM 6218 C C . ILE C 1 168 ? -40.623 -28.186 9.063 1.000 24.772 168 ILE C C 1
ATOM 6219 O O . ILE C 1 168 ? -40.254 -28.835 8.076 1.000 22.501 168 ILE C O 1
ATOM 6224 N N . ALA C 1 169 ? -40.660 -28.673 10.304 1.000 22.409 169 ALA C N 1
ATOM 6225 C CA . ALA C 1 169 ? -40.417 -30.071 10.594 1.000 22.061 169 ALA C CA 1
ATOM 6226 C C . ALA C 1 169 ? -41.114 -30.436 11.905 1.000 23.952 169 ALA C C 1
ATOM 6227 O O . ALA C 1 169 ? -41.564 -29.554 12.652 1.000 20.809 169 ALA C O 1
ATOM 6229 N N . PHE C 1 170 ? -41.199 -31.748 12.153 1.000 21.460 170 PHE C N 1
ATOM 6230 C CA . PHE C 1 170 ? -42.028 -32.291 13.221 1.000 22.872 170 PHE C CA 1
ATOM 6231 C C . PHE C 1 170 ? -41.184 -33.261 14.040 1.000 21.831 170 PHE C C 1
ATOM 6232 O O . PHE C 1 170 ? -40.265 -33.873 13.512 1.000 21.633 170 PHE C O 1
ATOM 6240 N N . SER C 1 171 ? -41.510 -33.400 15.340 1.000 22.056 171 SER C N 1
ATOM 6241 C CA . SER C 1 171 ? -40.788 -34.313 16.213 1.000 21.699 171 SER C CA 1
ATOM 6242 C C . SER C 1 171 ? -41.681 -34.777 17.362 1.000 25.805 171 SER C C 1
ATOM 6243 O O . SER C 1 171 ? -42.519 -34.012 17.848 1.000 24.761 171 SER C O 1
ATOM 6246 N N . ASP C 1 172 ? -41.478 -36.039 17.788 1.000 28.518 172 ASP C N 1
ATOM 6247 C CA . ASP C 1 172 ? -42.160 -36.586 18.955 1.000 29.908 172 ASP C CA 1
ATOM 6248 C C . ASP C 1 172 ? -41.327 -36.365 20.218 1.000 28.968 172 ASP C C 1
ATOM 6249 O O . ASP C 1 172 ? -41.873 -36.405 21.317 1.000 31.426 172 ASP C O 1
ATOM 6254 N N . ASP C 1 173 ? -40.015 -36.129 20.078 1.000 29.152 173 ASP C N 1
ATOM 6255 C CA . ASP C 1 173 ? -39.090 -36.229 21.205 1.000 30.844 173 ASP C CA 1
ATOM 6256 C C . ASP C 1 173 ? -38.052 -35.101 21.236 1.000 27.899 173 ASP C C 1
ATOM 6257 O O . ASP C 1 173 ? -37.101 -35.172 22.019 1.000 29.090 173 ASP C O 1
ATOM 6262 N N . LEU C 1 174 ? -38.171 -34.103 20.344 1.000 25.398 174 LEU C N 1
ATOM 6263 C CA . LEU C 1 174 ? -37.224 -32.992 20.251 1.000 27.938 174 LEU C CA 1
ATOM 6264 C C . LEU C 1 174 ? -35.816 -33.425 19.856 1.000 29.993 174 LEU C C 1
ATOM 6265 O O . LEU C 1 174 ? -34.905 -32.621 19.921 1.000 37.383 174 LEU C O 1
ATOM 6270 N N . LYS C 1 175 ? -35.610 -34.666 19.418 1.000 28.345 175 LYS C N 1
ATOM 6271 C CA . LYS C 1 175 ? -34.290 -35.097 18.986 1.000 31.370 175 LYS C CA 1
ATOM 6272 C C . LYS C 1 175 ? -34.311 -35.566 17.532 1.000 29.776 175 LYS C C 1
ATOM 6273 O O . LYS C 1 175 ? -33.376 -35.289 16.799 1.000 29.944 175 LYS C O 1
ATOM 6279 N N . ASN C 1 176 ? -35.384 -36.264 17.140 1.000 27.613 176 ASN C N 1
ATOM 6280 C CA . ASN C 1 176 ? -35.547 -36.801 15.793 1.000 30.238 176 ASN C CA 1
ATOM 6281 C C . ASN C 1 176 ? -36.620 -35.995 15.065 1.000 26.939 176 ASN C C 1
ATOM 6282 O O . ASN C 1 176 ? -37.766 -35.925 15.516 1.000 27.655 176 ASN C O 1
ATOM 6287 N N . TRP C 1 177 ? -36.234 -35.365 13.949 1.000 25.425 177 TRP C N 1
ATOM 6288 C CA . TRP C 1 177 ? -37.126 -34.503 13.203 1.000 23.365 177 TRP C CA 1
ATOM 6289 C C . TRP C 1 177 ? -37.476 -35.145 11.861 1.000 22.637 177 TRP C C 1
ATOM 6290 O O . TRP C 1 177 ? -36.615 -35.741 11.230 1.000 26.244 177 TRP C O 1
ATOM 6301 N N . TYR C 1 178 ? -38.726 -35.011 11.435 1.000 22.019 178 TYR C N 1
ATOM 6302 C CA . TYR C 1 178 ? -39.177 -35.657 10.209 1.000 25.186 178 TYR C CA 1
ATOM 6303 C C . TYR C 1 178 ? -40.230 -34.778 9.547 1.000 24.388 178 TYR C C 1
ATOM 6304 O O . TYR C 1 178 ? -40.606 -33.731 10.077 1.000 21.143 178 TYR C O 1
ATOM 6313 N N . ASP C 1 179 ? -40.677 -35.216 8.364 1.000 21.594 179 ASP C N 1
ATOM 6314 C CA . ASP C 1 179 ? -41.627 -34.484 7.552 1.000 25.731 179 ASP C CA 1
ATOM 6315 C C . ASP C 1 179 ? -41.163 -33.041 7.324 1.000 23.027 179 ASP C C 1
ATOM 6316 O O . ASP C 1 179 ? -41.984 -32.142 7.369 1.000 22.291 179 ASP C O 1
ATOM 6321 N N . HIS C 1 180 ? -39.880 -32.852 7.004 1.000 23.856 180 HIS C N 1
ATOM 6322 C CA . HIS C 1 180 ? -39.366 -31.570 6.558 1.000 22.074 180 HIS C CA 1
ATOM 6323 C C . HIS C 1 180 ? -40.044 -31.104 5.274 1.000 24.233 180 HIS C C 1
ATOM 6324 O O . HIS C 1 180 ? -40.116 -31.848 4.316 1.000 19.941 180 HIS C O 1
ATOM 6331 N N . LYS C 1 181 ? -40.492 -29.855 5.223 1.000 21.846 181 LYS C N 1
ATOM 6332 C CA . LYS C 1 181 ? -40.946 -29.284 3.966 1.000 24.247 181 LYS C CA 1
ATOM 6333 C C . LYS C 1 181 ? -40.806 -27.766 3.974 1.000 23.061 181 LYS C C 1
ATOM 6334 O O . LYS C 1 181 ? -40.886 -27.122 5.022 1.000 20.184 181 LYS C O 1
ATOM 6340 N N . PRO C 1 182 ? -40.560 -27.149 2.798 1.000 21.925 182 PRO C N 1
ATOM 6341 C CA . PRO C 1 182 ? -40.535 -25.701 2.684 1.000 21.840 182 PRO C CA 1
ATOM 6342 C C . PRO C 1 182 ? -41.948 -25.143 2.747 1.000 23.393 182 PRO C C 1
ATOM 6343 O O . PRO C 1 182 ? -42.865 -25.735 2.186 1.000 23.771 182 PRO C O 1
ATOM 6347 N N . ILE C 1 183 ? -42.148 -24.019 3.446 1.000 20.321 183 ILE C N 1
ATOM 6348 C CA . ILE C 1 183 ? -43.473 -23.427 3.543 1.000 21.141 183 ILE C CA 1
ATOM 6349 C C . ILE C 1 183 ? -43.506 -21.987 3.036 1.000 20.423 183 ILE C C 1
ATOM 6350 O O . ILE C 1 183 ? -44.583 -21.472 2.749 1.000 19.705 183 ILE C O 1
ATOM 6355 N N . LEU C 1 184 ? -42.356 -21.307 2.942 1.000 18.315 184 LEU C N 1
ATOM 6356 C CA . LEU C 1 184 ? -42.345 -19.937 2.447 1.000 19.552 184 LEU C CA 1
ATOM 6357 C C . LEU C 1 184 ? -41.076 -19.694 1.653 1.000 19.241 184 LEU C C 1
ATOM 6358 O O . LEU C 1 184 ? -39.995 -20.048 2.113 1.000 18.793 184 LEU C O 1
ATOM 6363 N N . LYS C 1 185 ? -41.224 -19.054 0.486 1.000 19.421 185 LYS C N 1
ATOM 6364 C CA . LYS C 1 185 ? -40.114 -18.832 -0.425 1.000 18.797 185 LYS C CA 1
ATOM 6365 C C . LYS C 1 185 ? -39.987 -17.354 -0.755 1.000 16.410 185 LYS C C 1
ATOM 6366 O O . LYS C 1 185 ? -40.965 -16.615 -0.734 1.000 17.044 185 LYS C O 1
ATOM 6372 N N . PRO C 1 186 ? -38.780 -16.898 -1.147 1.000 19.030 186 PRO C N 1
ATOM 6373 C CA . PRO C 1 186 ? -38.594 -15.559 -1.695 1.000 18.774 186 PRO C CA 1
ATOM 6374 C C . PRO C 1 186 ? -39.411 -15.360 -2.968 1.000 20.164 186 PRO C C 1
ATOM 6375 O O . PRO C 1 186 ? -39.738 -16.330 -3.638 1.000 18.755 186 PRO C O 1
ATOM 6379 N N . ILE C 1 187 ? -39.738 -14.104 -3.277 1.000 20.517 187 ILE C N 1
ATOM 6380 C CA . ILE C 1 187 ? -40.477 -13.746 -4.476 1.000 20.603 187 ILE C CA 1
ATOM 6381 C C . ILE C 1 187 ? -39.582 -12.859 -5.344 1.000 22.291 187 ILE C C 1
ATOM 6382 O O . ILE C 1 187 ? -39.175 -11.774 -4.910 1.000 20.270 187 ILE C O 1
ATOM 6387 N N . PRO C 1 188 ? -39.238 -13.285 -6.579 1.000 21.364 188 PRO C N 1
ATOM 6388 C CA . PRO C 1 188 ? -38.356 -12.492 -7.448 1.000 22.430 188 PRO C CA 1
ATOM 6389 C C . PRO C 1 188 ? -38.887 -11.079 -7.681 1.000 21.945 188 PRO C C 1
ATOM 6390 O O . PRO C 1 188 ? -40.095 -10.864 -7.688 1.000 23.355 188 PRO C O 1
ATOM 6394 N N . ASN C 1 189 ? -37.963 -10.125 -7.848 1.000 23.369 189 ASN C N 1
ATOM 6395 C CA . ASN C 1 189 ? -38.297 -8.771 -8.275 1.000 25.839 189 ASN C CA 1
ATOM 6396 C C . ASN C 1 189 ? -39.147 -8.050 -7.239 1.000 23.922 189 ASN C C 1
ATOM 6397 O O . ASN C 1 189 ? -39.956 -7.205 -7.613 1.000 29.964 189 ASN C O 1
ATOM 6402 N N . THR C 1 190 ? -38.991 -8.392 -5.951 1.000 20.993 190 THR C N 1
ATOM 6403 C CA . THR C 1 190 ? -39.699 -7.694 -4.889 1.000 19.373 190 THR C CA 1
ATOM 6404 C C . THR C 1 190 ? -38.704 -7.405 -3.759 1.000 18.813 190 THR C C 1
ATOM 6405 O O . THR C 1 190 ? -37.559 -7.838 -3.818 1.000 19.585 190 THR C O 1
ATOM 6409 N N . TRP C 1 191 ? -39.227 -6.760 -2.721 1.000 17.274 191 TRP C N 1
ATOM 6410 C CA . TRP C 1 191 ? -38.486 -6.508 -1.489 1.000 18.555 191 TRP C CA 1
ATOM 6411 C C . TRP C 1 191 ? -38.065 -7.804 -0.794 1.000 18.133 191 TRP C C 1
ATOM 6412 O O . TRP C 1 191 ? -37.213 -7.751 0.086 1.000 18.456 191 TRP C O 1
ATOM 6423 N N . GLU C 1 192 ? -38.641 -8.946 -1.191 1.000 18.801 192 GLU C N 1
ATOM 6424 C CA . GLU C 1 192 ? -38.386 -10.215 -0.526 1.000 17.885 192 GLU C CA 1
ATOM 6425 C C . GLU C 1 192 ? -37.837 -11.257 -1.489 1.000 18.057 192 GLU C C 1
ATOM 6426 O O . GLU C 1 192 ? -38.241 -12.420 -1.468 1.000 17.534 192 GLU C O 1
ATOM 6432 N N . SER C 1 193 ? -36.851 -10.848 -2.300 1.000 18.777 193 SER C N 1
ATOM 6433 C CA . SER C 1 193 ? -36.345 -11.663 -3.389 1.000 19.057 193 SER C CA 1
ATOM 6434 C C . SER C 1 193 ? -35.163 -12.562 -3.013 1.000 19.113 193 SER C C 1
ATOM 6435 O O . SER C 1 193 ? -34.979 -13.618 -3.616 1.000 19.591 193 SER C O 1
ATOM 6438 N N . ALA C 1 194 ? -34.283 -12.133 -2.101 1.000 19.335 194 ALA C N 1
ATOM 6439 C CA . ALA C 1 194 ? -33.006 -12.819 -1.924 1.000 17.883 194 ALA C CA 1
ATOM 6440 C C . ALA C 1 194 ? -33.158 -14.022 -0.992 1.000 16.901 194 ALA C C 1
ATOM 6441 O O . ALA C 1 194 ? -32.618 -15.092 -1.244 1.000 17.376 194 ALA C O 1
ATOM 6443 N N . ARG C 1 195 ? -33.875 -13.836 0.115 1.000 17.537 195 ARG C N 1
ATOM 6444 C CA . ARG C 1 195 ? -34.016 -14.871 1.125 1.000 17.803 195 ARG C CA 1
ATOM 6445 C C . ARG C 1 195 ? -35.126 -14.472 2.088 1.000 17.739 195 ARG C C 1
ATOM 6446 O O . ARG C 1 195 ? -35.440 -13.288 2.209 1.000 18.091 195 ARG C O 1
ATOM 6454 N N . VAL C 1 196 ? -35.729 -15.482 2.727 1.000 17.880 196 VAL C N 1
ATOM 6455 C CA . VAL C 1 196 ? -36.703 -15.274 3.784 1.000 18.151 196 VAL C CA 1
ATOM 6456 C C . VAL C 1 196 ? -36.287 -16.122 4.982 1.000 16.722 196 VAL C C 1
ATOM 6457 O O . VAL C 1 196 ? -35.548 -17.074 4.836 1.000 16.722 196 VAL C O 1
ATOM 6461 N N . GLY C 1 197 ? -36.791 -15.757 6.171 1.000 16.882 197 GLY C N 1
ATOM 6462 C CA . GLY C 1 197 ? -36.562 -16.510 7.388 1.000 16.201 197 GLY C CA 1
ATOM 6463 C C . GLY C 1 197 ? -37.582 -16.069 8.430 1.000 15.809 197 GLY C C 1
ATOM 6464 O O . GLY C 1 197 ? -38.193 -15.008 8.296 1.000 16.533 197 GLY C O 1
ATOM 6465 N N . ILE C 1 198 ? -37.785 -16.874 9.468 1.000 15.640 198 ILE C N 1
ATOM 6466 C CA . ILE C 1 198 ? -38.704 -16.427 10.499 1.000 15.591 198 ILE C CA 1
ATOM 6467 C C . ILE C 1 198 ? -38.143 -15.175 11.166 1.000 16.856 198 ILE C C 1
ATOM 6468 O O . ILE C 1 198 ? -36.941 -14.925 11.176 1.000 16.876 198 ILE C O 1
ATOM 6473 N N . GLY C 1 199 ? -39.049 -14.406 11.748 1.000 15.614 199 GLY C N 1
ATOM 6474 C CA . GLY C 1 199 ? -38.685 -13.474 12.789 1.000 16.310 199 GLY C CA 1
ATOM 6475 C C . GLY C 1 199 ? -38.705 -14.182 14.121 1.000 15.775 199 GLY C C 1
ATOM 6476 O O . GLY C 1 199 ? -37.957 -15.138 14.321 1.000 16.175 199 GLY C O 1
ATOM 6477 N N . GLY C 1 200 ? -39.585 -13.711 15.017 1.000 14.794 200 GLY C N 1
ATOM 6478 C CA . GLY C 1 200 ? -39.788 -14.442 16.249 1.000 16.966 200 GLY C CA 1
ATOM 6479 C C . GLY C 1 200 ? -40.662 -15.671 16.040 1.000 16.778 200 GLY C C 1
ATOM 6480 O O . GLY C 1 200 ? -41.152 -15.914 14.924 1.000 18.227 200 GLY C O 1
ATOM 6481 N N . PRO C 1 201 ? -40.892 -16.448 17.119 1.000 16.853 201 PRO C N 1
ATOM 6482 C CA . PRO C 1 201 ? -41.780 -17.601 17.066 1.000 17.421 201 PRO C CA 1
ATOM 6483 C C . PRO C 1 201 ? -43.179 -17.167 16.680 1.000 20.240 201 PRO C C 1
ATOM 6484 O O . PRO C 1 201 ? -43.638 -16.062 16.997 1.000 18.576 201 PRO C O 1
ATOM 6488 N N . PRO C 1 202 ? -43.926 -18.057 15.995 1.000 18.074 202 PRO C N 1
ATOM 6489 C CA . PRO C 1 202 ? -45.292 -17.748 15.618 1.000 18.713 202 PRO C CA 1
ATOM 6490 C C . PRO C 1 202 ? -46.192 -17.616 16.845 1.000 18.772 202 PRO C C 1
ATOM 6491 O O . PRO C 1 202 ? -45.903 -18.171 17.901 1.000 20.477 202 PRO C O 1
ATOM 6495 N N . ILE C 1 203 ? -47.294 -16.887 16.655 1.000 18.122 203 ILE C N 1
ATOM 6496 C CA . ILE C 1 203 ? -48.233 -16.613 17.724 1.000 20.338 203 ILE C CA 1
ATOM 6497 C C . ILE C 1 203 ? -49.585 -17.204 17.335 1.000 21.150 203 ILE C C 1
ATOM 6498 O O . ILE C 1 203 ? -50.081 -16.926 16.242 1.000 20.534 203 ILE C O 1
ATOM 6503 N N . LYS C 1 204 ? -50.195 -17.956 18.247 1.000 22.687 204 LYS C N 1
ATOM 6504 C CA . LYS C 1 204 ? -51.480 -18.574 17.947 1.000 24.356 204 LYS C CA 1
ATOM 6505 C C . LYS C 1 204 ? -52.584 -17.528 17.965 1.000 26.964 204 LYS C C 1
ATOM 6506 O O . LYS C 1 204 ? -52.658 -16.724 18.894 1.000 26.895 204 LYS C O 1
ATOM 6512 N N . THR C 1 205 ? -53.428 -17.560 16.920 1.000 25.300 205 THR C N 1
ATOM 6513 C CA . THR C 1 205 ? -54.539 -16.649 16.723 1.000 29.862 205 THR C CA 1
ATOM 6514 C C . THR C 1 205 ? -55.783 -17.508 16.446 1.000 33.502 205 THR C C 1
ATOM 6515 O O . THR C 1 205 ? -55.637 -18.664 16.056 1.000 27.193 205 THR C O 1
ATOM 6519 N N . LYS C 1 206 ? -56.988 -16.937 16.585 1.000 33.050 206 LYS C N 1
ATOM 6520 C CA . LYS C 1 206 ? -58.214 -17.642 16.216 1.000 37.473 206 LYS C CA 1
ATOM 6521 C C . LYS C 1 206 ? -58.213 -17.981 14.725 1.000 35.310 206 LYS C C 1
ATOM 6522 O O . LYS C 1 206 ? -58.760 -19.011 14.338 1.000 36.137 206 LYS C O 1
ATOM 6528 N N . ASP C 1 207 ? -57.574 -17.144 13.894 1.000 32.772 207 ASP C N 1
ATOM 6529 C CA . ASP C 1 207 ? -57.596 -17.337 12.446 1.000 34.017 207 ASP C CA 1
ATOM 6530 C C . ASP C 1 207 ? -56.419 -18.161 11.921 1.000 31.245 207 ASP C C 1
ATOM 6531 O O . ASP C 1 207 ? -56.373 -18.466 10.732 1.000 31.358 207 ASP C O 1
ATOM 6536 N N . GLY C 1 208 ? -55.478 -18.548 12.781 1.000 28.940 208 GLY C N 1
ATOM 6537 C CA . GLY C 1 208 ? -54.283 -19.251 12.335 1.000 29.053 208 GLY C CA 1
ATOM 6538 C C . GLY C 1 208 ? -53.046 -18.817 13.119 1.000 26.090 208 GLY C C 1
ATOM 6539 O O . GLY C 1 208 ? -53.122 -17.983 13.996 1.000 24.990 208 GLY C O 1
ATOM 6540 N N . TRP C 1 209 ? -51.902 -19.410 12.781 1.000 26.492 209 TRP C N 1
ATOM 6541 C CA . TRP C 1 209 ? -50.612 -18.991 13.306 1.000 24.191 209 TRP C CA 1
ATOM 6542 C C . TRP C 1 209 ? -50.140 -17.720 12.611 1.000 23.272 209 TRP C C 1
ATOM 6543 O O . TRP C 1 209 ? -49.925 -17.709 11.403 1.000 22.012 209 TRP C O 1
ATOM 6554 N N . PHE C 1 210 ? -49.943 -16.674 13.421 1.000 21.792 210 PHE C N 1
ATOM 6555 C CA . PHE C 1 210 ? -49.429 -15.412 12.950 1.000 19.844 210 PHE C CA 1
ATOM 6556 C C . PHE C 1 210 ? -47.912 -15.482 13.056 1.000 20.074 210 PHE C C 1
ATOM 6557 O O . PHE C 1 210 ? -47.368 -15.629 14.151 1.000 19.170 210 PHE C O 1
ATOM 6565 N N . LEU C 1 211 ? -47.257 -15.389 11.895 1.000 19.570 211 LEU C N 1
ATOM 6566 C CA . LEU C 1 211 ? -45.821 -15.516 11.820 1.000 19.497 211 LEU C CA 1
ATOM 6567 C C . LEU C 1 211 ? -45.272 -14.249 11.194 1.000 19.984 211 LEU C C 1
ATOM 6568 O O . LEU C 1 211 ? -45.592 -13.903 10.056 1.000 19.380 211 LEU C O 1
ATOM 6573 N N . ILE C 1 212 ? -44.449 -13.543 11.969 1.000 18.073 212 ILE C N 1
ATOM 6574 C CA . ILE C 1 212 ? -43.628 -12.504 11.398 1.000 17.764 212 ILE C CA 1
ATOM 6575 C C . ILE C 1 212 ? -42.411 -13.178 10.769 1.000 17.923 212 ILE C C 1
ATOM 6576 O O . ILE C 1 212 ? -41.804 -14.073 11.362 1.000 19.568 212 ILE C O 1
ATOM 6581 N N . TYR C 1 213 ? -42.080 -12.747 9.552 1.000 17.587 213 TYR C N 1
ATOM 6582 C CA . TYR C 1 213 ? -40.904 -13.218 8.857 1.000 16.999 213 TYR C CA 1
ATOM 6583 C C . TYR C 1 213 ? -40.040 -12.023 8.457 1.000 16.801 213 TYR C C 1
ATOM 6584 O O . TYR C 1 213 ? -40.470 -10.880 8.501 1.000 17.231 213 TYR C O 1
ATOM 6593 N N . HIS C 1 214 ? -38.787 -12.306 8.146 1.000 14.757 214 HIS C N 1
ATOM 6594 C CA . HIS C 1 214 ? -37.908 -11.314 7.546 1.000 15.786 214 HIS C CA 1
ATOM 6595 C C . HIS C 1 214 ? -37.572 -11.725 6.126 1.000 15.628 214 HIS C C 1
ATOM 6596 O O . HIS C 1 214 ? -37.717 -12.902 5.743 1.000 16.868 214 HIS C O 1
ATOM 6603 N N . ALA C 1 215 ? -37.128 -10.727 5.353 1.000 15.695 215 ALA C N 1
ATOM 6604 C CA . ALA C 1 215 ? -36.605 -10.977 4.025 1.000 16.171 215 ALA C CA 1
ATOM 6605 C C . ALA C 1 215 ? -35.551 -9.931 3.686 1.000 17.037 215 ALA C C 1
ATOM 6606 O O . ALA C 1 215 ? -35.508 -8.849 4.283 1.000 17.862 215 ALA C O 1
ATOM 6608 N N . ALA C 1 216 ? -34.672 -10.304 2.761 1.000 17.069 216 ALA C N 1
ATOM 6609 C CA . ALA C 1 216 ? -33.710 -9.379 2.188 1.000 19.682 216 ALA C CA 1
ATOM 6610 C C . ALA C 1 216 ? -34.033 -9.196 0.708 1.000 19.613 216 ALA C C 1
ATOM 6611 O O . ALA C 1 216 ? -34.419 -10.164 0.040 1.000 19.255 216 ALA C O 1
ATOM 6613 N N . ASP C 1 217 ? -33.829 -7.967 0.225 1.000 20.122 217 ASP C N 1
ATOM 6614 C CA . ASP C 1 217 ? -33.984 -7.646 -1.187 1.000 21.376 217 ASP C CA 1
ATOM 6615 C C . ASP C 1 217 ? -32.643 -7.840 -1.876 1.000 21.769 217 ASP C C 1
ATOM 6616 O O . ASP C 1 217 ? -31.680 -8.306 -1.269 1.000 20.586 217 ASP C O 1
ATOM 6621 N N . ASP C 1 218 ? -32.581 -7.466 -3.159 1.000 24.331 218 ASP C N 1
ATOM 6622 C CA . ASP C 1 218 ? -31.383 -7.698 -3.937 1.000 26.666 218 ASP C CA 1
ATOM 6623 C C . ASP C 1 218 ? -30.308 -6.662 -3.598 1.000 27.119 218 ASP C C 1
ATOM 6624 O O . ASP C 1 218 ? -29.189 -6.762 -4.090 1.000 26.262 218 ASP C O 1
ATOM 6629 N N . ASN C 1 219 ? -30.649 -5.647 -2.791 1.000 25.164 219 ASN C N 1
ATOM 6630 C CA . ASN C 1 219 ? -29.680 -4.686 -2.259 1.000 25.400 219 ASN C CA 1
ATOM 6631 C C . ASN C 1 219 ? -29.314 -5.024 -0.809 1.000 24.549 219 ASN C C 1
ATOM 6632 O O . ASN C 1 219 ? -28.698 -4.223 -0.130 1.000 24.260 219 ASN C O 1
ATOM 6637 N N . ASN C 1 220 ? -29.766 -6.191 -0.327 1.000 23.798 220 ASN C N 1
ATOM 6638 C CA . ASN C 1 220 ? -29.475 -6.701 0.995 1.000 24.654 220 ASN C CA 1
ATOM 6639 C C . ASN C 1 220 ? -30.118 -5.855 2.100 1.000 20.743 220 ASN C C 1
ATOM 6640 O O . ASN C 1 220 ? -29.652 -5.860 3.235 1.000 20.606 220 ASN C O 1
ATOM 6645 N N . VAL C 1 221 ? -31.205 -5.158 1.779 1.000 18.715 221 VAL C N 1
ATOM 6646 C CA . VAL C 1 221 ? -31.991 -4.469 2.792 1.000 17.226 221 VAL C CA 1
ATOM 6647 C C . VAL C 1 221 ? -32.928 -5.475 3.441 1.000 17.549 221 VAL C C 1
ATOM 6648 O O . VAL C 1 221 ? -33.607 -6.229 2.723 1.000 16.668 221 VAL C O 1
ATOM 6652 N N . TYR C 1 222 ? -32.983 -5.456 4.771 1.000 16.852 222 TYR C N 1
ATOM 6653 C CA . TYR C 1 222 ? -33.833 -6.358 5.538 1.000 16.401 222 TYR C CA 1
ATOM 6654 C C . TYR C 1 222 ? -35.087 -5.661 6.036 1.000 16.311 222 TYR C C 1
ATOM 6655 O O . TYR C 1 222 ? -34.995 -4.571 6.629 1.000 17.160 222 TYR C O 1
ATOM 6664 N N . ARG C 1 223 ? -36.232 -6.320 5.764 1.000 16.015 223 ARG C N 1
ATOM 6665 C CA . ARG C 1 223 ? -37.534 -5.872 6.196 1.000 17.409 223 ARG C CA 1
ATOM 6666 C C . ARG C 1 223 ? -38.288 -7.043 6.827 1.000 17.235 223 ARG C C 1
ATOM 6667 O O . ARG C 1 223 ? -37.923 -8.197 6.616 1.000 15.160 223 ARG C O 1
ATOM 6675 N N . LEU C 1 224 ? -39.340 -6.715 7.592 1.000 16.203 224 LEU C N 1
ATOM 6676 C CA . LEU C 1 224 ? -40.218 -7.722 8.164 1.000 16.540 224 LEU C CA 1
ATOM 6677 C C . LEU C 1 224 ? -41.520 -7.784 7.369 1.000 18.221 224 LEU C C 1
ATOM 6678 O O . LEU C 1 224 ? -41.990 -6.758 6.864 1.000 17.518 224 LEU C O 1
ATOM 6683 N N . GLY C 1 225 ? -42.106 -8.992 7.344 1.000 18.018 225 GLY C N 1
ATOM 6684 C CA . GLY C 1 225 ? -43.398 -9.227 6.741 1.000 16.794 225 GLY C CA 1
ATOM 6685 C C . GLY C 1 225 ? -44.257 -10.084 7.671 1.000 18.502 225 GLY C C 1
ATOM 6686 O O . GLY C 1 225 ? -43.795 -10.548 8.722 1.000 19.016 225 GLY C O 1
ATOM 6687 N N . ALA C 1 226 ? -45.479 -10.387 7.212 1.000 17.714 226 ALA C N 1
ATOM 6688 C CA . ALA C 1 226 ? -46.399 -11.199 7.987 1.000 18.513 226 ALA C CA 1
ATOM 6689 C C . ALA C 1 226 ? -47.071 -12.247 7.106 1.000 19.541 226 ALA C C 1
ATOM 6690 O O . ALA C 1 226 ? -47.431 -11.948 5.955 1.000 18.886 226 ALA C O 1
ATOM 6692 N N . VAL C 1 227 ? -47.243 -13.443 7.698 1.000 21.609 227 VAL C N 1
ATOM 6693 C CA . VAL C 1 227 ? -47.934 -14.538 7.034 1.000 22.846 227 VAL C CA 1
ATOM 6694 C C . VAL C 1 227 ? -48.837 -15.210 8.074 1.000 24.813 227 VAL C C 1
ATOM 6695 O O . VAL C 1 227 ? -48.580 -15.147 9.274 1.000 23.038 227 VAL C O 1
ATOM 6699 N N . LEU C 1 228 ? -49.945 -15.810 7.604 1.000 23.309 228 LEU C N 1
ATOM 6700 C CA . LEU C 1 228 ? -50.862 -16.551 8.449 1.000 24.357 228 LEU C CA 1
ATOM 6701 C C . LEU C 1 228 ? -50.867 -18.011 8.004 1.000 26.330 228 LEU C C 1
ATOM 6702 O O . LEU C 1 228 ? -51.063 -18.279 6.822 1.000 26.891 228 LEU C O 1
ATOM 6707 N N . LEU C 1 229 ? -50.624 -18.936 8.940 1.000 24.530 229 LEU C N 1
ATOM 6708 C CA . LEU C 1 229 ? -50.555 -20.359 8.667 1.000 24.286 229 LEU C CA 1
ATOM 6709 C C . LEU C 1 229 ? -51.785 -21.042 9.274 1.000 26.996 229 LEU C C 1
ATOM 6710 O O . LEU C 1 229 ? -52.293 -20.632 10.311 1.000 23.218 229 LEU C O 1
ATOM 6715 N N . ASP C 1 230 ? -52.256 -22.116 8.635 1.000 26.445 230 ASP C N 1
ATOM 6716 C CA . ASP C 1 230 ? -53.370 -22.895 9.162 1.000 27.194 230 ASP C CA 1
ATOM 6717 C C . ASP C 1 230 ? -53.040 -23.489 10.532 1.000 25.393 230 ASP C C 1
ATOM 6718 O O . ASP C 1 230 ? -51.948 -24.002 10.742 1.000 26.235 230 ASP C O 1
ATOM 6723 N N . LEU C 1 231 ? -54.005 -23.445 11.467 1.000 25.950 231 LEU C N 1
ATOM 6724 C CA . LEU C 1 231 ? -53.812 -23.893 12.844 1.000 29.675 231 LEU C CA 1
ATOM 6725 C C . LEU C 1 231 ? -53.370 -25.351 12.933 1.000 31.364 231 LEU C C 1
ATOM 6726 O O . LEU C 1 231 ? -52.483 -25.672 13.727 1.000 30.304 231 LEU C O 1
ATOM 6731 N N . GLU C 1 232 ? -54.018 -26.231 12.158 1.000 33.437 232 GLU C N 1
ATOM 6732 C CA . GLU C 1 232 ? -53.837 -27.668 12.305 1.000 35.546 232 GLU C CA 1
ATOM 6733 C C . GLU C 1 232 ? -52.674 -28.145 11.445 1.000 33.010 232 GLU C C 1
ATOM 6734 O O . GLU C 1 232 ? -51.968 -29.096 11.804 1.000 32.258 232 GLU C O 1
ATOM 6740 N N . ASP C 1 233 ? -52.515 -27.497 10.282 1.000 32.497 233 ASP C N 1
ATOM 6741 C CA . ASP C 1 233 ? -51.433 -27.835 9.385 1.000 31.516 233 ASP C CA 1
ATOM 6742 C C . ASP C 1 233 ? -50.704 -26.550 9.013 1.000 29.180 233 ASP C C 1
ATOM 6743 O O . ASP C 1 233 ? -51.028 -25.912 8.020 1.000 25.565 233 ASP C O 1
ATOM 6748 N N . PRO C 1 234 ? -49.695 -26.139 9.804 1.000 32.699 234 PRO C N 1
ATOM 6749 C CA . PRO C 1 234 ? -49.002 -24.877 9.550 1.000 32.509 234 PRO C CA 1
ATOM 6750 C C . PRO C 1 234 ? -48.100 -24.886 8.321 1.000 32.318 234 PRO C C 1
ATOM 6751 O O . PRO C 1 234 ? -47.505 -23.866 8.007 1.000 32.957 234 PRO C O 1
ATOM 6755 N N . SER C 1 235 ? -48.041 -26.013 7.591 1.000 31.595 235 SER C N 1
ATOM 6756 C CA . SER C 1 235 ? -47.413 -26.004 6.282 1.000 32.274 235 SER C CA 1
ATOM 6757 C C . SER C 1 235 ? -48.281 -25.282 5.257 1.000 28.365 235 SER C C 1
ATOM 6758 O O . SER C 1 235 ? -47.814 -24.922 4.182 1.000 32.425 235 SER C O 1
ATOM 6761 N N . LYS C 1 236 ? -49.560 -25.059 5.571 1.000 27.655 236 LYS C N 1
ATOM 6762 C CA . LYS C 1 236 ? -50.469 -24.414 4.649 1.000 30.415 236 LYS C CA 1
ATOM 6763 C C . LYS C 1 236 ? -50.561 -22.925 4.965 1.000 30.864 236 LYS C C 1
ATOM 6764 O O . LYS C 1 236 ? -50.979 -22.544 6.053 1.000 29.227 236 LYS C O 1
ATOM 6770 N N . VAL C 1 237 ? -50.192 -22.096 3.983 1.000 30.888 237 VAL C N 1
ATOM 6771 C CA . VAL C 1 237 ? -50.253 -20.653 4.106 1.000 30.115 237 VAL C CA 1
ATOM 6772 C C . VAL C 1 237 ? -51.647 -20.181 3.725 1.000 28.200 237 VAL C C 1
ATOM 6773 O O . VAL C 1 237 ? -52.064 -20.366 2.601 1.000 29.173 237 VAL C O 1
ATOM 6777 N N . ILE C 1 238 ? -52.348 -19.544 4.663 1.000 26.840 238 ILE C N 1
ATOM 6778 C CA . ILE C 1 238 ? -53.670 -18.988 4.431 1.000 29.481 238 ILE C CA 1
ATOM 6779 C C . ILE C 1 238 ? -53.560 -17.619 3.773 1.000 29.293 238 ILE C C 1
ATOM 6780 O O . ILE C 1 238 ? -54.388 -17.240 2.950 1.000 26.260 238 ILE C O 1
ATOM 6785 N N . ALA C 1 239 ? -52.592 -16.815 4.232 1.000 25.062 239 ALA C N 1
ATOM 6786 C CA . ALA C 1 239 ? -52.418 -15.506 3.632 1.000 26.932 239 ALA C CA 1
ATOM 6787 C C . ALA C 1 239 ? -51.003 -15.016 3.881 1.000 23.991 239 ALA C C 1
ATOM 6788 O O . ALA C 1 239 ? -50.397 -15.379 4.885 1.000 24.959 239 ALA C O 1
ATOM 6790 N N . ARG C 1 240 ? -50.500 -14.242 2.926 1.000 25.115 240 ARG C N 1
ATOM 6791 C CA . ARG C 1 240 ? -49.187 -13.629 3.022 1.000 24.290 240 ARG C CA 1
ATOM 6792 C C . ARG C 1 240 ? -49.336 -12.184 2.569 1.000 22.304 240 ARG C C 1
ATOM 6793 O O . ARG C 1 240 ? -49.778 -11.911 1.462 1.000 22.497 240 ARG C O 1
ATOM 6801 N N . GLN C 1 241 ? -49.018 -11.240 3.455 1.000 21.702 241 GLN C N 1
ATOM 6802 C CA . GLN C 1 241 ? -49.193 -9.845 3.108 1.000 21.071 241 GLN C CA 1
ATOM 6803 C C . GLN C 1 241 ? -48.150 -9.466 2.067 1.000 20.542 241 GLN C C 1
ATOM 6804 O O . GLN C 1 241 ? -46.992 -9.902 2.161 1.000 20.907 241 GLN C O 1
ATOM 6810 N N . LYS C 1 242 ? -48.590 -8.681 1.064 1.000 20.623 242 LYS C N 1
ATOM 6811 C CA . LYS C 1 242 ? -47.725 -8.264 -0.022 1.000 21.823 242 LYS C CA 1
ATOM 6812 C C . LYS C 1 242 ? -46.613 -7.334 0.466 1.000 22.054 242 LYS C C 1
ATOM 6813 O O . LYS C 1 242 ? -45.458 -7.513 0.083 1.000 21.964 242 LYS C O 1
ATOM 6819 N N . GLU C 1 243 ? -47.001 -6.330 1.273 1.000 21.644 243 GLU C N 1
ATOM 6820 C CA . GLU C 1 243 ? -46.126 -5.251 1.678 1.000 22.694 243 GLU C CA 1
ATOM 6821 C C . GLU C 1 243 ? -45.429 -5.634 2.977 1.000 20.289 243 GLU C C 1
ATOM 6822 O O . GLU C 1 243 ? -45.990 -6.377 3.779 1.000 19.244 243 GLU C O 1
ATOM 6828 N N . PRO C 1 244 ? -44.222 -5.091 3.245 1.000 18.801 244 PRO C N 1
ATOM 6829 C CA . PRO C 1 244 ? -43.591 -5.290 4.555 1.000 19.122 244 PRO C CA 1
ATOM 6830 C C . PRO C 1 244 ? -44.416 -4.693 5.697 1.000 19.638 244 PRO C C 1
ATOM 6831 O O . PRO C 1 244 ? -45.218 -3.793 5.474 1.000 22.189 244 PRO C O 1
ATOM 6835 N N . ILE C 1 245 ? -44.197 -5.182 6.926 1.000 18.498 245 ILE C N 1
ATOM 6836 C CA . ILE C 1 245 ? -44.830 -4.621 8.107 1.000 18.059 245 ILE C CA 1
ATOM 6837 C C . ILE C 1 245 ? -43.867 -3.688 8.845 1.000 18.827 245 ILE C C 1
ATOM 6838 O O . ILE C 1 245 ? -44.275 -2.933 9.738 1.000 18.855 245 ILE C O 1
ATOM 6843 N N . LEU C 1 246 ? -42.578 -3.780 8.539 1.000 19.317 246 LEU C N 1
ATOM 6844 C CA . LEU C 1 246 ? -41.570 -2.893 9.118 1.000 18.525 246 LEU C CA 1
ATOM 6845 C C . LEU C 1 246 ? -40.391 -2.803 8.157 1.000 18.203 246 LEU C C 1
ATOM 6846 O O . LEU C 1 246 ? -39.974 -3.825 7.622 1.000 17.477 246 LEU C O 1
ATOM 6851 N N . GLU C 1 247 ? -39.839 -1.604 7.976 1.000 17.879 247 GLU C N 1
ATOM 6852 C CA . GLU C 1 247 ? -38.626 -1.460 7.199 1.000 20.625 247 GLU C CA 1
ATOM 6853 C C . GLU C 1 247 ? -37.702 -0.431 7.839 1.000 18.701 247 GLU C C 1
ATOM 6854 O O . GLU C 1 247 ? -38.151 0.340 8.691 1.000 17.807 247 GLU C O 1
ATOM 6860 N N . PRO C 1 248 ? -36.413 -0.395 7.471 1.000 16.535 248 PRO C N 1
ATOM 6861 C CA . PRO C 1 248 ? -35.490 0.589 8.039 1.000 18.362 248 PRO C CA 1
ATOM 6862 C C . PRO C 1 248 ? -35.975 1.993 7.704 1.000 21.743 248 PRO C C 1
ATOM 6863 O O . PRO C 1 248 ? -36.180 2.304 6.529 1.000 20.672 248 PRO C O 1
ATOM 6867 N N . GLU C 1 249 ? -36.173 2.818 8.749 1.000 21.210 249 GLU C N 1
ATOM 6868 C CA . GLU C 1 249 ? -36.604 4.198 8.571 1.000 23.800 249 GLU C CA 1
ATOM 6869 C C . GLU C 1 249 ? -35.797 5.144 9.468 1.000 24.514 249 GLU C C 1
ATOM 6870 O O . GLU C 1 249 ? -35.389 6.210 9.024 1.000 23.469 249 GLU C O 1
ATOM 6876 N N . LEU C 1 250 ? -35.603 4.775 10.738 1.000 22.270 250 LEU C N 1
ATOM 6877 C CA . LEU C 1 250 ? -34.894 5.643 11.665 1.000 21.885 250 LEU C CA 1
ATOM 6878 C C . LEU C 1 250 ? -33.401 5.560 11.371 1.000 22.661 250 LEU C C 1
ATOM 6879 O O . LEU C 1 250 ? -32.916 4.570 10.820 1.000 22.400 250 LEU C O 1
ATOM 6884 N N . GLY C 1 251 ? -32.650 6.582 11.815 1.000 23.108 251 GLY C N 1
ATOM 6885 C CA . GLY C 1 251 ? -31.221 6.658 11.527 1.000 20.937 251 GLY C CA 1
ATOM 6886 C C . GLY C 1 251 ? -30.455 5.433 12.018 1.000 20.256 251 GLY C C 1
ATOM 6887 O O . GLY C 1 251 ? -29.519 4.974 11.353 1.000 21.399 251 GLY C O 1
ATOM 6888 N N . TRP C 1 252 ? -30.877 4.886 13.180 1.000 19.937 252 TRP C N 1
ATOM 6889 C CA . TRP C 1 252 ? -30.184 3.766 13.785 1.000 19.579 252 TRP C CA 1
ATOM 6890 C C . TRP C 1 252 ? -30.679 2.412 13.260 1.000 19.302 252 TRP C C 1
ATOM 6891 O O . TRP C 1 252 ? -30.156 1.367 13.664 1.000 18.301 252 TRP C O 1
ATOM 6902 N N . GLU C 1 253 ? -31.673 2.446 12.369 1.000 17.918 253 GLU C N 1
ATOM 6903 C CA . GLU C 1 253 ? -32.068 1.273 11.583 1.000 18.820 253 GLU C CA 1
ATOM 6904 C C . GLU C 1 253 ? -31.354 1.267 10.239 1.000 19.259 253 GLU C C 1
ATOM 6905 O O . GLU C 1 253 ? -31.032 0.200 9.713 1.000 20.102 253 GLU C O 1
ATOM 6911 N N . LYS C 1 254 ? -31.148 2.468 9.651 1.000 18.058 254 LYS C N 1
ATOM 6912 C CA . LYS C 1 254 ? -30.553 2.601 8.332 1.000 18.785 254 LYS C CA 1
ATOM 6913 C C . LYS C 1 254 ? -29.030 2.545 8.401 1.000 20.808 254 LYS C C 1
ATOM 6914 O O . LYS C 1 254 ? -28.379 2.060 7.467 1.000 20.633 254 LYS C O 1
ATOM 6920 N N . GLU C 1 255 ? -28.456 3.023 9.514 1.000 19.375 255 GLU C N 1
ATOM 6921 C CA . GLU C 1 255 ? -27.015 3.063 9.645 1.000 21.358 255 GLU C CA 1
ATOM 6922 C C . GLU C 1 255 ? -26.574 2.447 10.966 1.000 18.717 255 GLU C C 1
ATOM 6923 O O . GLU C 1 255 ? -27.259 2.568 11.966 1.000 18.295 255 GLU C O 1
ATOM 6929 N N . GLY C 1 256 ? -25.423 1.790 10.917 1.000 21.659 256 GLY C N 1
ATOM 6930 C CA . GLY C 1 256 ? -24.819 1.112 12.045 1.000 20.686 256 GLY C CA 1
ATOM 6931 C C . GLY C 1 256 ? -23.797 0.126 11.523 1.000 21.383 256 GLY C C 1
ATOM 6932 O O . GLY C 1 256 ? -23.279 0.305 10.411 1.000 22.190 256 GLY C O 1
ATOM 6933 N N . TYR C 1 257 ? -23.538 -0.963 12.269 1.000 18.247 257 TYR C N 1
ATOM 6934 C CA . TYR C 1 257 ? -22.528 -1.914 11.820 1.000 18.074 257 TYR C CA 1
ATOM 6935 C C . TYR C 1 257 ? -22.922 -2.560 10.491 1.000 18.760 257 TYR C C 1
ATOM 6936 O O . TYR C 1 257 ? -22.056 -2.809 9.637 1.000 19.287 257 TYR C O 1
ATOM 6945 N N . ILE C 1 258 ? -24.213 -2.818 10.314 1.000 18.185 258 ILE C N 1
ATOM 6946 C CA . ILE C 1 258 ? -24.701 -3.338 9.049 1.000 18.613 258 ILE C CA 1
ATOM 6947 C C . ILE C 1 258 ? -25.825 -2.422 8.612 1.000 18.942 258 ILE C C 1
ATOM 6948 O O . ILE C 1 258 ? -26.813 -2.332 9.306 1.000 20.581 258 ILE C O 1
ATOM 6953 N N . PRO C 1 259 ? -25.721 -1.713 7.475 1.000 19.074 259 PRO C N 1
ATOM 6954 C CA . PRO C 1 259 ? -26.765 -0.767 7.090 1.000 20.313 259 PRO C CA 1
ATOM 6955 C C . PRO C 1 259 ? -28.090 -1.436 6.730 1.000 19.486 259 PRO C C 1
ATOM 6956 O O . PRO C 1 259 ? -28.110 -2.589 6.281 1.000 18.564 259 PRO C O 1
ATOM 6960 N N . ASN C 1 260 ? -29.164 -0.671 6.923 1.000 17.907 260 ASN C N 1
ATOM 6961 C CA . ASN C 1 260 ? -30.494 -0.970 6.403 1.000 18.647 260 ASN C CA 1
ATOM 6962 C C . ASN C 1 260 ? -30.981 -2.349 6.831 1.000 19.040 260 ASN C C 1
ATOM 6963 O O . ASN C 1 260 ? -31.370 -3.194 6.003 1.000 17.554 260 ASN C O 1
ATOM 6968 N N . VAL C 1 261 ? -31.013 -2.545 8.152 1.000 17.545 261 VAL C N 1
ATOM 6969 C CA . VAL C 1 261 ? -31.525 -3.783 8.697 1.000 16.336 261 VAL C CA 1
ATOM 6970 C C . VAL C 1 261 ? -32.550 -3.475 9.787 1.000 15.497 261 VAL C C 1
ATOM 6971 O O . VAL C 1 261 ? -32.245 -2.758 10.748 1.000 15.304 261 VAL C O 1
ATOM 6975 N N . VAL C 1 262 ? -33.735 -4.081 9.659 1.000 16.348 262 VAL C N 1
ATOM 6976 C CA . VAL C 1 262 ? -34.542 -4.424 10.822 1.000 17.495 262 VAL C CA 1
ATOM 6977 C C . VAL C 1 262 ? -34.666 -5.940 10.848 1.000 17.949 262 VAL C C 1
ATOM 6978 O O . VAL C 1 262 ? -34.853 -6.547 9.810 1.000 17.528 262 VAL C O 1
ATOM 6982 N N . PHE C 1 263 ? -34.541 -6.549 12.039 1.000 17.861 263 PHE C N 1
ATOM 6983 C CA . PHE C 1 263 ? -34.480 -7.992 12.155 1.000 16.887 263 PHE C CA 1
ATOM 6984 C C . PHE C 1 263 ? -35.021 -8.401 13.519 1.000 17.228 263 PHE C C 1
ATOM 6985 O O . PHE C 1 263 ? -34.531 -7.897 14.538 1.000 20.363 263 PHE C O 1
ATOM 6993 N N . SER C 1 264 ? -36.014 -9.289 13.537 1.000 16.869 264 SER C N 1
ATOM 6994 C CA . SER C 1 264 ? -36.670 -9.657 14.792 1.000 17.086 264 SER C CA 1
ATOM 6995 C C . SER C 1 264 ? -36.450 -11.136 15.086 1.000 16.365 264 SER C C 1
ATOM 6996 O O . SER C 1 264 ? -36.553 -11.994 14.198 1.000 15.198 264 SER C O 1
ATOM 6999 N N . CYS C 1 265 ? -36.192 -11.417 16.378 1.000 16.653 265 CYS C N 1
ATOM 7000 C CA . CYS C 1 265 ? -36.172 -12.778 16.880 1.000 15.445 265 CYS C CA 1
ATOM 7001 C C . CYS C 1 265 ? -37.151 -12.956 18.039 1.000 15.680 265 CYS C C 1
ATOM 7002 O O . CYS C 1 265 ? -37.122 -13.991 18.682 1.000 15.568 265 CYS C O 1
ATOM 7005 N N . GLY C 1 266 ? -38.010 -11.969 18.291 1.000 18.091 266 GLY C N 1
ATOM 7006 C CA . GLY C 1 266 ? -38.842 -12.036 19.487 1.000 18.275 266 GLY C CA 1
ATOM 7007 C C . GLY C 1 266 ? -40.071 -11.155 19.388 1.000 19.743 266 GLY C C 1
ATOM 7008 O O . GLY C 1 266 ? -40.011 -10.007 18.915 1.000 20.684 266 GLY C O 1
ATOM 7009 N N . ASN C 1 267 ? -41.185 -11.716 19.888 1.000 18.876 267 ASN C N 1
ATOM 7010 C CA . ASN C 1 267 ? -42.459 -11.037 19.898 1.000 21.115 267 ASN C CA 1
ATOM 7011 C C . ASN C 1 267 ? -43.166 -11.431 21.188 1.000 27.342 267 ASN C C 1
ATOM 7012 O O . ASN C 1 267 ? -43.689 -12.548 21.283 1.000 34.717 267 ASN C O 1
ATOM 7017 N N . ALA C 1 268 ? -43.199 -10.494 22.154 1.000 21.505 268 ALA C N 1
ATOM 7018 C CA . ALA C 1 268 ? -43.881 -10.703 23.430 1.000 20.972 268 ALA C CA 1
ATOM 7019 C C . ALA C 1 268 ? -45.324 -10.204 23.381 1.000 23.031 268 ALA C C 1
ATOM 7020 O O . ALA C 1 268 ? -45.604 -9.185 22.766 1.000 25.617 268 ALA C O 1
ATOM 7022 N N . VAL C 1 269 ? -46.241 -10.881 24.079 1.000 20.414 269 VAL C N 1
ATOM 7023 C CA . VAL C 1 269 ? -47.643 -10.514 24.046 1.000 20.643 269 VAL C CA 1
ATOM 7024 C C . VAL C 1 269 ? -48.120 -10.228 25.464 1.000 20.866 269 VAL C C 1
ATOM 7025 O O . VAL C 1 269 ? -48.003 -11.086 26.347 1.000 19.641 269 VAL C O 1
ATOM 7029 N N . LYS C 1 270 ? -48.636 -9.014 25.639 1.000 22.947 270 LYS C N 1
ATOM 7030 C CA . LYS C 1 270 ? -49.315 -8.627 26.867 1.000 23.557 270 LYS C CA 1
ATOM 7031 C C . LYS C 1 270 ? -50.692 -8.072 26.517 1.000 24.442 270 LYS C C 1
ATOM 7032 O O . LYS C 1 270 ? -50.799 -7.121 25.746 1.000 24.783 270 LYS C O 1
ATOM 7038 N N . ASP C 1 271 ? -51.740 -8.673 27.101 1.000 30.368 271 ASP C N 1
ATOM 7039 C CA . ASP C 1 271 ? -53.121 -8.228 26.896 1.000 31.210 271 ASP C CA 1
ATOM 7040 C C . ASP C 1 271 ? -53.420 -8.013 25.410 1.000 32.867 271 ASP C C 1
ATOM 7041 O O . ASP C 1 271 ? -53.889 -6.943 25.023 1.000 34.364 271 ASP C O 1
ATOM 7046 N N . ASP C 1 272 ? -53.137 -9.005 24.561 1.000 32.845 272 ASP C N 1
ATOM 7047 C CA . ASP C 1 272 ? -53.507 -8.911 23.144 1.000 36.157 272 ASP C CA 1
ATOM 7048 C C . ASP C 1 272 ? -52.817 -7.761 22.385 1.000 31.647 272 ASP C C 1
ATOM 7049 O O . ASP C 1 272 ? -53.245 -7.405 21.281 1.000 28.802 272 ASP C O 1
ATOM 7054 N N . THR C 1 273 ? -51.724 -7.197 22.934 1.000 24.951 273 THR C N 1
ATOM 7055 C CA . THR C 1 273 ? -50.815 -6.368 22.149 1.000 25.750 273 THR C CA 1
ATOM 7056 C C . THR C 1 273 ? -49.501 -7.139 21.970 1.000 22.337 273 THR C C 1
ATOM 7057 O O . THR C 1 273 ? -48.920 -7.619 22.937 1.000 20.340 273 THR C O 1
ATOM 7061 N N . ILE C 1 274 ? -49.039 -7.240 20.720 1.000 21.133 274 ILE C N 1
ATOM 7062 C CA . ILE C 1 274 ? -47.763 -7.851 20.403 1.000 20.020 274 ILE C CA 1
ATOM 7063 C C . ILE C 1 274 ? -46.680 -6.771 20.417 1.000 19.202 274 ILE C C 1
ATOM 7064 O O . ILE C 1 274 ? -46.785 -5.752 19.721 1.000 19.695 274 ILE C O 1
ATOM 7069 N N . TYR C 1 275 ? -45.635 -7.021 21.224 1.000 18.080 275 TYR C N 1
ATOM 7070 C CA . TYR C 1 275 ? -44.457 -6.174 21.254 1.000 17.983 275 TYR C CA 1
ATOM 7071 C C . TYR C 1 275 ? -43.369 -6.883 20.459 1.000 16.249 275 TYR C C 1
ATOM 7072 O O . TYR C 1 275 ? -42.864 -7.933 20.887 1.000 17.232 275 TYR C O 1
ATOM 7081 N N . VAL C 1 276 ? -43.042 -6.323 19.290 1.000 18.467 276 VAL C N 1
ATOM 7082 C CA . VAL C 1 276 ? -42.070 -6.932 18.395 1.000 17.305 276 VAL C CA 1
ATOM 7083 C C . VAL C 1 276 ? -40.732 -6.241 18.649 1.000 17.686 276 VAL C C 1
ATOM 7084 O O . VAL C 1 276 ? -40.597 -5.055 18.350 1.000 17.713 276 VAL C O 1
ATOM 7088 N N . TYR C 1 277 ? -39.771 -6.983 19.220 1.000 16.932 277 TYR C N 1
ATOM 7089 C CA . TYR C 1 277 ? -38.440 -6.450 19.451 1.000 16.541 277 TYR C CA 1
ATOM 7090 C C . TYR C 1 277 ? -37.606 -6.740 18.209 1.000 16.988 277 TYR C C 1
ATOM 7091 O O . TYR C 1 277 ? -37.709 -7.818 17.618 1.000 17.418 277 TYR C O 1
ATOM 7100 N N . TYR C 1 278 ? -36.797 -5.769 17.806 1.000 17.817 278 TYR C N 1
ATOM 7101 C CA . TYR C 1 278 ? -35.998 -5.959 16.606 1.000 17.110 278 TYR C CA 1
ATOM 7102 C C . TYR C 1 278 ? -34.646 -5.275 16.766 1.000 17.346 278 TYR C C 1
ATOM 7103 O O . TYR C 1 278 ? -34.529 -4.211 17.390 1.000 17.189 278 TYR C O 1
ATOM 7112 N N . GLY C 1 279 ? -33.642 -5.894 16.148 1.000 16.977 279 GLY C N 1
ATOM 7113 C CA . GLY C 1 279 ? -32.364 -5.264 15.908 1.000 16.516 279 GLY C CA 1
ATOM 7114 C C . GLY C 1 279 ? -32.499 -4.219 14.814 1.000 15.401 279 GLY C C 1
ATOM 7115 O O . GLY C 1 279 ? -33.218 -4.442 13.844 1.000 15.507 279 GLY C O 1
ATOM 7116 N N . GLY C 1 280 ? -31.828 -3.087 15.036 1.000 16.303 280 GLY C N 1
ATOM 7117 C CA . GLY C 1 280 ? -31.606 -2.037 14.056 1.000 15.274 280 GLY C CA 1
ATOM 7118 C C . GLY C 1 280 ? -30.134 -1.989 13.665 1.000 16.200 280 GLY C C 1
ATOM 7119 O O . GLY C 1 280 ? -29.260 -1.841 14.528 1.000 15.430 280 GLY C O 1
ATOM 7120 N N . ALA C 1 281 ? -29.855 -2.216 12.368 1.000 15.085 281 ALA C N 1
ATOM 7121 C CA . ALA C 1 281 ? -28.507 -2.171 11.810 1.000 14.778 281 ALA C CA 1
ATOM 7122 C C . ALA C 1 281 ? -27.527 -3.088 12.544 1.000 15.151 281 ALA C C 1
ATOM 7123 O O . ALA C 1 281 ? -26.323 -2.808 12.571 1.000 18.045 281 ALA C O 1
ATOM 7125 N N . ASP C 1 282 ? -28.042 -4.196 13.094 1.000 15.337 282 ASP C N 1
ATOM 7126 C CA . ASP C 1 282 ? -27.257 -5.132 13.879 1.000 15.184 282 ASP C CA 1
ATOM 7127 C C . ASP C 1 282 ? -26.457 -4.400 14.962 1.000 15.035 282 ASP C C 1
ATOM 7128 O O . ASP C 1 282 ? -25.343 -4.816 15.292 1.000 17.717 282 ASP C O 1
ATOM 7133 N N . THR C 1 283 ? -27.049 -3.371 15.582 1.000 16.489 283 THR C N 1
ATOM 7134 C CA . THR C 1 283 ? -26.326 -2.542 16.538 1.000 15.975 283 THR C CA 1
ATOM 7135 C C . THR C 1 283 ? -27.106 -2.319 17.839 1.000 17.023 283 THR C C 1
ATOM 7136 O O . THR C 1 283 ? -26.503 -2.328 18.919 1.000 16.665 283 THR C O 1
ATOM 7140 N N . VAL C 1 284 ? -28.404 -2.044 17.729 1.000 16.143 284 VAL C N 1
ATOM 7141 C CA . VAL C 1 284 ? -29.279 -1.736 18.856 1.000 15.441 284 VAL C CA 1
ATOM 7142 C C . VAL C 1 284 ? -30.600 -2.498 18.731 1.000 15.702 284 VAL C C 1
ATOM 7143 O O . VAL C 1 284 ? -30.860 -3.127 17.714 1.000 16.671 284 VAL C O 1
ATOM 7147 N N . ILE C 1 285 ? -31.443 -2.386 19.763 1.000 15.263 285 ILE C N 1
ATOM 7148 C CA . ILE C 1 285 ? -32.745 -3.029 19.811 1.000 15.178 285 ILE C CA 1
ATOM 7149 C C . ILE C 1 285 ? -33.832 -1.980 19.961 1.000 16.830 285 ILE C C 1
ATOM 7150 O O . ILE C 1 285 ? -33.765 -1.102 20.830 1.000 15.052 285 ILE C O 1
ATOM 7155 N N . GLY C 1 286 ? -34.872 -2.126 19.136 1.000 15.579 286 GLY C N 1
ATOM 7156 C CA . GLY C 1 286 ? -36.062 -1.308 19.213 1.000 17.129 286 GLY C CA 1
ATOM 7157 C C . GLY C 1 286 ? -37.304 -2.156 19.458 1.000 18.726 286 GLY C C 1
ATOM 7158 O O . GLY C 1 286 ? -37.228 -3.388 19.448 1.000 18.571 286 GLY C O 1
ATOM 7159 N N . VAL C 1 287 ? -38.443 -1.468 19.613 1.000 19.264 287 VAL C N 1
ATOM 7160 C CA . VAL C 1 287 ? -39.711 -2.151 19.798 1.000 19.134 287 VAL C CA 1
ATOM 7161 C C . VAL C 1 287 ? -40.785 -1.459 18.975 1.000 17.271 287 VAL C C 1
ATOM 7162 O O . VAL C 1 287 ? -40.830 -0.231 18.884 1.000 18.027 287 VAL C O 1
ATOM 7166 N N . ALA C 1 288 ? -41.662 -2.282 18.393 1.000 16.634 288 ALA C N 1
ATOM 7167 C CA . ALA C 1 288 ? -42.812 -1.791 17.649 1.000 18.426 288 ALA C CA 1
ATOM 7168 C C . ALA C 1 288 ? -43.991 -2.715 17.931 1.000 18.502 288 ALA C C 1
ATOM 7169 O O . ALA C 1 288 ? -43.780 -3.905 18.167 1.000 20.019 288 ALA C O 1
ATOM 7171 N N . ILE C 1 289 ? -45.220 -2.168 17.972 1.000 19.665 289 ILE C N 1
ATOM 7172 C CA . ILE C 1 289 ? -46.347 -2.945 18.452 1.000 19.062 289 ILE C CA 1
ATOM 7173 C C . ILE C 1 289 ? -47.355 -3.198 17.333 1.000 19.638 289 ILE C C 1
ATOM 7174 O O . ILE C 1 289 ? -47.404 -2.457 16.333 1.000 19.712 289 ILE C O 1
ATOM 7179 N N . LEU C 1 290 ? -48.167 -4.230 17.585 1.000 20.172 290 LEU C N 1
ATOM 7180 C CA . LEU C 1 290 ? -49.282 -4.624 16.748 1.000 21.624 290 LEU C CA 1
ATOM 7181 C C . LEU C 1 290 ? -50.380 -5.174 17.656 1.000 19.581 290 LEU C C 1
ATOM 7182 O O . LEU C 1 290 ? -50.163 -6.140 18.366 1.000 20.385 290 LEU C O 1
ATOM 7187 N N . GLU C 1 291 ? -51.564 -4.556 17.657 1.000 23.483 291 GLU C N 1
ATOM 7188 C CA . GLU C 1 291 ? -52.671 -5.132 18.404 1.000 25.552 291 GLU C CA 1
ATOM 7189 C C . GLU C 1 291 ? -53.188 -6.354 17.650 1.000 24.368 291 GLU C C 1
ATOM 7190 O O . GLU C 1 291 ? -53.258 -6.326 16.433 1.000 24.703 291 GLU C O 1
ATOM 7196 N N . MET C 1 292 ? -53.572 -7.397 18.385 1.000 23.754 292 MET C N 1
ATOM 7197 C CA . MET C 1 292 ? -54.007 -8.651 17.796 1.000 26.573 292 MET C CA 1
ATOM 7198 C C . MET C 1 292 ? -55.238 -8.418 16.924 1.000 26.701 292 MET C C 1
ATOM 7199 O O . MET C 1 292 ? -55.379 -9.033 15.870 1.000 24.055 292 MET C O 1
ATOM 7204 N N . LYS C 1 293 ? -56.097 -7.481 17.320 1.000 27.322 293 LYS C N 1
ATOM 7205 C CA . LYS C 1 293 ? -57.311 -7.177 16.566 1.000 28.430 293 LYS C CA 1
ATOM 7206 C C . LYS C 1 293 ? -56.987 -6.530 15.221 1.000 30.528 293 LYS C C 1
ATOM 7207 O O . LYS C 1 293 ? -57.863 -6.474 14.358 1.000 30.637 293 LYS C O 1
ATOM 7213 N N . ASP C 1 294 ? -55.755 -6.037 15.027 1.000 27.513 294 ASP C N 1
ATOM 7214 C CA . ASP C 1 294 ? -55.369 -5.432 13.757 1.000 27.785 294 ASP C CA 1
ATOM 7215 C C . ASP C 1 294 ? -54.696 -6.441 12.814 1.000 25.456 294 ASP C C 1
ATOM 7216 O O . ASP C 1 294 ? -54.234 -6.039 11.747 1.000 29.189 294 ASP C O 1
ATOM 7221 N N . ILE C 1 295 ? -54.635 -7.726 13.189 1.000 23.653 295 ILE C N 1
ATOM 7222 C CA . ILE C 1 295 ? -54.106 -8.745 12.288 1.000 24.296 295 ILE C CA 1
ATOM 7223 C C . ILE C 1 295 ? -55.188 -9.084 11.262 1.000 26.912 295 ILE C C 1
ATOM 7224 O O . ILE C 1 295 ? -56.068 -9.896 11.526 1.000 28.033 295 ILE C O 1
ATOM 7229 N N . LYS C 1 296 ? -55.120 -8.419 10.112 1.000 27.685 296 LYS C N 1
ATOM 7230 C CA . LYS C 1 296 ? -56.117 -8.567 9.055 1.000 30.550 296 LYS C CA 1
ATOM 7231 C C . LYS C 1 296 ? -55.381 -8.778 7.740 1.000 26.888 296 LYS C C 1
ATOM 7232 O O . LYS C 1 296 ? -54.489 -8.012 7.396 1.000 27.117 296 LYS C O 1
ATOM 7238 N N . PHE C 1 297 ? -55.778 -9.800 6.977 1.000 29.148 297 PHE C N 1
ATOM 7239 C CA . PHE C 1 297 ? -55.215 -10.050 5.658 1.000 27.291 297 PHE C CA 1
ATOM 7240 C C . PHE C 1 297 ? -56.356 -9.962 4.637 1.000 32.903 297 PHE C C 1
ATOM 7241 O O . PHE C 1 297 ? -57.471 -10.346 4.966 1.000 29.138 297 PHE C O 1
ATOM 7249 N N . HIS C 1 298 ? -56.076 -9.480 3.414 1.000 32.957 298 HIS C N 1
ATOM 7250 C CA . HIS C 1 298 ? -57.035 -9.494 2.308 1.000 42.566 298 HIS C CA 1
ATOM 7251 C C . HIS C 1 298 ? -57.574 -10.908 2.032 1.000 38.360 298 HIS C C 1
ATOM 7252 O O . HIS C 1 298 ? -56.802 -11.854 1.967 1.000 35.100 298 HIS C O 1
ATOM 7259 N N . HIS C 1 299 ? -58.905 -11.062 1.927 1.000 40.020 299 HIS C N 1
ATOM 7260 C CA . HIS C 1 299 ? -59.506 -12.346 1.588 1.000 40.870 299 HIS C CA 1
ATOM 7261 C C . HIS C 1 299 ? -59.781 -12.390 0.079 1.000 39.367 299 HIS C C 1
ATOM 7262 O O . HIS C 1 299 ? -60.311 -11.451 -0.514 1.000 33.282 299 HIS C O 1
ATOM 7269 N N . HIS C 1 300 ? -59.379 -13.489 -0.556 1.000 39.759 300 HIS C N 1
ATOM 7270 C CA . HIS C 1 300 ? -59.320 -13.614 -2.009 1.000 44.567 300 HIS C CA 1
ATOM 7271 C C . HIS C 1 300 ? -59.445 -15.108 -2.309 1.000 38.714 300 HIS C C 1
ATOM 7272 O O . HIS C 1 300 ? -59.283 -15.942 -1.410 1.000 30.735 300 HIS C O 1
ATOM 7279 N N . HIS C 1 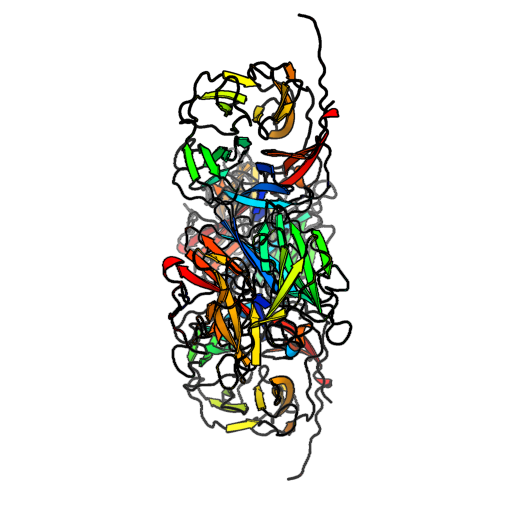301 ? -59.741 -15.460 -3.569 1.000 31.353 301 HIS C N 1
ATOM 7280 C CA . HIS C 1 301 ? -59.627 -16.846 -4.004 1.000 28.787 301 HIS C CA 1
ATOM 7281 C C . HIS C 1 301 ? -59.309 -16.855 -5.495 1.000 31.621 301 HIS C C 1
ATOM 7282 O O . HIS C 1 301 ? -60.193 -16.569 -6.314 1.000 24.072 301 HIS C O 1
ATOM 7289 N N . HIS C 1 302 ? -58.047 -17.172 -5.829 1.000 35.234 302 HIS C N 1
ATOM 7290 C CA . HIS C 1 302 ? -57.663 -17.450 -7.206 1.000 36.019 302 HIS C CA 1
ATOM 7291 C C . HIS C 1 302 ? -56.446 -18.382 -7.253 1.000 43.255 302 HIS C C 1
ATOM 7292 O O . HIS C 1 302 ? -55.568 -18.269 -6.400 1.000 46.836 302 HIS C O 1
ATOM 7299 N N . HIS C 1 303 ? -56.425 -19.292 -8.246 1.000 43.920 303 HIS C N 1
ATOM 7300 C CA . HIS C 1 303 ? -55.297 -20.211 -8.384 1.000 49.165 303 HIS C CA 1
ATOM 7301 C C . HIS C 1 303 ? -54.180 -19.364 -8.992 1.000 45.475 303 HIS C C 1
ATOM 7302 O O . HIS C 1 303 ? -53.080 -19.902 -8.878 1.000 52.121 303 HIS C O 1
ATOM 7309 N N . GLY D 1 2 ? 14.217 4.506 7.190 1.000 44.508 2 GLY D N 1
ATOM 7310 C CA . GLY D 1 2 ? 13.120 5.488 7.194 1.000 43.119 2 GLY D CA 1
ATOM 7311 C C . GLY D 1 2 ? 12.819 5.893 8.631 1.000 36.819 2 GLY D C 1
ATOM 7312 O O . GLY D 1 2 ? 13.313 5.265 9.550 1.000 36.694 2 GLY D O 1
ATOM 7313 N N . ILE D 1 3 ? 12.045 6.963 8.810 1.000 31.908 3 ILE D N 1
ATOM 7314 C CA . ILE D 1 3 ? 11.554 7.335 10.135 1.000 30.599 3 ILE D CA 1
ATOM 7315 C C . ILE D 1 3 ? 10.440 6.364 10.524 1.000 26.889 3 ILE D C 1
ATOM 7316 O O . ILE D 1 3 ? 9.516 6.146 9.739 1.000 25.185 3 ILE D O 1
ATOM 7321 N N . LYS D 1 4 ? 10.554 5.788 11.728 1.000 28.229 4 LYS D N 1
ATOM 7322 C CA . LYS D 1 4 ? 9.510 4.965 12.306 1.000 30.693 4 LYS D CA 1
ATOM 7323 C C . LYS D 1 4 ? 9.332 5.351 13.776 1.000 30.005 4 LYS D C 1
ATOM 7324 O O . LYS D 1 4 ? 10.300 5.368 14.522 1.000 27.085 4 LYS D O 1
ATOM 7330 N N . LEU D 1 5 ? 8.093 5.636 14.178 1.000 26.449 5 LEU D N 1
ATOM 7331 C CA . LEU D 1 5 ? 7.773 5.834 15.588 1.000 25.186 5 LEU D CA 1
ATOM 7332 C C . LEU D 1 5 ? 7.892 4.509 16.335 1.000 26.198 5 LEU D C 1
ATOM 7333 O O . LEU D 1 5 ? 7.517 3.466 15.819 1.000 25.226 5 LEU D O 1
ATOM 7338 N N . LYS D 1 6 ? 8.427 4.570 17.553 1.000 23.823 6 LYS D N 1
ATOM 7339 C CA . LYS D 1 6 ? 8.630 3.403 18.391 1.000 26.231 6 LYS D CA 1
ATOM 7340 C C . LYS D 1 6 ? 7.667 3.431 19.581 1.000 28.011 6 LYS D C 1
ATOM 7341 O O . LYS D 1 6 ? 7.792 4.268 20.479 1.000 28.094 6 LYS D O 1
ATOM 7347 N N . ARG D 1 7 ? 6.745 2.475 19.609 1.000 26.192 7 ARG D N 1
ATOM 7348 C CA . ARG D 1 7 ? 5.777 2.368 20.690 1.000 25.799 7 ARG D CA 1
ATOM 7349 C C . ARG D 1 7 ? 6.467 2.159 22.031 1.000 27.058 7 ARG D C 1
ATOM 7350 O O . ARG D 1 7 ? 7.410 1.382 22.097 1.000 27.235 7 ARG D O 1
ATOM 7358 N N . LEU D 1 8 ? 6.000 2.858 23.076 1.000 28.945 8 LEU D N 1
ATOM 7359 C CA . LEU D 1 8 ? 6.600 2.731 24.389 1.000 31.573 8 LEU D CA 1
ATOM 7360 C C . LEU D 1 8 ? 6.027 1.560 25.169 1.000 33.131 8 LEU D C 1
ATOM 7361 O O . LEU D 1 8 ? 6.648 1.165 26.145 1.000 36.475 8 LEU D O 1
ATOM 7366 N N . SER D 1 9 ? 4.853 1.054 24.784 1.000 33.007 9 SER D N 1
ATOM 7367 C CA . SER D 1 9 ? 4.447 -0.265 25.260 1.000 34.752 9 SER D CA 1
ATOM 7368 C C . SER D 1 9 ? 3.378 -0.814 24.331 1.000 31.831 9 SER D C 1
ATOM 7369 O O . SER D 1 9 ? 2.959 -0.134 23.409 1.000 32.055 9 SER D O 1
ATOM 7372 N N . ASP D 1 10 ? 2.921 -2.025 24.633 1.000 30.347 10 ASP D N 1
ATOM 7373 C CA . ASP D 1 10 ? 1.876 -2.657 23.855 1.000 34.226 10 ASP D CA 1
ATOM 7374 C C . ASP D 1 10 ? 0.514 -2.401 24.487 1.000 31.341 10 ASP D C 1
ATOM 7375 O O . ASP D 1 10 ? -0.476 -2.928 24.006 1.000 26.632 10 ASP D O 1
ATOM 7380 N N . LYS D 1 11 ? 0.451 -1.539 25.522 1.000 29.575 11 LYS D N 1
ATOM 7381 C CA . LYS D 1 11 ? -0.807 -1.215 26.174 1.000 31.415 11 LYS D CA 1
ATOM 7382 C C . LYS D 1 11 ? -1.106 0.268 26.005 1.000 24.795 11 LYS D C 1
ATOM 7383 O O . LYS D 1 11 ? -0.180 1.081 25.961 1.000 22.396 11 LYS D O 1
ATOM 7389 N N . PRO D 1 12 ? -2.390 0.689 25.931 1.000 22.163 12 PRO D N 1
ATOM 7390 C CA . PRO D 1 12 ? -2.737 2.109 25.884 1.000 20.924 12 PRO D CA 1
ATOM 7391 C C . PRO D 1 12 ? -2.195 2.838 27.117 1.000 20.702 12 PRO D C 1
ATOM 7392 O O . PRO D 1 12 ? -2.012 2.235 28.176 1.000 21.141 12 PRO D O 1
ATOM 7396 N N . VAL D 1 13 ? -1.944 4.138 26.965 1.000 18.812 13 VAL D N 1
ATOM 7397 C CA . VAL D 1 13 ? -1.595 4.989 28.103 1.000 19.974 13 VAL D CA 1
ATOM 7398 C C . VAL D 1 13 ? -2.831 5.635 28.706 1.000 18.476 13 VAL D C 1
ATOM 7399 O O . VAL D 1 13 ? -2.778 6.123 29.832 1.000 19.289 13 VAL D O 1
ATOM 7403 N N . LEU D 1 14 ? -3.950 5.642 27.980 1.000 18.485 14 LEU D N 1
ATOM 7404 C CA . LEU D 1 14 ? -5.184 6.174 28.532 1.000 17.463 14 LEU D CA 1
ATOM 7405 C C . LEU D 1 14 ? -6.382 5.473 27.900 1.000 19.864 14 LEU D C 1
ATOM 7406 O O . LEU D 1 14 ? -6.430 5.277 26.684 1.000 19.145 14 LEU D O 1
ATOM 7411 N N . MET D 1 15 ? -7.327 5.075 28.769 1.000 18.852 15 MET D N 1
ATOM 7412 C CA . MET D 1 15 ? -8.512 4.342 28.367 1.000 18.619 15 MET D CA 1
ATOM 7413 C C . MET D 1 15 ? -9.772 5.014 28.914 1.000 17.901 15 MET D C 1
ATOM 7414 O O . MET D 1 15 ? -9.731 5.816 29.858 1.000 18.357 15 MET D O 1
ATOM 7419 N N . PRO D 1 16 ? -10.945 4.765 28.307 1.000 15.938 16 PRO D N 1
ATOM 7420 C CA . PRO D 1 16 ? -12.198 5.276 28.829 1.000 17.502 16 PRO D CA 1
ATOM 7421 C C . PRO D 1 16 ? -12.450 4.774 30.251 1.000 17.835 16 PRO D C 1
ATOM 7422 O O . PRO D 1 16 ? -11.884 3.785 30.696 1.000 16.716 16 PRO D O 1
ATOM 7426 N N . LYS D 1 17 ? -13.294 5.502 30.967 1.000 17.620 17 LYS D N 1
ATOM 7427 C CA . LYS D 1 17 ? -13.545 5.226 32.362 1.000 20.019 17 LYS D CA 1
ATOM 7428 C C . LYS D 1 17 ? -15.058 5.180 32.553 1.000 19.698 17 LYS D C 1
ATOM 7429 O O . LYS D 1 17 ? -15.721 6.204 32.483 1.000 19.618 17 LYS D O 1
ATOM 7435 N N . ALA D 1 18 ? -15.605 3.996 32.796 1.000 22.431 18 ALA D N 1
ATOM 7436 C CA . ALA D 1 18 ? -17.058 3.816 32.728 1.000 26.717 18 ALA D CA 1
ATOM 7437 C C . ALA D 1 18 ? -17.804 4.620 33.806 1.000 22.507 18 ALA D C 1
ATOM 7438 O O . ALA D 1 18 ? -18.924 5.068 33.563 1.000 25.523 18 ALA D O 1
ATOM 7440 N N . GLU D 1 19 ? -17.159 4.910 34.934 1.000 23.446 19 GLU D N 1
ATOM 7441 C CA . GLU D 1 19 ? -17.846 5.619 36.012 1.000 27.211 19 GLU D CA 1
ATOM 7442 C C . GLU D 1 19 ? -18.123 7.084 35.692 1.000 26.357 19 GLU D C 1
ATOM 7443 O O . GLU D 1 19 ? -18.986 7.701 36.320 1.000 24.847 19 GLU D O 1
ATOM 7449 N N . ASN D 1 20 ? -17.403 7.670 34.727 1.000 21.375 20 ASN D N 1
ATOM 7450 C CA . ASN D 1 20 ? -17.625 9.054 34.351 1.000 20.930 20 ASN D CA 1
ATOM 7451 C C . ASN D 1 20 ? -18.304 9.091 32.984 1.000 20.159 20 ASN D C 1
ATOM 7452 O O . ASN D 1 20 ? -17.691 8.720 31.978 1.000 20.201 20 ASN D O 1
ATOM 7457 N N . GLU D 1 21 ? -19.562 9.526 32.971 1.000 20.308 21 GLU D N 1
ATOM 7458 C CA . GLU D 1 21 ? -20.380 9.491 31.763 1.000 21.981 21 GLU D CA 1
ATOM 7459 C C . GLU D 1 21 ? -19.658 10.169 30.603 1.000 20.419 21 GLU D C 1
ATOM 7460 O O . GLU D 1 21 ? -19.666 9.664 29.490 1.000 19.684 21 GLU D O 1
ATOM 7466 N N . TRP D 1 22 ? -19.015 11.308 30.860 1.000 19.553 22 TRP D N 1
ATOM 7467 C CA . TRP D 1 22 ? -18.416 12.096 29.793 1.000 17.602 22 TRP D CA 1
ATOM 7468 C C . TRP D 1 22 ? -17.270 11.380 29.078 1.000 16.197 22 TRP D C 1
ATOM 7469 O O . TRP D 1 22 ? -16.927 11.763 27.970 1.000 16.879 22 TRP D O 1
ATOM 7480 N N . GLU D 1 23 ? -16.668 10.351 29.686 1.000 17.402 23 GLU D N 1
ATOM 7481 C CA . GLU D 1 23 ? -15.552 9.643 29.079 1.000 16.879 23 GLU D CA 1
ATOM 7482 C C . GLU D 1 23 ? -15.787 8.139 29.167 1.000 16.368 23 GLU D C 1
ATOM 7483 O O . GLU D 1 23 ? -14.852 7.346 29.256 1.000 16.330 23 GLU D O 1
ATOM 7489 N N . ARG D 1 24 ? -17.053 7.741 29.132 1.000 18.784 24 ARG D N 1
ATOM 7490 C CA . ARG D 1 24 ? -17.428 6.356 29.360 1.000 20.576 24 ARG D CA 1
ATOM 7491 C C . ARG D 1 24 ? -17.054 5.461 28.181 1.000 18.357 24 ARG D C 1
ATOM 7492 O O . ARG D 1 24 ? -16.745 4.297 28.384 1.000 20.350 24 ARG D O 1
ATOM 7500 N N . ALA D 1 25 ? -17.074 5.998 26.948 1.000 17.393 25 ALA D N 1
ATOM 7501 C CA . ALA D 1 25 ? -16.945 5.141 25.778 1.000 16.611 25 ALA D CA 1
ATOM 7502 C C . ALA D 1 25 ? -15.541 5.159 25.198 1.000 16.685 25 ALA D C 1
ATOM 7503 O O . ALA D 1 25 ? -14.971 4.106 24.884 1.000 15.632 25 ALA D O 1
ATOM 7505 N N . ALA D 1 26 ? -14.986 6.361 25.018 1.000 16.187 26 ALA D N 1
ATOM 7506 C CA . ALA D 1 26 ? -13.766 6.526 24.221 1.000 16.820 26 ALA D CA 1
ATOM 7507 C C . ALA D 1 26 ? -12.956 7.724 24.714 1.000 15.837 26 ALA D C 1
ATOM 7508 O O . ALA D 1 26 ? -13.537 8.729 25.094 1.000 15.641 26 ALA D O 1
ATOM 7510 N N . VAL D 1 27 ? -11.628 7.568 24.723 1.000 17.388 27 VAL D N 1
ATOM 7511 C CA . VAL D 1 27 ? -10.701 8.677 24.880 1.000 15.171 27 VAL D CA 1
ATOM 7512 C C . VAL D 1 27 ? -9.686 8.549 23.752 1.000 14.460 27 VAL D C 1
ATOM 7513 O O . VAL D 1 27 ? -9.186 7.461 23.487 1.000 15.556 27 VAL D O 1
ATOM 7517 N N . PHE D 1 28 ? -9.469 9.631 23.007 1.000 16.395 28 PHE D N 1
ATOM 7518 C CA . PHE D 1 28 ? -8.659 9.529 21.801 1.000 16.526 28 PHE D CA 1
ATOM 7519 C C . PHE D 1 28 ? -8.245 10.935 21.362 1.000 17.087 28 PHE D C 1
ATOM 7520 O O . PHE D 1 28 ? -8.617 11.927 21.971 1.000 16.598 28 PHE D O 1
ATOM 7528 N N . ASN D 1 29 ? -7.382 10.967 20.332 1.000 17.256 29 ASN D N 1
ATOM 7529 C CA . ASN D 1 29 ? -7.108 12.180 19.574 1.000 16.605 29 ASN D CA 1
ATOM 7530 C C . ASN D 1 29 ? -6.828 13.348 20.516 1.000 16.412 29 ASN D C 1
ATOM 7531 O O . ASN D 1 29 ? -7.510 14.364 20.485 1.000 18.392 29 ASN D O 1
ATOM 7536 N N . THR D 1 30 ? -5.792 13.163 21.335 1.000 17.184 30 THR D N 1
ATOM 7537 C CA . THR D 1 30 ? -5.461 14.109 22.392 1.000 15.912 30 THR D CA 1
ATOM 7538 C C . THR D 1 30 ? -4.428 15.136 21.937 1.000 15.987 30 THR D C 1
ATOM 7539 O O . THR D 1 30 ? -3.450 14.808 21.261 1.000 17.737 30 THR D O 1
ATOM 7543 N N . ALA D 1 31 ? -4.595 16.360 22.436 1.000 18.583 31 ALA D N 1
ATOM 7544 C CA . ALA D 1 31 ? -3.495 17.321 22.464 1.000 18.293 31 ALA D CA 1
ATOM 7545 C C . ALA D 1 31 ? -2.474 16.871 23.499 1.000 19.698 31 ALA D C 1
ATOM 7546 O O . ALA D 1 31 ? -2.793 16.104 24.416 1.000 18.153 31 ALA D O 1
ATOM 7548 N N . ALA D 1 32 ? -1.218 17.315 23.334 1.000 18.193 32 ALA D N 1
ATOM 7549 C CA . ALA D 1 32 ? -0.169 16.941 24.267 1.000 17.875 32 ALA D CA 1
ATOM 7550 C C . ALA D 1 32 ? 0.890 18.028 24.316 1.000 20.751 32 ALA D C 1
ATOM 7551 O O . ALA D 1 32 ? 1.215 18.631 23.298 1.000 21.171 32 ALA D O 1
ATOM 7553 N N . ILE D 1 33 ? 1.431 18.274 25.511 1.000 20.633 33 ILE D N 1
ATOM 7554 C CA . ILE D 1 33 ? 2.504 19.245 25.639 1.000 22.482 33 ILE D CA 1
ATOM 7555 C C . ILE D 1 33 ? 3.326 18.930 26.878 1.000 22.070 33 ILE D C 1
ATOM 7556 O O . ILE D 1 33 ? 2.822 18.396 27.862 1.000 21.325 33 ILE D O 1
ATOM 7561 N N . TYR D 1 34 ? 4.637 19.153 26.764 1.000 21.269 34 TYR D N 1
ATOM 7562 C CA . TYR D 1 34 ? 5.551 18.969 27.879 1.000 22.018 34 TYR D CA 1
ATOM 7563 C C . TYR D 1 34 ? 5.789 20.351 28.450 1.000 23.384 34 TYR D C 1
ATOM 7564 O O . TYR D 1 34 ? 6.173 21.266 27.717 1.000 22.514 34 TYR D O 1
ATOM 7573 N N . ASP D 1 35 ? 5.508 20.515 29.746 1.000 22.614 35 ASP D N 1
ATOM 7574 C CA . ASP D 1 35 ? 5.658 21.801 30.397 1.000 21.108 35 ASP D CA 1
ATOM 7575 C C . ASP D 1 35 ? 5.908 21.620 31.885 1.000 19.897 35 ASP D C 1
ATOM 7576 O O . ASP D 1 35 ? 5.207 20.850 32.551 1.000 17.603 35 ASP D O 1
ATOM 7581 N N . ASN D 1 36 ? 6.919 22.343 32.400 1.000 18.850 36 ASN D N 1
ATOM 7582 C CA . ASN D 1 36 ? 7.174 22.396 33.837 1.000 20.937 36 ASN D CA 1
ATOM 7583 C C . ASN D 1 36 ? 7.390 20.999 34.382 1.000 21.833 36 ASN D C 1
ATOM 7584 O O . ASN D 1 36 ? 6.915 20.659 35.469 1.000 22.866 36 ASN D O 1
ATOM 7589 N N . GLY D 1 37 ? 8.158 20.188 33.635 1.000 21.986 37 GLY D N 1
ATOM 7590 C CA . GLY D 1 37 ? 8.593 18.891 34.119 1.000 19.891 37 GLY D CA 1
ATOM 7591 C C . GLY D 1 37 ? 7.535 17.789 33.978 1.000 20.556 37 GLY D C 1
ATOM 7592 O O . GLY D 1 37 ? 7.749 16.682 34.478 1.000 21.661 37 GLY D O 1
ATOM 7593 N N . LEU D 1 38 ? 6.420 18.073 33.286 1.000 20.129 38 LEU D N 1
ATOM 7594 C CA . LEU D 1 38 ? 5.339 17.092 33.175 1.000 21.662 38 LEU D CA 1
ATOM 7595 C C . LEU D 1 38 ? 4.825 17.016 31.736 1.000 21.489 38 LEU D C 1
ATOM 7596 O O . LEU D 1 38 ? 4.816 18.020 31.026 1.000 20.196 38 LEU D O 1
ATOM 7601 N N . PHE D 1 39 ? 4.316 15.834 31.378 1.000 21.488 39 PHE D N 1
ATOM 7602 C CA . PHE D 1 39 ? 3.520 15.646 30.174 1.000 18.697 39 PHE D CA 1
ATOM 7603 C C . PHE D 1 39 ? 2.061 15.916 30.502 1.000 20.192 39 PHE D C 1
ATOM 7604 O O . PHE D 1 39 ? 1.541 15.346 31.461 1.000 18.463 39 PHE D O 1
ATOM 7612 N N . HIS D 1 40 ? 1.398 16.731 29.674 1.000 18.679 40 HIS D N 1
ATOM 7613 C CA . HIS D 1 40 ? 0.004 17.068 29.849 1.000 19.382 40 HIS D CA 1
ATOM 7614 C C . HIS D 1 40 ? -0.759 16.668 28.583 1.000 21.295 40 HIS D C 1
ATOM 7615 O O . HIS D 1 40 ? -0.343 17.002 27.462 1.000 19.143 40 HIS D O 1
ATOM 7622 N N . LEU D 1 41 ? -1.890 15.990 28.793 1.000 18.018 41 LEU D N 1
ATOM 7623 C CA . LEU D 1 41 ? -2.820 15.638 27.728 1.000 20.062 41 LEU D CA 1
ATOM 7624 C C . LEU D 1 41 ? -4.107 16.416 27.906 1.000 16.898 41 LEU D C 1
ATOM 7625 O O . LEU D 1 41 ? -4.649 16.478 29.003 1.000 19.230 41 LEU D O 1
ATOM 7630 N N . ILE D 1 42 ? -4.601 17.003 26.817 1.000 17.648 42 ILE D N 1
ATOM 7631 C CA . ILE D 1 42 ? -5.964 17.470 26.754 1.000 15.760 42 ILE D CA 1
ATOM 7632 C C . ILE D 1 42 ? -6.666 16.560 25.744 1.000 17.705 42 ILE D C 1
ATOM 7633 O O . ILE D 1 42 ? -6.500 16.739 24.527 1.000 16.924 42 ILE D O 1
ATOM 7638 N N . TYR D 1 43 ? -7.434 15.599 26.268 1.000 15.832 43 TYR D N 1
ATOM 7639 C CA . TYR D 1 43 ? -7.899 14.463 25.467 1.000 15.270 43 TYR D CA 1
ATOM 7640 C C . TYR D 1 43 ? -9.365 14.594 25.092 1.000 15.793 43 TYR D C 1
ATOM 7641 O O . TYR D 1 43 ? -10.190 15.069 25.881 1.000 18.807 43 TYR D O 1
ATOM 7650 N N . ARG D 1 44 ? -9.684 14.152 23.874 1.000 15.950 44 ARG D N 1
ATOM 7651 C CA . ARG D 1 44 ? -11.054 14.024 23.432 1.000 16.556 44 ARG D CA 1
ATOM 7652 C C . ARG D 1 44 ? -11.685 12.805 24.108 1.000 15.536 44 ARG D C 1
ATOM 7653 O O . ARG D 1 44 ? -11.098 11.734 24.132 1.000 18.079 44 ARG D O 1
ATOM 7661 N N . ALA D 1 45 ? -12.888 12.997 24.635 1.000 17.785 45 ALA D N 1
ATOM 7662 C CA . ALA D 1 45 ? -13.625 11.929 25.308 1.000 17.310 45 ALA D CA 1
ATOM 7663 C C . ALA D 1 45 ? -15.077 11.943 24.861 1.000 16.505 45 ALA D C 1
ATOM 7664 O O . ALA D 1 45 ? -15.667 13.020 24.748 1.000 16.814 45 ALA D O 1
ATOM 7666 N N . THR D 1 46 ? -15.660 10.748 24.632 1.000 16.407 46 THR D N 1
ATOM 7667 C CA . THR D 1 46 ? -17.085 10.644 24.351 1.000 15.695 46 THR D CA 1
ATOM 7668 C C . THR D 1 46 ? -17.798 9.729 25.343 1.000 15.830 46 THR D C 1
ATOM 7669 O O . THR D 1 46 ? -17.216 8.792 25.905 1.000 17.503 46 THR D O 1
ATOM 7673 N N . ASP D 1 47 ? -19.092 10.013 25.485 1.000 18.688 47 ASP D N 1
ATOM 7674 C CA . ASP D 1 47 ? -19.994 9.339 26.402 1.000 17.724 47 ASP D CA 1
ATOM 7675 C C . ASP D 1 47 ? -20.544 8.051 25.799 1.000 20.798 47 ASP D C 1
ATOM 7676 O O . ASP D 1 47 ? -20.862 7.121 26.546 1.000 19.882 47 ASP D O 1
ATOM 7681 N N . ILE D 1 48 ? -20.682 8.043 24.467 1.000 20.150 48 ILE D N 1
ATOM 7682 C CA . ILE D 1 48 ? -21.085 6.851 23.723 1.000 20.935 48 ILE D CA 1
ATOM 7683 C C . ILE D 1 48 ? -20.099 6.704 22.575 1.000 20.895 48 ILE D C 1
ATOM 7684 O O . ILE D 1 48 ? -19.324 7.626 22.314 1.000 19.923 48 ILE D O 1
ATOM 7689 N N . GLY D 1 49 ? -20.077 5.530 21.926 1.000 18.512 49 GLY D N 1
ATOM 7690 C CA . GLY D 1 49 ? -19.127 5.316 20.844 1.000 17.671 49 GLY D CA 1
ATOM 7691 C C . GLY D 1 49 ? -19.213 6.463 19.829 1.000 19.169 49 GLY D C 1
ATOM 7692 O O . GLY D 1 49 ? -20.301 6.930 19.478 1.000 20.072 49 GLY D O 1
ATOM 7693 N N . PRO D 1 50 ? -18.063 6.995 19.364 1.000 21.074 50 PRO D N 1
ATOM 7694 C CA . PRO D 1 50 ? -18.051 8.178 18.500 1.000 21.420 50 PRO D CA 1
ATOM 7695 C C . PRO D 1 50 ? -18.468 7.950 17.046 1.000 23.715 50 PRO D C 1
ATOM 7696 O O . PRO D 1 50 ? -18.369 8.859 16.233 1.000 26.394 50 PRO D O 1
ATOM 7700 N N . HIS D 1 51 ? -18.864 6.719 16.718 1.000 24.633 51 HIS D N 1
ATOM 7701 C CA . HIS D 1 51 ? -19.511 6.408 15.445 1.000 26.944 51 HIS D CA 1
ATOM 7702 C C . HIS D 1 51 ? -20.949 5.930 15.630 1.000 26.053 51 HIS D C 1
ATOM 7703 O O . HIS D 1 51 ? -21.508 5.272 14.753 1.000 29.993 51 HIS D O 1
ATOM 7710 N N . ALA D 1 52 ? -21.556 6.280 16.766 1.000 23.282 52 ALA D N 1
ATOM 7711 C CA . ALA D 1 52 ? -22.897 5.794 17.061 1.000 22.418 52 ALA D CA 1
ATOM 7712 C C . ALA D 1 52 ? -23.888 6.505 16.157 1.000 23.834 52 ALA D C 1
ATOM 7713 O O . ALA D 1 52 ? -23.810 7.732 15.975 1.000 22.979 52 ALA D O 1
ATOM 7715 N N . LYS D 1 53 ? -24.868 5.738 15.647 1.000 21.894 53 LYS D N 1
ATOM 7716 C CA . LYS D 1 53 ? -25.915 6.297 14.802 1.000 25.425 53 LYS D CA 1
ATOM 7717 C C . LYS D 1 53 ? -27.237 6.433 15.555 1.000 25.345 53 LYS D C 1
ATOM 7718 O O . LYS D 1 53 ? -28.256 6.806 14.966 1.000 25.703 53 LYS D O 1
ATOM 7724 N N . TYR D 1 54 ? -27.223 6.091 16.847 1.000 23.286 54 TYR D N 1
ATOM 7725 C CA . TYR D 1 54 ? -28.321 6.349 17.755 1.000 23.479 54 TYR D CA 1
ATOM 7726 C C . TYR D 1 54 ? -27.854 7.444 18.712 1.000 25.665 54 TYR D C 1
ATOM 7727 O O . TYR D 1 54 ? -26.659 7.591 18.911 1.000 26.609 54 TYR D O 1
ATOM 7736 N N . GLY D 1 55 ? -28.796 8.139 19.349 1.000 28.083 55 GLY D N 1
ATOM 7737 C CA . GLY D 1 55 ? -28.468 9.146 20.353 1.000 29.537 55 GLY D CA 1
ATOM 7738 C C . GLY D 1 55 ? -27.651 10.278 19.728 1.000 30.370 55 GLY D C 1
ATOM 7739 O O . GLY D 1 55 ? -27.723 10.506 18.521 1.000 28.201 55 GLY D O 1
ATOM 7740 N N . LYS D 1 56 ? -26.853 10.963 20.552 1.000 29.369 56 LYS D N 1
ATOM 7741 C CA . LYS D 1 56 ? -26.067 12.095 20.099 1.000 30.181 56 LYS D CA 1
ATOM 7742 C C . LYS D 1 56 ? -24.785 12.143 20.923 1.000 26.446 56 LYS D C 1
ATOM 7743 O O . LYS D 1 56 ? -24.778 12.803 21.966 1.000 26.970 56 LYS D O 1
ATOM 7749 N N . TYR D 1 57 ? -23.721 11.445 20.469 1.000 22.836 57 TYR D N 1
ATOM 7750 C CA . TYR D 1 57 ? -22.475 11.418 21.218 1.000 22.171 57 TYR D CA 1
ATOM 7751 C C . TYR D 1 57 ? -21.978 12.860 21.347 1.000 21.229 57 TYR D C 1
ATOM 7752 O O . TYR D 1 57 ? -22.151 13.671 20.433 1.000 19.998 57 TYR D O 1
ATOM 7761 N N . ILE D 1 58 ? -21.366 13.162 22.494 1.000 20.639 58 ILE D N 1
ATOM 7762 C CA . ILE D 1 58 ? -20.809 14.481 22.750 1.000 19.912 58 ILE D CA 1
ATOM 7763 C C . ILE D 1 58 ? -19.339 14.318 23.103 1.000 18.526 58 ILE D C 1
ATOM 7764 O O . ILE D 1 58 ? -19.008 13.457 23.914 1.000 18.017 58 ILE D O 1
ATOM 7769 N N . SER D 1 59 ? -18.477 15.103 22.441 1.000 18.819 59 SER D N 1
ATOM 7770 C CA . SER D 1 59 ? -17.049 15.132 22.723 1.000 17.503 59 SER D CA 1
ATOM 7771 C C . SER D 1 59 ? -16.768 16.236 23.738 1.000 17.463 59 SER D C 1
ATOM 7772 O O . SER D 1 59 ? -17.163 17.374 23.527 1.000 17.872 59 SER D O 1
ATOM 7775 N N . ARG D 1 60 ? -16.069 15.876 24.822 1.000 18.897 60 ARG D N 1
ATOM 7776 C CA . ARG D 1 60 ? -15.592 16.838 25.798 1.000 18.323 60 ARG D CA 1
ATOM 7777 C C . ARG D 1 60 ? -14.105 16.617 26.001 1.000 16.657 60 ARG D C 1
ATOM 7778 O O . ARG D 1 60 ? -13.559 15.591 25.585 1.000 18.621 60 ARG D O 1
ATOM 7786 N N . LEU D 1 61 ? -13.443 17.606 26.623 1.000 14.731 61 LEU D N 1
ATOM 7787 C CA . LEU D 1 61 ? -11.992 17.593 26.699 1.000 16.707 61 LEU D CA 1
ATOM 7788 C C . LEU D 1 61 ? -11.559 17.351 28.139 1.000 16.940 61 LEU D C 1
ATOM 7789 O O . LEU D 1 61 ? -11.881 18.146 29.029 1.000 17.500 61 LEU D O 1
ATOM 7794 N N . GLY D 1 62 ? -10.793 16.276 28.317 1.000 17.066 62 GLY D N 1
ATOM 7795 C CA . GLY D 1 62 ? -10.260 15.912 29.624 1.000 18.082 62 GLY D CA 1
ATOM 7796 C C . GLY D 1 62 ? -8.830 16.392 29.818 1.000 18.869 62 GLY D C 1
ATOM 7797 O O . GLY D 1 62 ? -8.170 16.805 28.850 1.000 17.226 62 GLY D O 1
ATOM 7798 N N . TYR D 1 63 ? -8.352 16.298 31.074 1.000 15.837 63 TYR D N 1
ATOM 7799 C CA . TYR D 1 63 ? -6.975 16.637 31.390 1.000 15.057 63 TYR D CA 1
ATOM 7800 C C . TYR D 1 63 ? -6.298 15.442 32.059 1.000 15.434 63 TYR D C 1
ATOM 7801 O O . TYR D 1 63 ? -6.842 14.859 33.010 1.000 17.256 63 TYR D O 1
ATOM 7810 N N . ALA D 1 64 ? -5.128 15.063 31.551 1.000 15.997 64 ALA D N 1
ATOM 7811 C CA . ALA D 1 64 ? -4.284 14.063 32.202 1.000 17.269 64 ALA D CA 1
ATOM 7812 C C . ALA D 1 64 ? -2.851 14.570 32.300 1.000 19.203 64 ALA D C 1
ATOM 7813 O O . ALA D 1 64 ? -2.418 15.415 31.508 1.000 18.835 64 ALA D O 1
ATOM 7815 N N . VAL D 1 65 ? -2.101 13.990 33.246 1.000 18.275 65 VAL D N 1
ATOM 7816 C CA . VAL D 1 65 ? -0.770 14.472 33.558 1.000 18.846 65 VAL D CA 1
ATOM 7817 C C . VAL D 1 65 ? 0.120 13.309 33.967 1.000 17.553 65 VAL D C 1
ATOM 7818 O O . VAL D 1 65 ? -0.318 12.355 34.628 1.000 17.036 65 VAL D O 1
ATOM 7822 N N . SER D 1 66 ? 1.396 13.376 33.541 1.000 18.412 66 SER D N 1
ATOM 7823 C CA . SER D 1 66 ? 2.354 12.313 33.801 1.000 19.000 66 SER D CA 1
ATOM 7824 C C . SER D 1 66 ? 3.761 12.869 34.019 1.000 21.151 66 SER D C 1
ATOM 7825 O O . SER D 1 66 ? 4.164 13.801 33.327 1.000 20.507 66 SER D O 1
ATOM 7828 N N . LYS D 1 67 ? 4.526 12.205 34.895 1.000 23.494 67 LYS D N 1
ATOM 7829 C CA . LYS D 1 67 ? 5.949 12.462 35.063 1.000 25.042 67 LYS D CA 1
ATOM 7830 C C . LYS D 1 67 ? 6.773 11.770 33.976 1.000 25.029 67 LYS D C 1
ATOM 7831 O O . LYS D 1 67 ? 7.846 12.238 33.640 1.000 30.556 67 LYS D O 1
ATOM 7837 N N . ASP D 1 68 ? 6.321 10.628 33.467 1.000 22.305 68 ASP D N 1
ATOM 7838 C CA . ASP D 1 68 ? 7.179 9.812 32.615 1.000 23.683 68 ASP D CA 1
ATOM 7839 C C . ASP D 1 68 ? 6.673 9.722 31.176 1.000 22.827 68 ASP D C 1
ATOM 7840 O O . ASP D 1 68 ? 7.358 9.145 30.331 1.000 24.129 68 ASP D O 1
ATOM 7845 N N . GLY D 1 69 ? 5.471 10.224 30.916 1.000 21.466 69 GLY D N 1
ATOM 7846 C CA . GLY D 1 69 ? 4.902 10.193 29.576 1.000 21.392 69 GLY D CA 1
ATOM 7847 C C . GLY D 1 69 ? 4.175 8.888 29.241 1.000 21.310 69 GLY D C 1
ATOM 7848 O O . GLY D 1 69 ? 3.643 8.776 28.138 1.000 19.617 69 GLY D O 1
ATOM 7849 N N . ILE D 1 70 ? 4.117 7.930 30.188 1.000 18.749 70 ILE D N 1
ATOM 7850 C CA . ILE D 1 70 ? 3.492 6.627 30.001 1.000 19.494 70 ILE D CA 1
ATOM 7851 C C . ILE D 1 70 ? 2.342 6.421 30.998 1.000 21.187 70 ILE D C 1
ATOM 7852 O O . ILE D 1 70 ? 1.245 5.997 30.629 1.000 20.664 70 ILE D O 1
ATOM 7857 N N . ASN D 1 71 ? 2.617 6.732 32.265 1.000 20.718 71 ASN D N 1
ATOM 7858 C CA . ASN D 1 71 ? 1.686 6.490 33.369 1.000 21.543 71 ASN D CA 1
ATOM 7859 C C . ASN D 1 71 ? 1.035 7.809 33.744 1.000 19.803 71 ASN D C 1
ATOM 7860 O O . ASN D 1 71 ? 1.719 8.713 34.219 1.000 21.121 71 ASN D O 1
ATOM 7865 N N . PHE D 1 72 ? -0.286 7.908 33.499 1.000 19.492 72 PHE D N 1
ATOM 7866 C CA . PHE D 1 72 ? -1.015 9.154 33.642 1.000 17.611 72 PHE D CA 1
ATOM 7867 C C . PHE D 1 72 ? -1.952 9.134 34.839 1.000 17.005 72 PHE D C 1
ATOM 7868 O O . PHE D 1 72 ? -2.527 8.109 35.176 1.000 21.111 72 PHE D O 1
ATOM 7876 N N . MET D 1 73 ? -2.083 10.309 35.448 1.000 18.406 73 MET D N 1
ATOM 7877 C CA . MET D 1 73 ? -3.176 10.668 36.328 1.000 18.979 73 MET D CA 1
ATOM 7878 C C . MET D 1 73 ? -4.168 11.510 35.539 1.000 19.891 73 MET D C 1
ATOM 7879 O O . MET D 1 73 ? -3.768 12.188 34.601 1.000 21.021 73 MET D O 1
ATOM 7884 N N . ARG D 1 74 ? -5.444 11.474 35.929 1.000 17.850 74 ARG D N 1
ATOM 7885 C CA . ARG D 1 74 ? -6.493 12.130 35.192 1.000 17.415 74 ARG D CA 1
ATOM 7886 C C . ARG D 1 74 ? -7.443 12.848 36.134 1.000 17.700 74 ARG D C 1
ATOM 7887 O O . ARG D 1 74 ? -7.740 12.352 37.229 1.000 17.174 74 ARG D O 1
ATOM 7895 N N . LEU D 1 75 ? -7.965 13.987 35.671 1.000 17.860 75 LEU D N 1
ATOM 7896 C CA . LEU D 1 75 ? -8.970 14.741 36.420 1.000 18.168 75 LEU D CA 1
ATOM 7897 C C . LEU D 1 75 ? -10.345 14.126 36.171 1.000 16.736 75 LEU D C 1
ATOM 7898 O O . LEU D 1 75 ? -10.617 13.587 35.092 1.000 17.076 75 LEU D O 1
ATOM 7903 N N . ASP D 1 76 ? -11.250 14.336 37.140 1.000 16.149 76 ASP D N 1
ATOM 7904 C CA . ASP D 1 76 ? -12.513 13.626 37.185 1.000 19.016 76 ASP D CA 1
ATOM 7905 C C . ASP D 1 76 ? -13.581 14.296 36.327 1.000 18.184 76 ASP D C 1
ATOM 7906 O O . ASP D 1 76 ? -14.590 13.659 36.030 1.000 19.345 76 ASP D O 1
ATOM 7911 N N . LYS D 1 77 ? -13.365 15.552 35.937 1.000 17.461 77 LYS D N 1
ATOM 7912 C CA . LYS D 1 77 ? -14.331 16.281 35.140 1.000 18.876 77 LYS D CA 1
ATOM 7913 C C . LYS D 1 77 ? -13.610 16.899 33.944 1.000 19.084 77 LYS D C 1
ATOM 7914 O O . LYS D 1 77 ? -12.411 17.146 34.009 1.000 18.548 77 LYS D O 1
ATOM 7920 N N . PRO D 1 78 ? -14.323 17.183 32.845 1.000 19.148 78 PRO D N 1
ATOM 7921 C CA . PRO D 1 78 ? -13.702 17.779 31.661 1.000 20.024 78 PRO D CA 1
ATOM 7922 C C . PRO D 1 78 ? -13.300 19.224 31.910 1.000 18.248 78 PRO D C 1
ATOM 7923 O O . PRO D 1 78 ? -13.987 19.942 32.631 1.000 16.933 78 PRO D O 1
ATOM 7927 N N . VAL D 1 79 ? -12.172 19.627 31.324 1.000 19.435 79 VAL D N 1
ATOM 7928 C CA . VAL D 1 79 ? -11.696 21.003 31.448 1.000 20.467 79 VAL D CA 1
ATOM 7929 C C . VAL D 1 79 ? -12.387 21.901 30.414 1.000 23.212 79 VAL D C 1
ATOM 7930 O O . VAL D 1 79 ? -12.442 23.109 30.594 1.000 22.298 79 VAL D O 1
ATOM 7934 N N . MET D 1 80 ? -12.937 21.313 29.339 1.000 20.821 80 MET D N 1
ATOM 7935 C CA . MET D 1 80 ? -13.849 22.041 28.475 1.000 21.509 80 MET D CA 1
ATOM 7936 C C . MET D 1 80 ? -14.988 21.106 28.143 1.000 21.198 80 MET D C 1
ATOM 7937 O O . MET D 1 80 ? -14.760 19.952 27.781 1.000 21.868 80 MET D O 1
ATOM 7942 N N . SER D 1 81 ? -16.187 21.652 28.256 1.000 21.469 81 SER D N 1
ATOM 7943 C CA . SER D 1 81 ? -17.412 20.928 27.965 1.000 24.032 81 SER D CA 1
ATOM 7944 C C . SER D 1 81 ? -18.167 21.669 26.864 1.000 24.997 81 SER D C 1
ATOM 7945 O O . SER D 1 81 ? -17.752 22.742 26.436 1.000 25.176 81 SER D O 1
ATOM 7948 N N . ASN D 1 82 ? -19.277 21.075 26.421 1.000 27.646 82 ASN D N 1
ATOM 7949 C CA . ASN D 1 82 ? -20.055 21.571 25.297 1.000 28.174 82 ASN D CA 1
ATOM 7950 C C . ASN D 1 82 ? -20.924 22.740 25.750 1.000 33.128 82 ASN D C 1
ATOM 7951 O O . ASN D 1 82 ? -22.060 22.530 26.159 1.000 37.756 82 ASN D O 1
ATOM 7956 N N . GLU D 1 83 ? -20.421 23.970 25.612 1.000 32.473 83 GLU D N 1
ATOM 7957 C CA . GLU D 1 83 ? -21.090 25.088 26.258 1.000 35.573 83 GLU D CA 1
ATOM 7958 C C . GLU D 1 83 ? -21.604 26.142 25.283 1.000 34.478 83 GLU D C 1
ATOM 7959 O O . GLU D 1 83 ? -22.321 27.026 25.734 1.000 36.275 83 GLU D O 1
ATOM 7965 N N . THR D 1 84 ? -21.273 26.059 23.985 1.000 27.921 84 THR D N 1
ATOM 7966 C CA . THR D 1 84 ? -21.834 27.017 23.034 1.000 30.083 84 THR D CA 1
ATOM 7967 C C . THR D 1 84 ? -22.670 26.275 21.999 1.000 28.446 84 THR D C 1
ATOM 7968 O O . THR D 1 84 ? -22.614 25.052 21.902 1.000 28.250 84 THR D O 1
ATOM 7972 N N . GLU D 1 85 ? -23.381 27.049 21.170 1.000 27.007 85 GLU D N 1
ATOM 7973 C CA . GLU D 1 85 ? -24.136 26.497 20.055 1.000 27.343 85 GLU D CA 1
ATOM 7974 C C . GLU D 1 85 ? -23.224 25.814 19.035 1.000 24.222 85 GLU D C 1
ATOM 7975 O O . GLU D 1 85 ? -23.599 24.797 18.468 1.000 27.668 85 GLU D O 1
ATOM 7981 N N . GLN D 1 86 ? -22.044 26.386 18.788 1.000 23.172 86 GLN D N 1
ATOM 7982 C CA . GLN D 1 86 ? -21.096 25.825 17.836 1.000 25.541 86 GLN D CA 1
ATOM 7983 C C . GLN D 1 86 ? -20.534 24.495 18.362 1.000 26.255 86 GLN D C 1
ATOM 7984 O O . GLN D 1 86 ? -19.935 23.724 17.594 1.000 23.376 86 GLN D O 1
ATOM 7990 N N . GLU D 1 87 ? -20.722 24.241 19.667 1.000 27.673 87 GLU D N 1
ATOM 7991 C CA . GLU D 1 87 ? -20.191 23.057 20.333 1.000 24.923 87 GLU D CA 1
ATOM 7992 C C . GLU D 1 87 ? -21.306 22.161 20.878 1.000 26.369 87 GLU D C 1
ATOM 7993 O O . GLU D 1 87 ? -21.079 21.402 21.811 1.000 24.618 87 GLU D O 1
ATOM 7999 N N . LEU D 1 88 ? -22.516 22.205 20.303 1.000 23.737 88 LEU D N 1
ATOM 8000 C CA . LEU D 1 88 ? -23.614 21.404 20.838 1.000 24.977 88 LEU D CA 1
ATOM 8001 C C . LEU D 1 88 ? -23.233 19.920 20.946 1.000 24.422 88 LEU D C 1
ATOM 8002 O O . LEU D 1 88 ? -23.632 19.263 21.898 1.000 23.299 88 LEU D O 1
ATOM 8007 N N . ARG D 1 89 ? -22.486 19.399 19.964 1.000 22.988 89 ARG D N 1
ATOM 8008 C CA . ARG D 1 89 ? -22.041 18.015 19.968 1.000 24.863 89 ARG D CA 1
ATOM 8009 C C . ARG D 1 89 ? -20.584 17.892 20.417 1.000 24.111 89 ARG D C 1
ATOM 8010 O O . ARG D 1 89 ? -19.982 16.819 20.331 1.000 24.619 89 ARG D O 1
ATOM 8018 N N . GLY D 1 90 ? -20.022 19.008 20.871 1.000 24.232 90 GLY D N 1
ATOM 8019 C CA . GLY D 1 90 ? -18.782 19.008 21.626 1.000 23.653 90 GLY D CA 1
ATOM 8020 C C . GLY D 1 90 ? -17.576 19.550 20.859 1.000 21.749 90 GLY D C 1
ATOM 8021 O O . GLY D 1 90 ? -17.686 20.256 19.854 1.000 21.444 90 GLY D O 1
ATOM 8022 N N . LEU D 1 91 ? -16.411 19.215 21.396 1.000 19.419 91 LEU D N 1
ATOM 8023 C CA . LEU D 1 91 ? -15.121 19.716 20.979 1.000 18.838 91 LEU D CA 1
ATOM 8024 C C . LEU D 1 91 ? -14.260 18.539 20.547 1.000 19.513 91 LEU D C 1
ATOM 8025 O O . LEU D 1 91 ? -14.068 17.614 21.327 1.000 19.302 91 LEU D O 1
ATOM 8030 N N . GLU D 1 92 ? -13.644 18.634 19.359 1.000 18.487 92 GLU D N 1
ATOM 8031 C CA . GLU D 1 92 ? -12.924 17.511 18.791 1.000 19.123 92 GLU D CA 1
ATOM 8032 C C . GLU D 1 92 ? -11.466 17.858 18.506 1.000 21.041 92 GLU D C 1
ATOM 8033 O O . GLU D 1 92 ? -11.140 18.961 18.061 1.000 21.723 92 GLU D O 1
ATOM 8039 N N . ASP D 1 93 ? -10.601 16.870 18.771 1.000 19.208 93 ASP D N 1
ATOM 8040 C CA . ASP D 1 93 ? -9.294 16.767 18.148 1.000 19.177 93 ASP D CA 1
ATOM 8041 C C . ASP D 1 93 ? -8.469 18.028 18.367 1.000 18.016 93 ASP D C 1
ATOM 8042 O O . ASP D 1 93 ? -8.002 18.648 17.417 1.000 18.174 93 ASP D O 1
ATOM 8047 N N . PRO D 1 94 ? -8.247 18.418 19.641 1.000 19.921 94 PRO D N 1
ATOM 8048 C CA . PRO D 1 94 ? -7.514 19.631 19.967 1.000 17.370 94 PRO D CA 1
ATOM 8049 C C . PRO D 1 94 ? -6.037 19.510 19.628 1.000 20.004 94 PRO D C 1
ATOM 8050 O O . PRO D 1 94 ? -5.460 18.434 19.751 1.000 17.799 94 PRO D O 1
ATOM 8054 N N . ARG D 1 95 ? -5.432 20.640 19.232 1.000 18.142 95 ARG D N 1
ATOM 8055 C CA . ARG D 1 95 ? -3.998 20.761 19.069 1.000 19.000 95 ARG D CA 1
ATOM 8056 C C . ARG D 1 95 ? -3.551 21.986 19.874 1.000 18.867 95 ARG D C 1
ATOM 8057 O O . ARG D 1 95 ? -4.164 23.039 19.754 1.000 19.781 95 ARG D O 1
ATOM 8065 N N . ILE D 1 96 ? -2.464 21.838 20.643 1.000 18.887 96 ILE D N 1
ATOM 8066 C CA . ILE D 1 96 ? -2.003 22.904 21.534 1.000 18.816 96 ILE D CA 1
ATOM 8067 C C . ILE D 1 96 ? -0.546 23.236 21.259 1.000 19.032 96 ILE D C 1
ATOM 8068 O O . ILE D 1 96 ? 0.288 22.326 21.132 1.000 19.232 96 ILE D O 1
ATOM 8073 N N . VAL D 1 97 ? -0.269 24.563 21.295 1.000 20.093 97 VAL D N 1
ATOM 8074 C CA . VAL D 1 97 ? 1.083 25.093 21.384 1.000 19.723 97 VAL D CA 1
ATOM 8075 C C . VAL D 1 97 ? 1.134 26.137 22.500 1.000 19.843 97 VAL D C 1
ATOM 8076 O O . VAL D 1 97 ? 0.111 26.713 22.867 1.000 19.030 97 VAL D O 1
ATOM 8080 N N . LYS D 1 98 ? 2.344 26.414 22.988 1.000 20.464 98 LYS D N 1
ATOM 8081 C CA . LYS D 1 98 ? 2.552 27.443 23.991 1.000 22.336 98 LYS D CA 1
ATOM 8082 C C . LYS D 1 98 ? 3.454 28.537 23.406 1.000 21.370 98 LYS D C 1
ATOM 8083 O O . LYS D 1 98 ? 4.573 28.238 22.995 1.000 24.529 98 LYS D O 1
ATOM 8089 N N . ILE D 1 99 ? 2.948 29.761 23.349 1.000 24.504 99 ILE D N 1
ATOM 8090 C CA . ILE D 1 99 ? 3.726 30.900 22.870 1.000 26.081 99 ILE D CA 1
ATOM 8091 C C . ILE D 1 99 ? 3.701 32.001 23.934 1.000 21.654 99 ILE D C 1
ATOM 8092 O O . ILE D 1 99 ? 2.637 32.504 24.289 1.000 23.578 99 ILE D O 1
ATOM 8097 N N . ASP D 1 100 ? 4.885 32.368 24.422 1.000 27.765 100 ASP D N 1
ATOM 8098 C CA . ASP D 1 100 ? 5.036 33.521 25.306 1.000 32.318 100 ASP D CA 1
ATOM 8099 C C . ASP D 1 100 ? 4.060 33.421 26.473 1.000 29.059 100 ASP D C 1
ATOM 8100 O O . ASP D 1 100 ? 3.313 34.352 26.754 1.000 29.012 100 ASP D O 1
ATOM 8105 N N . GLY D 1 101 ? 4.077 32.263 27.143 1.000 29.128 101 GLY D N 1
ATOM 8106 C CA . GLY D 1 101 ? 3.323 32.101 28.380 1.000 27.115 101 GLY D CA 1
ATOM 8107 C C . GLY D 1 101 ? 1.857 31.699 28.212 1.000 28.640 101 GLY D C 1
ATOM 8108 O O . GLY D 1 101 ? 1.180 31.487 29.229 1.000 28.202 101 GLY D O 1
ATOM 8109 N N . ILE D 1 102 ? 1.364 31.577 26.969 1.000 27.876 102 ILE D N 1
ATOM 8110 C CA . ILE D 1 102 ? -0.044 31.326 26.723 1.000 22.576 102 ILE D CA 1
ATOM 8111 C C . ILE D 1 102 ? -0.178 30.061 25.871 1.000 23.900 102 ILE D C 1
ATOM 8112 O O . ILE D 1 102 ? 0.550 29.869 24.901 1.000 22.226 102 ILE D O 1
ATOM 8117 N N . TYR D 1 103 ? -1.112 29.189 26.279 1.000 22.899 103 TYR D N 1
ATOM 8118 C CA . TYR D 1 103 ? -1.450 27.994 25.519 1.000 20.958 103 TYR D CA 1
ATOM 8119 C C . TYR D 1 103 ? -2.559 28.349 24.542 1.000 20.875 103 TYR D C 1
ATOM 8120 O O . TYR D 1 103 ? -3.567 28.923 24.936 1.000 19.189 103 TYR D O 1
ATOM 8129 N N . TYR D 1 104 ? -2.323 28.001 23.257 1.000 20.787 104 TYR D N 1
ATOM 8130 C CA . TYR D 1 104 ? -3.276 28.239 22.191 1.000 20.890 104 TYR D CA 1
ATOM 8131 C C . TYR D 1 104 ? -3.761 26.891 21.654 1.000 19.471 104 TYR D C 1
ATOM 8132 O O . TYR D 1 104 ? -2.975 26.114 21.129 1.000 20.639 104 TYR D O 1
ATOM 8141 N N . MET D 1 105 ? -5.040 26.619 21.879 1.000 20.249 105 MET D N 1
ATOM 8142 C CA . MET D 1 105 ? -5.648 25.368 21.493 1.000 22.511 105 MET D CA 1
ATOM 8143 C C . MET D 1 105 ? -6.616 25.625 20.349 1.000 20.023 105 MET D C 1
ATOM 8144 O O . MET D 1 105 ? -7.565 26.371 20.512 1.000 21.303 105 MET D O 1
ATOM 8149 N N . MET D 1 106 ? -6.388 24.954 19.222 1.000 20.485 106 MET D N 1
ATOM 8150 C CA . MET D 1 106 ? -7.379 24.888 18.175 1.000 20.535 106 MET D CA 1
ATOM 8151 C C . MET D 1 106 ? -8.075 23.529 18.242 1.000 19.403 106 MET D C 1
ATOM 8152 O O . MET D 1 106 ? -7.427 22.500 18.351 1.000 18.856 106 MET D O 1
ATOM 8157 N N . TYR D 1 107 ? -9.404 23.564 18.191 1.000 19.166 107 TYR D N 1
ATOM 8158 C CA . TYR D 1 107 ? -10.221 22.370 18.187 1.000 21.804 107 TYR D CA 1
ATOM 8159 C C . TYR D 1 107 ? -11.369 22.561 17.210 1.000 20.777 107 TYR D C 1
ATOM 8160 O O . TYR D 1 107 ? -11.625 23.685 16.774 1.000 23.690 107 TYR D O 1
ATOM 8169 N N . THR D 1 108 ? -12.056 21.462 16.878 1.000 20.016 108 THR D N 1
ATOM 8170 C CA . THR D 1 108 ? -13.226 21.548 16.020 1.000 19.816 108 THR D CA 1
ATOM 8171 C C . THR D 1 108 ? -14.464 21.559 16.894 1.000 21.335 108 THR D C 1
ATOM 8172 O O . THR D 1 108 ? -14.727 20.607 17.650 1.000 22.699 108 THR D O 1
ATOM 8176 N N . GLY D 1 109 ? -15.223 22.652 16.799 1.000 19.425 109 GLY D N 1
ATOM 8177 C CA . GLY D 1 109 ? -16.516 22.709 17.456 1.000 20.494 109 GLY D CA 1
ATOM 8178 C C . GLY D 1 109 ? -17.587 22.143 16.541 1.000 22.100 109 GLY D C 1
ATOM 8179 O O . GLY D 1 109 ? -17.780 22.671 15.451 1.000 22.943 109 GLY D O 1
ATOM 8180 N N . PHE D 1 110 ? -18.249 21.069 16.994 1.000 21.641 110 PHE D N 1
ATOM 8181 C CA . PHE D 1 110 ? -19.252 20.381 16.192 1.000 23.173 110 PHE D CA 1
ATOM 8182 C C . PHE D 1 110 ? -20.628 20.761 16.724 1.000 22.672 110 PHE D C 1
ATOM 8183 O O . PHE D 1 110 ? -20.997 20.389 17.834 1.000 23.787 110 PHE D O 1
ATOM 8191 N N . GLY D 1 111 ? -21.398 21.501 15.907 1.000 24.066 111 GLY D N 1
ATOM 8192 C CA . GLY D 1 111 ? -22.727 21.948 16.311 1.000 21.925 111 GLY D CA 1
ATOM 8193 C C . GLY D 1 111 ? -23.842 21.055 15.770 1.000 25.361 111 GLY D C 1
ATOM 8194 O O . GLY D 1 111 ? -24.849 20.833 16.440 1.000 25.089 111 GLY D O 1
ATOM 8195 N N . ASP D 1 112 ? -23.661 20.573 14.537 1.000 26.960 112 ASP D N 1
ATOM 8196 C CA . ASP D 1 112 ? -24.610 19.691 13.866 1.000 28.175 112 ASP D CA 1
ATOM 8197 C C . ASP D 1 112 ? -26.009 20.308 13.748 1.000 29.084 112 ASP D C 1
ATOM 8198 O O . ASP D 1 112 ? -26.999 19.578 13.780 1.000 28.650 112 ASP D O 1
ATOM 8203 N N . ARG D 1 113 ? -26.094 21.640 13.611 1.000 29.503 113 ARG D N 1
ATOM 8204 C CA . ARG D 1 113 ? -27.383 22.313 13.569 1.000 30.535 113 ARG D CA 1
ATOM 8205 C C . ARG D 1 113 ? -27.908 22.373 12.132 1.000 33.082 113 ARG D C 1
ATOM 8206 O O . ARG D 1 113 ? -29.097 22.581 11.923 1.000 33.643 113 ARG D O 1
ATOM 8214 N N . PHE D 1 114 ? -27.009 22.227 11.157 1.000 36.543 114 PHE D N 1
ATOM 8215 C CA . PHE D 1 114 ? -27.329 22.312 9.739 1.000 35.809 114 PHE D CA 1
ATOM 8216 C C . PHE D 1 114 ? -26.143 21.691 9.003 1.000 37.593 114 PHE D C 1
ATOM 8217 O O . PHE D 1 114 ? -25.190 21.249 9.646 1.000 31.904 114 PHE D O 1
ATOM 8225 N N . GLN D 1 115 ? -26.186 21.686 7.666 1.000 37.616 115 GLN D N 1
ATOM 8226 C CA . GLN D 1 115 ? -25.170 21.035 6.859 1.000 41.057 115 GLN D CA 1
ATOM 8227 C C . GLN D 1 115 ? -23.788 21.591 7.201 1.000 38.357 115 GLN D C 1
ATOM 8228 O O . GLN D 1 115 ? -23.614 22.811 7.226 1.000 32.957 115 GLN D O 1
ATOM 8234 N N . ASP D 1 116 ? -22.834 20.681 7.474 1.000 32.047 116 ASP D N 1
ATOM 8235 C CA . ASP D 1 116 ? -21.418 20.993 7.625 1.000 32.102 116 ASP D CA 1
ATOM 8236 C C . ASP D 1 116 ? -21.186 22.003 8.754 1.000 29.202 116 ASP D C 1
ATOM 8237 O O . ASP D 1 116 ? -20.281 22.843 8.662 1.000 25.117 116 ASP D O 1
ATOM 8242 N N . ASP D 1 117 ? -21.957 21.865 9.838 1.000 27.765 117 ASP D N 1
ATOM 8243 C CA . ASP D 1 117 ? -21.874 22.793 10.961 1.000 28.412 117 ASP D CA 1
ATOM 8244 C C . ASP D 1 117 ? -20.760 22.348 11.914 1.000 27.142 117 ASP D C 1
ATOM 8245 O O . ASP D 1 117 ? -21.031 21.837 13.002 1.000 28.033 117 ASP D O 1
ATOM 8250 N N . TYR D 1 118 ? -19.515 22.492 11.469 1.000 29.062 118 TYR D N 1
ATOM 8251 C CA . TYR D 1 118 ? -18.358 22.323 12.334 1.000 27.336 118 TYR D CA 1
ATOM 8252 C C . TYR D 1 118 ? -17.342 23.390 11.945 1.000 28.986 118 TYR D C 1
ATOM 8253 O O . TYR D 1 118 ? -17.234 23.773 10.771 1.000 25.347 118 TYR D O 1
ATOM 8262 N N . ARG D 1 119 ? -16.585 23.874 12.937 1.000 25.896 119 ARG D N 1
ATOM 8263 C CA . ARG D 1 119 ? -15.680 24.998 12.721 1.000 26.506 119 ARG D CA 1
ATOM 8264 C C . ARG D 1 119 ? -14.424 24.827 13.554 1.000 25.247 119 ARG D C 1
ATOM 8265 O O . ARG D 1 119 ? -14.490 24.317 14.683 1.000 25.024 119 ARG D O 1
ATOM 8273 N N . ILE D 1 120 ? -13.292 25.263 12.981 1.000 22.572 120 ILE D N 1
ATOM 8274 C CA . ILE D 1 120 ? -12.092 25.445 13.769 1.000 21.609 120 ILE D CA 1
ATOM 8275 C C . ILE D 1 120 ? -12.339 26.580 14.760 1.000 24.260 120 ILE D C 1
ATOM 8276 O O . ILE D 1 120 ? -12.716 27.663 14.347 1.000 23.136 120 ILE D O 1
ATOM 8281 N N . CYS D 1 121 ? -12.073 26.318 16.046 1.000 22.164 121 CYS D N 1
ATOM 8282 C CA . CYS D 1 121 ? -12.262 27.289 17.114 1.000 22.696 121 CYS D CA 1
ATOM 8283 C C . CYS D 1 121 ? -10.978 27.377 17.921 1.000 20.324 121 CYS D C 1
ATOM 8284 O O . CYS D 1 121 ? -10.156 26.466 17.866 1.000 20.606 121 CYS D O 1
ATOM 8287 N N . LEU D 1 122 ? -10.813 28.505 18.624 1.000 20.819 122 LEU D N 1
ATOM 8288 C CA . LEU D 1 122 ? -9.606 28.775 19.377 1.000 21.852 122 LEU D CA 1
ATOM 8289 C C . LEU D 1 122 ? -9.969 29.001 20.833 1.000 20.980 122 LEU D C 1
ATOM 8290 O O . LEU D 1 122 ? -10.950 29.683 21.110 1.000 21.333 122 LEU D O 1
ATOM 8295 N N . ALA D 1 123 ? -9.161 28.426 21.751 1.000 21.724 123 ALA D N 1
ATOM 8296 C CA . ALA D 1 123 ? -9.248 28.763 23.159 1.000 19.658 123 ALA D CA 1
ATOM 8297 C C . ALA D 1 123 ? -7.842 28.968 23.696 1.000 18.813 123 ALA D C 1
ATOM 8298 O O . ALA D 1 123 ? -6.887 28.365 23.192 1.000 20.834 123 ALA D O 1
ATOM 8300 N N . THR D 1 124 ? -7.732 29.832 24.718 1.000 17.733 124 THR D N 1
ATOM 8301 C CA . THR D 1 124 ? -6.450 30.103 25.336 1.000 20.628 124 THR D CA 1
ATOM 8302 C C . THR D 1 124 ? -6.510 29.802 26.822 1.000 20.388 124 THR D C 1
ATOM 8303 O O . THR D 1 124 ? -7.571 29.864 27.451 1.000 19.335 124 THR D O 1
ATOM 8307 N N . SER D 1 125 ? -5.314 29.551 27.359 1.000 20.360 125 SER D N 1
ATOM 8308 C CA . SER D 1 125 ? -5.174 29.310 28.789 1.000 21.206 125 SER D CA 1
ATOM 8309 C C . SER D 1 125 ? -3.763 29.655 29.224 1.000 20.507 125 SER D C 1
ATOM 8310 O O . SER D 1 125 ? -2.822 29.493 28.443 1.000 22.810 125 SER D O 1
ATOM 8313 N N . LYS D 1 126 ? -3.623 29.988 30.520 1.000 20.953 126 LYS D N 1
ATOM 8314 C CA . LYS D 1 126 ? -2.320 30.079 31.143 1.000 23.201 126 LYS D CA 1
ATOM 8315 C C . LYS D 1 126 ? -1.949 28.808 31.910 1.000 19.346 126 LYS D C 1
ATOM 8316 O O . LYS D 1 126 ? -0.780 28.651 32.306 1.000 20.113 126 LYS D O 1
ATOM 8322 N N . ASN D 1 127 ? -2.899 27.891 32.112 1.000 18.773 127 ASN D N 1
ATOM 8323 C CA . ASN D 1 127 ? -2.664 26.802 33.061 1.000 20.206 127 ASN D CA 1
ATOM 8324 C C . ASN D 1 127 ? -3.189 25.426 32.611 1.000 20.730 127 ASN D C 1
ATOM 8325 O O . ASN D 1 127 ? -3.003 24.450 33.351 1.000 19.966 127 ASN D O 1
ATOM 8330 N N . LEU D 1 128 ? -3.865 25.350 31.456 1.000 19.765 128 LEU D N 1
ATOM 8331 C CA . LEU D 1 128 ? -4.368 24.110 30.848 1.000 19.466 128 LEU D CA 1
ATOM 8332 C C . LEU D 1 128 ? -5.673 23.630 31.499 1.000 20.879 128 LEU D C 1
ATOM 8333 O O . LEU D 1 128 ? -6.299 22.682 31.003 1.000 21.378 128 LEU D O 1
ATOM 8338 N N . ILE D 1 129 ? -6.164 24.342 32.522 1.000 18.636 129 ILE D N 1
ATOM 8339 C CA . ILE D 1 129 ? -7.364 23.940 33.238 1.000 19.107 129 ILE D CA 1
ATOM 8340 C C . ILE D 1 129 ? -8.505 24.902 32.923 1.000 20.607 129 ILE D C 1
ATOM 8341 O O . ILE D 1 129 ? -9.621 24.469 32.638 1.000 21.320 129 ILE D O 1
ATOM 8346 N N . ASP D 1 130 ? -8.209 26.210 32.993 1.000 20.580 130 ASP D N 1
ATOM 8347 C CA . ASP D 1 130 ? -9.178 27.258 32.777 1.000 20.240 130 ASP D CA 1
ATOM 8348 C C . ASP D 1 130 ? -9.017 27.804 31.355 1.000 21.398 130 ASP D C 1
ATOM 8349 O O . ASP D 1 130 ? -7.983 28.400 31.049 1.000 22.493 130 ASP D O 1
ATOM 8354 N N . TRP D 1 131 ? -10.003 27.545 30.490 1.000 22.152 131 TRP D N 1
ATOM 8355 C CA . TRP D 1 131 ? -9.906 27.860 29.070 1.000 20.496 131 TRP D CA 1
ATOM 8356 C C . TRP D 1 131 ? -10.857 29.004 28.739 1.000 21.849 131 TRP D C 1
ATOM 8357 O O . TRP D 1 131 ? -12.019 28.978 29.125 1.000 22.297 131 TRP D O 1
ATOM 8368 N N . GLU D 1 132 ? -10.348 29.984 27.974 1.000 22.684 132 GLU D N 1
ATOM 8369 C CA . GLU D 1 132 ? -11.149 31.083 27.479 1.000 24.575 132 GLU D CA 1
ATOM 8370 C C . GLU D 1 132 ? -11.353 30.912 25.974 1.000 20.245 132 GLU D C 1
ATOM 8371 O O . GLU D 1 132 ? -10.398 30.889 25.211 1.000 21.331 132 GLU D O 1
ATOM 8377 N N . ARG D 1 133 ? -12.612 30.797 25.571 1.000 23.841 133 ARG D N 1
ATOM 8378 C CA . ARG D 1 133 ? -12.982 30.676 24.170 1.000 23.219 133 ARG D CA 1
ATOM 8379 C C . ARG D 1 133 ? -12.743 32.003 23.452 1.000 24.458 133 ARG D C 1
ATOM 8380 O O . ARG D 1 133 ? -13.094 33.057 23.967 1.000 25.604 133 ARG D O 1
ATOM 8388 N N . LYS D 1 134 ? -12.097 31.925 22.291 1.000 25.081 134 LYS D N 1
ATOM 8389 C CA . LYS D 1 134 ? -11.858 33.093 21.456 1.000 24.005 134 LYS D CA 1
ATOM 8390 C C . LYS D 1 134 ? -12.760 33.059 20.224 1.000 26.958 134 LYS D C 1
ATOM 8391 O O . LYS D 1 134 ? -12.832 34.050 19.506 1.000 31.796 134 LYS D O 1
ATOM 8397 N N . GLY D 1 135 ? -13.447 31.935 19.974 1.000 26.796 135 GLY D N 1
ATOM 8398 C CA . GLY D 1 135 ? -14.432 31.827 18.900 1.000 27.226 135 GLY D CA 1
ATOM 8399 C C . GLY D 1 135 ? -13.872 31.156 17.640 1.000 26.522 135 GLY D C 1
ATOM 8400 O O . GLY D 1 135 ? -12.777 30.602 17.621 1.000 26.843 135 GLY D O 1
ATOM 8401 N N . VAL D 1 136 ? -14.650 31.224 16.560 1.000 29.682 136 VAL D N 1
ATOM 8402 C CA . VAL D 1 136 ? -14.338 30.572 15.289 1.000 28.100 136 VAL D CA 1
ATOM 8403 C C . VAL D 1 136 ? -13.132 31.219 14.618 1.000 24.592 136 VAL D C 1
ATOM 8404 O O . VAL D 1 136 ? -13.048 32.427 14.524 1.000 26.537 136 VAL D O 1
ATOM 8408 N N . VAL D 1 137 ? -12.204 30.401 14.121 1.000 24.501 137 VAL D N 1
ATOM 8409 C CA . VAL D 1 137 ? -10.965 30.875 13.524 1.000 26.093 137 VAL D CA 1
ATOM 8410 C C . VAL D 1 137 ? -11.196 31.207 12.047 1.000 28.863 137 VAL D C 1
ATOM 8411 O O . VAL D 1 137 ? -10.822 32.288 11.594 1.000 25.861 137 VAL D O 1
ATOM 8415 N N . LEU D 1 138 ? -11.794 30.256 11.315 1.000 25.695 138 LEU D N 1
ATOM 8416 C CA . LEU D 1 138 ? -12.101 30.404 9.894 1.000 26.309 138 LEU D CA 1
ATOM 8417 C C . LEU D 1 138 ? -13.586 30.116 9.730 1.000 26.922 138 LEU D C 1
ATOM 8418 O O . LEU D 1 138 ? -14.085 29.106 10.226 1.000 28.146 138 LEU D O 1
ATOM 8423 N N . ASP D 1 139 ? -14.304 31.002 9.037 1.000 28.275 139 ASP D N 1
ATOM 8424 C CA . ASP D 1 139 ? -15.743 30.864 8.938 1.000 33.936 139 ASP D CA 1
ATOM 8425 C C . ASP D 1 139 ? -16.091 29.979 7.738 1.000 32.688 139 ASP D C 1
ATOM 8426 O O . ASP D 1 139 ? -16.594 30.449 6.727 1.000 34.638 139 ASP D O 1
ATOM 8431 N N . GLU D 1 140 ? -15.812 28.685 7.864 1.000 29.725 140 GLU D N 1
ATOM 8432 C CA . GLU D 1 140 ? -15.999 27.735 6.780 1.000 27.817 140 GLU D CA 1
ATOM 8433 C C . GLU D 1 140 ? -15.871 26.341 7.385 1.000 26.749 140 GLU D C 1
ATOM 8434 O O . GLU D 1 140 ? -15.188 26.175 8.392 1.000 27.181 140 GLU D O 1
ATOM 8440 N N . PRO D 1 141 ? -16.477 25.297 6.784 1.000 26.942 141 PRO D N 1
ATOM 8441 C CA . PRO D 1 141 ? -16.241 23.934 7.247 1.000 28.126 141 PRO D CA 1
ATOM 8442 C C . PRO D 1 141 ? -14.760 23.607 7.101 1.000 28.160 141 PRO D C 1
ATOM 8443 O O . PRO D 1 141 ? -14.185 23.719 6.018 1.000 27.646 141 PRO D O 1
ATOM 8447 N N . ASN D 1 142 ? -14.135 23.207 8.223 1.000 25.082 142 ASN D N 1
ATOM 8448 C CA . ASN D 1 142 ? -12.693 22.975 8.272 1.000 25.476 142 ASN D CA 1
ATOM 8449 C C . ASN D 1 142 ? -12.396 22.281 9.591 1.000 21.442 142 ASN D C 1
ATOM 8450 O O . ASN D 1 142 ? -13.303 22.197 10.427 1.000 21.167 142 ASN D O 1
ATOM 8455 N N . LYS D 1 143 ? -11.151 21.801 9.747 1.000 24.079 143 LYS D N 1
ATOM 8456 C CA . LYS D 1 143 ? -10.756 20.975 10.885 1.000 24.756 143 LYS D CA 1
ATOM 8457 C C . LYS D 1 143 ? -9.259 20.726 10.773 1.000 26.148 143 LYS D C 1
ATOM 8458 O O . LYS D 1 143 ? -8.601 21.299 9.907 1.000 21.399 143 LYS D O 1
ATOM 8464 N N . ASP D 1 144 ? -8.717 19.849 11.639 1.000 21.401 144 ASP D N 1
ATOM 8465 C CA . ASP D 1 144 ? -7.315 19.491 11.575 1.000 21.846 144 ASP D CA 1
ATOM 8466 C C . ASP D 1 144 ? -6.442 20.744 11.560 1.000 24.609 144 ASP D C 1
ATOM 8467 O O . ASP D 1 144 ? -5.572 20.886 10.688 1.000 20.349 144 ASP D O 1
ATOM 8472 N N . ALA D 1 145 ? -6.653 21.623 12.555 1.000 23.760 145 ALA D N 1
ATOM 8473 C CA . ALA D 1 145 ? -5.958 22.907 12.612 1.000 23.732 145 ALA D CA 1
ATOM 8474 C C . ALA D 1 145 ? -5.050 23.031 13.833 1.000 22.088 145 ALA D C 1
ATOM 8475 O O . ALA D 1 145 ? -5.295 22.439 14.888 1.000 24.616 145 ALA D O 1
ATOM 8477 N N . SER D 1 146 ? -3.994 23.818 13.675 1.000 20.431 146 SER D N 1
ATOM 8478 C CA . SER D 1 146 ? -3.094 24.197 14.769 1.000 20.878 146 SER D CA 1
ATOM 8479 C C . SER D 1 146 ? -2.305 25.453 14.389 1.000 23.852 146 SER D C 1
ATOM 8480 O O . SER D 1 146 ? -2.061 25.696 13.208 1.000 20.855 146 SER D O 1
ATOM 8483 N N . LEU D 1 147 ? -1.830 26.193 15.403 1.000 23.507 147 LEU D N 1
ATOM 8484 C CA . LEU D 1 147 ? -0.759 27.150 15.190 1.000 21.728 147 LEU D CA 1
ATOM 8485 C C . LEU D 1 147 ? 0.568 26.424 15.079 1.000 25.741 147 LEU D C 1
ATOM 8486 O O . LEU D 1 147 ? 0.721 25.318 15.582 1.000 21.292 147 LEU D O 1
ATOM 8491 N N . PHE D 1 148 ? 1.549 27.094 14.455 1.000 20.639 148 PHE D N 1
ATOM 8492 C CA . PHE D 1 148 ? 2.941 26.756 14.684 1.000 23.519 148 PHE D CA 1
ATOM 8493 C C . PHE D 1 148 ? 3.314 27.228 16.086 1.000 21.094 148 PHE D C 1
ATOM 8494 O O . PHE D 1 148 ? 2.738 28.204 16.567 1.000 22.944 148 PHE D O 1
ATOM 8502 N N . PRO D 1 149 ? 4.263 26.562 16.778 1.000 23.441 149 PRO D N 1
ATOM 8503 C CA . PRO D 1 149 ? 4.623 26.923 18.156 1.000 24.451 149 PRO D CA 1
ATOM 8504 C C . PRO D 1 149 ? 5.540 28.142 18.341 1.000 27.372 149 PRO D C 1
ATOM 8505 O O . PRO D 1 149 ? 5.989 28.440 19.435 1.000 26.473 149 PRO D O 1
ATOM 8509 N N . GLU D 1 150 ? 5.821 28.846 17.251 1.000 30.290 150 GLU D N 1
ATOM 8510 C CA . GLU D 1 150 ? 6.580 30.087 17.274 1.000 32.880 150 GLU D CA 1
ATOM 8511 C C . GLU D 1 150 ? 6.054 30.953 16.145 1.000 31.117 150 GLU D C 1
ATOM 8512 O O . GLU D 1 150 ? 5.577 30.418 15.143 1.000 28.663 150 GLU D O 1
ATOM 8518 N N . LYS D 1 151 ? 6.139 32.273 16.319 1.000 32.066 151 LYS D N 1
ATOM 8519 C CA . LYS D 1 151 ? 5.918 33.186 15.208 1.000 34.457 151 LYS D CA 1
ATOM 8520 C C . LYS D 1 151 ? 7.059 33.016 14.203 1.000 30.453 151 LYS D C 1
ATOM 8521 O O . LYS D 1 151 ? 8.147 32.577 14.548 1.000 27.886 151 LYS D O 1
ATOM 8527 N N . ILE D 1 152 ? 6.759 33.276 12.939 1.000 28.545 152 ILE D N 1
ATOM 8528 C CA . ILE D 1 152 ? 7.731 33.155 11.864 1.000 31.502 152 ILE D CA 1
ATOM 8529 C C . ILE D 1 152 ? 7.716 34.492 11.129 1.000 29.582 152 ILE D C 1
ATOM 8530 O O . ILE D 1 152 ? 6.660 34.968 10.705 1.000 23.970 152 ILE D O 1
ATOM 8535 N N . ASN D 1 153 ? 8.889 35.131 11.052 1.000 30.476 153 ASN D N 1
ATOM 8536 C CA . ASN D 1 153 ? 8.975 36.439 10.431 1.000 32.374 153 ASN D CA 1
ATOM 8537 C C . ASN D 1 153 ? 7.936 37.384 11.046 1.000 31.280 153 ASN D C 1
ATOM 8538 O O . ASN D 1 153 ? 7.260 38.115 10.329 1.000 34.637 153 ASN D O 1
ATOM 8543 N N . GLY D 1 154 ? 7.760 37.301 12.372 1.000 37.603 154 GLY D N 1
ATOM 8544 C CA . GLY D 1 154 ? 6.913 38.234 13.101 1.000 38.486 154 GLY D CA 1
ATOM 8545 C C . GLY D 1 154 ? 5.411 37.968 12.950 1.000 39.002 154 GLY D C 1
ATOM 8546 O O . GLY D 1 154 ? 4.612 38.780 13.392 1.000 36.659 154 GLY D O 1
ATOM 8547 N N . LYS D 1 155 ? 5.026 36.820 12.372 1.000 38.738 155 LYS D N 1
ATOM 8548 C CA . LYS D 1 155 ? 3.620 36.500 12.167 1.000 39.474 155 LYS D CA 1
ATOM 8549 C C . LYS D 1 155 ? 3.284 35.155 12.808 1.000 29.438 155 LYS D C 1
ATOM 8550 O O . LYS D 1 155 ? 4.131 34.264 12.898 1.000 29.702 155 LYS D O 1
ATOM 8556 N N . TYR D 1 156 ? 2.017 34.999 13.158 1.000 26.072 156 TYR D N 1
ATOM 8557 C CA . TYR D 1 156 ? 1.458 33.702 13.505 1.000 28.674 156 TYR D CA 1
ATOM 8558 C C . TYR D 1 156 ? 1.194 32.928 12.222 1.000 28.845 156 TYR D C 1
ATOM 8559 O O . TYR D 1 156 ? 0.751 33.495 11.223 1.000 28.938 156 TYR D O 1
ATOM 8568 N N . VAL D 1 157 ? 1.503 31.631 12.255 1.000 25.389 157 VAL D N 1
ATOM 8569 C CA . VAL D 1 157 ? 1.188 30.748 11.150 1.000 25.654 157 VAL D CA 1
ATOM 8570 C C . VAL D 1 157 ? 0.306 29.606 11.656 1.000 26.593 157 VAL D C 1
ATOM 8571 O O . VAL D 1 157 ? 0.525 29.069 12.750 1.000 26.690 157 VAL D O 1
ATOM 8575 N N . MET D 1 158 ? -0.709 29.252 10.860 1.000 25.921 158 MET D N 1
ATOM 8576 C CA . MET D 1 158 ? -1.574 28.124 11.201 1.000 26.142 158 MET D CA 1
ATOM 8577 C C . MET D 1 158 ? -1.604 27.117 10.058 1.000 26.491 158 MET D C 1
ATOM 8578 O O . MET D 1 158 ? -1.378 27.458 8.891 1.000 29.242 158 MET D O 1
ATOM 8583 N N . LEU D 1 159 ? -1.916 25.880 10.435 1.000 25.146 159 LEU D N 1
ATOM 8584 C CA . LEU D 1 159 ? -2.204 24.811 9.507 1.000 24.601 159 LEU D CA 1
ATOM 8585 C C . LEU D 1 159 ? -3.682 24.501 9.578 1.000 24.548 159 LEU D C 1
ATOM 8586 O O . LEU D 1 159 ? -4.289 24.584 10.647 1.000 23.669 159 LEU D O 1
ATOM 8591 N N . HIS D 1 160 ? -4.268 24.133 8.421 1.000 21.450 160 HIS D N 1
ATOM 8592 C CA . HIS D 1 160 ? -5.678 23.777 8.374 1.000 19.893 160 HIS D CA 1
ATOM 8593 C C . HIS D 1 160 ? -5.892 22.770 7.254 1.000 18.379 160 HIS D C 1
ATOM 8594 O O . HIS D 1 160 ? -4.906 22.186 6.787 1.000 20.531 160 HIS D O 1
ATOM 8601 N N . ARG D 1 161 ? -7.156 22.506 6.901 1.000 18.981 161 ARG D N 1
ATOM 8602 C CA . ARG D 1 161 ? -7.421 21.365 6.040 1.000 20.513 161 ARG D CA 1
ATOM 8603 C C . ARG D 1 161 ? -8.652 21.594 5.174 1.000 22.017 161 ARG D C 1
ATOM 8604 O O . ARG D 1 161 ? -9.599 20.812 5.182 1.000 23.819 161 ARG D O 1
ATOM 8612 N N . ARG D 1 162 ? -8.599 22.621 4.321 1.000 23.672 162 ARG D N 1
ATOM 8613 C CA . ARG D 1 162 ? -9.573 22.683 3.242 1.000 23.453 162 ARG D CA 1
ATOM 8614 C C . ARG D 1 162 ? -9.443 21.405 2.411 1.000 21.745 162 ARG D C 1
ATOM 8615 O O . ARG D 1 162 ? -8.350 21.027 1.996 1.000 24.215 162 ARG D O 1
ATOM 8623 N N . TYR D 1 163 ? -10.565 20.721 2.223 1.000 22.512 163 TYR D N 1
ATOM 8624 C CA . TYR D 1 163 ? -10.515 19.322 1.832 1.000 29.052 163 TYR D CA 1
ATOM 8625 C C . TYR D 1 163 ? -9.843 19.158 0.475 1.000 26.017 163 TYR D C 1
ATOM 8626 O O . TYR D 1 163 ? -10.117 19.962 -0.400 1.000 29.263 163 TYR D O 1
ATOM 8635 N N . PRO D 1 164 ? -8.995 18.139 0.199 1.000 24.810 164 PRO D N 1
ATOM 8636 C CA . PRO D 1 164 ? -8.465 17.156 1.157 1.000 22.417 164 PRO D CA 1
ATOM 8637 C C . PRO D 1 164 ? -7.003 17.314 1.551 1.000 20.330 164 PRO D C 1
ATOM 8638 O O . PRO D 1 164 ? -6.325 16.323 1.841 1.000 21.057 164 PRO D O 1
ATOM 8642 N N . ASP D 1 165 ? -6.532 18.569 1.526 1.000 21.627 165 ASP D N 1
ATOM 8643 C CA . ASP D 1 165 ? -5.128 18.904 1.608 1.000 21.597 165 ASP D CA 1
ATOM 8644 C C . ASP D 1 165 ? -4.821 19.630 2.916 1.000 18.491 165 ASP D C 1
ATOM 8645 O O . ASP D 1 165 ? -5.686 20.265 3.487 1.000 19.469 165 ASP D O 1
ATOM 8650 N N . ILE D 1 166 ? -3.562 19.568 3.335 1.000 22.523 166 ILE D N 1
ATOM 8651 C CA . ILE D 1 166 ? -3.086 20.438 4.403 1.000 21.557 166 ILE D CA 1
ATOM 8652 C C . ILE D 1 166 ? -2.827 21.809 3.786 1.000 24.735 166 ILE D C 1
ATOM 8653 O O . ILE D 1 166 ? -2.135 21.899 2.774 1.000 22.571 166 ILE D O 1
ATOM 8658 N N . TRP D 1 167 ? -3.369 22.835 4.444 1.000 25.558 167 TRP D N 1
ATOM 8659 C CA . TRP D 1 167 ? -3.180 24.228 4.085 1.000 25.748 167 TRP D CA 1
ATOM 8660 C C . TRP D 1 167 ? -2.403 24.967 5.177 1.000 26.819 167 TRP D C 1
ATOM 8661 O O . TRP D 1 167 ? -2.365 24.532 6.337 1.000 21.386 167 TRP D O 1
ATOM 8672 N N . ILE D 1 168 ? -1.781 26.084 4.782 1.000 24.221 168 ILE D N 1
ATOM 8673 C CA . ILE D 1 168 ? -1.248 27.022 5.755 1.000 25.145 168 ILE D CA 1
ATOM 8674 C C . ILE D 1 168 ? -1.866 28.387 5.536 1.000 25.421 168 ILE D C 1
ATOM 8675 O O . ILE D 1 168 ? -2.388 28.691 4.458 1.000 24.237 168 ILE D O 1
ATOM 8680 N N . ALA D 1 169 ? -1.728 29.221 6.570 1.000 23.964 169 ALA D N 1
ATOM 8681 C CA . ALA D 1 169 ? -2.181 30.594 6.502 1.000 23.749 169 ALA D CA 1
ATOM 8682 C C . ALA D 1 169 ? -1.433 31.408 7.559 1.000 25.777 169 ALA D C 1
ATOM 8683 O O . ALA D 1 169 ? -0.778 30.846 8.441 1.000 25.542 169 ALA D O 1
ATOM 8685 N N . PHE D 1 170 ? -1.542 32.733 7.446 1.000 25.704 170 PHE D N 1
ATOM 8686 C CA . PHE D 1 170 ? -0.699 33.658 8.197 1.000 24.074 170 PHE D CA 1
ATOM 8687 C C . PHE D 1 170 ? -1.588 34.708 8.845 1.000 24.342 170 PHE D C 1
ATOM 8688 O O . PHE D 1 170 ? -2.655 35.000 8.327 1.000 25.193 170 PHE D O 1
ATOM 8696 N N . SER D 1 171 ? -1.138 35.253 9.986 1.000 27.215 171 SER D N 1
ATOM 8697 C CA . SER D 1 171 ? -1.901 36.262 10.698 1.000 28.212 171 SER D CA 1
ATOM 8698 C C . SER D 1 171 ? -0.965 37.148 11.518 1.000 29.291 171 SER D C 1
ATOM 8699 O O . SER D 1 171 ? 0.001 36.650 12.134 1.000 31.612 171 SER D O 1
ATOM 8702 N N . ASP D 1 172 ? -1.264 38.462 11.504 1.000 33.201 172 ASP D N 1
ATOM 8703 C CA . ASP D 1 172 ? -0.523 39.411 12.325 1.000 33.954 172 ASP D CA 1
ATOM 8704 C C . ASP D 1 172 ? -1.188 39.605 13.685 1.000 32.069 172 ASP D C 1
ATOM 8705 O O . ASP D 1 172 ? -0.506 40.042 14.617 1.000 29.650 172 ASP D O 1
ATOM 8710 N N . ASP D 1 173 ? -2.472 39.241 13.807 1.000 32.472 173 ASP D N 1
ATOM 8711 C CA . ASP D 1 173 ? -3.235 39.597 14.995 1.000 31.603 173 ASP D CA 1
ATOM 8712 C C . ASP D 1 173 ? -4.020 38.428 15.598 1.000 34.211 173 ASP D C 1
ATOM 8713 O O . ASP D 1 173 ? -4.824 38.652 16.493 1.000 28.746 173 ASP D O 1
ATOM 8718 N N . LEU D 1 174 ? -3.840 37.196 15.070 1.000 31.752 174 LEU D N 1
ATOM 8719 C CA . LEU D 1 174 ? -4.533 36.005 15.553 1.000 35.683 174 LEU D CA 1
ATOM 8720 C C . LEU D 1 174 ? -6.046 36.081 15.346 1.000 35.651 174 LEU D C 1
ATOM 8721 O O . LEU D 1 174 ? -6.764 35.301 15.976 1.000 31.300 174 LEU D O 1
ATOM 8726 N N . LYS D 1 175 ? -6.533 37.013 14.522 1.000 29.699 175 LYS D N 1
ATOM 8727 C CA . LYS D 1 175 ? -7.959 37.091 14.243 1.000 30.682 175 LYS D CA 1
ATOM 8728 C C . LYS D 1 175 ? -8.208 36.997 12.726 1.000 31.550 175 LYS D C 1
ATOM 8729 O O . LYS D 1 175 ? -9.190 36.404 12.289 1.000 29.193 175 LYS D O 1
ATOM 8735 N N . ASN D 1 176 ? -7.371 37.677 11.926 1.000 31.648 176 ASN D N 1
ATOM 8736 C CA . ASN D 1 176 ? -7.491 37.734 10.478 1.000 29.458 176 ASN D CA 1
ATOM 8737 C C . ASN D 1 176 ? -6.384 36.915 9.838 1.000 27.842 176 ASN D C 1
ATOM 8738 O O . ASN D 1 176 ? -5.205 37.137 10.109 1.000 30.980 176 ASN D O 1
ATOM 8743 N N . TRP D 1 177 ? -6.797 35.983 8.983 1.000 27.574 177 TRP D N 1
ATOM 8744 C CA . TRP D 1 177 ? -5.869 35.068 8.339 1.000 30.362 177 TRP D CA 1
ATOM 8745 C C . TRP D 1 177 ? -5.767 35.374 6.846 1.000 28.639 177 TRP D C 1
ATOM 8746 O O . TRP D 1 177 ? -6.778 35.655 6.221 1.000 26.403 177 TRP D O 1
ATOM 8757 N N . TYR D 1 178 ? -4.555 35.307 6.286 1.000 29.275 178 TYR D N 1
ATOM 8758 C CA . TYR D 1 178 ? -4.366 35.656 4.889 1.000 28.821 178 TYR D CA 1
ATOM 8759 C C . TYR D 1 178 ? -3.274 34.758 4.296 1.000 27.906 178 TYR D C 1
ATOM 8760 O O . TYR D 1 178 ? -2.657 33.960 5.005 1.000 23.037 178 TYR D O 1
ATOM 8769 N N . ASP D 1 179 ? -3.082 34.921 2.977 1.000 24.585 179 ASP D N 1
ATOM 8770 C CA . ASP D 1 179 ? -2.176 34.118 2.183 1.000 26.939 179 ASP D CA 1
ATOM 8771 C C . ASP D 1 179 ? -2.354 32.610 2.446 1.000 25.416 179 ASP D C 1
ATOM 8772 O O . ASP D 1 179 ? -1.384 31.878 2.640 1.000 25.974 179 ASP D O 1
ATOM 8777 N N . HIS D 1 180 ? -3.600 32.155 2.394 1.000 25.458 180 HIS D N 1
ATOM 8778 C CA . HIS D 1 180 ? -3.921 30.734 2.433 1.000 27.741 180 HIS D CA 1
ATOM 8779 C C . HIS D 1 180 ? -3.334 30.002 1.230 1.000 30.562 180 HIS D C 1
ATOM 8780 O O . HIS D 1 180 ? -3.508 30.435 0.096 1.000 27.894 180 HIS D O 1
ATOM 8787 N N . LYS D 1 181 ? -2.677 28.872 1.462 1.000 27.428 181 LYS D N 1
ATOM 8788 C CA . LYS D 1 181 ? -2.241 28.044 0.350 1.000 34.612 181 LYS D CA 1
ATOM 8789 C C . LYS D 1 181 ? -2.134 26.582 0.777 1.000 30.225 181 LYS D C 1
ATOM 8790 O O . LYS D 1 181 ? -1.827 26.266 1.928 1.000 26.890 181 LYS D O 1
ATOM 8796 N N . PRO D 1 182 ? -2.385 25.638 -0.151 1.000 26.390 182 PRO D N 1
ATOM 8797 C CA . PRO D 1 182 ? -2.196 24.218 0.148 1.000 27.807 182 PRO D CA 1
ATOM 8798 C C . PRO D 1 182 ? -0.713 23.882 0.164 1.000 27.081 182 PRO D C 1
ATOM 8799 O O . PRO D 1 182 ? 0.043 24.395 -0.666 1.000 27.553 182 PRO D O 1
ATOM 8803 N N . ILE D 1 183 ? -0.272 23.041 1.106 1.000 21.491 183 ILE D N 1
ATOM 8804 C CA . ILE D 1 183 ? 1.128 22.685 1.165 1.000 23.408 183 ILE D CA 1
ATOM 8805 C C . ILE D 1 183 ? 1.350 21.181 1.034 1.000 23.400 183 ILE D C 1
ATOM 8806 O O . ILE D 1 183 ? 2.473 20.761 0.771 1.000 24.688 183 ILE D O 1
ATOM 8811 N N . LEU D 1 184 ? 0.314 20.366 1.279 1.000 23.778 184 LEU D N 1
ATOM 8812 C CA . LEU D 1 184 ? 0.475 18.930 1.189 1.000 25.287 184 LEU D CA 1
ATOM 8813 C C . LEU D 1 184 ? -0.803 18.306 0.654 1.000 23.682 184 LEU D C 1
ATOM 8814 O O . LEU D 1 184 ? -1.883 18.600 1.158 1.000 22.210 184 LEU D O 1
ATOM 8819 N N . LYS D 1 185 ? -0.644 17.401 -0.315 1.000 24.258 185 LYS D N 1
ATOM 8820 C CA . LYS D 1 185 ? -1.773 16.778 -0.982 1.000 26.478 185 LYS D CA 1
ATOM 8821 C C . LYS D 1 185 ? -1.687 15.260 -0.879 1.000 23.285 185 LYS D C 1
ATOM 8822 O O . LYS D 1 185 ? -0.598 14.688 -0.734 1.000 23.881 185 LYS D O 1
ATOM 8828 N N . PRO D 1 186 ? -2.841 14.570 -0.992 1.000 22.818 186 PRO D N 1
ATOM 8829 C CA . PRO D 1 186 ? -2.876 13.118 -1.140 1.000 23.078 186 PRO D CA 1
ATOM 8830 C C . PRO D 1 186 ? -2.124 12.678 -2.386 1.000 23.161 186 PRO D C 1
ATOM 8831 O O . PRO D 1 186 ? -1.987 13.457 -3.320 1.000 25.160 186 PRO D O 1
ATOM 8835 N N . ILE D 1 187 ? -1.612 11.442 -2.354 1.000 25.491 187 ILE D N 1
ATOM 8836 C CA . ILE D 1 187 ? -0.948 10.845 -3.502 1.000 25.776 187 ILE D CA 1
ATOM 8837 C C . ILE D 1 187 ? -1.778 9.637 -3.956 1.000 29.785 187 ILE D C 1
ATOM 8838 O O . ILE D 1 187 ? -1.960 8.687 -3.196 1.000 26.896 187 ILE D O 1
ATOM 8843 N N . PRO D 1 188 ? -2.307 9.632 -5.207 1.000 33.251 188 PRO D N 1
ATOM 8844 C CA . PRO D 1 188 ? -3.099 8.499 -5.711 1.000 25.856 188 PRO D CA 1
ATOM 8845 C C . PRO D 1 188 ? -2.357 7.175 -5.621 1.000 27.772 188 PRO D C 1
ATOM 8846 O O . PRO D 1 188 ? -1.128 7.135 -5.730 1.000 25.367 188 PRO D O 1
ATOM 8850 N N . ASN D 1 189 ? -3.111 6.088 -5.378 1.000 28.575 189 ASN D N 1
ATOM 8851 C CA . ASN D 1 189 ? -2.586 4.738 -5.453 1.000 29.066 189 ASN D CA 1
ATOM 8852 C C . ASN D 1 189 ? -1.534 4.490 -4.392 1.000 31.228 189 ASN D C 1
ATOM 8853 O O . ASN D 1 189 ? -0.628 3.680 -4.612 1.000 29.777 189 ASN D O 1
ATOM 8858 N N . THR D 1 190 ? -1.682 5.157 -3.227 1.000 28.019 190 THR D N 1
ATOM 8859 C CA . THR D 1 190 ? -0.797 4.902 -2.106 1.000 25.549 190 THR D CA 1
ATOM 8860 C C . THR D 1 190 ? -1.642 4.823 -0.842 1.000 21.879 190 THR D C 1
ATOM 8861 O O . THR D 1 190 ? -2.830 5.085 -0.875 1.000 20.269 190 THR D O 1
ATOM 8865 N N . TRP D 1 191 ? -0.963 4.525 0.257 1.000 23.093 191 TRP D N 1
ATOM 8866 C CA . TRP D 1 191 ? -1.553 4.579 1.596 1.000 25.174 191 TRP D CA 1
ATOM 8867 C C . TRP D 1 191 ? -2.111 5.959 1.949 1.000 23.447 191 TRP D C 1
ATOM 8868 O O . TRP D 1 191 ? -2.880 6.054 2.896 1.000 24.721 191 TRP D O 1
ATOM 8879 N N . GLU D 1 192 ? -1.747 7.015 1.195 1.000 22.567 192 GLU D N 1
ATOM 8880 C CA . GLU D 1 192 ? -2.146 8.375 1.515 1.000 23.700 192 GLU D CA 1
ATOM 8881 C C . GLU D 1 192 ? -2.930 9.021 0.376 1.000 24.565 192 GLU D C 1
ATOM 8882 O O . GLU D 1 192 ? -2.722 10.190 0.018 1.000 23.754 192 GLU D O 1
ATOM 8888 N N . SER D 1 193 ? -3.898 8.268 -0.156 1.000 24.324 193 SER D N 1
ATOM 8889 C CA . SER D 1 193 ? -4.614 8.648 -1.362 1.000 22.027 193 SER D CA 1
ATOM 8890 C C . SER D 1 193 ? -5.905 9.419 -1.104 1.000 22.328 193 SER D C 1
ATOM 8891 O O . SER D 1 193 ? -6.310 10.219 -1.945 1.000 24.867 193 SER D O 1
ATOM 8894 N N . ALA D 1 194 ? -6.619 9.158 0.003 1.000 21.071 194 ALA D N 1
ATOM 8895 C CA . ALA D 1 194 ? -7.952 9.723 0.147 1.000 21.292 194 ALA D CA 1
ATOM 8896 C C . ALA D 1 194 ? -7.913 11.148 0.688 1.000 21.827 194 ALA D C 1
ATOM 8897 O O . ALA D 1 194 ? -8.632 12.035 0.219 1.000 21.470 194 ALA D O 1
ATOM 8899 N N . ARG D 1 195 ? -7.097 11.359 1.719 1.000 20.104 195 ARG D N 1
ATOM 8900 C CA . ARG D 1 195 ? -7.055 12.659 2.383 1.000 20.835 195 ARG D CA 1
ATOM 8901 C C . ARG D 1 195 ? -5.816 12.690 3.270 1.000 21.053 195 ARG D C 1
ATOM 8902 O O . ARG D 1 195 ? -5.315 11.643 3.657 1.000 18.140 195 ARG D O 1
ATOM 8910 N N . VAL D 1 196 ? -5.314 13.901 3.517 1.000 22.451 196 VAL D N 1
ATOM 8911 C CA . VAL D 1 196 ? -4.222 14.119 4.448 1.000 20.428 196 VAL D CA 1
ATOM 8912 C C . VAL D 1 196 ? -4.654 15.228 5.405 1.000 19.952 196 VAL D C 1
ATOM 8913 O O . VAL D 1 196 ? -5.573 15.989 5.124 1.000 19.371 196 VAL D O 1
ATOM 8917 N N . GLY D 1 197 ? -4.008 15.275 6.572 1.000 19.860 197 GLY D N 1
ATOM 8918 C CA . GLY D 1 197 ? -4.253 16.310 7.555 1.000 20.412 197 GLY D CA 1
ATOM 8919 C C . GLY D 1 197 ? -3.098 16.337 8.533 1.000 17.907 197 GLY D C 1
ATOM 8920 O O . GLY D 1 197 ? -2.346 15.369 8.620 1.000 20.961 197 GLY D O 1
ATOM 8921 N N . ILE D 1 198 ? -2.948 17.432 9.285 1.000 21.254 198 ILE D N 1
ATOM 8922 C CA . ILE D 1 198 ? -1.869 17.441 10.263 1.000 19.355 198 ILE D CA 1
ATOM 8923 C C . ILE D 1 198 ? -2.158 16.365 11.308 1.000 18.585 198 ILE D C 1
ATOM 8924 O O . ILE D 1 198 ? -3.307 15.999 11.536 1.000 19.769 198 ILE D O 1
ATOM 8929 N N . GLY D 1 199 ? -1.077 15.914 11.945 1.000 18.833 199 GLY D N 1
ATOM 8930 C CA . GLY D 1 199 ? -1.195 15.280 13.242 1.000 17.377 199 GLY D CA 1
ATOM 8931 C C . GLY D 1 199 ? -1.224 16.352 14.335 1.000 16.284 199 GLY D C 1
ATOM 8932 O O . GLY D 1 199 ? -2.087 17.214 14.371 1.000 16.963 199 GLY D O 1
ATOM 8933 N N . GLY D 1 200 ? -0.225 16.304 15.183 1.000 17.693 200 GLY D N 1
ATOM 8934 C CA . GLY D 1 200 ? -0.024 17.379 16.125 1.000 18.683 200 GLY D CA 1
ATOM 8935 C C . GLY D 1 200 ? 0.621 18.594 15.461 1.000 20.415 200 GLY D C 1
ATOM 8936 O O . GLY D 1 200 ? 0.990 18.557 14.286 1.000 21.179 200 GLY D O 1
ATOM 8937 N N . PRO D 1 201 ? 0.835 19.664 16.248 1.000 19.693 201 PRO D N 1
ATOM 8938 C CA . PRO D 1 201 ? 1.563 20.845 15.774 1.000 18.130 201 PRO D CA 1
ATOM 8939 C C . PRO D 1 201 ? 2.970 20.482 15.363 1.000 19.002 201 PRO D C 1
ATOM 8940 O O . PRO D 1 201 ? 3.603 19.587 15.909 1.000 18.570 201 PRO D O 1
ATOM 8944 N N . PRO D 1 202 ? 3.533 21.205 14.374 1.000 21.547 202 PRO D N 1
ATOM 8945 C CA . PRO D 1 202 ? 4.902 20.952 13.927 1.000 22.596 202 PRO D CA 1
ATOM 8946 C C . PRO D 1 202 ? 5.918 21.305 14.995 1.000 22.393 202 PRO D C 1
ATOM 8947 O O . PRO D 1 202 ? 5.625 22.084 15.889 1.000 22.612 202 PRO D O 1
ATOM 8951 N N . ILE D 1 203 ? 7.096 20.694 14.899 1.000 23.477 203 ILE D N 1
ATOM 8952 C CA . ILE D 1 203 ? 8.164 20.853 15.870 1.000 24.232 203 ILE D CA 1
ATOM 8953 C C . ILE D 1 203 ? 9.393 21.436 15.173 1.000 27.254 203 ILE D C 1
ATOM 8954 O O . ILE D 1 203 ? 9.831 20.938 14.138 1.000 25.844 203 ILE D O 1
ATOM 8959 N N . LYS D 1 204 ? 9.988 22.473 15.773 1.000 27.955 204 LYS D N 1
ATOM 8960 C CA . LYS D 1 204 ? 11.135 23.122 15.156 1.000 26.163 204 LYS D CA 1
ATOM 8961 C C . LYS D 1 204 ? 12.379 22.261 15.335 1.000 28.116 204 LYS D C 1
ATOM 8962 O O . LYS D 1 204 ? 12.640 21.765 16.436 1.000 27.683 204 LYS D O 1
ATOM 8968 N N . THR D 1 205 ? 13.141 22.086 14.238 1.000 28.018 205 THR D N 1
ATOM 8969 C CA . THR D 1 205 ? 14.438 21.419 14.275 1.000 30.642 205 THR D CA 1
ATOM 8970 C C . THR D 1 205 ? 15.447 22.296 13.539 1.000 29.923 205 THR D C 1
ATOM 8971 O O . THR D 1 205 ? 15.057 23.255 12.900 1.000 27.490 205 THR D O 1
ATOM 8975 N N . LYS D 1 206 ? 16.743 21.952 13.647 1.000 33.365 206 LYS D N 1
ATOM 8976 C CA . LYS D 1 206 ? 17.810 22.671 12.953 1.000 32.893 206 LYS D CA 1
ATOM 8977 C C . LYS D 1 206 ? 17.598 22.596 11.441 1.000 37.365 206 LYS D C 1
ATOM 8978 O O . LYS D 1 206 ? 17.926 23.537 10.732 1.000 40.970 206 LYS D O 1
ATOM 8980 N N . ASP D 1 207 ? 17.022 21.489 10.948 1.000 36.489 207 ASP D N 1
ATOM 8981 C CA . ASP D 1 207 ? 16.902 21.233 9.518 1.000 34.987 207 ASP D CA 1
ATOM 8982 C C . ASP D 1 207 ? 15.572 21.716 8.936 1.000 30.922 207 ASP D C 1
ATOM 8983 O O . ASP D 1 207 ? 15.373 21.650 7.711 1.000 29.854 207 ASP D O 1
ATOM 8988 N N . GLY D 1 208 ? 14.655 22.202 9.786 1.000 26.981 208 GLY D N 1
ATOM 8989 C CA . GLY D 1 208 ? 13.336 22.594 9.317 1.000 25.333 208 GLY D CA 1
ATOM 8990 C C . GLY D 1 208 ? 12.241 22.218 10.329 1.000 24.077 208 GLY D C 1
ATOM 8991 O O . GLY D 1 208 ? 12.542 21.654 11.377 1.000 25.023 208 GLY D O 1
ATOM 8992 N N . TRP D 1 209 ? 10.992 22.542 9.973 1.000 24.556 209 TRP D N 1
ATOM 8993 C CA . TRP D 1 209 ? 9.819 22.106 10.709 1.000 26.628 209 TRP D CA 1
ATOM 8994 C C . TRP D 1 209 ? 9.529 20.638 10.442 1.000 26.102 209 TRP D C 1
ATOM 8995 O O . TRP D 1 209 ? 9.228 20.263 9.306 1.000 23.656 209 TRP D O 1
ATOM 9006 N N . PHE D 1 210 ? 9.560 19.853 11.526 1.000 25.188 210 PHE D N 1
ATOM 9007 C CA . PHE D 1 210 ? 9.156 18.467 11.490 1.000 24.231 210 PHE D CA 1
ATOM 9008 C C . PHE D 1 210 ? 7.660 18.402 11.739 1.000 26.510 210 PHE D C 1
ATOM 9009 O O . PHE D 1 210 ? 7.191 18.802 12.807 1.000 25.292 210 PHE D O 1
ATOM 9017 N N . LEU D 1 211 ? 6.933 17.925 10.726 1.000 22.829 211 LEU D N 1
ATOM 9018 C CA . LEU D 1 211 ? 5.487 17.881 10.785 1.000 23.508 211 LEU D CA 1
ATOM 9019 C C . LEU D 1 211 ? 5.048 16.437 10.598 1.000 25.737 211 LEU D C 1
ATOM 9020 O O . LEU D 1 211 ? 5.309 15.823 9.562 1.000 22.169 211 LEU D O 1
ATOM 9025 N N . ILE D 1 212 ? 4.408 15.891 11.639 1.000 22.648 212 ILE D N 1
ATOM 9026 C CA . ILE D 1 212 ? 3.706 14.646 11.487 1.000 23.052 212 ILE D CA 1
ATOM 9027 C C . ILE D 1 212 ? 2.352 14.956 10.855 1.000 21.458 212 ILE D C 1
ATOM 9028 O O . ILE D 1 212 ? 1.660 15.895 11.258 1.000 20.443 212 ILE D O 1
ATOM 9033 N N . TYR D 1 213 ? 1.982 14.133 9.866 1.000 19.905 213 TYR D N 1
ATOM 9034 C CA . TYR D 1 213 ? 0.676 14.214 9.248 1.000 19.403 213 TYR D CA 1
ATOM 9035 C C . TYR D 1 213 ? 0.001 12.846 9.308 1.000 16.685 213 TYR D C 1
ATOM 9036 O O . TYR D 1 213 ? 0.628 11.825 9.598 1.000 22.962 213 TYR D O 1
ATOM 9045 N N . HIS D 1 214 ? -1.307 12.851 9.108 1.000 19.490 214 HIS D N 1
ATOM 9046 C CA . HIS D 1 214 ? -2.062 11.612 8.940 1.000 19.279 214 HIS D CA 1
ATOM 9047 C C . HIS D 1 214 ? -2.601 11.552 7.521 1.000 21.518 214 HIS D C 1
ATOM 9048 O O . HIS D 1 214 ? -2.681 12.569 6.823 1.000 22.005 214 HIS D O 1
ATOM 9055 N N . ALA D 1 215 ? -2.958 10.328 7.109 1.000 23.461 215 ALA D N 1
ATOM 9056 C CA . ALA D 1 215 ? -3.653 10.133 5.855 1.000 21.621 215 ALA D CA 1
ATOM 9057 C C . ALA D 1 215 ? -4.552 8.911 5.966 1.000 19.459 215 ALA D C 1
ATOM 9058 O O . ALA D 1 215 ? -4.302 8.010 6.763 1.000 17.799 215 ALA D O 1
ATOM 9060 N N . ALA D 1 216 ? -5.585 8.910 5.120 1.000 19.935 216 ALA D N 1
ATOM 9061 C CA . ALA D 1 216 ? -6.428 7.741 4.924 1.000 19.632 216 ALA D CA 1
ATOM 9062 C C . ALA D 1 216 ? -6.207 7.189 3.518 1.000 21.244 216 ALA D C 1
ATOM 9063 O O . ALA D 1 216 ? -6.010 7.963 2.579 1.000 22.572 216 ALA D O 1
ATOM 9065 N N . ASP D 1 217 ? -6.244 5.855 3.410 1.000 21.963 217 ASP D N 1
ATOM 9066 C CA . ASP D 1 217 ? -6.182 5.172 2.125 1.000 20.614 217 ASP D CA 1
ATOM 9067 C C . ASP D 1 217 ? -7.600 4.999 1.604 1.000 20.555 217 ASP D C 1
ATOM 9068 O O . ASP D 1 217 ? -8.567 5.520 2.164 1.000 20.106 217 ASP D O 1
ATOM 9073 N N . ASP D 1 218 ? -7.738 4.286 0.473 1.000 23.793 218 ASP D N 1
ATOM 9074 C CA . ASP D 1 218 ? -9.031 4.203 -0.184 1.000 23.962 218 ASP D CA 1
ATOM 9075 C C . ASP D 1 218 ? -9.948 3.219 0.555 1.000 26.692 218 ASP D C 1
ATOM 9076 O O . ASP D 1 218 ? -11.115 3.114 0.184 1.000 24.664 218 ASP D O 1
ATOM 9081 N N . ASN D 1 219 ? -9.436 2.510 1.575 1.000 22.329 219 ASN D N 1
ATOM 9082 C CA . ASN D 1 219 ? -10.304 1.701 2.430 1.000 25.150 219 ASN D CA 1
ATOM 9083 C C . ASN D 1 219 ? -10.419 2.306 3.831 1.000 23.491 219 ASN D C 1
ATOM 9084 O O . ASN D 1 219 ? -10.802 1.624 4.788 1.000 21.254 219 ASN D O 1
ATOM 9089 N N . ASN D 1 220 ? -10.055 3.577 3.941 1.000 22.693 220 ASN D N 1
ATOM 9090 C CA . ASN D 1 220 ? -10.239 4.353 5.159 1.000 23.843 220 ASN D CA 1
ATOM 9091 C C . ASN D 1 220 ? -9.346 3.889 6.312 1.000 19.528 220 ASN D C 1
ATOM 9092 O O . ASN D 1 220 ? -9.660 4.123 7.480 1.000 20.541 220 ASN D O 1
ATOM 9097 N N . VAL D 1 221 ? -8.215 3.263 6.006 1.000 18.223 221 VAL D N 1
ATOM 9098 C CA . VAL D 1 221 ? -7.197 2.982 7.001 1.000 19.146 221 VAL D CA 1
ATOM 9099 C C . VAL D 1 221 ? -6.369 4.249 7.230 1.000 21.923 221 VAL D C 1
ATOM 9100 O O . VAL D 1 221 ? -5.933 4.883 6.265 1.000 20.988 221 VAL D O 1
ATOM 9104 N N . TYR D 1 222 ? -6.170 4.609 8.509 1.000 21.845 222 TYR D N 1
ATOM 9105 C CA . TYR D 1 222 ? -5.427 5.802 8.875 1.000 19.322 222 TYR D CA 1
ATOM 9106 C C . TYR D 1 222 ? -4.031 5.442 9.342 1.000 20.725 222 TYR D C 1
ATOM 9107 O O . TYR D 1 222 ? -3.863 4.570 10.205 1.000 21.349 222 TYR D O 1
ATOM 9116 N N . ARG D 1 223 ? -3.043 6.158 8.774 1.000 18.037 223 ARG D N 1
ATOM 9117 C CA . ARG D 1 223 ? -1.645 6.024 9.134 1.000 19.846 223 ARG D CA 1
ATOM 9118 C C . ARG D 1 223 ? -1.032 7.415 9.314 1.000 18.940 223 ARG D C 1
ATOM 9119 O O . ARG D 1 223 ? -1.618 8.392 8.870 1.000 18.982 223 ARG D O 1
ATOM 9127 N N . LEU D 1 224 ? 0.127 7.471 9.976 1.000 19.292 224 LEU D N 1
ATOM 9128 C CA . LEU D 1 224 ? 0.882 8.703 10.138 1.000 22.319 224 LEU D CA 1
ATOM 9129 C C . LEU D 1 224 ? 2.077 8.705 9.188 1.000 21.420 224 LEU D C 1
ATOM 9130 O O . LEU D 1 224 ? 2.692 7.663 8.970 1.000 22.230 224 LEU D O 1
ATOM 9135 N N . GLY D 1 225 ? 2.424 9.909 8.732 1.000 22.095 225 GLY D N 1
ATOM 9136 C CA . GLY D 1 225 ? 3.634 10.154 7.970 1.000 21.672 225 GLY D CA 1
ATOM 9137 C C . GLY D 1 225 ? 4.388 11.361 8.509 1.000 20.142 225 GLY D C 1
ATOM 9138 O O . GLY D 1 225 ? 3.936 12.009 9.464 1.000 19.453 225 GLY D O 1
ATOM 9139 N N . ALA D 1 226 ? 5.498 11.700 7.829 1.000 20.393 226 ALA D N 1
ATOM 9140 C CA . ALA D 1 226 ? 6.311 12.828 8.236 1.000 23.112 226 ALA D CA 1
ATOM 9141 C C . ALA D 1 226 ? 6.746 13.643 7.017 1.000 23.717 226 ALA D C 1
ATOM 9142 O O . ALA D 1 226 ? 7.050 13.082 5.960 1.000 23.412 226 ALA D O 1
ATOM 9144 N N . VAL D 1 227 ? 6.767 14.965 7.201 1.000 23.410 227 VAL D N 1
ATOM 9145 C CA . VAL D 1 227 ? 7.274 15.905 6.206 1.000 25.233 227 VAL D CA 1
ATOM 9146 C C . VAL D 1 227 ? 8.164 16.929 6.912 1.000 27.519 227 VAL D C 1
ATOM 9147 O O . VAL D 1 227 ? 8.036 17.140 8.119 1.000 27.619 227 VAL D O 1
ATOM 9151 N N . LEU D 1 228 ? 9.135 17.481 6.166 1.000 25.938 228 LEU D N 1
ATOM 9152 C CA . LEU D 1 228 ? 10.044 18.498 6.676 1.000 25.259 228 LEU D CA 1
ATOM 9153 C C . LEU D 1 228 ? 9.814 19.765 5.855 1.000 25.884 228 LEU D C 1
ATOM 9154 O O . LEU D 1 228 ? 9.879 19.728 4.620 1.000 25.940 228 LEU D O 1
ATOM 9159 N N . LEU D 1 229 ? 9.498 20.864 6.547 1.000 27.034 229 LEU D N 1
ATOM 9160 C CA . LEU D 1 229 ? 9.196 22.137 5.911 1.000 25.528 229 LEU D CA 1
ATOM 9161 C C . LEU D 1 229 ? 10.350 23.109 6.184 1.000 25.755 229 LEU D C 1
ATOM 9162 O O . LEU D 1 229 ? 11.014 23.055 7.219 1.000 24.505 229 LEU D O 1
ATOM 9167 N N . ASP D 1 230 ? 10.578 24.033 5.249 1.000 27.671 230 ASP D N 1
ATOM 9168 C CA . ASP D 1 230 ? 11.596 25.068 5.412 1.000 27.111 230 ASP D CA 1
ATOM 9169 C C . ASP D 1 230 ? 11.281 25.962 6.619 1.000 27.398 230 ASP D C 1
ATOM 9170 O O . ASP D 1 230 ? 10.126 26.353 6.807 1.000 25.859 230 ASP D O 1
ATOM 9175 N N . LEU D 1 231 ? 12.313 26.284 7.428 1.000 27.502 231 LEU D N 1
ATOM 9176 C CA . LEU D 1 231 ? 12.140 27.055 8.666 1.000 30.005 231 LEU D CA 1
ATOM 9177 C C . LEU D 1 231 ? 11.475 28.412 8.434 1.000 30.444 231 LEU D C 1
ATOM 9178 O O . LEU D 1 231 ? 10.601 28.811 9.198 1.000 29.434 231 LEU D O 1
ATOM 9183 N N . GLU D 1 232 ? 11.927 29.144 7.405 1.000 33.413 232 GLU D N 1
ATOM 9184 C CA . GLU D 1 232 ? 11.509 30.519 7.198 1.000 32.851 232 GLU D CA 1
ATOM 9185 C C . GLU D 1 232 ? 10.249 30.582 6.353 1.000 30.034 232 GLU D C 1
ATOM 9186 O O . GLU D 1 232 ? 9.465 31.511 6.500 1.000 32.495 232 GLU D O 1
ATOM 9192 N N . ASP D 1 233 ? 10.097 29.632 5.438 1.000 32.889 233 ASP D N 1
ATOM 9193 C CA . ASP D 1 233 ? 8.912 29.567 4.603 1.000 32.378 233 ASP D CA 1
ATOM 9194 C C . ASP D 1 233 ? 8.363 28.150 4.650 1.000 32.562 233 ASP D C 1
ATOM 9195 O O . ASP D 1 233 ? 8.706 27.310 3.816 1.000 27.445 233 ASP D O 1
ATOM 9200 N N . PRO D 1 234 ? 7.497 27.831 5.633 1.000 33.588 234 PRO D N 1
ATOM 9201 C CA . PRO D 1 234 ? 6.983 26.473 5.778 1.000 35.457 234 PRO D CA 1
ATOM 9202 C C . PRO D 1 234 ? 6.002 26.029 4.697 1.000 35.713 234 PRO D C 1
ATOM 9203 O O . PRO D 1 234 ? 5.539 24.890 4.722 1.000 34.801 234 PRO D O 1
ATOM 9207 N N . SER D 1 235 ? 5.719 26.906 3.718 1.000 37.053 235 SER D N 1
ATOM 9208 C CA . SER D 1 235 ? 4.986 26.467 2.535 1.000 35.086 235 SER D CA 1
ATOM 9209 C C . SER D 1 235 ? 5.884 25.624 1.625 1.000 32.206 235 SER D C 1
ATOM 9210 O O . SER D 1 235 ? 5.404 24.964 0.720 1.000 34.632 235 SER D O 1
ATOM 9213 N N . LYS D 1 236 ? 7.197 25.653 1.846 1.000 33.317 236 LYS D N 1
ATOM 9214 C CA . LYS D 1 236 ? 8.134 24.917 1.015 1.000 35.337 236 LYS D CA 1
ATOM 9215 C C . LYS D 1 236 ? 8.470 23.594 1.697 1.000 33.218 236 LYS D C 1
ATOM 9216 O O . LYS D 1 236 ? 9.056 23.572 2.786 1.000 26.694 236 LYS D O 1
ATOM 9222 N N . VAL D 1 237 ? 8.149 22.490 1.000 1.000 31.121 237 VAL D N 1
ATOM 9223 C CA . VAL D 1 237 ? 8.449 21.162 1.495 1.000 28.807 237 VAL D CA 1
ATOM 9224 C C . VAL D 1 237 ? 9.863 20.803 1.063 1.000 30.743 237 VAL D C 1
ATOM 9225 O O . VAL D 1 237 ? 10.142 20.729 -0.137 1.000 30.502 237 VAL D O 1
ATOM 9229 N N . ILE D 1 238 ? 10.729 20.523 2.040 1.000 26.129 238 ILE D N 1
ATOM 9230 C CA . ILE D 1 238 ? 12.094 20.112 1.793 1.000 27.209 238 ILE D CA 1
ATOM 9231 C C . ILE D 1 238 ? 12.140 18.616 1.506 1.000 28.727 238 ILE D C 1
ATOM 9232 O O . ILE D 1 238 ? 12.951 18.139 0.711 1.000 25.789 238 ILE D O 1
ATOM 9237 N N . ALA D 1 239 ? 11.341 17.844 2.256 1.000 26.815 239 ALA D N 1
ATOM 9238 C CA . ALA D 1 239 ? 11.366 16.407 2.122 1.000 26.561 239 ALA D CA 1
ATOM 9239 C C . ALA D 1 239 ? 10.071 15.838 2.689 1.000 28.686 239 ALA D C 1
ATOM 9240 O O . ALA D 1 239 ? 9.481 16.406 3.612 1.000 24.664 239 ALA D O 1
ATOM 9242 N N . ARG D 1 240 ? 9.616 14.735 2.081 1.000 24.608 240 ARG D N 1
ATOM 9243 C CA . ARG D 1 240 ? 8.390 14.067 2.512 1.000 27.491 240 ARG D CA 1
ATOM 9244 C C . ARG D 1 240 ? 8.670 12.578 2.463 1.000 28.254 240 ARG D C 1
ATOM 9245 O O . ARG D 1 240 ? 9.064 12.063 1.410 1.000 25.094 240 ARG D O 1
ATOM 9253 N N . GLN D 1 241 ? 8.521 11.888 3.599 1.000 24.330 241 GLN D N 1
ATOM 9254 C CA . GLN D 1 241 ? 8.851 10.489 3.608 1.000 23.909 241 GLN D CA 1
ATOM 9255 C C . GLN D 1 241 ? 7.767 9.746 2.837 1.000 22.366 241 GLN D C 1
ATOM 9256 O O . GLN D 1 241 ? 6.588 10.061 2.945 1.000 23.626 241 GLN D O 1
ATOM 9262 N N . LYS D 1 242 ? 8.199 8.769 2.026 1.000 24.020 242 LYS D N 1
ATOM 9263 C CA . LYS D 1 242 ? 7.294 8.022 1.174 1.000 25.510 242 LYS D CA 1
ATOM 9264 C C . LYS D 1 242 ? 6.426 7.085 2.014 1.000 23.059 242 LYS D C 1
ATOM 9265 O O . LYS D 1 242 ? 5.230 6.979 1.775 1.000 24.777 242 LYS D O 1
ATOM 9271 N N . GLU D 1 243 ? 7.070 6.378 2.943 1.000 23.632 243 GLU D N 1
ATOM 9272 C CA . GLU D 1 243 ? 6.460 5.335 3.761 1.000 23.675 243 GLU D CA 1
ATOM 9273 C C . GLU D 1 243 ? 5.872 5.965 5.022 1.000 23.409 243 GLU D C 1
ATOM 9274 O O . GLU D 1 243 ? 6.374 6.970 5.513 1.000 24.565 243 GLU D O 1
ATOM 9280 N N . PRO D 1 244 ? 4.827 5.370 5.618 1.000 23.607 244 PRO D N 1
ATOM 9281 C CA . PRO D 1 244 ? 4.314 5.861 6.905 1.000 21.995 244 PRO D CA 1
ATOM 9282 C C . PRO D 1 244 ? 5.342 5.729 8.028 1.000 21.050 244 PRO D C 1
ATOM 9283 O O . PRO D 1 244 ? 6.279 4.922 7.943 1.000 21.752 244 PRO D O 1
ATOM 9287 N N . ILE D 1 245 ? 5.165 6.509 9.102 1.000 20.183 245 ILE D N 1
ATOM 9288 C CA . ILE D 1 245 ? 5.988 6.398 10.295 1.000 20.360 245 ILE D CA 1
ATOM 9289 C C . ILE D 1 245 ? 5.262 5.595 11.385 1.000 19.707 245 ILE D C 1
ATOM 9290 O O . ILE D 1 245 ? 5.899 5.152 12.349 1.000 22.823 245 ILE D O 1
ATOM 9295 N N . LEU D 1 246 ? 3.951 5.395 11.224 1.000 18.924 246 LEU D N 1
ATOM 9296 C CA . LEU D 1 246 ? 3.153 4.617 12.172 1.000 18.637 246 LEU D CA 1
ATOM 9297 C C . LEU D 1 246 ? 1.908 4.114 11.449 1.000 19.084 246 LEU D C 1
ATOM 9298 O O . LEU D 1 246 ? 1.274 4.866 10.727 1.000 20.950 246 LEU D O 1
ATOM 9303 N N . GLU D 1 247 ? 1.536 2.853 11.679 1.000 19.581 247 GLU D N 1
ATOM 9304 C CA . GLU D 1 247 ? 0.321 2.322 11.116 1.000 22.282 247 GLU D CA 1
ATOM 9305 C C . GLU D 1 247 ? -0.316 1.384 12.135 1.000 20.525 247 GLU D C 1
ATOM 9306 O O . GLU D 1 247 ? 0.348 0.922 13.059 1.000 22.415 247 GLU D O 1
ATOM 9312 N N . PRO D 1 248 ? -1.614 1.079 11.986 1.000 20.459 248 PRO D N 1
ATOM 9313 C CA . PRO D 1 248 ? -2.282 0.199 12.941 1.000 19.844 248 PRO D CA 1
ATOM 9314 C C . PRO D 1 248 ? -1.648 -1.176 12.929 1.000 24.176 248 PRO D C 1
ATOM 9315 O O . PRO D 1 248 ? -1.546 -1.793 11.863 1.000 24.366 248 PRO D O 1
ATOM 9319 N N . GLU D 1 249 ? -1.212 -1.632 14.109 1.000 22.723 249 GLU D N 1
ATOM 9320 C CA . GLU D 1 249 ? -0.598 -2.931 14.263 1.000 23.634 249 GLU D CA 1
ATOM 9321 C C . GLU D 1 249 ? -1.141 -3.656 15.494 1.000 24.795 249 GLU D C 1
ATOM 9322 O O . GLU D 1 249 ? -1.424 -4.848 15.424 1.000 23.126 249 GLU D O 1
ATOM 9328 N N . LEU D 1 250 ? -1.240 -2.964 16.628 1.000 23.682 250 LEU D N 1
ATOM 9329 C CA . LEU D 1 250 ? -1.674 -3.606 17.854 1.000 24.673 250 LEU D CA 1
ATOM 9330 C C . LEU D 1 250 ? -3.182 -3.794 17.802 1.000 20.943 250 LEU D C 1
ATOM 9331 O O . LEU D 1 250 ? -3.879 -3.097 17.080 1.000 20.652 250 LEU D O 1
ATOM 9336 N N . GLY D 1 251 ? -3.705 -4.729 18.607 1.000 23.032 251 GLY D N 1
ATOM 9337 C CA . GLY D 1 251 ? -5.121 -5.056 18.583 1.000 20.871 251 GLY D CA 1
ATOM 9338 C C . GLY D 1 251 ? -6.012 -3.832 18.779 1.000 19.417 251 GLY D C 1
ATOM 9339 O O . GLY D 1 251 ? -7.073 -3.711 18.169 1.000 22.893 251 GLY D O 1
ATOM 9340 N N . TRP D 1 252 ? -5.601 -2.933 19.672 1.000 19.595 252 TRP D N 1
ATOM 9341 C CA . TRP D 1 252 ? -6.410 -1.778 20.030 1.000 19.121 252 TRP D CA 1
ATOM 9342 C C . TRP D 1 252 ? -6.182 -0.589 19.089 1.000 18.810 252 TRP D C 1
ATOM 9343 O O . TRP D 1 252 ? -6.845 0.435 19.221 1.000 18.814 252 TRP D O 1
ATOM 9354 N N . GLU D 1 253 ? -5.257 -0.753 18.122 1.000 17.377 253 GLU D N 1
ATOM 9355 C CA . GLU D 1 253 ? -5.161 0.150 16.979 1.000 18.200 253 GLU D CA 1
ATOM 9356 C C . GLU D 1 253 ? -5.994 -0.353 15.795 1.000 19.020 253 GLU D C 1
ATOM 9357 O O . GLU D 1 253 ? -6.556 0.452 15.045 1.000 20.580 253 GLU D O 1
ATOM 9363 N N . LYS D 1 254 ? -6.050 -1.681 15.627 1.000 21.879 254 LYS D N 1
ATOM 9364 C CA . LYS D 1 254 ? -6.734 -2.320 14.510 1.000 21.768 254 LYS D CA 1
ATOM 9365 C C . LYS D 1 254 ? -8.230 -2.450 14.745 1.000 22.901 254 LYS D C 1
ATOM 9366 O O . LYS D 1 254 ? -8.998 -2.428 13.791 1.000 24.684 254 LYS D O 1
ATOM 9372 N N . GLU D 1 255 ? -8.641 -2.600 16.001 1.000 22.564 255 GLU D N 1
ATOM 9373 C CA . GLU D 1 255 ? -10.030 -2.892 16.327 1.000 22.813 255 GLU D CA 1
ATOM 9374 C C . GLU D 1 255 ? -10.497 -1.971 17.448 1.000 19.835 255 GLU D C 1
ATOM 9375 O O . GLU D 1 255 ? -9.756 -1.733 18.403 1.000 21.391 255 GLU D O 1
ATOM 9381 N N . GLY D 1 256 ? -11.717 -1.471 17.263 1.000 19.114 256 GLY D N 1
ATOM 9382 C CA . GLY D 1 256 ? -12.420 -0.654 18.236 1.000 18.553 256 GLY D CA 1
ATOM 9383 C C . GLY D 1 256 ? -13.620 -0.013 17.560 1.000 17.399 256 GLY D C 1
ATOM 9384 O O . GLY D 1 256 ? -14.172 -0.594 16.630 1.000 21.365 256 GLY D O 1
ATOM 9385 N N . TYR D 1 257 ? -13.985 1.208 17.961 1.000 17.118 257 TYR D N 1
ATOM 9386 C CA . TYR D 1 257 ? -15.151 1.880 17.423 1.000 17.124 257 TYR D CA 1
ATOM 9387 C C . TYR D 1 257 ? -14.976 2.166 15.929 1.000 17.280 257 TYR D C 1
ATOM 9388 O O . TYR D 1 257 ? -15.953 2.248 15.211 1.000 18.783 257 TYR D O 1
ATOM 9397 N N . ILE D 1 258 ? -13.751 2.385 15.453 1.000 17.922 258 ILE D N 1
ATOM 9398 C CA . ILE D 1 258 ? -13.479 2.354 14.016 1.000 17.374 258 ILE D CA 1
ATOM 9399 C C . ILE D 1 258 ? -12.238 1.516 13.798 1.000 17.911 258 ILE D C 1
ATOM 9400 O O . ILE D 1 258 ? -11.233 1.658 14.492 1.000 18.149 258 ILE D O 1
ATOM 9405 N N . PRO D 1 259 ? -12.252 0.547 12.862 1.000 18.966 259 PRO D N 1
ATOM 9406 C CA . PRO D 1 259 ? -11.077 -0.289 12.653 1.000 19.113 259 PRO D CA 1
ATOM 9407 C C . PRO D 1 259 ? -9.920 0.478 12.007 1.000 19.022 259 PRO D C 1
ATOM 9408 O O . PRO D 1 259 ? -10.142 1.432 11.269 1.000 21.190 259 PRO D O 1
ATOM 9412 N N . ASN D 1 260 ? -8.712 0.014 12.310 1.000 18.295 260 ASN D N 1
ATOM 9413 C CA . ASN D 1 260 ? -7.499 0.362 11.589 1.000 21.630 260 ASN D CA 1
ATOM 9414 C C . ASN D 1 260 ? -7.272 1.867 11.520 1.000 21.036 260 ASN D C 1
ATOM 9415 O O . ASN D 1 260 ? -7.125 2.455 10.438 1.000 21.427 260 ASN D O 1
ATOM 9420 N N . VAL D 1 261 ? -7.203 2.483 12.706 1.000 20.750 261 VAL D N 1
ATOM 9421 C CA . VAL D 1 261 ? -6.934 3.902 12.798 1.000 19.688 261 VAL D CA 1
ATOM 9422 C C . VAL D 1 261 ? -5.818 4.125 13.814 1.000 19.258 261 VAL D C 1
ATOM 9423 O O . VAL D 1 261 ? -5.924 3.701 14.974 1.000 19.346 261 VAL D O 1
ATOM 9427 N N . VAL D 1 262 ? -4.764 4.834 13.385 1.000 19.724 262 VAL D N 1
ATOM 9428 C CA . VAL D 1 262 ? -3.947 5.608 14.316 1.000 19.005 262 VAL D CA 1
ATOM 9429 C C . VAL D 1 262 ? -4.086 7.075 13.926 1.000 20.616 262 VAL D C 1
ATOM 9430 O O . VAL D 1 262 ? -4.101 7.391 12.736 1.000 20.822 262 VAL D O 1
ATOM 9434 N N . PHE D 1 263 ? -4.219 7.966 14.928 1.000 20.720 263 PHE D N 1
ATOM 9435 C CA . PHE D 1 263 ? -4.544 9.352 14.665 1.000 19.862 263 PHE D CA 1
ATOM 9436 C C . PHE D 1 263 ? -3.961 10.218 15.775 1.000 20.495 263 PHE D C 1
ATOM 9437 O O . PHE D 1 263 ? -4.268 9.988 16.942 1.000 18.849 263 PHE D O 1
ATOM 9445 N N . SER D 1 264 ? -3.110 11.179 15.414 1.000 18.340 264 SER D N 1
ATOM 9446 C CA . SER D 1 264 ? -2.409 11.991 16.411 1.000 18.763 264 SER D CA 1
ATOM 9447 C C . SER D 1 264 ? -2.860 13.445 16.345 1.000 19.870 264 SER D C 1
ATOM 9448 O O . SER D 1 264 ? -3.010 14.020 15.256 1.000 20.666 264 SER D O 1
ATOM 9451 N N . CYS D 1 265 ? -3.025 14.049 17.530 1.000 16.798 265 CYS D N 1
ATOM 9452 C CA . CYS D 1 265 ? -3.242 15.472 17.662 1.000 16.702 265 CYS D CA 1
ATOM 9453 C C . CYS D 1 265 ? -2.188 16.104 18.588 1.000 16.599 265 CYS D C 1
ATOM 9454 O O . CYS D 1 265 ? -2.312 17.263 18.944 1.000 17.694 265 CYS D O 1
ATOM 9457 N N . GLY D 1 266 ? -1.166 15.352 18.986 1.000 18.369 266 GLY D N 1
ATOM 9458 C CA . GLY D 1 266 ? -0.229 15.870 19.977 1.000 18.650 266 GLY D CA 1
ATOM 9459 C C . GLY D 1 266 ? 1.119 15.169 19.943 1.000 20.716 266 GLY D C 1
ATOM 9460 O O . GLY D 1 266 ? 1.210 13.954 19.780 1.000 23.747 266 GLY D O 1
ATOM 9461 N N . ASN D 1 267 ? 2.177 15.971 20.096 1.000 21.775 267 ASN D N 1
ATOM 9462 C CA . ASN D 1 267 ? 3.543 15.490 20.101 1.000 24.463 267 ASN D CA 1
ATOM 9463 C C . ASN D 1 267 ? 4.298 16.364 21.112 1.000 28.800 267 ASN D C 1
ATOM 9464 O O . ASN D 1 267 ? 4.659 17.498 20.795 1.000 30.152 267 ASN D O 1
ATOM 9469 N N . ALA D 1 268 ? 4.557 15.797 22.296 1.000 23.632 268 ALA D N 1
ATOM 9470 C CA . ALA D 1 268 ? 5.296 16.468 23.354 1.000 24.326 268 ALA D CA 1
ATOM 9471 C C . ALA D 1 268 ? 6.793 16.175 23.265 1.000 25.496 268 ALA D C 1
ATOM 9472 O O . ALA D 1 268 ? 7.200 15.077 22.900 1.000 28.755 268 ALA D O 1
ATOM 9474 N N . VAL D 1 269 ? 7.632 17.155 23.651 1.000 24.426 269 VAL D N 1
ATOM 9475 C CA . VAL D 1 269 ? 9.064 16.989 23.547 1.000 24.135 269 VAL D CA 1
ATOM 9476 C C . VAL D 1 269 ? 9.713 17.169 24.911 1.000 23.202 269 VAL D C 1
ATOM 9477 O O . VAL D 1 269 ? 9.520 18.198 25.560 1.000 23.453 269 VAL D O 1
ATOM 9481 N N . LYS D 1 270 ? 10.488 16.170 25.304 1.000 29.030 270 LYS D N 1
ATOM 9482 C CA . LYS D 1 270 ? 11.326 16.237 26.483 1.000 29.665 270 LYS D CA 1
ATOM 9483 C C . LYS D 1 270 ? 12.739 15.790 26.113 1.000 29.707 270 LYS D C 1
ATOM 9484 O O . LYS D 1 270 ? 12.921 14.665 25.636 1.000 27.565 270 LYS D O 1
ATOM 9490 N N . ASP D 1 271 ? 13.746 16.636 26.410 1.000 32.659 271 ASP D N 1
ATOM 9491 C CA . ASP D 1 271 ? 15.148 16.296 26.186 1.000 33.415 271 ASP D CA 1
ATOM 9492 C C . ASP D 1 271 ? 15.374 15.669 24.801 1.000 33.299 271 ASP D C 1
ATOM 9493 O O . ASP D 1 271 ? 15.931 14.568 24.692 1.000 36.317 271 ASP D O 1
ATOM 9498 N N . ASP D 1 272 ? 14.925 16.340 23.742 1.000 32.300 272 ASP D N 1
ATOM 9499 C CA . ASP D 1 272 ? 15.207 15.863 22.385 1.000 34.094 272 ASP D CA 1
ATOM 9500 C C . ASP D 1 272 ? 14.579 14.504 22.042 1.000 32.608 272 ASP D C 1
ATOM 9501 O O . ASP D 1 272 ? 14.986 13.879 21.058 1.000 27.416 272 ASP D O 1
ATOM 9506 N N . THR D 1 273 ? 13.606 14.017 22.838 1.000 27.522 273 THR D N 1
ATOM 9507 C CA . THR D 1 273 ? 12.768 12.899 22.427 1.000 24.342 273 THR D CA 1
ATOM 9508 C C . THR D 1 273 ? 11.335 13.402 22.220 1.000 24.363 273 THR D C 1
ATOM 9509 O O . THR D 1 273 ? 10.769 14.089 23.066 1.000 26.575 273 THR D O 1
ATOM 9513 N N . ILE D 1 274 ? 10.743 13.064 21.064 1.000 23.788 274 ILE D N 1
ATOM 9514 C CA . ILE D 1 274 ? 9.356 13.385 20.762 1.000 23.939 274 ILE D CA 1
ATOM 9515 C C . ILE D 1 274 ? 8.456 12.242 21.218 1.000 23.069 274 ILE D C 1
ATOM 9516 O O . ILE D 1 274 ? 8.675 11.100 20.848 1.000 20.821 274 ILE D O 1
ATOM 9521 N N . TYR D 1 275 ? 7.456 12.577 22.040 1.000 21.021 275 TYR D N 1
ATOM 9522 C CA . TYR D 1 275 ? 6.435 11.648 22.482 1.000 20.713 275 TYR D CA 1
ATOM 9523 C C . TYR D 1 275 ? 5.170 11.922 21.685 1.000 19.360 275 TYR D C 1
ATOM 9524 O O . TYR D 1 275 ? 4.537 12.947 21.876 1.000 19.358 275 TYR D O 1
ATOM 9533 N N . VAL D 1 276 ? 4.845 11.024 20.743 1.000 19.216 276 VAL D N 1
ATOM 9534 C CA . VAL D 1 276 ? 3.684 11.199 19.885 1.000 20.615 276 VAL D CA 1
ATOM 9535 C C . VAL D 1 276 ? 2.507 10.428 20.492 1.000 17.581 276 VAL D C 1
ATOM 9536 O O . VAL D 1 276 ? 2.559 9.218 20.580 1.000 19.632 276 VAL D O 1
ATOM 9540 N N . TYR D 1 277 ? 1.488 11.156 20.931 1.000 18.082 277 TYR D N 1
ATOM 9541 C CA . TYR D 1 277 ? 0.285 10.570 21.483 1.000 17.301 277 TYR D CA 1
ATOM 9542 C C . TYR D 1 277 ? -0.687 10.381 20.335 1.000 16.796 277 TYR D C 1
ATOM 9543 O O . TYR D 1 277 ? -0.804 11.221 19.452 1.000 17.846 277 TYR D O 1
ATOM 9552 N N . TYR D 1 278 ? -1.378 9.249 20.340 1.000 19.570 278 TYR D N 1
ATOM 9553 C CA . TYR D 1 278 ? -2.300 8.981 19.250 1.000 18.368 278 TYR D CA 1
ATOM 9554 C C . TYR D 1 278 ? -3.495 8.195 19.772 1.000 18.313 278 TYR D C 1
ATOM 9555 O O . TYR D 1 278 ? -3.369 7.330 20.655 1.000 18.663 278 TYR D O 1
ATOM 9564 N N . GLY D 1 279 ? -4.642 8.478 19.157 1.000 17.917 279 GLY D N 1
ATOM 9565 C CA . GLY D 1 279 ? -5.796 7.603 19.266 1.000 18.498 279 GLY D CA 1
ATOM 9566 C C . GLY D 1 279 ? -5.560 6.312 18.478 1.000 19.874 279 GLY D C 1
ATOM 9567 O O . GLY D 1 279 ? -4.969 6.326 17.385 1.000 15.792 279 GLY D O 1
ATOM 9568 N N . GLY D 1 280 ? -6.019 5.212 19.079 1.000 18.041 280 GLY D N 1
ATOM 9569 C CA . GLY D 1 280 ? -6.148 3.931 18.406 1.000 18.528 280 GLY D CA 1
ATOM 9570 C C . GLY D 1 280 ? -7.622 3.585 18.242 1.000 19.088 280 GLY D C 1
ATOM 9571 O O . GLY D 1 280 ? -8.370 3.538 19.234 1.000 17.195 280 GLY D O 1
ATOM 9572 N N . ALA D 1 281 ? -8.035 3.383 16.978 1.000 18.047 281 ALA D N 1
ATOM 9573 C CA . ALA D 1 281 ? -9.384 2.943 16.645 1.000 19.183 281 ALA D CA 1
ATOM 9574 C C . ALA D 1 281 ? -10.463 3.877 17.210 1.000 18.867 281 ALA D C 1
ATOM 9575 O O . ALA D 1 281 ? -11.573 3.427 17.434 1.000 19.297 281 ALA D O 1
ATOM 9577 N N . ASP D 1 282 ? -10.166 5.169 17.376 1.000 17.279 282 ASP D N 1
ATOM 9578 C CA . ASP D 1 282 ? -11.055 6.136 18.021 1.000 16.128 282 ASP D CA 1
ATOM 9579 C C . ASP D 1 282 ? -11.591 5.622 19.365 1.000 16.318 282 ASP D C 1
ATOM 9580 O O . ASP D 1 282 ? -12.723 5.932 19.729 1.000 16.527 282 ASP D O 1
ATOM 9585 N N . THR D 1 283 ? -10.760 4.904 20.119 1.000 15.336 283 THR D N 1
ATOM 9586 C CA . THR D 1 283 ? -11.232 4.249 21.342 1.000 17.398 283 THR D CA 1
ATOM 9587 C C . THR D 1 283 ? -10.340 4.566 22.551 1.000 16.182 283 THR D C 1
ATOM 9588 O O . THR D 1 283 ? -10.866 4.817 23.637 1.000 16.645 283 THR D O 1
ATOM 9592 N N . VAL D 1 284 ? -9.021 4.459 22.368 1.000 16.135 284 VAL D N 1
ATOM 9593 C CA . VAL D 1 284 ? -8.021 4.616 23.415 1.000 17.317 284 VAL D CA 1
ATOM 9594 C C . VAL D 1 284 ? -6.856 5.473 22.909 1.000 19.393 284 VAL D C 1
ATOM 9595 O O . VAL D 1 284 ? -6.807 5.832 21.732 1.000 18.236 284 VAL D O 1
ATOM 9599 N N . ILE D 1 285 ? -5.912 5.792 23.821 1.000 18.093 285 ILE D N 1
ATOM 9600 C CA . ILE D 1 285 ? -4.745 6.608 23.503 1.000 17.876 285 ILE D CA 1
ATOM 9601 C C . ILE D 1 285 ? -3.474 5.830 23.798 1.000 18.789 285 ILE D C 1
ATOM 9602 O O . ILE D 1 285 ? -3.320 5.206 24.858 1.000 17.255 285 ILE D O 1
ATOM 9607 N N . GLY D 1 286 ? -2.532 5.898 22.836 1.000 18.271 286 GLY D N 1
ATOM 9608 C CA . GLY D 1 286 ? -1.227 5.302 22.957 1.000 18.927 286 GLY D CA 1
ATOM 9609 C C . GLY D 1 286 ? -0.125 6.345 22.774 1.000 17.757 286 GLY D C 1
ATOM 9610 O O . GLY D 1 286 ? -0.403 7.489 22.450 1.000 20.058 286 GLY D O 1
ATOM 9611 N N . VAL D 1 287 ? 1.106 5.910 22.984 1.000 19.614 287 VAL D N 1
ATOM 9612 C CA . VAL D 1 287 ? 2.271 6.755 22.811 1.000 20.499 287 VAL D CA 1
ATOM 9613 C C . VAL D 1 287 ? 3.368 5.985 22.076 1.000 20.058 287 VAL D C 1
ATOM 9614 O O . VAL D 1 287 ? 3.616 4.803 22.331 1.000 22.059 287 VAL D O 1
ATOM 9618 N N . ALA D 1 288 ? 4.055 6.713 21.182 1.000 19.308 288 ALA D N 1
ATOM 9619 C CA . ALA D 1 288 ? 5.236 6.210 20.506 1.000 20.519 288 ALA D CA 1
ATOM 9620 C C . ALA D 1 288 ? 6.255 7.346 20.421 1.000 21.655 288 ALA D C 1
ATOM 9621 O O . ALA D 1 288 ? 5.860 8.492 20.296 1.000 21.298 288 ALA D O 1
ATOM 9623 N N . ILE D 1 289 ? 7.558 7.021 20.431 1.000 20.705 289 ILE D N 1
ATOM 9624 C CA . ILE D 1 289 ? 8.578 8.050 20.475 1.000 22.858 289 ILE D CA 1
ATOM 9625 C C . ILE D 1 289 ? 9.385 8.101 19.178 1.000 23.502 289 ILE D C 1
ATOM 9626 O O . ILE D 1 289 ? 9.407 7.144 18.411 1.000 22.956 289 ILE D O 1
ATOM 9631 N N . LEU D 1 290 ? 10.026 9.261 18.998 1.000 24.621 290 LEU D N 1
ATOM 9632 C CA . LEU D 1 290 ? 11.044 9.491 17.988 1.000 26.081 290 LEU D CA 1
ATOM 9633 C C . LEU D 1 290 ? 12.132 10.390 18.572 1.000 26.866 290 LEU D C 1
ATOM 9634 O O . LEU D 1 290 ? 11.845 11.511 18.966 1.000 26.556 290 LEU D O 1
ATOM 9639 N N . GLU D 1 291 ? 13.372 9.896 18.650 1.000 29.793 291 GLU D N 1
ATOM 9640 C CA . GLU D 1 291 ? 14.457 10.756 19.100 1.000 29.713 291 GLU D CA 1
ATOM 9641 C C . GLU D 1 291 ? 14.818 11.716 17.971 1.000 30.942 291 GLU D C 1
ATOM 9642 O O . GLU D 1 291 ? 14.787 11.311 16.817 1.000 28.336 291 GLU D O 1
ATOM 9648 N N . MET D 1 292 ? 15.155 12.970 18.311 1.000 29.938 292 MET D N 1
ATOM 9649 C CA . MET D 1 292 ? 15.433 14.012 17.330 1.000 34.098 292 MET D CA 1
ATOM 9650 C C . MET D 1 292 ? 16.566 13.591 16.389 1.000 30.110 292 MET D C 1
ATOM 9651 O O . MET D 1 292 ? 16.505 13.877 15.199 1.000 28.443 292 MET D O 1
ATOM 9656 N N . LYS D 1 293 ? 17.560 12.867 16.911 1.000 29.749 293 LYS D N 1
ATOM 9657 C CA . LYS D 1 293 ? 18.704 12.448 16.109 1.000 33.719 293 LYS D CA 1
ATOM 9658 C C . LYS D 1 293 ? 18.296 11.412 15.054 1.000 37.114 293 LYS D C 1
ATOM 9659 O O . LYS D 1 293 ? 19.070 11.147 14.130 1.000 34.779 293 LYS D O 1
ATOM 9665 N N . ASP D 1 294 ? 17.104 10.801 15.188 1.000 34.489 294 ASP D N 1
ATOM 9666 C CA . ASP D 1 294 ? 16.641 9.813 14.223 1.000 29.581 294 ASP D CA 1
ATOM 9667 C C . ASP D 1 294 ? 15.716 10.442 13.166 1.000 29.268 294 ASP D C 1
ATOM 9668 O O . ASP D 1 294 ? 15.153 9.724 12.329 1.000 28.678 294 ASP D O 1
ATOM 9673 N N . ILE D 1 295 ? 15.524 11.764 13.189 1.000 25.397 295 ILE D N 1
ATOM 9674 C CA . ILE D 1 295 ? 14.748 12.438 12.162 1.000 28.334 295 ILE D CA 1
ATOM 9675 C C . ILE D 1 295 ? 15.665 12.597 10.945 1.000 31.586 295 ILE D C 1
ATOM 9676 O O . ILE D 1 295 ? 16.429 13.551 10.865 1.000 31.992 295 ILE D O 1
ATOM 9681 N N . LYS D 1 296 ? 15.579 11.644 10.018 1.000 32.871 296 LYS D N 1
ATOM 9682 C CA . LYS D 1 296 ? 16.436 11.635 8.843 1.000 32.528 296 LYS D CA 1
ATOM 9683 C C . LYS D 1 296 ? 15.572 11.634 7.586 1.000 30.390 296 LYS D C 1
ATOM 9684 O O . LYS D 1 296 ? 14.730 10.762 7.437 1.000 28.762 296 LYS D O 1
ATOM 9690 N N . PHE D 1 297 ? 15.772 12.641 6.739 1.000 29.645 297 PHE D N 1
ATOM 9691 C CA . PHE D 1 297 ? 15.115 12.677 5.446 1.000 29.183 297 PHE D CA 1
ATOM 9692 C C . PHE D 1 297 ? 16.169 12.730 4.348 1.000 29.424 297 PHE D C 1
ATOM 9693 O O . PHE D 1 297 ? 17.274 13.207 4.597 1.000 28.208 297 PHE D O 1
ATOM 9701 N N . HIS D 1 298 ? 15.769 12.313 3.143 1.000 29.996 298 HIS D N 1
ATOM 9702 C CA . HIS D 1 298 ? 16.583 12.493 1.947 1.000 34.060 298 HIS D CA 1
ATOM 9703 C C . HIS D 1 298 ? 16.309 13.885 1.379 1.000 27.814 298 HIS D C 1
ATOM 9704 O O . HIS D 1 298 ? 15.181 14.218 1.060 1.000 28.493 298 HIS D O 1
ATOM 9711 N N . HIS D 1 299 ? 17.363 14.688 1.232 1.000 28.796 299 HIS D N 1
ATOM 9712 C CA . HIS D 1 299 ? 17.272 16.004 0.614 1.000 28.663 299 HIS D CA 1
ATOM 9713 C C . HIS D 1 299 ? 17.693 15.848 -0.847 1.000 31.616 299 HIS D C 1
ATOM 9714 O O . HIS D 1 299 ? 18.360 14.868 -1.166 1.000 26.432 299 HIS D O 1
ATOM 9721 N N . HIS D 1 300 ? 17.254 16.768 -1.719 1.000 32.428 300 HIS D N 1
ATOM 9722 C CA . HIS D 1 300 ? 17.515 16.632 -3.151 1.000 32.859 300 HIS D CA 1
ATOM 9723 C C . HIS D 1 300 ? 17.756 18.025 -3.727 1.000 32.342 300 HIS D C 1
ATOM 9724 O O . HIS D 1 300 ? 17.409 19.026 -3.097 1.000 29.671 300 HIS D O 1
ATOM 9731 N N . HIS D 1 301 ? 18.375 18.067 -4.917 1.000 28.970 301 HIS D N 1
ATOM 9732 C CA . HIS D 1 301 ? 18.489 19.302 -5.673 1.000 27.091 301 HIS D CA 1
ATOM 9733 C C . HIS D 1 301 ? 18.282 18.990 -7.158 1.000 30.836 301 HIS D C 1
ATOM 9734 O O . HIS D 1 301 ? 19.209 18.553 -7.841 1.000 28.268 301 HIS D O 1
ATOM 9741 N N . HIS D 1 302 ? 17.041 19.204 -7.606 1.000 30.496 302 HIS D N 1
ATOM 9742 C CA . HIS D 1 302 ? 16.619 19.009 -8.984 1.000 32.520 302 HIS D CA 1
ATOM 9743 C C . HIS D 1 302 ? 15.198 19.552 -9.144 1.000 35.256 302 HIS D C 1
ATOM 9744 O O . HIS D 1 302 ? 14.379 19.400 -8.237 1.000 35.840 302 HIS D O 1
ATOM 9751 N N . HIS D 1 303 ? 14.873 20.107 -10.331 1.000 36.918 303 HIS D N 1
ATOM 9752 C CA . HIS D 1 303 ? 13.481 20.318 -10.717 1.000 42.653 303 HIS D CA 1
ATOM 9753 C C . HIS D 1 303 ? 12.718 18.983 -10.739 1.000 38.760 303 HIS D C 1
ATOM 9754 O O . HIS D 1 303 ? 11.522 19.240 -10.511 1.000 42.232 303 HIS D O 1
#

InterPro domains:
  IPR007184 Mannoside phosphorylase [PF04041] (23-294)
  IPR007184 Mannoside phosphorylase [PIRSF016202] (4-294)
  IPR007184 Mannoside phosphorylase [PTHR34106] (3-294)
  IPR023296 Glycosyl hydrolase, five-bladed beta-propeller domain superfamily [G3DSA:2.115.10.20] (2-295)
  IPR023296 Glycosyl hydrolase, five-bladed beta-propeller domain superfamily [SSF75005] (5-291)